Protein AF-A0A2G9NJ93-F1 (afdb_monomer_lite)

Foldseek 3Di:
DVVVVVVVVVVVVVVVVVVVVVVVVVVPPPPDDDDDDDDDDDDDVPPPVVPVVVVVPPDDDDPPQFWWWKQAFPVRDGTDIDRLVCNVVRHPVVVVIDTGRHHLCVDQQNQWFWWAPPQQLDTRGRDGNVVSVVVVTDTDNYGLCVDQQSQFFWAQDQQDTDRGGPSNSVVVCVVVVHDQDDPRGHTDSVHRDPVSSRVPSPPQFWFWFWAPDPDPPAIAIATDHPVVSVVVVTDGDGQFAQCAPVDRHPWPWQPAWDDFPPDQFIFGAIPNRYTAFGFFDDDPVRSCQRCVNRGHDDLVRADQCDDLVDSNPNFQGGGSFDLVSQKGKDFDDVPDNHHNVHHRITIDGQWAFDQALVRHTDTAGAFFKDKDKLFAAFWDDAALQIFGLAAFLIFMWMWHRHRHDIDIGTLDPQCQWFKFKDADPVVRGIDIDTAGFCFVVQQVQQDPPHDLVCLVVWQQKDKHWYDLFPDDQADPIDIGIFGRGAGADDQDADQPPVRDRPPDDDGPQFVQLQVLWDKDKWKWFDDDPGIDIYSPSLQALSVVSSSQSVSNRSHQKAFAAHLQLHTDGPQKDKPHPVNHHDPVSSVVRSNRSHYDPPDGRDDTDPVVVCVQQVHDPPDPPDDPVVVVVVVVVPPFDDRRDQRSFPPDDDDDDDDDDDDDPPDVVLPVVCVPPHDVVSCVVPPDPPDDDDPQQVLLQVLLVCQLVVLLVCCVLVVVVVPDDPVVSVVNSNVRSNRRSVVSNVVPDPDDDDDDDDDDDDDPVPVVVVVVVVVVVVCVVVRGGDMDMDMMIMRMGRHHAAAFQPQLQCQCVSVHHGDQSSSCNNHVQWGWFPPPDPATGIFGHDLDDPAFWQKWWDCPFWDPQWDWDPTDSQAIEIFGNDPVRFDEALDKTKTKMFIPGFWWKAKAQDAQDDPVPGDGTFQDGTGDRMRMDIDHHHQLVLAPDDPRDLQDKDKGWIFMKIAHPSGHIDRHTRIYIGIYHNDDDPDAWDKADKVVDFQEEAEAPDQKDKIKIATSAQKWKAKDQDDDDPVPGDGTWDWDRHRVQADSRHIIIIDIDGDDPVDQKRKMWMKIWHDPVCVVPVPPPDDIDIDPGTDIGIYGYWWAKEWPDWPVAAAAEAEAAPGFKGKGKTKIFMDTTHGQWFKWKWKDFPPPPDTHTAPDGRGRMGIHIDIHGFAWDWMWMWIATRNGRIYIDINTYGYHHDQAFWDFPDWDDDPQKIKTFTPWFWWKFKDQPDQPDDRVRGHTFDDGRGMTMDGHDQVTKIFMWIAHPNRHIHHTDIDHPVVD

Radius of gyration: 44.85 Å; chains: 1; bounding box: 104×111×132 Å

Secondary structure (DSSP, 8-state):
--THHHHHHHHHHHHHHHHHHHHHHHHHH--S----------SS-SSSTTTTTTTTSSS----PPPEEEEEEBTTS-EEEEEETTTHHHHB-GGGT--EESS-TTT-TTT-EEEEEEGGGTEEEEEEEHHHHHHTTPEEESS-GGGSGGG-EEEEEETTEEEEEEHHHHHHHHHHTT----BTTEEEETT---HHHHHHTS----EEEEEEE-SSTT-EEEEEEEHHHHHHHTPEEEETB-TT-TTS--S--SS-EEEE-TT--SEEEE-TT--EEEEPB-SSHHHHHHHHGGGB---TTTS----BTTBTTTTTTTB----GGGTEEEEE--TT----TT--SEEEEE-SEEEE-TTS-EEEE-TT-EEEEESS--SEESSGGG-EE---TT--EEEEEEETTEEEEEEEEGGGSEEEEEEE-TTT--EEEEEEE--HHHHHHTTSTT--GGGGGGSTTEEEEEEE---SSS---EEEEEEESSPPP--SS--B-TTS-B-TTPPPHHHHHHHTT-EEEEEEEEEETTEEE-S-GGGGSHHHHHHHHHHHHTTSSBSSEE-TT--EE-TTEEES-GGGPPPHHHHHHHHHHTS--TT--BPPPPHHHHHHHTT----STT--HHHHHHHHHHTSSSSSSSTTSSSSS------------TTGGGTHHHHTTT-HHHHHHHHS--SS---TTTHHHHHHHHHHHHHHHHHHHHHSGGGGS-HHHHHHHHHHHHHHHHHHHHTTT---------------SHHHHHHHHHHHHHHHHHTTTT-EEEEEEEEEE-B--PPSSSTTGGGTTTTSS---HHHHHHT-TTEEEESTTSTT-EEEE--TT--S----EEE-TTPPTTEEEEEEETTEEEEEESSTTSPBPTT-EEEEEEEEEEEEEEEEESSTT--GGG-SEESS-SS-EEEEEEEEE---GGGG--TT--TTS-EEEEEEEEEEESSS-B-SS-EEEEEEE--PPP-S---EEEEESPTT-B--TT-SEEEEEEEESS-EEEEEESS---TTT--EEEEE--SGGG-BTTBEEEEEEEEPPTT-SEEEEEEEEEE-GGGGT--SS-PPPPB-SS-EEEEEE--PPEEEEEEES-EEEEEEE-S-SEEEEEEEEEEEESSTT--EEEEE-SSSSS--EEPSB-SSSEEEEEEEEESSEEEEEEEEEETT--EEEEEEEEEEEE---PPPEEEEEEETTEEEEEESSSEEEEEESS-TT--GGGSEEPEE-SSEEEEE--TT--EEEEEEETT-PBPPPEEE-GGG-

pLDDT: mean 71.4, std 20.08, range [20.03, 95.88]

Structure (mmCIF, N/CA/C/O backbone):
data_AF-A0A2G9NJ93-F1
#
_entry.id   AF-A0A2G9NJ93-F1
#
loop_
_atom_site.group_PDB
_atom_site.id
_atom_site.type_symbol
_atom_site.label_atom_id
_atom_site.label_alt_id
_atom_site.label_comp_id
_atom_site.label_asym_id
_atom_site.label_entity_id
_atom_site.label_seq_id
_atom_site.pdbx_PDB_ins_code
_atom_site.Cartn_x
_atom_site.Cartn_y
_atom_site.Cartn_z
_atom_site.occupancy
_atom_site.B_iso_or_equiv
_atom_site.auth_seq_id
_atom_site.auth_comp_id
_atom_site.auth_asym_id
_atom_site.auth_atom_id
_atom_site.pdbx_PDB_model_num
ATOM 1 N N . MET A 1 1 ? 19.169 -71.853 66.164 1.00 55.88 1 MET A N 1
ATOM 2 C CA . MET A 1 1 ? 18.157 -70.958 65.551 1.00 55.88 1 MET A CA 1
ATOM 3 C C . MET A 1 1 ? 17.540 -69.943 66.520 1.00 55.88 1 MET A C 1
ATOM 5 O O . MET A 1 1 ? 16.876 -69.034 66.050 1.00 55.88 1 MET A O 1
ATOM 9 N N . GLU A 1 2 ? 17.802 -70.006 67.830 1.00 48.94 2 GLU A N 1
ATOM 10 C CA . GLU A 1 2 ? 17.168 -69.099 68.809 1.00 48.94 2 GLU A CA 1
ATOM 11 C C . GLU A 1 2 ? 17.902 -67.752 69.008 1.00 48.94 2 GLU A C 1
ATOM 13 O O . GLU A 1 2 ? 17.283 -66.741 69.321 1.00 48.94 2 GLU A O 1
ATOM 18 N N . SER A 1 3 ? 19.210 -67.689 68.719 1.00 52.34 3 SER A N 1
ATOM 19 C CA . SER A 1 3 ? 19.999 -66.440 68.758 1.00 52.34 3 SER A CA 1
ATOM 20 C C . SER A 1 3 ? 19.606 -65.431 67.655 1.00 52.34 3 SER A C 1
ATOM 22 O O . SER A 1 3 ? 19.513 -64.232 67.916 1.00 52.34 3 SER A O 1
ATOM 24 N N . ARG A 1 4 ? 19.246 -65.903 66.447 1.00 53.69 4 ARG A N 1
ATOM 25 C CA . ARG A 1 4 ? 18.840 -65.032 65.321 1.00 53.69 4 ARG A CA 1
ATOM 26 C C . ARG A 1 4 ? 17.539 -64.246 65.558 1.00 53.69 4 ARG A C 1
ATOM 28 O O . ARG A 1 4 ? 17.316 -63.281 64.841 1.00 53.69 4 ARG A O 1
ATOM 35 N N . LYS A 1 5 ? 16.713 -64.599 66.554 1.00 50.97 5 LYS A N 1
ATOM 36 C CA . LYS A 1 5 ? 15.498 -63.833 66.899 1.00 50.97 5 LYS A CA 1
ATOM 37 C C . LYS A 1 5 ? 15.732 -62.693 67.901 1.00 50.97 5 LYS A C 1
ATOM 39 O O . LYS A 1 5 ? 14.927 -61.775 67.933 1.00 50.97 5 LYS A O 1
ATOM 44 N N . LYS A 1 6 ? 16.826 -62.694 68.677 1.00 50.84 6 LYS A N 1
ATOM 45 C CA . LYS A 1 6 ? 17.121 -61.596 69.627 1.00 50.84 6 LYS A CA 1
ATOM 46 C C . LYS A 1 6 ? 17.815 -60.397 68.972 1.00 50.84 6 LYS A C 1
ATOM 48 O O . LYS A 1 6 ? 17.597 -59.272 69.397 1.00 50.84 6 LYS A O 1
ATOM 53 N N . VAL A 1 7 ? 18.606 -60.628 67.921 1.00 54.88 7 VAL A N 1
ATOM 54 C CA . VAL A 1 7 ? 19.296 -59.551 67.181 1.00 54.88 7 VAL A CA 1
ATOM 55 C C . VAL A 1 7 ? 18.325 -58.745 66.308 1.00 54.88 7 VAL A C 1
ATOM 57 O O . VAL A 1 7 ? 18.464 -57.532 66.225 1.00 54.88 7 VAL A O 1
ATOM 60 N N . ILE A 1 8 ? 17.310 -59.391 65.720 1.00 57.47 8 ILE A N 1
ATOM 61 C CA . ILE A 1 8 ? 16.281 -58.707 64.915 1.00 57.47 8 ILE A CA 1
ATOM 62 C C . ILE A 1 8 ? 15.386 -57.833 65.810 1.00 57.47 8 ILE A C 1
ATOM 64 O O . ILE A 1 8 ? 15.253 -56.646 65.544 1.00 57.47 8 ILE A O 1
ATOM 68 N N . VAL A 1 9 ? 14.906 -58.360 66.944 1.00 53.78 9 VAL A N 1
ATOM 69 C CA . VAL A 1 9 ? 14.119 -57.577 67.922 1.00 53.78 9 VAL A CA 1
ATOM 70 C C . VAL A 1 9 ? 14.921 -56.403 68.511 1.00 53.78 9 VAL A C 1
ATOM 72 O O . VAL A 1 9 ? 14.367 -55.337 68.755 1.00 53.78 9 VAL A O 1
ATOM 75 N N . GLY A 1 10 ? 16.238 -56.551 68.703 1.00 54.91 10 GLY A N 1
ATOM 76 C CA . GLY A 1 10 ? 17.102 -55.436 69.113 1.00 54.91 10 GLY A CA 1
ATOM 77 C C . GLY A 1 10 ? 17.225 -54.330 68.055 1.00 54.91 10 GLY A C 1
ATOM 78 O O . GLY A 1 10 ? 17.297 -53.155 68.405 1.00 54.91 10 GLY A O 1
ATOM 79 N N . PHE A 1 11 ? 17.205 -54.695 66.770 1.00 58.66 11 PHE A N 1
ATOM 80 C CA . PHE A 1 11 ? 17.222 -53.753 65.648 1.00 58.66 11 PHE A CA 1
ATOM 81 C C . PHE A 1 11 ? 15.865 -53.040 65.479 1.00 58.66 11 PHE A C 1
ATOM 83 O O . PHE A 1 11 ? 15.825 -51.835 65.247 1.00 58.66 11 PHE A O 1
ATOM 90 N N . GLU A 1 12 ? 14.754 -53.753 65.696 1.00 51.22 12 GLU A N 1
ATOM 91 C CA . GLU A 1 12 ? 13.391 -53.197 65.689 1.00 51.22 12 GLU A CA 1
ATOM 92 C C . GLU A 1 12 ? 13.150 -52.211 66.849 1.00 51.22 12 GLU A C 1
ATOM 94 O O . GLU A 1 12 ? 12.582 -51.142 66.634 1.00 51.22 12 GLU A O 1
ATOM 99 N N . VAL A 1 13 ? 13.636 -52.505 68.064 1.00 61.09 13 VAL A N 1
ATOM 100 C CA . VAL A 1 13 ? 13.536 -51.580 69.215 1.00 61.09 13 VAL A CA 1
ATOM 101 C C . VAL A 1 13 ? 14.394 -50.325 69.018 1.00 61.09 13 VAL A C 1
ATOM 103 O O . VAL A 1 13 ? 13.967 -49.235 69.396 1.00 61.09 13 VAL A O 1
ATOM 106 N N . PHE A 1 14 ? 15.574 -50.446 68.399 1.00 60.88 14 PHE A N 1
ATOM 107 C CA . PHE A 1 14 ? 16.409 -49.287 68.067 1.00 60.88 14 PHE A CA 1
ATOM 108 C C . PHE A 1 14 ? 15.705 -48.357 67.065 1.00 60.88 14 PHE A C 1
ATOM 110 O O . PHE A 1 14 ? 15.622 -47.155 67.312 1.00 60.88 14 PHE A O 1
ATOM 117 N N . LEU A 1 15 ? 15.101 -48.913 66.007 1.00 57.16 15 LEU A N 1
ATOM 118 C CA . LEU A 1 15 ? 14.274 -48.149 65.065 1.00 57.16 15 LEU A CA 1
ATOM 119 C C . LEU A 1 15 ? 13.089 -47.454 65.761 1.00 57.16 15 LEU A C 1
ATOM 121 O O . LEU A 1 15 ? 12.844 -46.277 65.505 1.00 57.16 15 LEU A O 1
ATOM 125 N N . LEU A 1 16 ? 12.397 -48.136 66.680 1.00 52.09 16 LEU A N 1
ATOM 126 C CA . LEU A 1 16 ? 11.259 -47.580 67.429 1.00 52.09 16 LEU A CA 1
ATOM 127 C C . LEU A 1 16 ? 11.639 -46.382 68.318 1.00 52.09 16 LEU A C 1
ATOM 129 O O . LEU A 1 16 ? 10.919 -45.383 68.339 1.00 52.09 16 LEU A O 1
ATOM 133 N N . VAL A 1 17 ? 12.777 -46.443 69.019 1.00 57.06 17 VAL A N 1
ATOM 134 C CA . VAL A 1 17 ? 13.260 -45.317 69.840 1.00 57.06 17 VAL A CA 1
ATOM 135 C C . VAL A 1 17 ? 13.706 -44.150 68.953 1.00 57.06 17 VAL A C 1
ATOM 137 O O . VAL A 1 17 ? 13.316 -43.012 69.216 1.00 57.06 17 VAL A O 1
ATOM 140 N N . SER A 1 18 ? 14.443 -44.413 67.869 1.00 51.16 18 SER A N 1
ATOM 141 C CA . SER A 1 18 ? 14.887 -43.367 66.938 1.00 51.16 18 SER A CA 1
ATOM 142 C C . SER A 1 18 ? 13.727 -42.641 66.242 1.00 51.16 18 SER A C 1
ATOM 144 O O . SER A 1 18 ? 13.768 -41.416 66.140 1.00 51.16 18 SER A O 1
ATOM 146 N N . PHE A 1 19 ? 12.659 -43.345 65.846 1.00 47.84 19 PHE A N 1
ATOM 147 C CA . PHE A 1 19 ? 11.455 -42.703 65.296 1.00 47.84 19 PHE A CA 1
ATOM 148 C C . PHE A 1 19 ? 10.726 -41.818 66.323 1.00 47.84 19 PHE A C 1
ATOM 150 O O . PHE A 1 19 ? 10.220 -40.755 65.965 1.00 47.84 19 PHE A O 1
ATOM 157 N N . SER A 1 20 ? 10.705 -42.211 67.602 1.00 46.22 20 SER A N 1
ATOM 158 C CA . SER A 1 20 ? 9.988 -41.473 68.656 1.00 46.22 20 SER A CA 1
ATOM 159 C C . SER A 1 20 ? 10.616 -40.126 69.043 1.00 46.22 20 SER A C 1
ATOM 161 O O . SER A 1 20 ? 9.894 -39.220 69.452 1.00 46.22 20 SER A O 1
ATOM 163 N N . VAL A 1 21 ? 11.933 -39.952 68.866 1.00 48.66 21 VAL A N 1
ATOM 164 C CA . VAL A 1 21 ? 12.601 -38.652 69.089 1.00 48.66 21 VAL A CA 1
ATOM 165 C C . VAL A 1 21 ? 12.447 -37.736 67.868 1.00 48.66 21 VAL A C 1
ATOM 167 O O . VAL A 1 21 ? 12.243 -36.536 68.033 1.00 48.66 21 VAL A O 1
ATOM 170 N N . ALA A 1 22 ? 12.460 -38.291 66.650 1.00 44.16 22 ALA A N 1
ATOM 171 C CA . ALA A 1 22 ? 12.228 -37.521 65.425 1.00 44.16 22 ALA A CA 1
ATOM 172 C C . ALA A 1 22 ? 10.811 -36.911 65.378 1.00 44.16 22 ALA A C 1
ATOM 174 O O . ALA A 1 22 ? 10.654 -35.730 65.069 1.00 44.16 22 ALA A O 1
ATOM 175 N N . PHE A 1 23 ? 9.787 -37.677 65.773 1.00 42.91 23 PHE A N 1
ATOM 176 C CA . PHE A 1 23 ? 8.396 -37.199 65.809 1.00 42.91 23 PHE A CA 1
ATOM 177 C C . PHE A 1 23 ? 8.140 -36.091 66.850 1.00 42.91 23 PHE A C 1
ATOM 179 O O . PHE A 1 23 ? 7.212 -35.303 66.687 1.00 42.91 23 PHE A O 1
ATOM 186 N N . ALA A 1 24 ? 8.960 -35.998 67.903 1.00 42.47 24 ALA A N 1
ATOM 187 C CA . ALA A 1 24 ? 8.824 -34.969 68.936 1.00 42.47 24 ALA A CA 1
ATOM 188 C C . ALA A 1 24 ? 9.435 -33.610 68.539 1.00 42.47 24 ALA A C 1
ATOM 190 O O . ALA A 1 24 ? 9.031 -32.587 69.087 1.00 42.47 24 ALA A O 1
ATOM 191 N N . TYR A 1 25 ? 10.385 -33.581 67.595 1.00 41.56 25 TYR A N 1
ATOM 192 C CA . TYR A 1 25 ? 10.956 -32.330 67.079 1.00 41.56 25 TYR A CA 1
ATOM 193 C C . TYR A 1 25 ? 10.095 -31.725 65.959 1.00 41.56 25 TYR A C 1
ATOM 195 O O . TYR A 1 25 ? 9.862 -30.519 65.956 1.00 41.56 25 TYR A O 1
ATOM 203 N N . LEU A 1 26 ? 9.545 -32.567 65.072 1.00 40.97 26 LEU A N 1
ATOM 204 C CA . LEU A 1 26 ? 8.648 -32.135 63.989 1.00 40.97 26 LEU A CA 1
ATOM 205 C C . LEU A 1 26 ? 7.396 -31.405 64.516 1.00 40.97 26 LEU A C 1
ATOM 207 O O . LEU A 1 26 ? 7.041 -30.349 64.006 1.00 40.97 26 LEU A O 1
ATOM 211 N N . ILE A 1 27 ? 6.796 -31.883 65.613 1.00 42.03 27 ILE A N 1
ATOM 212 C CA . ILE A 1 27 ? 5.604 -31.260 66.224 1.00 42.03 27 ILE A CA 1
ATOM 213 C C . ILE A 1 27 ? 5.913 -29.928 66.957 1.00 42.03 27 ILE A C 1
ATOM 215 O O . ILE A 1 27 ? 4.987 -29.206 67.322 1.00 42.03 27 ILE A O 1
ATOM 219 N N . TYR A 1 28 ? 7.185 -29.549 67.162 1.00 45.62 28 TYR A N 1
ATOM 220 C CA . TYR A 1 28 ? 7.538 -28.293 67.850 1.00 45.62 28 TYR A CA 1
ATOM 221 C C . TYR A 1 28 ? 7.788 -27.092 66.918 1.00 45.62 28 TYR A C 1
ATOM 223 O O . TYR A 1 28 ? 7.648 -25.959 67.375 1.00 45.62 28 TYR A O 1
ATOM 231 N N . GLN A 1 29 ? 8.141 -27.292 65.640 1.00 40.16 29 GLN A N 1
ATOM 232 C CA . GLN A 1 29 ? 8.376 -26.170 64.708 1.00 40.16 29 GLN A CA 1
ATOM 233 C C . GLN A 1 29 ? 7.251 -25.917 63.695 1.00 40.16 29 GLN A C 1
ATOM 235 O O . GLN A 1 29 ? 7.153 -24.806 63.184 1.00 40.16 29 GLN A O 1
ATOM 240 N N . GLU A 1 30 ? 6.351 -26.871 63.455 1.00 36.50 30 GLU A N 1
ATOM 241 C CA . GLU A 1 30 ? 5.291 -26.738 62.443 1.00 36.50 30 GLU A CA 1
ATOM 242 C C . GLU A 1 30 ? 4.031 -26.006 62.965 1.00 36.50 30 GLU A C 1
ATOM 244 O O . GLU A 1 30 ? 2.897 -26.433 62.764 1.00 36.50 30 GLU A O 1
ATOM 249 N N . ASN A 1 31 ? 4.217 -24.892 63.688 1.00 34.00 31 ASN A N 1
ATOM 250 C CA . ASN A 1 31 ? 3.104 -24.052 64.151 1.00 34.00 31 ASN A CA 1
ATOM 251 C C . ASN A 1 31 ? 3.417 -22.546 64.107 1.00 34.00 31 ASN A C 1
ATOM 253 O O . ASN A 1 31 ? 3.488 -21.877 65.142 1.00 34.00 31 ASN A O 1
ATOM 257 N N . LYS A 1 32 ? 3.579 -22.026 62.881 1.00 28.39 32 LYS A N 1
ATOM 258 C CA . LYS A 1 32 ? 3.118 -20.688 62.458 1.00 28.39 32 LYS A CA 1
ATOM 259 C C . LYS A 1 32 ? 3.211 -20.532 60.929 1.00 28.39 32 LYS A C 1
ATOM 261 O O . LYS A 1 32 ? 4.323 -20.497 60.417 1.00 28.39 32 LYS A O 1
ATOM 266 N N . SER A 1 33 ? 2.061 -20.292 60.272 1.00 28.39 33 SER A N 1
ATOM 267 C CA . SER A 1 33 ? 1.883 -19.806 58.871 1.00 28.39 33 SER A CA 1
ATOM 268 C C . SER A 1 33 ? 2.410 -20.721 57.730 1.00 28.39 33 SER A C 1
ATOM 270 O O . SER A 1 33 ? 3.465 -21.315 57.877 1.00 28.39 33 SER A O 1
ATOM 272 N N . VAL A 1 34 ? 1.765 -20.885 56.558 1.00 26.80 34 VAL A N 1
ATOM 273 C CA . VAL A 1 34 ? 0.568 -20.238 55.956 1.00 26.80 34 VAL A CA 1
ATOM 274 C C . VAL A 1 34 ? -0.123 -21.168 54.907 1.00 26.80 34 VAL A C 1
ATOM 276 O O . VAL A 1 34 ? 0.304 -22.301 54.721 1.00 26.80 34 VAL A O 1
ATOM 279 N N . LEU A 1 35 ? -1.228 -20.695 54.307 1.00 28.23 35 LEU A N 1
ATOM 280 C CA . LEU A 1 35 ? -2.216 -21.326 53.395 1.00 28.23 35 LEU A CA 1
ATOM 281 C C . LEU A 1 35 ? -1.737 -22.172 52.176 1.00 28.23 35 LEU A C 1
ATOM 283 O O . LEU A 1 35 ? -0.621 -22.031 51.692 1.00 28.23 35 LEU A O 1
ATOM 287 N N . LEU A 1 36 ? -2.683 -22.964 51.631 1.00 25.30 36 LEU A N 1
ATOM 288 C CA . LEU A 1 36 ? -2.694 -23.612 50.296 1.00 25.30 36 LEU A CA 1
ATOM 289 C C . LEU A 1 36 ? -3.725 -22.936 49.359 1.00 25.30 36 LEU A C 1
ATOM 291 O O . LEU A 1 36 ? -4.736 -22.438 49.859 1.00 25.30 36 LEU A O 1
ATOM 295 N N . PRO A 1 37 ? -3.519 -22.985 48.026 1.00 29.69 37 PRO A N 1
ATOM 296 C CA . PRO A 1 37 ? -4.408 -23.726 47.090 1.00 29.69 37 PRO A CA 1
ATOM 297 C C . PRO A 1 37 ? -3.614 -24.766 46.246 1.00 29.69 37 PRO A C 1
ATOM 299 O O . PRO A 1 37 ? -2.409 -24.616 46.087 1.00 29.69 37 PRO A O 1
ATOM 302 N N . TYR A 1 38 ? -4.130 -25.955 45.878 1.00 25.34 38 TYR A N 1
ATOM 303 C CA . TYR A 1 38 ? -5.106 -26.292 44.803 1.00 25.34 38 TYR A CA 1
ATOM 304 C C . TYR A 1 38 ? -4.512 -26.029 43.391 1.00 25.34 38 TYR A C 1
ATOM 306 O O . TYR A 1 38 ? -4.169 -24.890 43.117 1.00 25.34 38 TYR A O 1
ATOM 314 N N . VAL A 1 39 ? -4.202 -27.006 42.509 1.00 31.33 39 VAL A N 1
ATOM 315 C CA . VAL A 1 39 ? -5.053 -27.964 41.728 1.00 31.33 39 VAL A CA 1
ATOM 316 C C . VAL A 1 39 ? -4.160 -29.066 41.059 1.00 31.33 39 VAL A C 1
ATOM 318 O O . VAL A 1 39 ? -2.995 -28.780 40.806 1.00 31.33 39 VAL A O 1
ATOM 321 N N . ASP A 1 40 ? -4.565 -30.283 40.619 1.00 31.00 40 ASP A N 1
ATOM 322 C CA . ASP A 1 40 ? -5.454 -31.324 41.210 1.00 31.00 40 ASP A CA 1
ATOM 323 C C . ASP A 1 40 ? -5.193 -32.782 40.649 1.00 31.00 40 ASP A C 1
ATOM 325 O O . ASP A 1 40 ? -4.402 -33.528 41.227 1.00 31.00 40 ASP A O 1
ATOM 329 N N . GLU A 1 41 ? -5.809 -33.222 39.527 1.00 30.88 41 GLU A N 1
ATOM 330 C CA . GLU A 1 41 ? -6.025 -34.652 39.130 1.00 30.88 41 GLU A CA 1
ATOM 331 C C . GLU A 1 41 ? -5.282 -35.174 37.853 1.00 30.88 41 GLU A C 1
ATOM 333 O O . GLU A 1 41 ? -4.908 -34.405 36.977 1.00 30.88 41 GLU A O 1
ATOM 338 N N . GLY A 1 42 ? -5.080 -36.488 37.597 1.00 30.14 42 GLY A N 1
ATOM 339 C CA . GLY A 1 42 ? -5.499 -37.699 38.333 1.00 30.14 42 GLY A CA 1
ATOM 340 C C . GLY A 1 42 ? -5.362 -39.033 37.545 1.00 30.14 42 GLY A C 1
ATOM 341 O O . GLY A 1 42 ? -4.364 -39.275 36.874 1.00 30.14 42 GLY A O 1
ATOM 342 N N . LYS A 1 43 ? -6.392 -39.906 37.624 1.00 28.81 43 LYS A N 1
ATOM 343 C CA . LYS A 1 43 ? -6.540 -41.280 37.038 1.00 28.81 43 LYS A CA 1
ATOM 344 C C . LYS A 1 43 ? -5.885 -42.486 37.760 1.00 28.81 43 LYS A C 1
ATOM 346 O O . LYS A 1 43 ? -5.048 -43.188 37.200 1.00 28.81 43 LYS A O 1
ATOM 351 N N . PHE A 1 44 ? -6.465 -42.898 38.900 1.00 28.72 44 PHE A N 1
ATOM 352 C CA . PHE A 1 44 ? -6.666 -44.348 39.164 1.00 28.72 44 PHE A CA 1
ATOM 353 C C . PHE A 1 44 ? -7.909 -44.715 40.005 1.00 28.72 44 PHE A C 1
ATOM 355 O O . PHE A 1 44 ? -8.398 -45.841 39.907 1.00 28.72 44 PHE A O 1
ATOM 362 N N . ILE A 1 45 ? -8.511 -43.794 40.771 1.00 32.69 45 ILE A N 1
ATOM 363 C CA . ILE A 1 45 ? -9.688 -44.084 41.631 1.00 32.69 45 ILE A CA 1
ATOM 364 C C . ILE A 1 45 ? -11.015 -44.102 40.824 1.00 32.69 45 ILE A C 1
ATOM 366 O O . ILE A 1 45 ? -12.076 -43.679 41.273 1.00 32.69 45 ILE A O 1
ATOM 370 N N . GLY A 1 46 ? -10.973 -44.642 39.603 1.00 35.84 46 GLY A N 1
ATOM 371 C CA . GLY A 1 46 ? -12.105 -44.709 38.671 1.00 35.84 46 GLY A CA 1
ATOM 372 C C . GLY A 1 46 ? -13.046 -45.909 38.854 1.00 35.84 46 GLY A C 1
ATOM 373 O O . GLY A 1 46 ? -13.963 -46.071 38.055 1.00 35.84 46 GLY A O 1
ATOM 374 N N . LYS A 1 47 ? -12.826 -46.791 39.846 1.00 31.28 47 LYS A N 1
ATOM 375 C CA . LYS A 1 47 ? -13.612 -48.041 40.000 1.00 31.28 47 LYS A CA 1
ATOM 376 C C . LYS A 1 47 ? -14.215 -48.330 41.378 1.00 31.28 47 LYS A C 1
ATOM 378 O O . LYS A 1 47 ? -15.006 -49.260 41.484 1.00 31.28 47 LYS A O 1
ATOM 383 N N . THR A 1 48 ? -13.934 -47.530 42.405 1.00 30.81 48 THR A N 1
ATOM 384 C CA . THR A 1 48 ? -14.547 -47.681 43.745 1.00 30.81 48 THR A CA 1
ATOM 385 C C . THR A 1 48 ? -15.648 -46.658 44.044 1.00 30.81 48 THR A C 1
ATOM 387 O O . THR A 1 48 ? -16.474 -46.902 44.919 1.00 30.81 48 THR A O 1
ATOM 390 N N . ARG A 1 49 ? -15.729 -45.548 43.293 1.00 32.62 49 ARG A N 1
ATOM 391 C CA . ARG A 1 49 ? -16.748 -44.493 43.490 1.00 32.62 49 ARG A CA 1
ATOM 392 C C . ARG A 1 49 ? -18.151 -44.894 42.989 1.00 32.62 49 ARG A C 1
ATOM 394 O O . ARG A 1 49 ? -19.148 -44.400 43.503 1.00 32.62 49 ARG A O 1
ATOM 401 N N . ALA A 1 50 ? -18.236 -45.846 42.055 1.00 33.12 50 ALA A N 1
ATOM 402 C CA . ALA A 1 50 ? -19.478 -46.252 41.380 1.00 33.12 50 ALA A CA 1
ATOM 403 C C . ALA A 1 50 ? -20.453 -47.113 42.218 1.00 33.12 50 ALA A C 1
ATOM 405 O O . ALA A 1 50 ? -21.581 -47.326 41.789 1.00 33.12 50 ALA A O 1
ATOM 406 N N . VAL A 1 51 ? -20.047 -47.621 43.390 1.00 33.31 51 VAL A N 1
ATOM 407 C CA . VAL A 1 51 ? -20.894 -48.499 44.236 1.00 33.31 51 VAL A CA 1
ATOM 408 C C . VAL A 1 51 ? -21.475 -47.762 45.451 1.00 33.31 51 VAL A C 1
ATOM 410 O O . VAL A 1 51 ? -22.489 -48.178 46.001 1.00 33.31 51 VAL A O 1
ATOM 413 N N . ILE A 1 52 ? -20.871 -46.642 45.861 1.00 34.81 52 ILE A N 1
ATOM 414 C CA . ILE A 1 52 ? -21.325 -45.854 47.022 1.00 34.81 52 ILE A CA 1
ATOM 415 C C . ILE A 1 52 ? -22.357 -44.786 46.606 1.00 34.81 52 ILE A C 1
ATOM 417 O O . ILE A 1 52 ? -23.228 -44.432 47.399 1.00 34.81 52 ILE A O 1
ATOM 421 N N . LEU A 1 53 ? -22.325 -44.327 45.348 1.00 33.75 53 LEU A N 1
ATOM 422 C CA . LEU A 1 53 ? -23.231 -43.291 44.833 1.00 33.75 53 LEU A CA 1
ATOM 423 C C . LEU A 1 53 ? -24.685 -43.749 44.590 1.00 33.75 53 LEU A C 1
ATOM 425 O O . LEU A 1 53 ? -25.568 -42.899 44.550 1.00 33.75 53 LEU A O 1
ATOM 429 N N . ASP A 1 54 ? -24.975 -45.053 44.510 1.00 33.34 54 ASP A N 1
ATOM 430 C CA . ASP A 1 54 ? -26.361 -45.548 44.362 1.00 33.34 54 ASP A CA 1
ATOM 431 C C . ASP A 1 54 ? -27.152 -45.535 45.691 1.00 33.34 54 ASP A C 1
ATOM 433 O O . ASP A 1 54 ? -28.377 -45.427 45.697 1.00 33.34 54 ASP A O 1
ATOM 437 N N . HIS A 1 55 ? -26.468 -45.594 46.844 1.00 32.47 55 HIS A N 1
ATOM 438 C CA . HIS A 1 55 ? -27.135 -45.754 48.147 1.00 32.47 55 HIS A CA 1
ATOM 439 C C . HIS A 1 55 ? -27.369 -44.454 48.935 1.00 32.47 55 HIS A C 1
ATOM 441 O O . HIS A 1 55 ? -28.059 -44.476 49.951 1.00 32.47 55 HIS A O 1
ATOM 447 N N . LEU A 1 56 ? -26.833 -43.322 48.466 1.00 33.44 56 LEU A N 1
ATOM 448 C CA . LEU A 1 56 ? -27.113 -41.988 49.021 1.00 33.44 56 LEU A CA 1
ATOM 449 C C . LEU A 1 56 ? -27.980 -41.118 48.092 1.00 33.44 56 LEU A C 1
ATOM 451 O O . LEU A 1 56 ? -28.455 -40.066 48.506 1.00 33.44 56 LEU A O 1
ATOM 455 N N . GLY A 1 57 ? -28.283 -41.585 46.875 1.00 37.66 57 GLY A N 1
ATOM 456 C CA . GLY A 1 57 ? -29.124 -40.889 45.890 1.00 37.66 57 GLY A CA 1
ATOM 457 C C . GLY A 1 57 ? -30.630 -40.853 46.195 1.00 37.66 57 GLY A C 1
ATOM 458 O O . GLY A 1 57 ? -31.428 -40.679 45.276 1.00 37.66 57 GLY A O 1
ATOM 459 N N . LYS A 1 58 ? -31.056 -41.062 47.451 1.00 36.16 58 LYS A N 1
ATOM 460 C CA . LYS A 1 58 ? -32.468 -40.996 47.869 1.00 36.16 58 LYS A CA 1
ATOM 461 C C . LYS A 1 58 ? -32.602 -40.268 49.210 1.00 36.16 58 LYS A C 1
ATOM 463 O O . LYS A 1 58 ? -32.351 -40.854 50.258 1.00 36.16 58 LYS A O 1
ATOM 468 N N . ASN A 1 59 ? -33.096 -39.028 49.131 1.00 35.25 59 ASN A N 1
ATOM 469 C CA . ASN A 1 59 ? -33.460 -38.110 50.226 1.00 35.25 59 ASN A CA 1
ATOM 470 C C . ASN A 1 59 ? -32.360 -37.186 50.786 1.00 35.25 59 ASN A C 1
ATOM 472 O O . ASN A 1 59 ? -32.250 -37.048 52.000 1.00 35.25 59 ASN A O 1
ATOM 476 N N . LEU A 1 60 ? -31.643 -36.458 49.925 1.00 27.50 60 LEU A N 1
ATOM 477 C CA . LEU A 1 60 ? -31.122 -35.126 50.268 1.00 27.50 60 LEU A CA 1
ATOM 478 C C . LEU A 1 60 ? -31.240 -34.211 49.040 1.00 27.50 60 LEU A C 1
ATOM 480 O O . LEU A 1 60 ? -30.743 -34.532 47.964 1.00 27.50 60 LEU A O 1
ATOM 484 N N . VAL A 1 61 ? -31.985 -33.118 49.203 1.00 31.08 61 VAL A N 1
ATOM 485 C CA . VAL A 1 61 ? -32.208 -32.086 48.180 1.00 31.08 61 VAL A CA 1
ATOM 486 C C . VAL A 1 61 ? -30.982 -31.174 48.134 1.00 31.08 61 VAL A C 1
ATOM 488 O O . VAL A 1 61 ? -30.375 -30.926 49.175 1.00 31.08 61 VAL A O 1
ATOM 491 N N . SER A 1 62 ? -30.633 -30.668 46.948 1.00 29.61 62 SER A N 1
ATOM 492 C CA . SER A 1 62 ? -29.622 -29.616 46.809 1.00 29.61 62 SER A CA 1
ATOM 493 C C . SER A 1 62 ? -30.023 -28.394 47.638 1.00 29.61 62 SER A C 1
ATOM 495 O O . SER A 1 62 ? -31.019 -27.740 47.329 1.00 29.61 62 SER A O 1
ATOM 497 N N . ALA A 1 63 ? -29.250 -28.082 48.676 1.00 33.00 63 ALA A N 1
ATOM 498 C CA . ALA A 1 63 ? -29.248 -26.755 49.270 1.00 33.00 63 ALA A CA 1
ATOM 499 C C . ALA A 1 63 ? -28.298 -25.888 48.437 1.00 33.00 63 ALA A C 1
ATOM 501 O O . ALA A 1 63 ? -27.139 -25.694 48.792 1.00 33.00 63 ALA A O 1
ATOM 502 N N . GLN A 1 64 ? -28.794 -25.432 47.288 1.00 39.50 64 GLN A N 1
ATOM 503 C CA . GLN A 1 64 ? -28.196 -24.315 46.571 1.00 39.50 64 GLN A CA 1
ATOM 504 C C . GLN A 1 64 ? -28.217 -23.118 47.527 1.00 39.50 64 GLN A C 1
ATOM 506 O O . GLN A 1 64 ? -29.278 -22.813 48.078 1.00 39.50 64 GLN A O 1
ATOM 511 N N . GLU A 1 65 ? -27.062 -22.504 47.794 1.00 46.50 65 GLU A N 1
ATOM 512 C CA . GLU A 1 65 ? -27.015 -21.345 48.687 1.00 46.50 65 GLU A CA 1
ATOM 513 C C . GLU A 1 65 ? -27.924 -20.256 48.119 1.00 46.50 65 GLU A C 1
ATOM 515 O O . GLU A 1 65 ? -27.824 -19.879 46.947 1.00 46.50 65 GLU A O 1
ATOM 520 N N . ALA A 1 66 ? -28.884 -19.821 48.936 1.00 54.50 66 ALA A N 1
ATOM 521 C CA . ALA A 1 66 ? -29.838 -18.813 48.519 1.00 54.50 66 ALA A CA 1
ATOM 522 C C . ALA A 1 66 ? -29.087 -17.504 48.260 1.00 54.50 66 ALA A C 1
ATOM 524 O O . ALA A 1 66 ? -28.237 -17.095 49.056 1.00 54.50 66 ALA A O 1
ATOM 525 N N . MET A 1 67 ? -29.413 -16.854 47.147 1.00 64.50 67 MET A N 1
ATOM 526 C CA . MET A 1 67 ? -28.993 -15.483 46.901 1.00 64.50 67 MET A CA 1
ATOM 527 C C . MET A 1 67 ? -30.138 -14.561 47.276 1.00 64.50 67 MET A C 1
ATOM 529 O O . MET A 1 67 ? -31.288 -14.806 46.907 1.00 64.50 67 MET A O 1
ATOM 533 N N . ASN A 1 68 ? -29.798 -13.532 48.037 1.00 78.44 68 ASN A N 1
ATOM 534 C CA . ASN A 1 68 ? -30.724 -12.530 48.517 1.00 78.44 68 ASN A CA 1
ATOM 535 C C . ASN A 1 68 ? -30.407 -11.206 47.822 1.00 78.44 68 ASN A C 1
ATOM 537 O O . ASN A 1 68 ? -29.242 -10.842 47.658 1.00 78.44 68 ASN A O 1
ATOM 541 N N . THR A 1 69 ? -31.445 -10.466 47.453 1.00 80.81 69 THR A N 1
ATOM 542 C CA . THR A 1 69 ? -31.294 -9.180 46.774 1.00 80.81 69 THR A CA 1
ATOM 543 C C . THR A 1 69 ? -31.282 -8.055 47.784 1.00 80.81 69 THR A C 1
ATOM 545 O O . THR A 1 69 ? -32.240 -7.872 48.535 1.00 80.81 69 THR A O 1
ATOM 548 N N . CYS A 1 70 ? -30.227 -7.259 47.767 1.00 82.12 70 CYS A N 1
ATOM 549 C CA . CYS A 1 70 ? -30.183 -6.005 48.475 1.00 82.12 70 CYS A CA 1
ATOM 550 C C . CYS A 1 70 ? -30.803 -4.882 47.643 1.00 82.12 70 CYS A C 1
ATOM 552 O O . CYS A 1 70 ? -30.358 -4.620 46.528 1.00 82.12 70 CYS A O 1
ATOM 554 N N . THR A 1 71 ? -31.809 -4.185 48.173 1.00 77.75 71 THR A N 1
ATOM 555 C CA . THR A 1 71 ? -32.469 -3.109 47.419 1.00 77.75 71 THR A CA 1
ATOM 556 C C . THR A 1 71 ? -31.567 -1.897 47.168 1.00 77.75 71 THR A C 1
ATOM 558 O O . THR A 1 71 ? -31.657 -1.328 46.083 1.00 77.75 71 THR A O 1
ATOM 561 N N . VAL A 1 72 ? -30.698 -1.540 48.122 1.00 76.56 72 VAL A N 1
ATOM 562 C CA . VAL A 1 72 ? -29.643 -0.513 48.006 1.00 76.56 72 VAL A CA 1
ATOM 563 C C . VAL A 1 72 ? -28.443 -0.956 48.850 1.00 76.56 72 VAL A C 1
ATOM 565 O O . VAL A 1 72 ? -28.599 -1.177 50.054 1.00 76.56 72 VAL A O 1
ATOM 568 N N . ASP A 1 73 ? -27.272 -1.125 48.234 1.00 76.88 73 ASP A N 1
ATOM 569 C CA . ASP A 1 73 ? -26.033 -1.490 48.931 1.00 76.88 73 ASP A CA 1
ATOM 570 C C . ASP A 1 73 ? -25.338 -0.281 49.587 1.00 76.88 73 ASP A C 1
ATOM 572 O O . ASP A 1 73 ? -25.652 0.875 49.300 1.00 76.88 73 ASP A O 1
ATOM 576 N N . ILE A 1 74 ? -24.351 -0.546 50.447 1.00 69.50 74 ILE A N 1
ATOM 577 C CA . ILE A 1 74 ? -23.521 0.479 51.115 1.00 69.50 74 ILE A CA 1
ATOM 578 C C . ILE A 1 74 ? -22.703 1.380 50.165 1.00 69.50 74 ILE A C 1
ATOM 580 O O . ILE A 1 74 ? -22.080 2.336 50.622 1.00 69.50 74 ILE A O 1
ATOM 584 N N . ASN A 1 75 ? -22.698 1.096 48.860 1.00 62.59 75 ASN A N 1
ATOM 585 C CA . ASN A 1 75 ? -22.064 1.898 47.813 1.00 62.59 75 ASN A CA 1
ATOM 586 C C . ASN A 1 75 ? -23.102 2.688 46.981 1.00 62.59 75 ASN A C 1
ATOM 588 O O . ASN A 1 75 ? -22.751 3.251 45.943 1.00 62.59 75 ASN A O 1
ATOM 592 N N . GLY A 1 76 ? -24.376 2.710 47.396 1.00 61.44 76 GLY A N 1
ATOM 593 C CA . GLY A 1 76 ? -25.475 3.386 46.698 1.00 61.44 76 GLY A CA 1
ATOM 594 C C . GLY A 1 76 ? -25.990 2.653 45.452 1.00 61.44 76 GLY A C 1
ATOM 595 O O . GLY A 1 76 ? -26.682 3.252 44.627 1.00 61.44 76 GLY A O 1
ATOM 596 N N . ARG A 1 77 ? -25.652 1.371 45.271 1.00 66.88 77 ARG A N 1
ATOM 597 C CA . ARG A 1 77 ? -26.045 0.564 44.107 1.00 66.88 77 ARG A CA 1
ATOM 598 C C . ARG A 1 77 ? -27.363 -0.148 44.376 1.00 66.88 77 ARG A C 1
ATOM 600 O O . ARG A 1 77 ? -27.523 -0.846 45.374 1.00 66.88 77 ARG A O 1
ATOM 607 N N . PHE A 1 78 ? -28.307 -0.009 43.454 1.00 71.75 78 PHE A N 1
ATOM 608 C CA . PHE A 1 78 ? -29.631 -0.610 43.580 1.00 71.75 78 PHE A CA 1
ATOM 609 C C . PHE A 1 78 ? -29.620 -2.100 43.210 1.00 71.75 78 PHE A C 1
ATOM 611 O O . PHE A 1 78 ? -28.951 -2.500 42.258 1.00 71.75 78 PHE A O 1
ATOM 618 N N . CYS A 1 79 ? -30.434 -2.897 43.904 1.00 75.31 79 CYS A N 1
ATOM 619 C CA . CYS A 1 79 ? -30.809 -4.261 43.510 1.00 75.31 79 CYS A CA 1
ATOM 620 C C . CYS A 1 79 ? -29.638 -5.236 43.273 1.00 75.31 79 CYS A C 1
ATOM 622 O O . CYS A 1 79 ? -29.641 -5.996 42.308 1.00 75.31 79 CYS A O 1
ATOM 624 N N . GLN A 1 80 ? -28.641 -5.215 44.159 1.00 76.75 80 GLN A N 1
ATOM 625 C CA . GLN A 1 80 ? -27.454 -6.073 44.085 1.00 76.75 80 GLN A CA 1
ATOM 626 C C . GLN A 1 80 ? -27.704 -7.427 44.766 1.00 76.75 80 GLN A C 1
ATOM 628 O O . GLN A 1 80 ? -28.200 -7.468 45.891 1.00 76.75 80 GLN A O 1
ATOM 633 N N . GLU A 1 81 ? -27.363 -8.541 44.115 1.00 70.19 81 GLU A N 1
ATOM 634 C CA . GLU A 1 81 ? -27.459 -9.872 44.731 1.00 70.19 81 GLU A CA 1
ATOM 635 C C . GLU A 1 81 ? -26.222 -10.193 45.579 1.00 70.19 81 GLU A C 1
ATOM 637 O O . GLU A 1 81 ? -25.088 -10.071 45.122 1.00 70.19 81 GLU A O 1
ATOM 642 N N . TYR A 1 82 ? -26.448 -10.688 46.796 1.00 71.38 82 TYR A N 1
ATOM 643 C CA . TYR A 1 82 ? -25.405 -11.218 47.675 1.00 71.38 82 TYR A CA 1
ATOM 644 C C . TYR A 1 82 ? -25.792 -12.610 48.179 1.00 71.38 82 TYR A C 1
ATOM 646 O O . TYR A 1 82 ? -26.965 -12.998 48.179 1.00 71.38 82 TYR A O 1
ATOM 654 N N . ILE A 1 83 ? -24.807 -13.375 48.651 1.00 66.69 83 ILE A N 1
ATOM 655 C CA . ILE A 1 83 ? -25.063 -14.642 49.346 1.00 66.69 83 ILE A CA 1
ATOM 656 C C . ILE A 1 83 ? -25.924 -14.340 50.584 1.00 66.69 83 ILE A C 1
ATOM 658 O O . ILE A 1 83 ? -25.691 -13.349 51.283 1.00 66.69 83 ILE A O 1
ATOM 662 N N . ALA A 1 84 ? -26.939 -15.167 50.862 1.00 67.75 84 ALA A N 1
ATOM 663 C CA . ALA A 1 84 ? -27.958 -14.877 51.877 1.00 67.75 84 ALA A CA 1
ATOM 664 C C . ALA A 1 84 ? -27.413 -14.556 53.282 1.00 67.75 84 ALA A C 1
ATOM 666 O O . ALA A 1 84 ? -28.078 -13.854 54.041 1.00 67.75 84 ALA A O 1
ATOM 667 N N . SER A 1 85 ? -26.221 -15.050 53.627 1.00 67.06 85 SER A N 1
ATOM 668 C CA . SER A 1 85 ? -25.526 -14.780 54.891 1.00 67.06 85 SER A CA 1
ATOM 669 C C . SER A 1 85 ? -24.880 -13.395 54.994 1.00 67.06 85 SER A C 1
ATOM 671 O O . SER A 1 85 ? -24.641 -12.939 56.106 1.00 67.06 85 SER A O 1
ATOM 673 N N . GLU A 1 86 ? -24.583 -12.737 53.871 1.00 73.50 86 GLU A N 1
ATOM 674 C CA . GLU A 1 86 ? -23.831 -11.468 53.818 1.00 73.50 86 GLU A CA 1
ATOM 675 C C . GLU A 1 86 ? -24.716 -10.269 53.443 1.00 73.50 86 GLU A C 1
ATOM 677 O O . GLU A 1 86 ? -24.395 -9.119 53.738 1.00 73.50 86 GLU A O 1
ATOM 682 N N . CYS A 1 87 ? -25.865 -10.538 52.826 1.00 74.25 87 CYS A N 1
ATOM 683 C CA . CYS A 1 87 ? -26.785 -9.538 52.292 1.00 74.25 87 CYS A CA 1
ATOM 684 C C . CYS A 1 87 ? -27.292 -8.504 53.325 1.00 74.25 87 CYS A C 1
ATOM 686 O O . CYS A 1 87 ? -27.451 -7.339 52.971 1.00 74.25 87 CYS A O 1
ATOM 688 N N . GLU A 1 88 ? -27.501 -8.866 54.600 1.00 76.62 88 GLU A N 1
ATOM 689 C CA . GLU A 1 88 ? -27.870 -7.877 55.636 1.00 76.62 88 GLU A CA 1
ATOM 690 C C . GLU A 1 88 ? -26.717 -6.928 56.017 1.00 76.62 88 GLU A C 1
ATOM 692 O O . GLU A 1 88 ? -26.983 -5.804 56.430 1.00 76.62 88 GLU A O 1
ATOM 697 N N . GLU A 1 89 ? -25.452 -7.340 55.862 1.00 75.94 89 GLU A N 1
ATOM 698 C CA . GLU A 1 89 ? -24.277 -6.499 56.149 1.00 75.94 89 GLU A CA 1
ATOM 699 C C . GLU A 1 89 ? -23.925 -5.583 54.966 1.00 75.94 89 GLU A C 1
ATOM 701 O O . GLU A 1 89 ? -23.459 -4.462 55.160 1.00 75.94 89 GLU A O 1
ATOM 706 N N . LYS A 1 90 ? -24.150 -6.052 53.730 1.00 74.31 90 LYS A N 1
ATOM 707 C CA . LYS A 1 90 ? -23.882 -5.274 52.508 1.00 74.31 90 LYS A CA 1
ATOM 708 C C . LYS A 1 90 ? -25.004 -4.301 52.140 1.00 74.31 90 LYS A C 1
ATOM 710 O O . LYS A 1 90 ? -24.772 -3.413 51.321 1.00 74.31 90 LYS A O 1
ATOM 715 N N . CYS A 1 91 ? -26.184 -4.420 52.751 1.00 77.00 91 CYS A N 1
ATOM 716 C CA . CYS A 1 91 ? -27.267 -3.457 52.573 1.00 77.00 91 CYS A CA 1
ATOM 717 C C . CYS A 1 91 ? -27.100 -2.179 53.384 1.00 77.00 91 CYS A C 1
ATOM 719 O O . CYS A 1 91 ? -26.851 -2.213 54.588 1.00 77.00 91 CYS A O 1
ATOM 721 N N . ASP A 1 92 ? -27.384 -1.047 52.741 1.00 74.31 92 ASP A N 1
ATOM 722 C CA . ASP A 1 92 ? -27.470 0.239 53.419 1.00 74.31 92 ASP A CA 1
ATOM 723 C C . ASP A 1 92 ? -28.813 0.394 54.144 1.00 74.31 92 ASP A C 1
ATOM 725 O O . ASP A 1 92 ? -29.744 1.063 53.690 1.00 74.31 92 ASP A O 1
ATOM 729 N N . VAL A 1 93 ? -28.908 -0.220 55.323 1.00 66.25 93 VAL A N 1
ATOM 730 C CA . VAL A 1 93 ? -30.087 -0.115 56.196 1.00 66.25 93 VAL A CA 1
ATOM 731 C C . VAL A 1 93 ? -30.317 1.326 56.697 1.00 66.25 93 VAL A C 1
ATOM 733 O O . VAL A 1 93 ? -31.396 1.626 57.212 1.00 66.25 93 VAL A O 1
ATOM 736 N N . ALA A 1 94 ? -29.340 2.234 56.559 1.00 60.03 94 ALA A N 1
ATOM 737 C CA . ALA A 1 94 ? -29.493 3.641 56.928 1.00 60.03 94 ALA A CA 1
ATOM 738 C C . ALA A 1 94 ? -30.222 4.457 55.844 1.00 60.03 94 ALA A C 1
ATOM 740 O O . ALA A 1 94 ? -30.966 5.373 56.196 1.00 60.03 94 ALA A O 1
ATOM 741 N N . ASN A 1 95 ? -30.087 4.083 54.566 1.00 57.44 95 ASN A N 1
ATOM 742 C CA . ASN A 1 95 ? -30.770 4.698 53.417 1.00 57.44 95 ASN A CA 1
ATOM 743 C C . ASN A 1 95 ? -31.878 3.793 52.829 1.00 57.44 95 ASN A C 1
ATOM 745 O O . ASN A 1 95 ? -31.988 3.600 51.622 1.00 57.44 95 ASN A O 1
ATOM 749 N N . GLU A 1 96 ? -32.711 3.218 53.704 1.00 63.28 96 GLU A N 1
ATOM 750 C CA . GLU A 1 96 ? -33.853 2.341 53.372 1.00 63.28 96 GLU A CA 1
ATOM 751 C C . GLU A 1 96 ? -33.536 1.045 52.589 1.00 63.28 96 GLU A C 1
ATOM 753 O O . GLU A 1 96 ? -34.462 0.328 52.190 1.00 63.28 96 GLU A O 1
ATOM 758 N N . GLY A 1 97 ? -32.259 0.679 52.445 1.00 69.88 97 GLY A N 1
ATOM 759 C CA . GLY A 1 97 ? -31.805 -0.598 51.899 1.00 69.88 97 GLY A CA 1
ATOM 760 C C . GLY A 1 97 ? -32.301 -1.792 52.722 1.00 69.88 97 GLY A C 1
ATOM 761 O O . GLY A 1 97 ? -32.227 -1.815 53.952 1.00 69.88 97 GLY A O 1
ATOM 762 N N . ARG A 1 98 ? -32.838 -2.809 52.043 1.00 81.94 98 ARG A N 1
ATOM 763 C CA . ARG A 1 98 ? -33.392 -4.027 52.645 1.00 81.94 98 ARG A CA 1
ATOM 764 C C . ARG A 1 98 ? -32.849 -5.241 51.919 1.00 81.94 98 ARG A C 1
ATOM 766 O O . ARG A 1 98 ? -32.910 -5.311 50.694 1.00 81.94 98 ARG A O 1
ATOM 773 N N . CYS A 1 99 ? -32.390 -6.214 52.693 1.00 81.81 99 CYS A N 1
ATOM 774 C CA . CYS A 1 99 ? -32.088 -7.535 52.178 1.00 81.81 99 CYS A CA 1
ATOM 775 C C . CYS A 1 99 ? -33.395 -8.321 51.993 1.00 81.81 99 CYS A C 1
ATOM 777 O O . CYS A 1 99 ? -34.180 -8.465 52.934 1.00 81.81 99 CYS A O 1
ATOM 779 N N . LEU A 1 100 ? -33.647 -8.816 50.782 1.00 81.88 100 LEU A N 1
ATOM 780 C CA . LEU A 1 100 ? -34.845 -9.572 50.423 1.00 81.88 100 LEU A CA 1
ATOM 781 C C . LEU A 1 100 ? -34.461 -11.032 50.126 1.00 81.88 100 LEU A C 1
ATOM 783 O O . LEU A 1 100 ? -33.533 -11.253 49.349 1.00 81.88 100 LEU A O 1
ATOM 787 N N . PRO A 1 101 ? -35.129 -12.036 50.734 1.00 75.81 101 PRO A N 1
ATOM 788 C CA . PRO A 1 101 ? -34.720 -13.444 50.685 1.00 75.81 101 PRO A CA 1
ATOM 789 C C . PRO A 1 101 ? -35.141 -14.148 49.381 1.00 75.81 101 PRO A C 1
ATOM 791 O O . PRO A 1 101 ? -35.825 -15.172 49.400 1.00 75.81 101 PRO A O 1
ATOM 794 N N . SER A 1 102 ? -34.783 -13.540 48.255 1.00 73.12 102 SER A N 1
ATOM 795 C CA . SER A 1 102 ? -35.117 -13.931 46.886 1.00 73.12 102 SER A CA 1
ATOM 796 C C . SER A 1 102 ? -34.141 -13.280 45.906 1.00 73.12 102 SER A C 1
ATOM 798 O O . SER A 1 102 ? -33.540 -12.244 46.218 1.00 73.12 102 SER A O 1
ATOM 800 N N . ARG A 1 103 ? -34.028 -13.847 44.700 1.00 72.62 103 ARG A N 1
ATOM 801 C CA . ARG A 1 103 ? -33.238 -13.260 43.606 1.00 72.62 103 ARG A CA 1
ATOM 802 C C . ARG A 1 103 ? -33.865 -11.978 43.053 1.00 72.62 103 ARG A C 1
ATOM 804 O O . ARG A 1 103 ? -35.052 -11.713 43.273 1.00 72.62 103 ARG A O 1
ATOM 811 N N . ALA A 1 104 ? -33.084 -11.170 42.342 1.00 67.00 104 ALA A N 1
ATOM 812 C CA . ALA A 1 104 ? -33.482 -9.837 41.894 1.00 67.00 104 ALA A CA 1
ATOM 813 C C . ALA A 1 104 ? -34.646 -9.923 40.897 1.00 67.00 104 ALA A C 1
ATOM 815 O O . ALA A 1 104 ? -35.608 -9.161 40.987 1.00 67.00 104 ALA A O 1
ATOM 816 N N . GLU A 1 105 ? -34.605 -10.939 40.032 1.00 58.97 105 GLU A N 1
ATOM 817 C CA . GLU A 1 105 ? -35.649 -11.295 39.065 1.00 58.97 105 GLU A CA 1
ATOM 818 C C . GLU A 1 105 ? -36.976 -11.716 39.728 1.00 58.97 105 GLU A C 1
ATOM 820 O O . GLU A 1 105 ? -38.057 -11.426 39.215 1.00 58.97 105 GLU A O 1
ATOM 825 N N . GLU A 1 106 ? -36.907 -12.368 40.893 1.00 67.75 106 GLU A N 1
ATOM 826 C CA . GLU A 1 106 ? -38.071 -12.807 41.680 1.00 67.75 106 GLU A CA 1
ATOM 827 C C . GLU A 1 106 ? -38.658 -11.672 42.542 1.00 67.75 106 GLU A C 1
ATOM 829 O O . GLU A 1 106 ? -39.756 -11.784 43.096 1.00 67.75 106 GLU A O 1
ATOM 834 N N . THR A 1 107 ? -37.929 -10.562 42.661 1.00 74.00 107 THR A N 1
ATOM 835 C CA . THR A 1 107 ? -38.200 -9.476 43.600 1.00 74.00 107 THR A CA 1
ATOM 836 C C . THR A 1 107 ? -38.931 -8.328 42.904 1.00 74.00 107 THR A C 1
ATOM 838 O O . THR A 1 107 ? -38.370 -7.627 42.070 1.00 74.00 107 THR A O 1
ATOM 841 N N . SER A 1 108 ? -40.181 -8.047 43.285 1.00 73.69 108 SER A N 1
ATOM 842 C CA . SER A 1 108 ? -41.041 -7.069 42.584 1.00 73.69 108 SER A CA 1
ATOM 843 C C . SER A 1 108 ? -40.550 -5.609 42.575 1.00 73.69 108 SER A C 1
ATOM 845 O O . SER A 1 108 ? -41.055 -4.814 41.785 1.00 73.69 108 SER A O 1
ATOM 847 N N . LEU A 1 109 ? -39.587 -5.256 43.434 1.00 73.62 109 LEU A N 1
ATOM 848 C CA . LEU A 1 109 ? -38.904 -3.953 43.460 1.00 73.62 109 LEU A CA 1
ATOM 849 C C . LEU A 1 109 ? -37.628 -3.920 42.599 1.00 73.62 109 LEU A C 1
ATOM 851 O O . LEU A 1 109 ? -37.170 -2.842 42.233 1.00 73.62 109 LEU A O 1
ATOM 855 N N . CYS A 1 110 ? -37.064 -5.084 42.280 1.00 74.94 110 CYS A N 1
ATOM 856 C CA . CYS A 1 110 ? -35.801 -5.234 41.555 1.00 74.94 110 CYS A CA 1
ATOM 857 C C . CYS A 1 110 ? -35.947 -5.889 40.181 1.00 74.94 110 CYS A C 1
ATOM 859 O O . CYS A 1 110 ? -34.999 -5.878 39.400 1.00 74.94 110 CYS A O 1
ATOM 861 N N . LYS A 1 111 ? -37.155 -6.358 39.848 1.00 77.44 111 LYS A N 1
ATOM 862 C CA . LYS A 1 111 ? -37.552 -6.718 38.492 1.00 77.44 111 LYS A CA 1
ATOM 863 C C . LYS A 1 111 ? -37.154 -5.594 37.528 1.00 77.44 111 LYS A C 1
ATOM 865 O O . LYS A 1 111 ? -37.432 -4.417 37.782 1.00 77.44 111 LYS A O 1
ATOM 870 N N . LEU A 1 112 ? -36.489 -5.976 36.442 1.00 76.38 112 LEU A N 1
ATOM 871 C CA . LEU A 1 112 ? -36.076 -5.072 35.374 1.00 76.38 112 LEU A CA 1
ATOM 872 C C . LEU A 1 112 ? -37.252 -4.799 34.433 1.00 76.38 112 LEU A C 1
ATOM 874 O O . LEU A 1 112 ? -38.092 -5.666 34.196 1.00 76.38 112 LEU A O 1
ATOM 878 N N . GLY A 1 113 ? -37.317 -3.570 33.937 1.00 78.38 113 GLY A N 1
ATOM 879 C CA . GLY A 1 113 ? -38.375 -3.079 33.061 1.00 78.38 113 GLY A CA 1
ATOM 880 C C . GLY A 1 113 ? -37.992 -1.718 32.493 1.00 78.38 113 GLY A C 1
ATOM 881 O O . GLY A 1 113 ? -36.839 -1.295 32.603 1.00 78.38 113 GLY A O 1
ATOM 882 N N . THR A 1 114 ? -38.942 -1.016 31.890 1.00 84.25 114 THR A N 1
ATOM 883 C CA . THR A 1 114 ? -38.693 0.316 31.331 1.00 84.25 114 THR A CA 1
ATOM 884 C C . THR A 1 114 ? -39.132 1.389 32.316 1.00 84.25 114 THR A C 1
ATOM 886 O O . THR A 1 114 ? -40.290 1.426 32.733 1.00 84.25 114 THR A O 1
ATOM 889 N N . CYS A 1 115 ? -38.215 2.288 32.668 1.00 83.25 115 CYS A N 1
ATOM 890 C CA . CYS A 1 115 ? -38.537 3.475 33.443 1.00 83.25 115 CYS A CA 1
ATOM 891 C C . CYS A 1 115 ? -38.911 4.646 32.539 1.00 83.25 115 CYS A C 1
ATOM 893 O O . CYS A 1 115 ? -38.170 4.970 31.615 1.00 83.25 115 CYS A O 1
ATOM 895 N N . ILE A 1 116 ? -40.037 5.293 32.827 1.00 83.69 116 ILE A N 1
ATOM 896 C CA . ILE A 1 116 ? -40.638 6.323 31.980 1.00 83.69 116 ILE A CA 1
ATOM 897 C C . ILE A 1 116 ? -40.711 7.625 32.770 1.00 83.69 116 ILE A C 1
ATOM 899 O O . ILE A 1 116 ? -41.442 7.716 33.755 1.00 83.69 116 ILE A O 1
ATOM 903 N N . THR A 1 117 ? -39.987 8.651 32.336 1.00 78.38 117 THR A N 1
ATOM 904 C CA . THR A 1 117 ? -40.022 9.983 32.956 1.00 78.38 117 THR A CA 1
ATOM 905 C C . THR A 1 117 ? -40.673 10.999 32.017 1.00 78.38 117 THR A C 1
ATOM 907 O O . THR A 1 117 ? -40.580 10.884 30.792 1.00 78.38 117 THR A O 1
ATOM 910 N N . GLY A 1 118 ? -41.393 11.971 32.591 1.00 72.38 118 GLY A N 1
ATOM 911 C CA . GLY A 1 118 ? -42.051 13.055 31.848 1.00 72.38 118 GLY A CA 1
ATOM 912 C C . GLY A 1 118 ? -42.964 12.578 30.710 1.00 72.38 118 GLY A C 1
ATOM 913 O O . GLY A 1 118 ? -42.788 13.015 29.578 1.00 72.38 118 GLY A O 1
ATOM 914 N N . ASP A 1 119 ? -43.870 11.633 30.989 1.00 71.81 119 ASP A N 1
ATOM 915 C CA . ASP A 1 119 ? -44.823 11.045 30.026 1.00 71.81 119 ASP A CA 1
ATOM 916 C C . ASP A 1 119 ? -44.196 10.502 28.718 1.00 71.81 119 ASP A C 1
ATOM 918 O O . ASP A 1 119 ? -44.850 10.434 27.677 1.00 71.81 119 ASP A O 1
ATOM 922 N N . GLY A 1 120 ? -42.930 10.065 28.773 1.00 67.56 120 GLY A N 1
ATOM 923 C CA . GLY A 1 120 ? -42.186 9.507 27.633 1.00 67.56 120 GLY A CA 1
ATOM 924 C C . GLY A 1 120 ? -41.046 10.395 27.122 1.00 67.56 120 GLY A C 1
ATOM 925 O O . GLY A 1 120 ? -40.445 10.077 26.096 1.00 67.56 120 GLY A O 1
ATOM 926 N N . LEU A 1 121 ? -40.732 11.499 27.812 1.00 72.12 121 LEU A N 1
ATOM 927 C CA . LEU A 1 121 ? -39.566 12.350 27.533 1.00 72.12 121 LEU A CA 1
ATOM 928 C C . LEU A 1 121 ? -38.232 11.602 27.673 1.00 72.12 121 LEU A C 1
ATOM 930 O O . LEU A 1 121 ? -37.302 11.864 26.911 1.00 72.12 121 LEU A O 1
ATOM 934 N N . SER A 1 122 ? -38.147 10.651 28.603 1.00 72.50 122 SER A N 1
ATOM 935 C CA . SER A 1 122 ? -37.084 9.644 28.660 1.00 72.50 122 SER A CA 1
ATOM 936 C C . SER A 1 122 ? -37.692 8.285 29.006 1.00 72.50 122 SER A C 1
ATOM 938 O O . SER A 1 122 ? -38.554 8.177 29.882 1.00 72.50 122 SER A O 1
ATOM 940 N N . CYS A 1 123 ? -37.242 7.257 28.288 1.00 79.00 123 CYS A N 1
ATOM 941 C CA . CYS A 1 123 ? -37.641 5.867 28.467 1.00 79.00 123 CYS A CA 1
ATOM 942 C C . CYS A 1 123 ? -36.385 5.007 28.574 1.00 79.00 123 CYS A C 1
ATOM 944 O O . CYS A 1 123 ? -35.763 4.687 27.563 1.00 79.00 123 CYS A O 1
ATOM 946 N N . ASN A 1 124 ? -36.014 4.649 29.799 1.00 75.75 124 ASN A N 1
ATOM 947 C CA . ASN A 1 124 ? -34.782 3.929 30.090 1.00 75.75 124 ASN A CA 1
ATOM 948 C C . ASN A 1 124 ? -35.118 2.435 30.266 1.00 75.75 124 ASN A C 1
ATOM 950 O O . ASN A 1 124 ? -35.734 2.080 31.278 1.00 75.75 124 ASN A O 1
ATOM 954 N N . PRO A 1 125 ? -34.786 1.551 29.303 1.00 73.56 125 PRO A N 1
ATOM 955 C CA . PRO A 1 125 ? -34.990 0.110 29.455 1.00 73.56 125 PRO A CA 1
ATOM 956 C C . PRO A 1 125 ? -34.092 -0.460 30.564 1.00 73.56 125 PRO A C 1
ATOM 958 O O . PRO A 1 125 ? -33.211 0.227 31.081 1.00 73.56 125 PRO A O 1
ATOM 961 N N . ASN A 1 126 ? -34.326 -1.721 30.937 1.00 69.12 126 ASN A N 1
ATOM 962 C CA . ASN A 1 126 ? -33.533 -2.482 31.914 1.00 69.12 126 ASN A CA 1
ATOM 963 C C . ASN A 1 126 ? -33.307 -1.764 33.262 1.00 69.12 126 ASN A C 1
ATOM 965 O O . ASN A 1 126 ? -32.335 -2.019 33.967 1.00 69.12 126 ASN A O 1
ATOM 969 N N . THR A 1 127 ? -34.218 -0.870 33.650 1.00 77.31 127 THR A N 1
ATOM 970 C CA . THR A 1 127 ? -34.144 -0.140 34.916 1.00 77.31 127 THR A CA 1
ATOM 971 C C . THR A 1 127 ? -34.876 -0.938 36.003 1.00 77.31 127 THR A C 1
ATOM 973 O O . THR A 1 127 ? -36.038 -1.306 35.792 1.00 77.31 127 THR A O 1
ATOM 976 N N . PRO A 1 128 ? -34.258 -1.205 37.173 1.00 78.56 128 PRO A N 1
ATOM 977 C CA . PRO A 1 128 ? -34.956 -1.797 38.312 1.00 78.56 128 PRO A CA 1
ATOM 978 C C . PRO A 1 128 ? -36.092 -0.891 38.783 1.00 78.56 128 PRO A C 1
ATOM 980 O O . PRO A 1 128 ? -35.909 0.328 38.877 1.00 78.56 128 PRO A O 1
ATOM 983 N N . LYS A 1 129 ? -37.245 -1.473 39.128 1.00 79.75 129 LYS A N 1
ATOM 984 C CA . LYS A 1 129 ? -38.425 -0.701 39.546 1.00 79.75 129 LYS A CA 1
ATOM 985 C C . LYS A 1 129 ? -38.127 0.342 40.625 1.00 79.75 129 LYS A C 1
ATOM 987 O O . LYS A 1 129 ? -38.499 1.499 40.465 1.00 79.75 129 LYS A O 1
ATOM 992 N N . LEU A 1 130 ? -37.402 -0.046 41.670 1.00 78.56 130 LEU A N 1
ATOM 993 C CA . LEU A 1 130 ? -37.048 0.831 42.782 1.00 78.56 130 LEU A CA 1
ATOM 994 C C . LEU A 1 130 ? -36.291 2.091 42.339 1.00 78.56 130 LEU A C 1
ATOM 996 O O . LEU A 1 130 ? -36.610 3.180 42.800 1.00 78.56 130 LEU A O 1
ATOM 1000 N N . ARG A 1 131 ? -35.333 1.956 41.411 1.00 79.62 131 ARG A N 1
ATOM 1001 C CA . ARG A 1 131 ? -34.579 3.096 40.866 1.00 79.62 131 ARG A CA 1
ATOM 1002 C C . ARG A 1 131 ? -35.474 4.014 40.033 1.00 79.62 131 ARG A C 1
ATOM 1004 O O . ARG A 1 131 ? -35.240 5.215 39.988 1.00 79.62 131 ARG A O 1
ATOM 1011 N N . CYS A 1 132 ? -36.485 3.458 39.368 1.00 79.62 132 CYS A N 1
ATOM 1012 C CA . CYS A 1 132 ? -37.448 4.258 38.622 1.00 79.62 132 CYS A CA 1
ATOM 1013 C C . CYS A 1 132 ? -38.379 5.056 39.541 1.00 79.62 132 CYS A C 1
ATOM 1015 O O . CYS A 1 132 ? -38.573 6.251 39.321 1.00 79.62 132 CYS A O 1
ATOM 1017 N N . ASP A 1 133 ? -38.907 4.400 40.577 1.00 81.69 133 ASP A N 1
ATOM 1018 C CA . ASP A 1 133 ? -39.763 5.029 41.581 1.00 81.69 133 ASP A CA 1
ATOM 1019 C C . ASP A 1 133 ? -38.989 6.150 42.329 1.00 81.69 133 ASP A C 1
ATOM 1021 O O . ASP A 1 133 ? -39.552 7.215 42.585 1.00 81.69 133 ASP A O 1
ATOM 1025 N N . ASP A 1 134 ? -37.688 5.957 42.601 1.00 75.12 134 ASP A N 1
ATOM 1026 C CA . ASP A 1 134 ? -36.785 6.933 43.246 1.00 75.12 134 ASP A CA 1
ATOM 1027 C C . ASP A 1 134 ? -36.560 8.212 42.413 1.00 75.12 134 ASP A C 1
ATOM 1029 O O . ASP A 1 134 ? -36.694 9.324 42.925 1.00 75.12 134 ASP A O 1
ATOM 1033 N N . ILE A 1 135 ? -36.331 8.086 41.097 1.00 70.94 135 ILE A N 1
ATOM 1034 C CA . ILE A 1 135 ? -36.206 9.251 40.194 1.00 70.94 135 ILE A CA 1
ATOM 1035 C C . ILE A 1 135 ? -37.559 9.881 39.807 1.00 70.94 135 ILE A C 1
ATOM 1037 O O . ILE A 1 135 ? -37.613 10.739 38.923 1.00 70.94 135 ILE A O 1
ATOM 1041 N N . GLY A 1 136 ? -38.663 9.462 40.437 1.00 75.75 136 GLY A N 1
ATOM 1042 C CA . GLY A 1 136 ? -40.014 9.957 40.153 1.00 75.75 136 GLY A CA 1
ATOM 1043 C C . GLY A 1 136 ? -40.572 9.523 38.792 1.00 75.75 136 GLY A C 1
ATOM 1044 O O . GLY A 1 136 ? -41.472 10.176 38.259 1.00 75.75 136 GLY A O 1
ATOM 1045 N N . GLY A 1 137 ? -40.032 8.451 38.209 1.00 80.69 137 GLY A N 1
ATOM 1046 C CA . GLY A 1 137 ? -40.518 7.849 36.973 1.00 80.69 137 GLY A CA 1
ATOM 1047 C C . GLY A 1 137 ? -41.684 6.884 37.197 1.00 80.69 137 GLY A C 1
ATOM 1048 O O . GLY A 1 137 ? -41.953 6.419 38.300 1.00 80.69 137 GLY A O 1
ATOM 1049 N N . THR A 1 138 ? -42.388 6.556 36.115 1.00 87.94 138 THR A N 1
ATOM 1050 C CA . THR A 1 138 ? -43.376 5.472 36.078 1.00 87.94 138 THR A CA 1
ATOM 1051 C C . THR A 1 138 ? -42.725 4.228 35.491 1.00 87.94 138 THR A C 1
ATOM 1053 O O . THR A 1 138 ? -42.255 4.252 34.356 1.00 87.94 138 THR A O 1
ATOM 1056 N N . TRP A 1 139 ? -42.697 3.136 36.250 1.00 87.62 139 TRP A N 1
ATOM 1057 C CA . TRP A 1 139 ? -42.092 1.879 35.813 1.00 87.62 139 TRP A CA 1
ATOM 1058 C C . TRP A 1 139 ? -43.107 0.921 35.176 1.00 87.62 139 TRP A C 1
ATOM 1060 O O . TRP A 1 139 ? -44.183 0.687 35.735 1.00 87.62 139 TRP A O 1
ATOM 1070 N N . ASP A 1 140 ? -42.738 0.319 34.045 1.00 86.19 140 ASP A N 1
ATOM 1071 C CA . ASP A 1 140 ? -43.515 -0.694 33.321 1.00 86.19 140 ASP A CA 1
ATOM 1072 C C . ASP A 1 140 ? -42.667 -1.964 33.124 1.00 86.19 140 ASP A C 1
ATOM 1074 O O . ASP A 1 140 ? -41.474 -1.885 32.837 1.00 86.19 140 ASP A O 1
ATOM 1078 N N . GLU A 1 141 ? -43.269 -3.145 33.284 1.00 83.19 141 GLU A N 1
ATOM 1079 C CA . GLU A 1 141 ? -42.546 -4.426 33.227 1.00 83.19 141 GLU A CA 1
ATOM 1080 C C . GLU A 1 141 ? -42.178 -4.883 31.809 1.00 83.19 141 GLU A C 1
ATOM 1082 O O . GLU A 1 141 ? -41.472 -5.877 31.649 1.00 83.19 141 GLU A O 1
ATOM 1087 N N . ARG A 1 142 ? -42.675 -4.188 30.782 1.00 82.81 142 ARG A N 1
ATOM 1088 C CA . ARG A 1 142 ? -42.410 -4.497 29.377 1.00 82.81 142 ARG A CA 1
ATOM 1089 C C . ARG A 1 142 ? -41.139 -3.811 28.872 1.00 82.81 142 ARG A C 1
ATOM 1091 O O . ARG A 1 142 ? -40.676 -2.808 29.424 1.00 82.81 142 ARG A O 1
ATOM 1098 N N . GLY A 1 143 ? -40.586 -4.329 27.776 1.00 74.56 143 GLY A N 1
ATOM 1099 C CA . GLY A 1 143 ? -39.490 -3.669 27.061 1.00 74.56 143 GLY A CA 1
ATOM 1100 C C . GLY A 1 143 ? -39.942 -2.353 26.416 1.00 74.56 143 GLY A C 1
ATOM 1101 O O . GLY A 1 143 ? -41.109 -2.201 26.053 1.00 74.56 143 GLY A O 1
ATOM 1102 N N . ALA A 1 144 ? -39.020 -1.404 26.225 1.00 73.31 144 ALA A N 1
ATOM 1103 C CA . ALA A 1 144 ? -39.349 -0.053 25.752 1.00 73.31 144 ALA A CA 1
ATOM 1104 C C . ALA A 1 144 ? -40.122 -0.039 24.415 1.00 73.31 144 ALA A C 1
ATOM 1106 O O . ALA A 1 144 ? -41.018 0.782 24.228 1.00 73.31 144 ALA A O 1
ATOM 1107 N N . GLY A 1 145 ? -39.845 -0.996 23.520 1.00 68.25 145 GLY A N 1
ATOM 1108 C CA . GLY A 1 145 ? -40.549 -1.158 22.242 1.00 68.25 145 GLY A CA 1
ATOM 1109 C C . GLY A 1 145 ? -42.011 -1.626 22.343 1.00 68.25 145 GLY A C 1
ATOM 1110 O O . GLY A 1 145 ? -42.753 -1.504 21.370 1.00 68.25 145 GLY A O 1
ATOM 1111 N N . GLU A 1 146 ? -42.463 -2.127 23.495 1.00 75.06 146 GLU A N 1
ATOM 1112 C CA . GLU A 1 146 ? -43.843 -2.594 23.728 1.00 75.06 146 GLU A CA 1
ATOM 1113 C C . GLU A 1 146 ? -44.738 -1.547 24.417 1.00 75.06 146 GLU A C 1
ATOM 1115 O O . GLU A 1 146 ? -45.949 -1.749 24.574 1.00 75.06 146 GLU A O 1
ATOM 1120 N N . ILE A 1 147 ? -44.153 -0.431 24.854 1.00 80.81 147 ILE A N 1
ATOM 1121 C CA . ILE A 1 147 ? -44.818 0.589 25.664 1.00 80.81 147 ILE A CA 1
ATOM 1122 C C . ILE A 1 147 ? -45.181 1.781 24.766 1.00 80.81 147 ILE A C 1
ATOM 1124 O O . ILE A 1 147 ? -44.277 2.444 24.261 1.00 80.81 147 ILE A O 1
ATOM 1128 N N . PRO A 1 148 ? -46.475 2.118 24.584 1.00 78.94 148 PRO A N 1
ATOM 1129 C CA . PRO A 1 148 ? -46.898 3.115 23.597 1.00 78.94 148 PRO A CA 1
ATOM 1130 C C . PRO A 1 148 ? -46.235 4.494 23.727 1.00 78.94 148 PRO A C 1
ATOM 1132 O O . PRO A 1 148 ? -45.891 5.087 22.712 1.00 78.94 148 PRO A O 1
ATOM 1135 N N . GLN A 1 149 ? -46.008 4.995 24.949 1.00 78.31 149 GLN A N 1
ATOM 1136 C CA . GLN A 1 149 ? -45.338 6.290 25.157 1.00 78.31 149 GLN A CA 1
ATOM 1137 C C . GLN A 1 149 ? -43.805 6.262 24.977 1.00 78.31 149 GLN A C 1
ATOM 1139 O O . GLN A 1 149 ? -43.184 7.319 24.915 1.00 78.31 149 GLN A O 1
ATOM 1144 N N . CYS A 1 150 ? -43.203 5.074 24.858 1.00 79.38 150 CYS A N 1
ATOM 1145 C CA . CYS A 1 150 ? -41.769 4.877 24.615 1.00 79.38 150 CYS A CA 1
ATOM 1146 C C . CYS A 1 150 ? -41.444 4.435 23.184 1.00 79.38 150 CYS A C 1
ATOM 1148 O O . CYS A 1 150 ? -40.272 4.364 22.815 1.00 79.38 150 CYS A O 1
ATOM 1150 N N . GLN A 1 151 ? -42.459 4.159 22.362 1.00 82.75 151 GLN A N 1
ATOM 1151 C CA . GLN A 1 151 ? -42.258 3.887 20.945 1.00 82.75 151 GLN A CA 1
ATOM 1152 C C . GLN A 1 151 ? -41.774 5.161 20.246 1.00 82.75 151 GLN A C 1
ATOM 1154 O O . GLN A 1 151 ? -42.470 6.181 20.213 1.00 82.75 151 GLN A O 1
ATOM 1159 N N . LYS A 1 152 ? -40.562 5.088 19.688 1.00 83.50 152 LYS A N 1
ATOM 1160 C CA . LYS A 1 152 ? -40.055 6.103 18.767 1.00 83.50 152 LYS A CA 1
ATOM 1161 C C . LYS A 1 152 ? -40.851 6.061 17.463 1.00 83.50 152 LYS A C 1
ATOM 1163 O O . LYS A 1 152 ? -41.231 4.990 16.990 1.00 83.50 152 LYS A O 1
ATOM 1168 N N . GLY A 1 153 ? -41.083 7.239 16.908 1.00 83.44 153 GLY A N 1
ATOM 1169 C CA . GLY A 1 153 ? -41.713 7.466 15.615 1.00 83.44 153 GLY A CA 1
ATOM 1170 C C . GLY A 1 153 ? -41.046 8.653 14.934 1.00 83.44 153 GLY A C 1
ATOM 1171 O O . GLY A 1 153 ? -40.141 9.275 15.495 1.00 83.44 153 GLY A O 1
ATOM 1172 N N . CYS A 1 154 ? -41.482 8.985 13.725 1.00 87.62 154 CYS A N 1
ATOM 1173 C CA . CYS A 1 154 ? -40.905 10.121 13.021 1.00 87.62 154 CYS A CA 1
ATOM 1174 C C . CYS A 1 154 ? -41.595 11.424 13.437 1.00 87.62 154 CYS A C 1
ATOM 1176 O O . CYS A 1 154 ? -42.806 11.582 13.270 1.00 87.62 154 CYS A O 1
ATOM 1178 N N . CYS A 1 155 ? -40.826 12.344 14.009 1.00 87.12 155 CYS A N 1
ATOM 1179 C CA . CYS A 1 155 ? -41.262 13.686 14.357 1.00 87.12 155 CYS A CA 1
ATOM 1180 C C . CYS A 1 155 ? -40.909 14.645 13.219 1.00 87.12 155 CYS A C 1
ATOM 1182 O O . CYS A 1 155 ? -39.734 14.939 13.008 1.00 87.12 155 CYS A O 1
ATOM 1184 N N . PHE A 1 156 ? -41.925 15.120 12.506 1.00 80.44 156 PHE A N 1
ATOM 1185 C CA . PHE A 1 156 ? -41.812 16.131 11.460 1.00 80.44 156 PHE A CA 1
ATOM 1186 C C . PHE A 1 156 ? -41.950 17.510 12.112 1.00 80.44 156 PHE A C 1
ATOM 1188 O O . PHE A 1 156 ? -42.994 17.794 12.711 1.00 80.44 156 PHE A O 1
ATOM 1195 N N . ILE A 1 157 ? -40.918 18.353 12.015 1.00 71.94 157 ILE A N 1
ATOM 1196 C CA . ILE A 1 157 ? -40.947 19.752 12.464 1.00 71.94 157 ILE A CA 1
ATOM 1197 C C . ILE A 1 157 ? -40.349 20.621 11.351 1.00 71.94 157 ILE A C 1
ATOM 1199 O O . ILE A 1 157 ? -39.135 20.682 11.162 1.00 71.94 157 ILE A O 1
ATOM 1203 N N . GLY A 1 158 ? -41.206 21.315 10.601 1.00 69.88 158 GLY A N 1
ATOM 1204 C CA . GLY A 1 158 ? -40.781 22.151 9.478 1.00 69.88 158 GLY A CA 1
ATOM 1205 C C . GLY A 1 158 ? -40.209 21.327 8.320 1.00 69.88 158 GLY A C 1
ATOM 1206 O O . GLY A 1 158 ? -40.962 20.685 7.590 1.00 69.88 158 GLY A O 1
ATOM 1207 N N . SER A 1 159 ? -38.889 21.393 8.128 1.00 60.88 159 SER A N 1
ATOM 1208 C CA . SER A 1 159 ? -38.132 20.618 7.128 1.00 60.88 159 SER A CA 1
ATOM 1209 C C . SER A 1 159 ? -37.217 19.554 7.744 1.00 60.88 159 SER A C 1
ATOM 1211 O O . SER A 1 159 ? -36.522 18.860 7.008 1.00 60.88 159 SER A O 1
ATOM 1213 N N . GLU A 1 160 ? -37.193 19.430 9.072 1.00 61.22 160 GLU A N 1
ATOM 1214 C CA . GLU A 1 160 ? -36.340 18.485 9.791 1.00 61.22 160 GLU A CA 1
ATOM 1215 C C . GLU A 1 160 ? -37.170 17.332 10.364 1.00 61.22 160 GLU A C 1
ATOM 1217 O O . GLU A 1 160 ? -38.207 17.534 11.006 1.00 61.22 160 GLU A O 1
ATOM 1222 N N . ASN A 1 161 ? -36.672 16.112 10.167 1.00 78.94 161 ASN A N 1
ATOM 1223 C CA . ASN A 1 161 ? -37.260 14.896 10.709 1.00 78.94 161 ASN A CA 1
ATOM 1224 C C . ASN A 1 161 ? -36.370 14.319 11.805 1.00 78.94 161 ASN A C 1
ATOM 1226 O O . ASN A 1 161 ? -35.191 14.063 11.585 1.00 78.94 161 ASN A O 1
ATOM 1230 N N . ASN A 1 162 ? -36.957 14.057 12.970 1.00 76.00 162 ASN A N 1
ATOM 1231 C CA . ASN A 1 162 ? -36.253 13.537 14.139 1.00 76.00 162 ASN A CA 1
ATOM 1232 C C . ASN A 1 162 ? -36.891 12.216 14.600 1.00 76.00 162 ASN A C 1
ATOM 1234 O O . ASN A 1 162 ? -38.105 12.153 14.806 1.00 76.00 162 ASN A O 1
ATOM 1238 N N . PHE A 1 163 ? -36.099 11.154 14.793 1.00 84.06 163 PHE A N 1
ATOM 1239 C CA . PHE A 1 163 ? -36.611 9.843 15.218 1.00 84.06 163 PHE A CA 1
ATOM 1240 C C . PHE A 1 163 ? -36.641 9.708 16.753 1.00 84.06 163 PHE A C 1
ATOM 1242 O O . PHE A 1 163 ? -35.725 9.192 17.402 1.00 84.06 163 PHE A O 1
ATOM 1249 N N . VAL A 1 164 ? -37.720 10.219 17.350 1.00 84.12 164 VAL A N 1
ATOM 1250 C CA . VAL A 1 164 ? -37.868 10.468 18.798 1.00 84.12 164 VAL A CA 1
ATOM 1251 C C . VAL A 1 164 ? -39.201 9.924 19.333 1.00 84.12 164 VAL A C 1
ATOM 1253 O O . VAL A 1 164 ? -40.002 9.384 18.574 1.00 84.12 164 VAL A O 1
ATOM 1256 N N . THR A 1 165 ? -39.470 10.015 20.639 1.00 85.06 165 THR A N 1
ATOM 1257 C CA . THR A 1 165 ? -40.801 9.675 21.188 1.00 85.06 165 THR A CA 1
ATOM 1258 C C . THR A 1 165 ? -41.823 10.792 20.935 1.00 85.06 165 THR A C 1
ATOM 1260 O O . THR A 1 165 ? -41.468 11.944 20.681 1.00 85.06 165 THR A O 1
ATOM 1263 N N . SER A 1 166 ? -43.119 10.486 21.072 1.00 82.38 166 SER A N 1
ATOM 1264 C CA . SER A 1 166 ? -44.192 11.490 20.951 1.00 82.38 166 SER A CA 1
ATOM 1265 C C . SER A 1 166 ? -44.029 12.655 21.942 1.00 82.38 166 SER A C 1
ATOM 1267 O O . SER A 1 166 ? -44.212 13.818 21.587 1.00 82.38 166 SER A O 1
ATOM 1269 N N . ALA A 1 167 ? -43.628 12.376 23.187 1.00 79.62 167 ALA A N 1
ATOM 1270 C CA . ALA A 1 167 ? -43.413 13.407 24.204 1.00 79.62 167 ALA A CA 1
ATOM 1271 C C . ALA A 1 167 ? -42.190 14.290 23.894 1.00 79.62 167 ALA A C 1
ATOM 1273 O O . ALA A 1 167 ? -42.262 15.512 24.031 1.00 79.62 167 ALA A O 1
ATOM 1274 N N . GLN A 1 168 ? -41.100 13.696 23.393 1.00 78.56 168 GLN A N 1
ATOM 1275 C CA . GLN A 1 168 ? -39.941 14.438 22.888 1.00 78.56 168 GLN A CA 1
ATOM 1276 C C . GLN A 1 168 ? -40.323 15.321 21.690 1.00 78.56 168 GLN A C 1
ATOM 1278 O O . GLN A 1 168 ? -39.965 16.495 21.666 1.00 78.56 168 GLN A O 1
ATOM 1283 N N . CYS A 1 169 ? -41.130 14.808 20.756 1.00 82.19 169 CYS A N 1
ATOM 1284 C CA . CYS A 1 169 ? -41.637 15.567 19.611 1.00 82.19 169 CYS A CA 1
ATOM 1285 C C . CYS A 1 169 ? -42.481 16.787 20.031 1.00 82.19 169 CYS A C 1
ATOM 1287 O O . CYS A 1 169 ? -42.258 17.900 19.556 1.00 82.19 169 CYS A O 1
ATOM 1289 N N . ASN A 1 170 ? -43.400 16.607 20.988 1.00 81.25 170 ASN A N 1
ATOM 1290 C CA . ASN A 1 170 ? -44.184 17.704 21.566 1.00 81.25 170 ASN A CA 1
ATOM 1291 C C . ASN A 1 170 ? -43.295 18.761 22.250 1.00 81.25 170 ASN A C 1
ATOM 1293 O O . ASN A 1 170 ? -43.566 19.958 22.142 1.00 81.25 170 ASN A O 1
ATOM 1297 N N . SER A 1 171 ? -42.227 18.331 22.932 1.00 78.62 171 SER A N 1
ATOM 1298 C CA . SER A 1 171 ? -41.258 19.226 23.575 1.00 78.62 171 SER A CA 1
ATOM 1299 C C . SER A 1 171 ? -40.466 20.043 22.551 1.00 78.62 171 SER A C 1
ATOM 1301 O O . SER A 1 171 ? -40.440 21.267 22.654 1.00 78.62 171 SER A O 1
ATOM 1303 N N . LEU A 1 172 ? -39.916 19.389 21.519 1.00 74.81 172 LEU A N 1
ATOM 1304 C CA . LEU A 1 172 ? -39.185 20.033 20.419 1.00 74.81 172 LEU A CA 1
ATOM 1305 C C . LEU A 1 172 ? -40.059 21.059 19.680 1.00 74.81 172 LEU A C 1
ATOM 1307 O O . LEU A 1 172 ? -39.639 22.193 19.449 1.00 74.81 172 LEU A O 1
ATOM 1311 N N . SER A 1 173 ? -41.309 20.694 19.381 1.00 72.31 173 SER A N 1
ATOM 1312 C CA . SER A 1 173 ? -42.285 21.600 18.767 1.00 72.31 173 SER A CA 1
ATOM 1313 C C . SER A 1 173 ? -42.548 22.828 19.652 1.00 72.31 173 SER A C 1
ATOM 1315 O O . SER A 1 173 ? -42.483 23.966 19.182 1.00 72.31 173 SER A O 1
ATOM 1317 N N . SER A 1 174 ? -42.720 22.608 20.963 1.00 72.81 174 SER A N 1
ATOM 1318 C CA . SER A 1 174 ? -42.955 23.671 21.949 1.00 72.81 174 SER A CA 1
ATOM 1319 C C . SER A 1 174 ? -41.752 24.603 22.134 1.00 72.81 174 SER A C 1
ATOM 1321 O O . SER A 1 174 ? -41.944 25.813 22.252 1.00 72.81 174 SER A O 1
ATOM 1323 N N . SER A 1 175 ? -40.517 24.083 22.134 1.00 68.81 175 SER A N 1
ATOM 1324 C CA . SER A 1 175 ? -39.299 24.905 22.215 1.00 68.81 175 SER A CA 1
ATOM 1325 C C . SER A 1 175 ? -39.067 25.746 20.960 1.00 68.81 175 SER A C 1
ATOM 1327 O O . SER A 1 175 ? -38.566 26.863 21.065 1.00 68.81 175 SER A O 1
ATOM 1329 N N . SER A 1 176 ? -39.483 25.246 19.794 1.00 65.31 176 SER A N 1
ATOM 1330 C CA . SER A 1 176 ? -39.382 25.955 18.512 1.00 65.31 176 SER A CA 1
ATOM 1331 C C . SER A 1 176 ? -40.579 26.874 18.222 1.00 65.31 176 SER A C 1
ATOM 1333 O O . SER A 1 176 ? -40.610 27.534 17.186 1.00 65.31 176 SER A O 1
ATOM 1335 N N . GLY A 1 177 ? -41.573 26.941 19.119 1.00 69.19 177 GLY A N 1
ATOM 1336 C CA . GLY A 1 177 ? -42.775 27.769 18.953 1.00 69.19 177 GLY A CA 1
ATOM 1337 C C . GLY A 1 177 ? -43.727 27.299 17.844 1.00 69.19 177 GLY A C 1
ATOM 1338 O O . GLY A 1 177 ? -44.561 28.079 17.383 1.00 69.19 177 GLY A O 1
ATOM 1339 N N . ILE A 1 178 ? -43.597 26.044 17.412 1.00 71.19 178 ILE A N 1
ATOM 1340 C CA . ILE A 1 178 ? -44.390 25.413 16.354 1.00 71.19 178 ILE A CA 1
ATOM 1341 C C . ILE A 1 178 ? -45.554 24.642 16.998 1.00 71.19 178 ILE A C 1
ATOM 1343 O O . ILE A 1 178 ? -45.476 24.208 18.145 1.00 71.19 178 ILE A O 1
ATOM 1347 N N . ILE A 1 179 ? -46.663 24.500 16.271 1.00 74.00 179 ILE A N 1
ATOM 1348 C CA . ILE A 1 179 ? -47.808 23.674 16.672 1.00 74.00 179 ILE A CA 1
ATOM 1349 C C . ILE A 1 179 ? -47.806 22.418 15.790 1.00 74.00 179 ILE A C 1
ATOM 1351 O O . ILE A 1 179 ? -47.585 22.507 14.583 1.00 74.00 179 ILE A O 1
ATOM 1355 N N . LEU A 1 180 ? -48.039 21.243 16.386 1.00 74.38 180 LEU A N 1
ATOM 1356 C CA . LEU A 1 180 ? -48.177 19.980 15.651 1.00 74.38 180 LEU A CA 1
ATOM 1357 C C . LEU A 1 180 ? -49.586 19.844 15.039 1.00 74.38 180 LEU A C 1
ATOM 1359 O O . LEU A 1 180 ? -50.395 19.035 15.497 1.00 74.38 180 LEU A O 1
ATOM 1363 N N . ASP A 1 181 ? -49.903 20.676 14.042 1.00 64.50 181 ASP A N 1
ATOM 1364 C CA . ASP A 1 181 ? -51.217 20.741 13.386 1.00 64.50 181 ASP A CA 1
ATOM 1365 C C . ASP A 1 181 ? -51.183 20.720 11.840 1.00 64.50 181 ASP A C 1
ATOM 1367 O O . ASP A 1 181 ? -51.962 21.401 11.173 1.00 64.50 181 ASP A O 1
ATOM 1371 N N . GLY A 1 182 ? -50.345 19.869 11.232 1.00 66.44 182 GLY A N 1
ATOM 1372 C CA . GLY A 1 182 ? -50.398 19.632 9.780 1.00 66.44 182 GLY A CA 1
ATOM 1373 C C . GLY A 1 182 ? -49.535 18.467 9.295 1.00 66.44 182 GLY A C 1
ATOM 1374 O O . GLY A 1 182 ? -48.838 17.839 10.082 1.00 66.44 182 GLY A O 1
ATOM 1375 N N . GLU A 1 183 ? -49.536 18.180 7.988 1.00 60.28 183 GLU A N 1
ATOM 1376 C CA . GLU A 1 183 ? -48.707 17.092 7.432 1.00 60.28 183 GLU A CA 1
ATOM 1377 C C . GLU A 1 183 ? -47.207 17.300 7.705 1.00 60.28 183 GLU A C 1
ATOM 1379 O O . GLU A 1 183 ? -46.528 16.351 8.089 1.00 60.28 183 GLU A O 1
ATOM 1384 N N . ASN A 1 184 ? -46.707 18.536 7.611 1.00 64.75 184 ASN A N 1
ATOM 1385 C CA . ASN A 1 184 ? -45.291 18.861 7.848 1.00 64.75 184 ASN A CA 1
ATOM 1386 C C . ASN A 1 184 ? -44.938 19.132 9.326 1.00 64.75 184 ASN A C 1
ATOM 1388 O O . ASN A 1 184 ? -43.772 19.331 9.641 1.00 64.75 184 ASN A O 1
ATOM 1392 N N . ASN A 1 185 ? -45.926 19.144 10.229 1.00 76.19 185 ASN A N 1
ATOM 1393 C CA . ASN A 1 185 ? -45.736 19.355 11.668 1.00 76.19 185 ASN A CA 1
ATOM 1394 C C . ASN A 1 185 ? -46.553 18.300 12.428 1.00 76.19 185 ASN A C 1
ATOM 1396 O O . ASN A 1 185 ? -47.688 18.557 12.838 1.00 76.19 185 ASN A O 1
ATOM 1400 N N . ARG A 1 186 ? -46.011 17.084 12.561 1.00 85.12 186 ARG A N 1
ATOM 1401 C CA . ARG A 1 186 ? -46.714 15.937 13.164 1.00 85.12 186 ARG A CA 1
ATOM 1402 C C . ARG A 1 186 ? -45.760 14.926 13.788 1.00 85.12 186 ARG A C 1
ATOM 1404 O O . ARG A 1 186 ? -44.607 14.817 13.388 1.00 85.12 186 ARG A O 1
ATOM 1411 N N . PHE A 1 187 ? -46.289 14.107 14.691 1.00 86.75 187 PHE A N 1
ATOM 1412 C CA . PHE A 1 187 ? -45.647 12.864 15.111 1.00 86.75 187 PHE A CA 1
ATOM 1413 C C . PHE A 1 187 ? -46.306 11.669 14.413 1.00 86.75 187 PHE A C 1
ATOM 1415 O O . PHE A 1 187 ? -47.523 11.498 14.509 1.00 86.75 187 PHE A O 1
ATOM 1422 N N . ASP A 1 188 ? -45.515 10.838 13.736 1.00 82.88 188 ASP A N 1
ATOM 1423 C CA . ASP A 1 188 ? -45.984 9.656 13.013 1.00 82.88 188 ASP A CA 1
ATOM 1424 C C . ASP A 1 188 ? -45.406 8.359 13.622 1.00 82.88 188 ASP A C 1
ATOM 1426 O O . ASP A 1 188 ? -44.239 8.024 13.389 1.00 82.88 188 ASP A O 1
ATOM 1430 N N . PRO A 1 189 ? -46.202 7.602 14.404 1.00 80.50 189 PRO A N 1
ATOM 1431 C CA . PRO A 1 189 ? -45.776 6.343 15.019 1.00 80.50 189 PRO A CA 1
ATOM 1432 C C . PRO A 1 189 ? -45.780 5.146 14.048 1.00 80.50 189 PRO A C 1
ATOM 1434 O O . PRO A 1 189 ? -45.473 4.023 14.458 1.00 80.50 189 PRO A O 1
ATOM 1437 N N . GLY A 1 190 ? -46.176 5.336 12.782 1.00 77.94 190 GLY A N 1
ATOM 1438 C CA . GLY A 1 190 ? -46.144 4.282 11.764 1.00 77.94 190 GLY A CA 1
ATOM 1439 C C . GLY A 1 190 ? -44.733 3.991 11.245 1.00 77.94 190 GLY A C 1
ATOM 1440 O O . GLY A 1 190 ? -44.442 2.862 10.850 1.00 77.94 190 GLY A O 1
ATOM 1441 N N . ILE A 1 191 ? -43.852 4.993 11.285 1.00 79.12 191 ILE A N 1
ATOM 1442 C CA . ILE A 1 191 ? -42.453 4.912 10.853 1.00 79.12 191 ILE A CA 1
ATOM 1443 C C . ILE A 1 191 ? -41.616 4.401 12.027 1.00 79.12 191 ILE A C 1
ATOM 1445 O O . ILE A 1 191 ? -41.637 4.995 13.101 1.00 79.12 191 ILE A O 1
ATOM 1449 N N . ARG A 1 192 ? -40.893 3.291 11.835 1.00 78.12 192 ARG A N 1
ATOM 1450 C CA . ARG A 1 192 ? -40.194 2.561 12.919 1.00 78.12 192 ARG A CA 1
ATOM 1451 C C . ARG A 1 192 ? -38.678 2.456 12.756 1.00 78.12 192 ARG A C 1
ATOM 1453 O O . ARG A 1 192 ? -38.030 1.812 13.573 1.00 78.12 192 ARG A O 1
ATOM 1460 N N . SER A 1 193 ? -38.130 3.055 11.706 1.00 74.94 193 SER A N 1
ATOM 1461 C CA . SER A 1 193 ? -36.696 3.088 11.427 1.00 74.94 193 SER A CA 1
ATOM 1462 C C . SER A 1 193 ? -36.227 4.535 11.361 1.00 74.94 193 SER A C 1
ATOM 1464 O O . SER A 1 193 ? -36.899 5.382 10.772 1.00 74.94 193 SER A O 1
ATOM 1466 N N . GLU A 1 194 ? -35.066 4.803 11.952 1.00 69.56 194 GLU A N 1
ATOM 1467 C CA . GLU A 1 194 ? -34.402 6.103 11.903 1.00 69.56 194 GLU A CA 1
ATOM 1468 C C . GLU A 1 194 ? -33.995 6.455 10.472 1.00 69.56 194 GLU A C 1
ATOM 1470 O O . GLU A 1 194 ? -34.375 7.512 9.980 1.00 69.56 194 GLU A O 1
ATOM 1475 N N . LEU A 1 195 ? -33.379 5.513 9.748 1.00 60.62 195 LEU A N 1
ATOM 1476 C CA . LEU A 1 195 ? -33.083 5.663 8.323 1.00 60.62 195 LEU A CA 1
ATOM 1477 C C . LEU A 1 195 ? -34.359 5.936 7.511 1.00 60.62 195 LEU A C 1
ATOM 1479 O O . LEU A 1 195 ? -34.362 6.813 6.657 1.00 60.62 195 LEU A O 1
ATOM 1483 N N . GLN A 1 196 ? -35.474 5.257 7.806 1.00 65.94 196 GLN A N 1
ATOM 1484 C CA . GLN A 1 196 ? -36.751 5.543 7.140 1.00 65.94 196 GLN A CA 1
ATOM 1485 C C . GLN A 1 196 ? -37.295 6.938 7.497 1.00 65.94 196 GLN A C 1
ATOM 1487 O O . GLN A 1 196 ? -37.867 7.599 6.639 1.00 65.94 196 GLN A O 1
ATOM 1492 N N . CYS A 1 197 ? -37.122 7.401 8.736 1.00 71.19 197 CYS A N 1
ATOM 1493 C CA . CYS A 1 197 ? -37.536 8.739 9.161 1.00 71.19 197 CYS A CA 1
ATOM 1494 C C . CYS A 1 197 ? -36.700 9.845 8.496 1.00 71.19 197 CYS A C 1
ATOM 1496 O O . CYS A 1 197 ? -37.266 10.842 8.048 1.00 71.19 197 CYS A O 1
ATOM 1498 N N . LEU A 1 198 ? -35.388 9.633 8.363 1.00 63.97 198 LEU A N 1
ATOM 1499 C CA . LEU A 1 198 ? -34.455 10.526 7.671 1.00 63.97 198 LEU A CA 1
ATOM 1500 C C . LEU A 1 198 ? -34.689 10.535 6.151 1.00 63.97 198 LEU A C 1
ATOM 1502 O O . LEU A 1 198 ? -34.736 11.600 5.553 1.00 63.97 198 LEU A O 1
ATOM 1506 N N . LEU A 1 199 ? -34.951 9.379 5.529 1.00 55.00 199 LEU A N 1
ATOM 1507 C CA . LEU A 1 199 ? -35.357 9.284 4.115 1.00 55.00 199 LEU A CA 1
ATOM 1508 C C . LEU A 1 199 ? -36.739 9.902 3.834 1.00 55.00 199 LEU A C 1
ATOM 1510 O O . LEU A 1 199 ? -37.067 10.190 2.686 1.00 55.00 199 LEU A O 1
ATOM 1514 N N . LEU A 1 200 ? -37.555 10.091 4.874 1.00 59.09 200 LEU A N 1
ATOM 1515 C CA . LEU A 1 200 ? -38.825 10.814 4.824 1.00 59.09 200 LEU A CA 1
ATOM 1516 C C . LEU A 1 200 ? -38.687 12.284 5.242 1.00 59.09 200 LEU A C 1
ATOM 1518 O O . LEU A 1 200 ? -39.713 12.966 5.332 1.00 59.09 200 LEU A O 1
ATOM 1522 N N . ALA A 1 201 ? -37.470 12.781 5.514 1.00 50.16 201 ALA A N 1
ATOM 1523 C CA . ALA A 1 201 ? -37.223 14.217 5.609 1.00 50.16 201 ALA A CA 1
ATOM 1524 C C . ALA A 1 201 ? -37.626 14.800 4.262 1.00 50.16 201 ALA A C 1
ATOM 1526 O O . ALA A 1 201 ? -37.017 14.474 3.244 1.00 50.16 201 ALA A O 1
ATOM 1527 N N . ASN A 1 202 ? -38.736 15.544 4.254 1.00 46.50 202 ASN A N 1
ATOM 1528 C CA . ASN A 1 202 ? -39.423 15.880 3.015 1.00 46.50 202 ASN A CA 1
ATOM 1529 C C . ASN A 1 202 ? -38.417 16.590 2.097 1.00 46.50 202 ASN A C 1
ATOM 1531 O O . ASN A 1 202 ? -37.982 17.689 2.465 1.00 46.50 202 ASN A O 1
ATOM 1535 N N . PRO A 1 203 ? -38.032 16.007 0.938 1.00 47.88 203 PRO A N 1
ATOM 1536 C CA . PRO A 1 203 ? -37.221 16.731 -0.023 1.00 47.88 203 PRO A CA 1
ATOM 1537 C C . PRO A 1 203 ? -38.010 17.993 -0.330 1.00 47.88 203 PRO A C 1
ATOM 1539 O O . PRO A 1 203 ? -39.188 17.921 -0.695 1.00 47.88 203 PRO A O 1
ATOM 1542 N N . SER A 1 204 ? -37.405 19.144 -0.041 1.00 55.59 204 SER A N 1
ATOM 1543 C CA . SER A 1 204 ? -38.090 20.429 -0.116 1.00 55.59 204 SER A CA 1
ATOM 1544 C C . SER A 1 204 ? -38.639 20.554 -1.529 1.00 55.59 204 SER A C 1
ATOM 1546 O O . SER A 1 204 ? -37.872 20.569 -2.480 1.00 55.59 204 SER A O 1
ATOM 1548 N N . SER A 1 205 ? -39.970 20.511 -1.648 1.00 67.00 205 SER A N 1
ATOM 1549 C CA . SER A 1 205 ? -40.654 19.997 -2.842 1.00 67.00 205 SER A CA 1
ATOM 1550 C C . SER A 1 205 ? -39.987 20.465 -4.141 1.00 67.00 205 SER A C 1
ATOM 1552 O O . SER A 1 205 ? -39.917 21.678 -4.360 1.00 67.00 205 SER A O 1
ATOM 1554 N N . GLU A 1 206 ? -39.468 19.525 -4.942 1.00 83.06 206 GLU A N 1
ATOM 1555 C CA . GLU A 1 206 ? -38.763 19.795 -6.206 1.00 83.06 206 GLU A CA 1
ATOM 1556 C C . GLU A 1 206 ? -39.754 20.108 -7.338 1.00 83.06 206 GLU A C 1
ATOM 1558 O O . GLU A 1 206 ? -40.880 19.593 -7.379 1.00 83.06 206 GLU A O 1
ATOM 1563 N N . GLY A 1 207 ? -39.350 20.974 -8.267 1.00 88.81 207 GLY A N 1
ATOM 1564 C CA . GLY A 1 207 ? -40.186 21.361 -9.396 1.00 88.81 207 GLY A CA 1
ATOM 1565 C C . GLY A 1 207 ? -39.652 22.541 -10.202 1.00 88.81 207 GLY A C 1
ATOM 1566 O O . GLY A 1 207 ? -38.571 23.074 -9.954 1.00 88.81 207 GLY A O 1
ATOM 1567 N N . ALA A 1 208 ? -40.446 22.956 -11.181 1.00 92.81 208 ALA A N 1
ATOM 1568 C CA . ALA A 1 208 ? -40.131 24.044 -12.090 1.00 92.81 208 ALA A CA 1
ATOM 1569 C C . ALA A 1 208 ? -40.380 25.403 -11.421 1.00 92.81 208 ALA A C 1
ATOM 1571 O O . ALA A 1 208 ? -41.507 25.711 -11.032 1.00 92.81 208 ALA A O 1
ATOM 1572 N N . CYS A 1 209 ? -39.343 26.230 -11.310 1.00 92.62 209 CYS A N 1
ATOM 1573 C CA . CYS A 1 209 ? -39.456 27.629 -10.921 1.00 92.62 209 CYS A CA 1
ATOM 1574 C C . CYS A 1 209 ? -39.502 28.503 -12.171 1.00 92.62 209 CYS A C 1
ATOM 1576 O O . CYS A 1 209 ? -38.484 28.666 -12.840 1.00 92.62 209 CYS A O 1
ATOM 1578 N N . VAL A 1 210 ? -40.671 29.051 -12.500 1.00 91.69 210 VAL A N 1
ATOM 1579 C CA . VAL A 1 210 ? -40.848 29.894 -13.689 1.00 91.69 210 VAL A CA 1
ATOM 1580 C C . VAL A 1 210 ? -40.482 31.337 -13.352 1.00 91.69 210 VAL A C 1
ATOM 1582 O O . VAL A 1 210 ? -41.028 31.925 -12.416 1.00 91.69 210 VAL A O 1
ATOM 1585 N N . LEU A 1 211 ? -39.560 31.906 -14.127 1.00 86.19 211 LEU A N 1
ATOM 1586 C CA . LEU A 1 211 ? -38.995 33.241 -13.941 1.00 86.19 211 LEU A CA 1
ATOM 1587 C C . LEU A 1 211 ? -39.402 34.150 -15.110 1.00 86.19 211 LEU A C 1
ATOM 1589 O O . LEU A 1 211 ? -39.345 33.764 -16.279 1.00 86.19 211 LEU A O 1
ATOM 1593 N N . SER A 1 212 ? -39.813 35.384 -14.813 1.00 72.25 212 SER A N 1
ATOM 1594 C CA . SER A 1 212 ? -40.201 36.352 -15.845 1.00 72.25 212 SER A CA 1
ATOM 1595 C C . SER A 1 212 ? -38.976 36.846 -16.623 1.00 72.25 212 SER A C 1
ATOM 1597 O O . SER A 1 212 ? -38.112 37.504 -16.038 1.00 72.25 212 SER A O 1
ATOM 1599 N N . SER A 1 213 ? -38.915 36.576 -17.930 1.00 59.25 213 SER A N 1
ATOM 1600 C CA . SER A 1 213 ? -37.797 37.008 -18.778 1.00 59.25 213 SER A CA 1
ATOM 1601 C C . SER A 1 213 ? -37.827 38.513 -19.080 1.00 59.25 213 SER A C 1
ATOM 1603 O O . SER A 1 213 ? -38.854 39.187 -18.982 1.00 59.25 213 SER A O 1
ATOM 1605 N N . ASN A 1 214 ? -36.684 39.037 -19.528 1.00 55.03 214 ASN A N 1
ATOM 1606 C CA . ASN A 1 214 ? -36.560 40.389 -20.081 1.00 55.03 214 ASN A CA 1
ATOM 1607 C C . ASN A 1 214 ? -37.098 40.500 -21.526 1.00 55.03 214 ASN A C 1
ATOM 1609 O O . ASN A 1 214 ? -37.149 41.602 -22.080 1.00 55.03 214 ASN A O 1
ATOM 1613 N N . ILE A 1 215 ? -37.487 39.378 -22.144 1.00 51.97 215 ILE A N 1
ATOM 1614 C CA . ILE A 1 215 ? -38.082 39.303 -23.486 1.00 51.97 215 ILE A CA 1
ATOM 1615 C C . ILE A 1 215 ? -39.618 39.239 -23.357 1.00 51.97 215 ILE A C 1
ATOM 1617 O O . ILE A 1 215 ? -40.124 38.440 -22.571 1.00 51.97 215 ILE A O 1
ATOM 1621 N N . PRO A 1 216 ? -40.397 40.049 -24.103 1.00 46.81 216 PRO A N 1
ATOM 1622 C CA . PRO A 1 216 ? -41.856 39.953 -24.071 1.00 46.81 216 PRO A CA 1
ATOM 1623 C C . PRO A 1 216 ? -42.364 38.594 -24.581 1.00 46.81 216 PRO A C 1
ATOM 1625 O O . PRO A 1 216 ? -41.992 38.180 -25.672 1.00 46.81 216 PRO A O 1
ATOM 1628 N N . GLU A 1 217 ? -43.291 37.987 -23.832 1.00 55.75 217 GLU A N 1
ATOM 1629 C CA . GLU A 1 217 ? -44.019 36.732 -24.140 1.00 55.75 217 GLU A CA 1
ATOM 1630 C C . GLU A 1 217 ? -43.261 35.399 -23.921 1.00 55.75 217 GLU A C 1
ATOM 1632 O O . GLU A 1 217 ? -43.860 34.334 -24.077 1.00 55.75 217 GLU A O 1
ATOM 1637 N N . GLU A 1 218 ? -42.019 35.430 -23.429 1.00 62.91 218 GLU A N 1
ATOM 1638 C CA . GLU A 1 218 ? -41.221 34.239 -23.079 1.00 62.91 218 GLU A CA 1
ATOM 1639 C C . GLU A 1 218 ? -40.906 34.207 -21.567 1.00 62.91 218 GLU A C 1
ATOM 1641 O O . GLU A 1 218 ? -40.580 35.241 -20.985 1.00 62.91 218 GLU A O 1
ATOM 1646 N N . ASN A 1 219 ? -40.993 33.041 -20.909 1.00 75.88 219 ASN A N 1
ATOM 1647 C CA . ASN A 1 219 ? -40.538 32.872 -19.517 1.00 75.88 219 ASN A CA 1
ATOM 1648 C C . ASN A 1 219 ? -39.369 31.890 -19.449 1.00 75.88 219 ASN A C 1
ATOM 1650 O O . ASN A 1 219 ? -39.359 30.871 -20.144 1.00 75.88 219 ASN A O 1
ATOM 1654 N N . ASP A 1 220 ? -38.428 32.187 -18.564 1.00 83.88 220 ASP A N 1
ATOM 1655 C CA . ASP A 1 220 ? -37.304 31.318 -18.237 1.00 83.88 220 ASP A CA 1
ATOM 1656 C C . ASP A 1 220 ? -37.704 30.329 -17.124 1.00 83.88 220 ASP A C 1
ATOM 1658 O O . ASP A 1 220 ? -38.754 30.489 -16.487 1.00 83.88 220 ASP A O 1
ATOM 1662 N N . CYS A 1 221 ? -36.912 29.284 -16.890 1.00 90.12 221 CYS A N 1
ATOM 1663 C CA . CYS A 1 221 ? -37.210 28.299 -15.858 1.00 90.12 221 CYS A CA 1
ATOM 1664 C C . CYS A 1 221 ? -35.970 27.648 -15.252 1.00 90.12 221 CYS A C 1
ATOM 1666 O O . CYS A 1 221 ? -35.106 27.151 -15.970 1.00 90.12 221 CYS A O 1
ATOM 1668 N N . GLN A 1 222 ? -35.959 27.557 -13.920 1.00 90.88 222 GLN A N 1
ATOM 1669 C CA . GLN A 1 222 ? -34.963 26.801 -13.167 1.00 90.88 222 GLN A CA 1
ATOM 1670 C C . GLN A 1 222 ? -35.618 25.644 -12.403 1.00 90.88 222 GLN A C 1
ATOM 1672 O O . GLN A 1 222 ? -36.553 25.849 -11.626 1.00 90.88 222 GLN A O 1
ATOM 1677 N N . PHE A 1 223 ? -35.126 24.420 -12.582 1.00 88.44 223 PHE A N 1
ATOM 1678 C CA . PHE A 1 223 ? -35.567 23.273 -11.792 1.00 88.44 223 PHE A CA 1
ATOM 1679 C C . PHE A 1 223 ? -34.898 23.323 -10.416 1.00 88.44 223 PHE A C 1
ATOM 1681 O O . PHE A 1 223 ? -33.673 23.290 -10.303 1.00 88.44 223 PHE A O 1
ATOM 1688 N N . THR A 1 224 ? -35.691 23.457 -9.354 1.00 85.88 224 THR A N 1
ATOM 1689 C CA . THR A 1 224 ? -35.168 23.690 -8.003 1.00 85.88 224 THR A CA 1
ATOM 1690 C C . THR A 1 224 ? -36.192 23.316 -6.926 1.00 85.88 224 THR A C 1
ATOM 1692 O O . THR A 1 224 ? -37.271 22.795 -7.210 1.00 85.88 224 THR A O 1
ATOM 1695 N N . ILE A 1 225 ? -35.850 23.578 -5.668 1.00 82.69 225 ILE A N 1
ATOM 1696 C CA . ILE A 1 225 ? -36.721 23.405 -4.506 1.00 82.69 225 ILE A CA 1
ATOM 1697 C C . ILE A 1 225 ? -37.557 24.669 -4.255 1.00 82.69 225 ILE A C 1
ATOM 1699 O O . ILE A 1 225 ? -37.123 25.797 -4.504 1.00 82.69 225 ILE A O 1
ATOM 1703 N N . LYS A 1 226 ? -38.759 24.503 -3.701 1.00 80.00 226 LYS A N 1
ATOM 1704 C CA . LYS A 1 226 ? -39.721 25.597 -3.447 1.00 80.00 226 LYS A CA 1
ATOM 1705 C C . LYS A 1 226 ? -39.158 26.787 -2.659 1.00 80.00 226 LYS A C 1
ATOM 1707 O O . LYS A 1 226 ? -39.486 27.931 -2.963 1.00 80.00 226 LYS A O 1
ATOM 1712 N N . SER A 1 227 ? -38.299 26.549 -1.666 1.00 72.94 227 SER A N 1
ATOM 1713 C CA . SER A 1 227 ? -37.632 27.603 -0.880 1.00 72.94 227 SER A CA 1
ATOM 1714 C C . SER A 1 227 ? -36.659 28.439 -1.721 1.00 72.94 227 SER A C 1
ATOM 1716 O O . SER A 1 227 ? -36.674 29.669 -1.631 1.00 72.94 227 SER A O 1
ATOM 1718 N N . SER A 1 228 ? -35.873 27.794 -2.583 1.00 79.06 228 SER A N 1
ATOM 1719 C CA . SER A 1 228 ? -34.986 28.464 -3.539 1.00 79.06 228 SER A CA 1
ATOM 1720 C C . SER A 1 228 ? -35.790 29.253 -4.570 1.00 79.06 228 SER A C 1
ATOM 1722 O O . SER A 1 228 ? -35.501 30.426 -4.788 1.00 79.06 228 SER A O 1
ATOM 1724 N N . CYS A 1 229 ? -36.871 28.684 -5.113 1.00 83.31 229 CYS A N 1
ATOM 1725 C CA . CYS A 1 229 ? -37.737 29.400 -6.054 1.00 83.31 229 CYS A CA 1
ATOM 1726 C C . CYS A 1 229 ? -38.362 30.673 -5.456 1.00 83.31 229 CYS A C 1
ATOM 1728 O O . CYS A 1 229 ? -38.321 31.739 -6.071 1.00 83.31 229 CYS A O 1
ATOM 1730 N N . ASN A 1 230 ? -38.856 30.595 -4.215 1.00 78.62 230 ASN A N 1
ATOM 1731 C CA . ASN A 1 230 ? -39.360 31.763 -3.486 1.00 78.62 230 ASN A CA 1
ATOM 1732 C C . ASN A 1 230 ? -38.280 32.847 -3.298 1.00 78.62 230 ASN A C 1
ATOM 1734 O O . ASN A 1 230 ? -38.597 34.034 -3.285 1.00 78.62 230 ASN A O 1
ATOM 1738 N N . THR A 1 231 ? -37.012 32.446 -3.155 1.00 78.75 231 THR A N 1
ATOM 1739 C CA . THR A 1 231 ? -35.865 33.363 -3.019 1.00 78.75 231 THR A CA 1
ATOM 1740 C C . THR A 1 231 ? -35.505 34.025 -4.353 1.00 78.75 231 THR A C 1
ATOM 1742 O O . THR A 1 231 ? -35.142 35.199 -4.376 1.00 78.75 231 THR A O 1
ATOM 1745 N N . LEU A 1 232 ? -35.671 33.302 -5.465 1.00 78.38 232 LEU A N 1
ATOM 1746 C CA . LEU A 1 232 ? -35.511 33.808 -6.833 1.00 78.38 232 LEU A CA 1
ATOM 1747 C C . LEU A 1 232 ? -36.691 34.688 -7.290 1.00 78.38 232 LEU A C 1
ATOM 1749 O O . LEU A 1 232 ? -36.580 35.397 -8.287 1.00 78.38 232 LEU A O 1
ATOM 1753 N N . GLY A 1 233 ? -37.813 34.666 -6.562 1.00 81.44 233 GLY A N 1
ATOM 1754 C CA . GLY A 1 233 ? -39.019 35.434 -6.882 1.00 81.44 233 GLY A CA 1
ATOM 1755 C C . GLY A 1 233 ? -39.856 34.850 -8.027 1.00 81.44 233 GLY A C 1
ATOM 1756 O O . GLY A 1 233 ? -40.621 35.593 -8.639 1.00 81.44 233 GLY A O 1
ATOM 1757 N N . GLY A 1 234 ? -39.700 33.556 -8.325 1.00 84.75 234 GLY A N 1
ATOM 1758 C CA . GLY A 1 234 ? -40.436 32.856 -9.381 1.00 84.75 234 GLY A CA 1
ATOM 1759 C C . GLY A 1 234 ? -41.727 32.178 -8.920 1.00 84.75 234 GLY A C 1
ATOM 1760 O O . GLY A 1 234 ? -41.958 31.971 -7.727 1.00 84.75 234 GLY A O 1
ATOM 1761 N N . ASP A 1 235 ? -42.551 31.781 -9.890 1.00 89.75 235 ASP A N 1
ATOM 1762 C CA . ASP A 1 235 ? -43.739 30.957 -9.657 1.00 89.75 235 ASP A CA 1
ATOM 1763 C C . ASP A 1 235 ? -43.342 29.472 -9.617 1.00 89.75 235 ASP A C 1
ATOM 1765 O O . ASP A 1 235 ? -42.844 28.920 -10.601 1.00 89.75 235 ASP A O 1
ATOM 1769 N N . PHE A 1 236 ? -43.563 28.813 -8.476 1.00 91.50 236 PHE A N 1
ATOM 1770 C CA . PHE A 1 236 ? -43.140 27.429 -8.253 1.00 91.50 236 PHE A CA 1
ATOM 1771 C C . PHE A 1 236 ? -44.209 26.384 -8.625 1.00 91.50 236 PHE A C 1
ATOM 1773 O O . PHE A 1 236 ? -45.304 26.370 -8.054 1.00 91.50 236 PHE A O 1
ATOM 1780 N N . TYR A 1 237 ? -43.851 25.443 -9.502 1.00 91.31 237 TYR A N 1
ATOM 1781 C CA . TYR A 1 237 ? -44.695 24.343 -9.975 1.00 91.31 237 TYR A CA 1
ATOM 1782 C C . TYR A 1 237 ? -44.164 22.987 -9.485 1.00 91.31 237 TYR A C 1
ATOM 1784 O O . TYR A 1 237 ? -43.315 22.341 -10.101 1.00 91.31 237 TYR A O 1
ATOM 1792 N N . GLU A 1 238 ? -44.714 22.554 -8.356 1.00 89.31 238 GLU A N 1
ATOM 1793 C CA . GLU A 1 238 ? -44.385 21.311 -7.654 1.00 89.31 238 GLU A CA 1
ATOM 1794 C C . GLU A 1 238 ? -44.559 20.057 -8.533 1.00 89.31 238 GLU A C 1
ATOM 1796 O O . GLU A 1 238 ? -45.592 19.878 -9.182 1.00 89.31 238 GLU A O 1
ATOM 1801 N N . GLY A 1 239 ? -43.548 19.179 -8.570 1.00 88.00 239 GLY A N 1
ATOM 1802 C CA . GLY A 1 239 ? -43.603 17.921 -9.330 1.00 88.00 239 GLY A CA 1
ATOM 1803 C C . GLY A 1 239 ? -43.524 18.067 -10.858 1.00 88.00 239 GLY A C 1
ATOM 1804 O O . GLY A 1 239 ? -43.768 17.092 -11.580 1.00 88.00 239 GLY A O 1
ATOM 1805 N N . LYS A 1 240 ? -43.212 19.264 -11.373 1.00 93.75 240 LYS A N 1
ATOM 1806 C CA . LYS A 1 240 ? -43.108 19.572 -12.810 1.00 93.75 240 LYS A CA 1
ATOM 1807 C C . LYS A 1 240 ? -41.653 19.796 -13.225 1.00 93.75 240 LYS A C 1
ATOM 1809 O O . LYS A 1 240 ? -40.884 20.400 -12.489 1.00 93.75 240 LYS A O 1
ATOM 1814 N N . LEU A 1 241 ? -41.292 19.324 -14.414 1.00 95.00 241 LEU A N 1
ATOM 1815 C CA . LEU A 1 241 ? -40.039 19.653 -15.095 1.00 95.00 241 LEU A CA 1
ATOM 1816 C C . LEU A 1 241 ? -40.177 21.005 -15.806 1.00 95.00 241 LEU A C 1
ATOM 1818 O O . LEU A 1 241 ? -41.274 21.352 -16.246 1.00 95.00 241 LEU A O 1
ATOM 1822 N N . CYS A 1 242 ? -39.072 21.735 -15.977 1.00 94.25 242 CYS A N 1
ATOM 1823 C CA . CYS A 1 242 ? -39.075 23.029 -16.671 1.00 94.25 242 CYS A CA 1
ATOM 1824 C C . CYS A 1 242 ? -39.537 22.949 -18.132 1.00 94.25 242 CYS A C 1
ATOM 1826 O O . CYS A 1 242 ? -40.075 23.920 -18.653 1.00 94.25 242 CYS A O 1
ATOM 1828 N N . SER A 1 243 ? -39.415 21.778 -18.755 1.00 93.25 243 SER A N 1
ATOM 1829 C CA . SER A 1 243 ? -39.868 21.483 -20.114 1.00 93.25 243 SER A CA 1
ATOM 1830 C C . SER A 1 243 ? -41.347 21.073 -20.239 1.00 93.25 243 SER A C 1
ATOM 1832 O O . SER A 1 243 ? -41.777 20.598 -21.296 1.00 93.25 243 SER A O 1
ATOM 1834 N N . ASN A 1 244 ? -42.147 21.162 -19.166 1.00 93.69 244 ASN A N 1
ATOM 1835 C CA . ASN A 1 244 ? -43.542 20.720 -19.197 1.00 93.69 244 ASN A CA 1
ATOM 1836 C C . ASN A 1 244 ? -44.415 21.636 -20.075 1.00 93.69 244 ASN A C 1
ATOM 1838 O O . ASN A 1 244 ? -44.533 22.826 -19.824 1.00 93.69 244 ASN A O 1
ATOM 1842 N N . SER A 1 245 ? -45.134 21.061 -21.042 1.00 86.75 245 SER A N 1
ATOM 1843 C CA . SER A 1 245 ? -46.017 21.796 -21.964 1.00 86.75 245 SER A CA 1
ATOM 1844 C C . SER A 1 245 ? -47.212 22.526 -21.321 1.00 86.75 245 SER A C 1
ATOM 1846 O O . SER A 1 245 ? -47.926 23.247 -22.015 1.00 86.75 245 SER A O 1
ATOM 1848 N N . GLU A 1 246 ? -47.492 22.300 -20.035 1.00 85.62 246 GLU A N 1
ATOM 1849 C CA . GLU A 1 246 ? -48.531 22.999 -19.265 1.00 85.62 246 GLU A CA 1
ATOM 1850 C C . GLU A 1 246 ? -48.029 24.305 -18.620 1.00 85.62 246 GLU A C 1
ATOM 1852 O O . GLU A 1 246 ? -48.850 25.114 -18.187 1.00 85.62 246 GLU A O 1
ATOM 1857 N N . ILE A 1 247 ? -46.709 24.527 -18.571 1.00 85.12 247 ILE A N 1
ATOM 1858 C CA . ILE A 1 247 ? -46.083 25.776 -18.117 1.00 85.12 247 ILE A CA 1
ATOM 1859 C C . ILE A 1 247 ? -45.426 26.477 -19.313 1.00 85.12 247 ILE A C 1
ATOM 1861 O O . ILE A 1 247 ? -44.789 25.850 -20.151 1.00 85.12 247 ILE A O 1
ATOM 1865 N N . ASN A 1 248 ? -45.630 27.789 -19.442 1.00 82.31 248 ASN A N 1
ATOM 1866 C CA . ASN A 1 248 ? -45.204 28.545 -20.626 1.00 82.31 248 ASN A CA 1
ATOM 1867 C C . ASN A 1 248 ? -43.733 28.971 -20.507 1.00 82.31 248 ASN A C 1
ATOM 1869 O O . ASN A 1 248 ? -43.462 30.135 -20.210 1.00 82.31 248 ASN A O 1
ATOM 1873 N N . THR A 1 249 ? -42.814 28.026 -20.689 1.00 86.31 249 THR A N 1
ATOM 1874 C CA . THR A 1 249 ? -41.355 28.207 -20.604 1.00 86.31 249 THR A CA 1
ATOM 1875 C C . THR A 1 249 ? -40.693 28.067 -21.981 1.00 86.31 249 THR A C 1
ATOM 1877 O O . THR A 1 249 ? -41.291 27.536 -22.919 1.00 86.31 249 THR A O 1
ATOM 1880 N N . ILE A 1 250 ? -39.447 28.530 -22.108 1.00 86.94 250 ILE A N 1
ATOM 1881 C CA . ILE A 1 250 ? -38.625 28.368 -23.325 1.00 86.94 250 ILE A CA 1
ATOM 1882 C C . ILE A 1 250 ? -37.878 27.022 -23.413 1.00 86.94 250 ILE A C 1
ATOM 1884 O O . ILE A 1 250 ? -37.198 26.766 -24.403 1.00 86.94 250 ILE A O 1
ATOM 1888 N N . CYS A 1 251 ? -37.965 26.171 -22.388 1.00 87.62 251 CYS A N 1
ATOM 1889 C CA . CYS A 1 251 ? -37.087 25.010 -22.242 1.00 87.62 251 CYS A CA 1
ATOM 1890 C C . CYS A 1 251 ? -37.606 23.777 -23.003 1.00 87.62 251 CYS A C 1
ATOM 1892 O O . CYS A 1 251 ? -38.635 23.195 -22.660 1.00 87.62 251 CYS A O 1
ATOM 1894 N N . GLU A 1 252 ? -36.876 23.334 -24.028 1.00 91.25 252 GLU A N 1
ATOM 1895 C CA . GLU A 1 252 ? -37.179 22.116 -24.781 1.00 91.25 252 GLU A CA 1
ATOM 1896 C C . GLU A 1 252 ? -36.650 20.869 -24.058 1.00 91.25 252 GLU A C 1
ATOM 1898 O O . GLU A 1 252 ? -35.497 20.807 -23.640 1.00 91.25 252 GLU A O 1
ATOM 1903 N N . LYS A 1 253 ? -37.492 19.841 -23.930 1.00 92.19 253 LYS A N 1
ATOM 1904 C CA . LYS A 1 253 ? -37.167 18.596 -23.218 1.00 92.19 253 LYS A CA 1
ATOM 1905 C C . LYS A 1 253 ? -36.020 17.790 -23.841 1.00 92.19 253 LYS A C 1
ATOM 1907 O O . LYS A 1 253 ? -35.922 17.689 -25.064 1.00 92.19 253 LYS A O 1
ATOM 1912 N N . GLN A 1 254 ? -35.282 17.068 -22.998 1.00 88.69 254 GLN A N 1
ATOM 1913 C CA . GLN A 1 254 ? -34.381 15.967 -23.364 1.00 88.69 254 GLN A CA 1
ATOM 1914 C C . GLN A 1 254 ? -33.368 16.326 -24.459 1.00 88.69 254 GLN A C 1
ATOM 1916 O O . GLN A 1 254 ? -33.202 15.578 -25.430 1.00 88.69 254 GLN A O 1
ATOM 1921 N N . SER A 1 255 ? -32.715 17.475 -24.295 1.00 87.56 255 SER A N 1
ATOM 1922 C CA . SER A 1 255 ? -31.694 18.016 -25.192 1.00 87.56 255 SER A CA 1
ATOM 1923 C C . SER A 1 255 ? -30.391 17.214 -25.102 1.00 87.56 255 SER A C 1
ATOM 1925 O O . SER A 1 255 ? -29.913 16.679 -26.106 1.00 87.56 255 SER A O 1
ATOM 1927 N N . THR A 1 256 ? -29.849 17.055 -23.891 1.00 86.19 256 THR A N 1
ATOM 1928 C CA . THR A 1 256 ? -28.560 16.390 -23.630 1.00 86.19 256 THR A CA 1
ATOM 1929 C C . THR A 1 256 ? -28.660 15.394 -22.469 1.00 86.19 256 THR A C 1
ATOM 1931 O O . THR A 1 256 ? -29.691 15.285 -21.806 1.00 86.19 256 THR A O 1
ATOM 1934 N N . THR A 1 257 ? -27.597 14.618 -22.240 1.00 85.75 257 THR A N 1
ATOM 1935 C CA . THR A 1 257 ? -27.474 13.700 -21.093 1.00 85.75 257 THR A CA 1
ATOM 1936 C C . THR A 1 257 ? -26.255 14.064 -20.260 1.00 85.75 257 THR A C 1
ATOM 1938 O O . THR A 1 257 ? -25.189 14.276 -20.844 1.00 85.75 257 THR A O 1
ATOM 1941 N N . GLY A 1 258 ? -26.379 14.036 -18.936 1.00 80.25 258 GLY A N 1
ATOM 1942 C CA . GLY A 1 258 ? -25.299 14.349 -17.997 1.00 80.25 258 GLY A CA 1
ATOM 1943 C C . GLY A 1 258 ? -25.387 13.541 -16.703 1.00 80.25 258 GLY A C 1
ATOM 1944 O O . GLY A 1 258 ? -26.309 12.745 -16.520 1.00 80.25 258 GLY A O 1
ATOM 1945 N N . ILE A 1 259 ? -24.426 13.765 -15.814 1.00 78.50 259 ILE A N 1
ATOM 1946 C CA . ILE A 1 259 ? -24.434 13.305 -14.419 1.00 78.50 259 ILE A CA 1
ATOM 1947 C C . ILE A 1 259 ? -24.699 14.542 -13.556 1.00 78.50 259 ILE A C 1
ATOM 1949 O O . ILE A 1 259 ? -24.362 15.645 -13.973 1.00 78.50 259 ILE A O 1
ATOM 1953 N N . VAL A 1 260 ? -25.326 14.364 -12.396 1.00 76.12 260 VAL A N 1
ATOM 1954 C CA . VAL A 1 260 ? -25.536 15.427 -11.402 1.00 76.12 260 VAL A CA 1
ATOM 1955 C C . VAL A 1 260 ? -24.632 15.137 -10.210 1.00 76.12 260 VAL A C 1
ATOM 1957 O O . VAL A 1 260 ? -24.592 13.992 -9.755 1.00 76.12 260 VAL A O 1
ATOM 1960 N N . ASP A 1 261 ? -23.934 16.146 -9.689 1.00 55.19 261 ASP A N 1
ATOM 1961 C CA . ASP A 1 261 ? -23.077 15.978 -8.509 1.00 55.19 261 ASP A CA 1
ATOM 1962 C C . ASP A 1 261 ? -23.851 15.346 -7.328 1.00 55.19 261 ASP A C 1
ATOM 1964 O O . ASP A 1 261 ? -25.011 15.669 -7.048 1.00 55.19 261 ASP A O 1
ATOM 1968 N N . GLY A 1 262 ? -23.219 14.382 -6.649 1.00 56.31 262 GLY A N 1
ATOM 1969 C CA . GLY A 1 262 ? -23.843 13.606 -5.569 1.00 56.31 262 GLY A CA 1
ATOM 1970 C C . GLY A 1 262 ? -24.930 12.608 -6.011 1.00 56.31 262 GLY A C 1
ATOM 1971 O O . GLY A 1 262 ? -25.686 12.126 -5.162 1.00 56.31 262 GLY A O 1
ATOM 1972 N N . LYS A 1 263 ? -25.044 12.298 -7.311 1.00 72.75 263 LYS A N 1
ATOM 1973 C CA . LYS A 1 263 ? -25.922 11.250 -7.863 1.00 72.75 263 LYS A CA 1
ATOM 1974 C C . LYS A 1 263 ? -25.130 10.183 -8.617 1.00 72.75 263 LYS A C 1
ATOM 1976 O O . LYS A 1 263 ? -24.067 10.450 -9.171 1.00 72.75 263 LYS A O 1
ATOM 1981 N N . ASP A 1 264 ? -25.674 8.969 -8.652 1.00 79.44 264 ASP A N 1
ATOM 1982 C CA . ASP A 1 264 ? -25.066 7.834 -9.357 1.00 79.44 264 ASP A CA 1
ATOM 1983 C C . ASP A 1 264 ? -25.612 7.675 -10.777 1.00 79.44 264 ASP A C 1
ATOM 1985 O O . ASP A 1 264 ? -25.041 6.936 -11.575 1.00 79.44 264 ASP A O 1
ATOM 1989 N N . GLU A 1 265 ? -26.743 8.313 -11.072 1.00 90.06 265 GLU A N 1
ATOM 1990 C CA . GLU A 1 265 ? -27.532 8.152 -12.284 1.00 90.06 265 GLU A CA 1
ATOM 1991 C C . GLU A 1 265 ? -27.128 9.112 -13.410 1.00 90.06 265 GLU A C 1
ATOM 1993 O O . GLU A 1 265 ? -26.618 10.213 -13.195 1.00 90.06 265 GLU A O 1
ATOM 1998 N N . ILE A 1 266 ? -27.453 8.715 -14.640 1.00 90.56 266 ILE A N 1
ATOM 1999 C CA . ILE A 1 266 ? -27.422 9.596 -15.810 1.00 90.56 266 ILE A CA 1
ATOM 2000 C C . ILE A 1 266 ? -28.809 10.209 -15.972 1.00 90.56 266 ILE A C 1
ATOM 2002 O O . ILE A 1 266 ? -29.802 9.482 -16.061 1.00 90.56 266 ILE A O 1
ATOM 2006 N N . TYR A 1 267 ? -28.878 11.530 -16.081 1.00 91.12 267 TYR A N 1
ATOM 2007 C CA . TYR A 1 267 ? -30.115 12.283 -16.274 1.00 91.12 267 TYR A CA 1
ATOM 2008 C C . TYR A 1 267 ? -30.223 12.827 -17.699 1.00 91.12 267 TYR A C 1
ATOM 2010 O O . TYR A 1 267 ? -29.219 13.106 -18.360 1.00 91.12 267 TYR A O 1
ATOM 2018 N N . TRP A 1 268 ? -31.460 12.993 -18.168 1.00 91.19 268 TRP A N 1
ATOM 2019 C CA . TRP A 1 268 ? -31.757 13.927 -19.251 1.00 91.19 268 TRP A CA 1
ATOM 2020 C C . TRP A 1 268 ? -31.624 15.368 -18.745 1.00 91.19 268 TRP A C 1
ATOM 2022 O O . TRP A 1 268 ? -31.886 15.641 -17.575 1.00 91.19 268 TRP A O 1
ATOM 2032 N N . PHE A 1 269 ? -31.256 16.281 -19.637 1.00 90.69 269 PHE A N 1
ATOM 2033 C CA . PHE A 1 269 ? -31.239 17.720 -19.397 1.00 90.69 269 PHE A CA 1
ATOM 2034 C C . PHE A 1 269 ? -32.046 18.434 -20.486 1.00 90.69 269 PHE A C 1
ATOM 2036 O O . PHE A 1 269 ? -31.987 18.050 -21.660 1.00 90.69 269 PHE A O 1
ATOM 2043 N N . ASP A 1 270 ? -32.809 19.459 -20.107 1.00 91.25 270 ASP A N 1
ATOM 2044 C CA . ASP A 1 270 ? -33.548 20.299 -21.055 1.00 91.25 270 ASP A CA 1
ATOM 2045 C C . ASP A 1 270 ? -32.627 21.312 -21.775 1.00 91.25 270 ASP A C 1
ATOM 2047 O O . ASP A 1 270 ? -31.431 21.410 -21.496 1.00 91.25 270 ASP A O 1
ATOM 2051 N N . SER A 1 271 ? -33.156 22.060 -22.747 1.00 90.25 271 SER A N 1
ATOM 2052 C CA . SER A 1 271 ? -32.378 23.049 -23.512 1.00 90.25 271 SER A CA 1
ATOM 2053 C C . SER A 1 271 ? -31.923 24.266 -22.698 1.00 90.25 271 SER A C 1
ATOM 2055 O O . SER A 1 271 ? -31.132 25.055 -23.207 1.00 90.25 271 SER A O 1
ATOM 2057 N N . CYS A 1 272 ? -32.421 24.427 -21.470 1.00 84.31 272 CYS A N 1
ATOM 2058 C CA . CYS A 1 272 ? -32.000 25.448 -20.512 1.00 84.31 272 CYS A CA 1
ATOM 2059 C C . CYS A 1 272 ? -30.920 24.921 -19.546 1.00 84.31 272 CYS A C 1
ATOM 2061 O O . CYS A 1 272 ? -30.435 25.673 -18.707 1.00 84.31 272 CYS A O 1
ATOM 2063 N N . GLY A 1 273 ? -30.535 23.642 -19.650 1.00 82.62 273 GLY A N 1
ATOM 2064 C CA . GLY A 1 273 ? -29.567 23.009 -18.754 1.00 82.62 273 GLY A CA 1
ATOM 2065 C C . GLY A 1 273 ? -30.163 22.524 -17.429 1.00 82.62 273 GLY A C 1
ATOM 2066 O O . GLY A 1 273 ? -29.411 22.193 -16.516 1.00 82.62 273 GLY A O 1
ATOM 2067 N N . ASN A 1 274 ? -31.490 22.437 -17.294 1.00 89.00 274 ASN A N 1
ATOM 2068 C CA . ASN A 1 274 ? -32.099 21.870 -16.092 1.00 89.00 274 ASN A CA 1
ATOM 2069 C C . ASN A 1 274 ? -32.073 20.340 -16.117 1.00 89.00 274 ASN A C 1
ATOM 2071 O O . ASN A 1 274 ? -32.450 19.724 -17.117 1.00 89.00 274 ASN A O 1
ATOM 2075 N N . LYS A 1 275 ? -31.746 19.733 -14.970 1.00 90.12 275 LYS A N 1
ATOM 2076 C CA . LYS A 1 275 ? -31.928 18.300 -14.703 1.00 90.12 275 LYS A CA 1
ATOM 2077 C C . LYS A 1 275 ? -33.395 17.896 -14.910 1.00 90.12 275 LYS A C 1
ATOM 2079 O O . LYS A 1 275 ? -34.286 18.402 -14.228 1.00 90.12 275 LYS A O 1
ATOM 2084 N N . GLU A 1 276 ? -33.633 16.930 -15.789 1.00 93.12 276 GLU A N 1
ATOM 2085 C CA . GLU A 1 276 ? -34.913 16.235 -15.935 1.00 93.12 276 GLU A CA 1
ATOM 2086 C C . GLU A 1 276 ? -34.892 14.881 -15.189 1.00 93.12 276 GLU A C 1
ATOM 2088 O O . GLU A 1 276 ? -34.248 14.721 -14.153 1.00 93.12 276 GLU A O 1
ATOM 2093 N N . ASN A 1 277 ? -35.630 13.885 -15.677 1.00 95.06 277 ASN A N 1
ATOM 2094 C CA . ASN A 1 277 ? -35.628 12.537 -15.114 1.00 95.06 277 ASN A CA 1
ATOM 2095 C C . ASN A 1 277 ? -34.456 11.696 -15.650 1.00 95.06 277 ASN A C 1
ATOM 2097 O O . ASN A 1 277 ? -33.797 12.047 -16.633 1.00 95.06 277 ASN A O 1
ATOM 2101 N N . ILE A 1 278 ? -34.234 10.546 -15.014 1.00 94.06 278 ILE A N 1
ATOM 2102 C CA . ILE A 1 278 ? -33.202 9.566 -15.377 1.00 94.06 278 ILE A CA 1
ATOM 2103 C C . ILE A 1 278 ? -33.305 9.177 -16.865 1.00 94.06 278 ILE A C 1
ATOM 2105 O O . ILE A 1 278 ? -34.400 8.998 -17.409 1.00 94.06 278 ILE A O 1
ATOM 2109 N N . TYR A 1 279 ? -32.151 9.034 -17.522 1.00 92.25 279 TYR A N 1
ATOM 2110 C CA . TYR A 1 279 ? -32.032 8.664 -18.930 1.00 92.25 279 TYR A CA 1
ATOM 2111 C C . TYR A 1 279 ? -32.728 7.323 -19.211 1.00 92.25 279 TYR A C 1
ATOM 2113 O O . TYR A 1 279 ? -32.306 6.271 -18.735 1.00 92.25 279 TYR A O 1
ATOM 2121 N N . GLU A 1 280 ? -33.773 7.354 -20.037 1.00 91.88 280 GLU A N 1
ATOM 2122 C CA . GLU A 1 280 ? -34.312 6.175 -20.719 1.00 91.88 280 GLU A CA 1
ATOM 2123 C C . GLU A 1 280 ? -34.382 6.470 -22.223 1.00 91.88 280 GLU A C 1
ATOM 2125 O O . GLU A 1 280 ? -35.022 7.442 -22.640 1.00 91.88 280 GLU A O 1
ATOM 2130 N N . GLY A 1 281 ? -33.709 5.648 -23.032 1.00 79.00 281 GLY A N 1
ATOM 2131 C CA . GLY A 1 281 ? -33.382 5.957 -24.425 1.00 79.00 281 GLY A CA 1
ATOM 2132 C C . GLY A 1 281 ? -33.563 4.808 -25.420 1.00 79.00 281 GLY A C 1
ATOM 2133 O O . GLY A 1 281 ? -34.208 3.796 -25.143 1.00 79.00 281 GLY A O 1
ATOM 2134 N N . GLY A 1 282 ? -33.040 4.992 -26.633 1.00 66.75 282 GLY A N 1
ATOM 2135 C CA . GLY A 1 282 ? -33.051 3.984 -27.706 1.00 66.75 282 GLY A CA 1
ATOM 2136 C C . GLY A 1 282 ? -34.364 3.845 -28.484 1.00 66.75 282 GLY A C 1
ATOM 2137 O O . GLY A 1 282 ? -34.446 3.087 -29.451 1.00 66.75 282 GLY A O 1
ATOM 2138 N N . SER A 1 283 ? -35.405 4.593 -28.110 1.00 75.38 283 SER A N 1
ATOM 2139 C CA . SER A 1 283 ? -36.592 4.814 -28.945 1.00 75.38 283 SER A CA 1
ATOM 2140 C C . SER A 1 283 ? -37.353 6.069 -28.510 1.00 75.38 283 SER A C 1
ATOM 2142 O O . SER A 1 283 ? -37.319 6.456 -27.342 1.00 75.38 283 SER A O 1
ATOM 2144 N N . GLY A 1 284 ? -38.138 6.662 -29.416 1.00 78.31 284 GLY A N 1
ATOM 2145 C CA . GLY A 1 284 ? -39.012 7.793 -29.070 1.00 78.31 284 GLY A CA 1
ATOM 2146 C C . GLY A 1 284 ? -40.072 7.468 -28.002 1.00 78.31 284 GLY A C 1
ATOM 2147 O O . GLY A 1 284 ? -40.549 8.369 -27.320 1.00 78.31 284 GLY A O 1
ATOM 2148 N N . VAL A 1 285 ? -40.416 6.186 -27.813 1.00 84.69 285 VAL A N 1
ATOM 2149 C CA . VAL A 1 285 ? -41.329 5.739 -26.744 1.00 84.69 285 VAL A CA 1
ATOM 2150 C C . VAL A 1 285 ? -40.628 5.745 -25.383 1.00 84.69 285 VAL A C 1
ATOM 2152 O O . VAL A 1 285 ? -41.220 6.192 -24.407 1.00 84.69 285 VAL A O 1
ATOM 2155 N N . ALA A 1 286 ? -39.373 5.292 -25.324 1.00 85.12 286 ALA A N 1
ATOM 2156 C CA . ALA A 1 286 ? -38.547 5.311 -24.115 1.00 85.12 286 ALA A CA 1
ATOM 2157 C C . ALA A 1 286 ? -38.267 6.748 -23.637 1.00 85.12 286 ALA A C 1
ATOM 2159 O O . ALA A 1 286 ? -38.518 7.081 -22.480 1.00 85.12 286 ALA A O 1
ATOM 2160 N N . ARG A 1 287 ? -37.891 7.643 -24.561 1.00 88.00 287 ARG A N 1
ATOM 2161 C CA . ARG A 1 287 ? -37.732 9.080 -24.273 1.00 88.00 287 ARG A CA 1
ATOM 2162 C C . ARG A 1 287 ? -39.017 9.700 -23.713 1.00 88.00 287 ARG A C 1
ATOM 2164 O O . ARG A 1 287 ? -38.991 10.363 -22.682 1.00 88.00 287 ARG A O 1
ATOM 2171 N N . GLN A 1 288 ? -40.173 9.398 -24.309 1.00 89.88 288 GLN A N 1
ATOM 2172 C CA . GLN A 1 288 ? -41.459 9.898 -23.809 1.00 89.88 288 GLN A CA 1
ATOM 2173 C C . GLN A 1 288 ? -41.842 9.343 -22.421 1.00 89.88 288 GLN A C 1
ATOM 2175 O O . GLN A 1 288 ? -42.544 10.039 -21.686 1.00 89.88 288 GLN A O 1
ATOM 2180 N N . ARG A 1 289 ? -41.394 8.132 -22.047 1.00 90.00 289 ARG A N 1
ATOM 2181 C CA . ARG A 1 289 ? -41.581 7.583 -20.691 1.00 90.00 289 ARG A CA 1
ATOM 2182 C C . ARG A 1 289 ? -40.728 8.310 -19.663 1.00 90.00 289 ARG A C 1
ATOM 2184 O O . ARG A 1 289 ? -41.294 8.794 -18.691 1.00 90.00 289 ARG A O 1
ATOM 2191 N N . SER A 1 290 ? -39.419 8.438 -19.896 1.00 91.25 290 SER A N 1
ATOM 2192 C CA . SER A 1 290 ? -38.538 9.178 -18.981 1.00 91.25 290 SER A CA 1
ATOM 2193 C C . SER A 1 290 ? -38.975 10.636 -18.834 1.00 91.25 290 SER A C 1
ATOM 2195 O O . SER A 1 290 ? -39.022 11.128 -17.717 1.00 91.25 290 SER A O 1
ATOM 2197 N N . TRP A 1 291 ? -39.425 11.312 -19.897 1.00 93.44 291 TRP A N 1
ATOM 2198 C CA . TRP A 1 291 ? -39.988 12.666 -19.768 1.00 93.44 291 TRP A CA 1
ATOM 2199 C C . TRP A 1 291 ? -41.284 12.729 -18.937 1.00 93.44 291 TRP A C 1
ATOM 2201 O O . TRP A 1 291 ? -41.625 13.790 -18.423 1.00 93.44 291 TRP A O 1
ATOM 2211 N N . ASN A 1 292 ? -42.027 11.622 -18.816 1.00 94.25 292 ASN A N 1
ATOM 2212 C CA . ASN A 1 292 ? -43.213 11.476 -17.961 1.00 94.25 292 ASN A CA 1
ATOM 2213 C C . ASN A 1 292 ? -44.220 12.648 -18.065 1.00 94.25 292 ASN A C 1
ATOM 2215 O O . ASN A 1 292 ? -44.673 13.209 -17.070 1.00 94.25 292 ASN A O 1
ATOM 2219 N N . ASN A 1 293 ? -44.543 13.067 -19.296 1.00 91.31 293 ASN A N 1
ATOM 2220 C CA . ASN A 1 293 ? -45.400 14.231 -19.584 1.00 91.31 293 ASN A CA 1
ATOM 2221 C C . ASN A 1 293 ? -44.953 15.545 -18.899 1.00 91.31 293 ASN A C 1
ATOM 2223 O O . ASN A 1 293 ? -45.786 16.383 -18.548 1.00 91.31 293 ASN A O 1
ATOM 2227 N N . GLY A 1 294 ? -43.643 15.717 -18.704 1.00 90.69 294 GLY A N 1
ATOM 2228 C CA . GLY A 1 294 ? -43.032 16.859 -18.032 1.00 90.69 294 GLY A CA 1
ATOM 2229 C C . GLY A 1 294 ? -43.195 16.832 -16.512 1.00 90.69 294 GLY A C 1
ATOM 2230 O O . GLY A 1 294 ? -43.213 17.891 -15.889 1.00 90.69 294 GLY A O 1
ATOM 2231 N N . SER A 1 295 ? -43.393 15.669 -15.898 1.00 93.12 295 SER A N 1
ATOM 2232 C CA . SER A 1 295 ? -43.460 15.521 -14.441 1.00 93.12 295 SER A CA 1
ATOM 2233 C C . SER A 1 295 ? -42.291 14.701 -13.914 1.00 93.12 295 SER A C 1
ATOM 2235 O O . SER A 1 295 ? -41.736 13.866 -14.625 1.00 93.12 295 SER A O 1
ATOM 2237 N N . ILE A 1 296 ? -41.911 14.942 -12.659 1.00 90.19 296 ILE A N 1
ATOM 2238 C CA . ILE A 1 296 ? -40.835 14.190 -12.003 1.00 90.19 296 ILE A CA 1
ATOM 2239 C C . ILE A 1 296 ? -41.206 12.696 -11.971 1.00 90.19 296 ILE A C 1
ATOM 2241 O O . ILE A 1 296 ? -42.370 12.341 -11.773 1.00 90.19 296 ILE A O 1
ATOM 2245 N N . LEU A 1 297 ? -40.225 11.826 -12.203 1.00 90.00 297 LEU A N 1
ATOM 2246 C CA . LEU A 1 297 ? -40.337 10.370 -12.124 1.00 90.00 297 LEU A CA 1
ATOM 2247 C C . LEU A 1 297 ? -39.363 9.867 -11.053 1.00 90.00 297 LEU A C 1
ATOM 2249 O O . LEU A 1 297 ? -38.197 10.260 -11.052 1.00 90.00 297 LEU A O 1
ATOM 2253 N N . SER A 1 298 ? -39.814 9.012 -10.131 1.00 84.19 298 SER A N 1
ATOM 2254 C CA . SER A 1 298 ? -38.925 8.501 -9.081 1.00 84.19 298 SER A CA 1
ATOM 2255 C C . SER A 1 298 ? -37.909 7.483 -9.624 1.00 84.19 298 SER A C 1
ATOM 2257 O O . SER A 1 298 ? -38.110 6.872 -10.679 1.00 84.19 298 SER A O 1
ATOM 2259 N N . LYS A 1 299 ? -36.822 7.236 -8.874 1.00 81.44 299 LYS A N 1
ATOM 2260 C CA . LYS A 1 299 ? -35.814 6.212 -9.218 1.00 81.44 299 LYS A CA 1
ATOM 2261 C C . LYS A 1 299 ? -36.434 4.817 -9.389 1.00 81.44 299 LYS A C 1
ATOM 2263 O O . LYS A 1 299 ? -36.052 4.080 -10.293 1.00 81.44 299 LYS A O 1
ATOM 2268 N N . ALA A 1 300 ? -37.424 4.479 -8.560 1.00 80.88 300 ALA A N 1
ATOM 2269 C CA . ALA A 1 300 ? -38.119 3.190 -8.587 1.00 80.88 300 ALA A CA 1
ATOM 2270 C C . ALA A 1 300 ? -39.108 3.037 -9.762 1.00 80.88 300 ALA A C 1
ATOM 2272 O O . ALA A 1 300 ? -39.430 1.917 -10.150 1.00 80.88 300 ALA A O 1
ATOM 2273 N N . GLU A 1 301 ? -39.595 4.146 -10.325 1.00 86.19 301 GLU A N 1
ATOM 2274 C CA . GLU A 1 301 ? -40.491 4.165 -11.494 1.00 86.19 301 GLU A CA 1
ATOM 2275 C C . GLU A 1 301 ? -39.740 4.378 -12.821 1.00 86.19 301 GLU A C 1
ATOM 2277 O O . GLU A 1 301 ? -40.333 4.292 -13.898 1.00 86.19 301 GLU A O 1
ATOM 2282 N N . SER A 1 302 ? -38.437 4.658 -12.742 1.00 90.94 302 SER A N 1
ATOM 2283 C CA . SER A 1 302 ? -37.539 4.817 -13.885 1.00 90.94 302 SER A CA 1
ATOM 2284 C C . SER A 1 302 ? -37.138 3.464 -14.495 1.00 90.94 302 SER A C 1
ATOM 2286 O O . SER A 1 302 ? -37.543 2.393 -14.042 1.00 90.94 302 SER A O 1
ATOM 2288 N N . CYS A 1 303 ? -36.354 3.498 -15.573 1.00 90.88 303 CYS A N 1
ATOM 2289 C CA . CYS A 1 303 ? -35.895 2.293 -16.263 1.00 90.88 303 CYS A CA 1
ATOM 2290 C C . CYS A 1 303 ? -35.082 1.358 -15.349 1.00 90.88 303 CYS A C 1
ATOM 2292 O O . CYS A 1 303 ? -34.444 1.802 -14.402 1.00 90.88 303 CYS A O 1
ATOM 2294 N N . ILE A 1 304 ? -35.063 0.059 -15.654 1.00 89.75 304 ILE A N 1
ATOM 2295 C CA . ILE A 1 304 ? -34.256 -0.928 -14.921 1.00 89.75 304 ILE A CA 1
ATOM 2296 C C . ILE A 1 304 ? -32.974 -1.191 -15.716 1.00 89.75 304 ILE A C 1
ATOM 2298 O O . ILE A 1 304 ? -33.045 -1.648 -16.860 1.00 89.75 304 ILE A O 1
ATOM 2302 N N . LEU A 1 305 ? -31.810 -0.914 -15.122 1.00 89.75 305 LEU A N 1
ATOM 2303 C CA . LEU A 1 305 ? -30.510 -1.061 -15.784 1.00 89.75 305 LEU A CA 1
ATOM 2304 C C . LEU A 1 305 ? -30.141 -2.532 -16.041 1.00 89.75 305 LEU A C 1
ATOM 2306 O O . LEU A 1 305 ? -29.679 -2.870 -17.133 1.00 89.75 305 LEU A O 1
ATOM 2310 N N . GLY A 1 306 ? -30.393 -3.412 -15.071 1.00 85.88 306 GLY A N 1
ATOM 2311 C CA . GLY A 1 306 ? -29.934 -4.797 -15.113 1.00 85.88 306 GLY A CA 1
ATOM 2312 C C . GLY A 1 306 ? -30.728 -5.766 -14.247 1.00 85.88 306 GLY A C 1
ATOM 2313 O O . GLY A 1 306 ? -31.833 -5.479 -13.795 1.00 85.88 306 GLY A O 1
ATOM 2314 N N . ASP A 1 307 ? -30.156 -6.951 -14.065 1.00 80.81 307 ASP A N 1
ATOM 2315 C CA . ASP A 1 307 ? -30.574 -7.944 -13.075 1.00 80.81 307 ASP A CA 1
ATOM 2316 C C . ASP A 1 307 ? -29.332 -8.542 -12.391 1.00 80.81 307 ASP A C 1
ATOM 2318 O O . ASP A 1 307 ? -28.216 -8.320 -12.857 1.00 80.81 307 ASP A O 1
ATOM 2322 N N . GLU A 1 308 ? -29.509 -9.316 -11.315 1.00 65.31 308 GLU A N 1
ATOM 2323 C CA . GLU A 1 308 ? -28.420 -9.913 -10.510 1.00 65.31 308 GLU A CA 1
ATOM 2324 C C . GLU A 1 308 ? -27.334 -10.637 -11.334 1.00 65.31 308 GLU A C 1
ATOM 2326 O O . GLU A 1 308 ? -26.196 -10.776 -10.891 1.00 65.31 308 GLU A O 1
ATOM 2331 N N . ARG A 1 309 ? -27.664 -11.131 -12.538 1.00 71.94 309 ARG A N 1
ATOM 2332 C CA . ARG A 1 309 ? -26.723 -11.862 -13.406 1.00 71.94 309 ARG A CA 1
ATOM 2333 C C . ARG A 1 309 ? -25.998 -10.964 -14.398 1.00 71.94 309 ARG A C 1
ATOM 2335 O O . ARG A 1 309 ? -24.971 -11.370 -14.936 1.00 71.94 309 ARG A O 1
ATOM 2342 N N . ASN A 1 310 ? -26.560 -9.800 -14.699 1.00 80.25 310 ASN A N 1
ATOM 2343 C CA . ASN A 1 310 ? -25.959 -8.787 -15.552 1.00 80.25 310 ASN A CA 1
ATOM 2344 C C . ASN A 1 310 ? -26.484 -7.398 -15.138 1.00 80.25 310 ASN A C 1
ATOM 2346 O O . ASN A 1 310 ? -27.505 -6.949 -15.679 1.00 80.25 310 ASN A O 1
ATOM 2350 N N . PRO A 1 311 ? -25.791 -6.701 -14.219 1.00 80.75 311 PRO A N 1
ATOM 2351 C CA . PRO A 1 311 ? -26.173 -5.357 -13.792 1.00 80.75 311 PRO A CA 1
ATOM 2352 C C . PRO A 1 311 ? -26.184 -4.324 -14.924 1.00 80.75 311 PRO A C 1
ATOM 2354 O O . PRO A 1 311 ? -26.882 -3.327 -14.814 1.00 80.75 311 PRO A O 1
ATOM 2357 N N . LEU A 1 312 ? -25.487 -4.578 -16.040 1.00 88.00 312 LEU A N 1
ATOM 2358 C CA . LEU A 1 312 ? -25.370 -3.674 -17.195 1.00 88.00 312 LEU A CA 1
ATOM 2359 C C . LEU A 1 312 ? -26.208 -4.105 -18.416 1.00 88.00 312 LEU A C 1
ATOM 2361 O O . LEU A 1 312 ? -25.999 -3.626 -19.530 1.00 88.00 312 LEU A O 1
ATOM 2365 N N . LYS A 1 313 ? -27.177 -5.009 -18.239 1.00 88.12 313 LYS A N 1
ATOM 2366 C CA . LYS A 1 313 ? -27.983 -5.609 -19.323 1.00 88.12 313 LYS A CA 1
ATOM 2367 C C . LYS A 1 313 ? -28.592 -4.604 -20.310 1.00 88.12 313 LYS A C 1
ATOM 2369 O O . LYS A 1 313 ? -28.671 -4.906 -21.499 1.00 88.12 313 LYS A O 1
ATOM 2374 N N . ASN A 1 314 ? -29.023 -3.442 -19.819 1.00 88.56 314 ASN A N 1
ATOM 2375 C CA . ASN A 1 314 ? -29.665 -2.377 -20.590 1.00 88.56 314 ASN A CA 1
ATOM 2376 C C . ASN A 1 314 ? -28.813 -1.086 -20.650 1.00 88.56 314 ASN A C 1
ATOM 2378 O O . ASN A 1 314 ? -29.379 -0.021 -20.912 1.00 88.56 314 ASN A O 1
ATOM 2382 N N . GLN A 1 315 ? -27.485 -1.172 -20.440 1.00 88.44 315 GLN A N 1
ATOM 2383 C CA . GLN A 1 315 ? -26.527 -0.042 -20.394 1.00 88.44 315 GLN A CA 1
ATOM 2384 C C . GLN A 1 315 ? -26.745 0.987 -21.519 1.00 88.44 315 GLN A C 1
ATOM 2386 O O . GLN A 1 315 ? -26.789 2.183 -21.266 1.00 88.44 315 GLN A O 1
ATOM 2391 N N . ALA A 1 316 ? -26.990 0.526 -22.750 1.00 84.88 316 ALA A N 1
ATOM 2392 C CA . ALA A 1 316 ? -27.181 1.382 -23.925 1.00 84.88 316 ALA A CA 1
ATOM 2393 C C . ALA A 1 316 ? -28.457 2.253 -23.915 1.00 84.88 316 ALA A C 1
ATOM 2395 O O . ALA A 1 316 ? -28.636 3.089 -24.804 1.00 84.88 316 ALA A O 1
ATOM 2396 N N . SER A 1 317 ? -29.397 2.010 -22.998 1.00 89.06 317 SER A N 1
ATOM 2397 C CA . SER A 1 317 ? -30.754 2.586 -23.028 1.00 89.06 317 SER A CA 1
ATOM 2398 C C . SER A 1 317 ? -31.306 2.994 -21.662 1.00 89.06 317 SER A C 1
ATOM 2400 O O . SER A 1 317 ? -32.443 3.459 -21.597 1.00 89.06 317 SER A O 1
ATOM 2402 N N . CYS A 1 318 ? -30.548 2.806 -20.581 1.00 91.50 318 CYS A N 1
ATOM 2403 C CA . CYS A 1 318 ? -30.979 3.127 -19.228 1.00 91.50 318 CYS A CA 1
ATOM 2404 C C . CYS A 1 318 ? -29.832 3.735 -18.416 1.00 91.50 318 CYS A C 1
ATOM 2406 O O . CYS A 1 318 ? -28.742 3.177 -18.371 1.00 91.50 318 CYS A O 1
ATOM 2408 N N . GLY A 1 319 ? -30.101 4.869 -17.772 1.00 91.12 319 GLY A N 1
ATOM 2409 C CA . GLY A 1 319 ? -29.174 5.609 -16.916 1.00 91.12 319 GLY A CA 1
ATOM 2410 C C . GLY A 1 319 ? -29.401 5.413 -15.420 1.00 91.12 319 GLY A C 1
ATOM 2411 O O . GLY A 1 319 ? -28.817 6.144 -14.626 1.00 91.12 319 GLY A O 1
ATOM 2412 N N . ASN A 1 320 ? -30.273 4.481 -15.025 1.00 92.50 320 ASN A N 1
ATOM 2413 C CA . ASN A 1 320 ? -30.630 4.232 -13.628 1.00 92.50 320 ASN A CA 1
ATOM 2414 C C . ASN A 1 320 ? -29.558 3.387 -12.923 1.00 92.50 320 ASN A C 1
ATOM 2416 O O . ASN A 1 320 ? -29.790 2.224 -12.592 1.00 92.50 320 ASN A O 1
ATOM 2420 N N . CYS A 1 321 ? -28.359 3.948 -12.770 1.00 88.12 321 CYS A N 1
ATOM 2421 C CA . CYS A 1 321 ? -27.280 3.306 -12.031 1.00 88.12 321 CYS A CA 1
ATOM 2422 C C . CYS A 1 321 ? -27.575 3.346 -10.520 1.00 88.12 321 CYS A C 1
ATOM 2424 O O . CYS A 1 321 ? -28.275 4.230 -10.016 1.00 88.12 321 CYS A O 1
ATOM 2426 N N . ASN A 1 322 ? -27.055 2.379 -9.776 1.00 76.19 322 ASN A N 1
ATOM 2427 C CA . ASN A 1 322 ? -27.239 2.295 -8.335 1.00 76.19 322 ASN A CA 1
ATOM 2428 C C . ASN A 1 322 ? -25.966 1.767 -7.677 1.00 76.19 322 ASN A C 1
ATOM 2430 O O . ASN A 1 322 ? -25.598 0.608 -7.887 1.00 76.19 322 ASN A O 1
ATOM 2434 N N . TYR A 1 323 ? -25.322 2.611 -6.867 1.00 68.12 323 TYR A N 1
ATOM 2435 C CA . TYR A 1 323 ? -24.078 2.283 -6.176 1.00 68.12 323 TYR A CA 1
ATOM 2436 C C . TYR A 1 323 ? -24.230 1.056 -5.268 1.00 68.12 323 TYR A C 1
ATOM 2438 O O . TYR A 1 323 ? -23.341 0.209 -5.222 1.00 68.12 323 TYR A O 1
ATOM 2446 N N . LEU A 1 324 ? -25.398 0.905 -4.628 1.00 63.66 324 LEU A N 1
ATOM 2447 C CA . LEU A 1 324 ? -25.723 -0.252 -3.785 1.00 63.66 324 LEU A CA 1
ATOM 2448 C C . LEU A 1 324 ? -25.910 -1.556 -4.580 1.00 63.66 324 LEU A C 1
ATOM 2450 O O . LEU A 1 324 ? -25.695 -2.627 -4.026 1.00 63.66 324 LEU A O 1
ATOM 2454 N N . ASP A 1 325 ? -26.255 -1.471 -5.871 1.00 68.38 325 ASP A N 1
ATOM 2455 C CA . ASP A 1 325 ? -26.330 -2.626 -6.782 1.00 68.38 325 ASP A CA 1
ATOM 2456 C C . ASP A 1 325 ? -25.013 -2.810 -7.572 1.00 68.38 325 ASP A C 1
ATOM 2458 O O . ASP A 1 325 ? -24.986 -3.464 -8.618 1.00 68.38 325 ASP A O 1
ATOM 2462 N N . GLY A 1 326 ? -23.922 -2.175 -7.127 1.00 71.81 326 GLY A N 1
ATOM 2463 C CA . GLY A 1 326 ? -22.612 -2.268 -7.766 1.00 71.81 326 GLY A CA 1
ATOM 2464 C C . GLY A 1 326 ? -22.507 -1.541 -9.110 1.00 71.81 326 GLY A C 1
ATOM 2465 O O . GLY A 1 326 ? -21.710 -1.953 -9.952 1.00 71.81 326 GLY A O 1
ATOM 2466 N N . THR A 1 327 ? -23.267 -0.458 -9.347 1.00 84.12 327 THR A N 1
ATOM 2467 C CA . THR A 1 327 ? -23.158 0.332 -10.594 1.00 84.12 327 THR A CA 1
ATOM 2468 C C . THR A 1 327 ? -23.131 1.851 -10.389 1.00 84.12 327 THR A C 1
ATOM 2470 O O . THR A 1 327 ? -23.888 2.391 -9.592 1.00 84.12 327 THR A O 1
ATOM 2473 N N . LYS A 1 328 ? -22.312 2.577 -11.162 1.00 84.06 328 LYS A N 1
ATOM 2474 C CA . LYS A 1 328 ? -22.218 4.052 -11.096 1.00 84.06 328 LYS A CA 1
ATOM 2475 C C . LYS A 1 328 ? -22.048 4.680 -12.479 1.00 84.06 328 LYS A C 1
ATOM 2477 O O . LYS A 1 328 ? -21.386 4.100 -13.341 1.00 84.06 328 LYS A O 1
ATOM 2482 N N . ALA A 1 329 ? -22.628 5.857 -12.711 1.00 84.06 329 ALA A N 1
ATOM 2483 C CA . ALA A 1 329 ? -22.403 6.613 -13.938 1.00 84.06 329 ALA A CA 1
ATOM 2484 C C . ALA A 1 329 ? -20.936 7.061 -14.083 1.00 84.06 329 ALA A C 1
ATOM 2486 O O . ALA A 1 329 ? -20.235 7.344 -13.112 1.00 84.06 329 ALA A O 1
ATOM 2487 N N . GLY A 1 330 ? -20.464 7.141 -15.323 1.00 77.75 330 GLY A N 1
ATOM 2488 C CA . GLY A 1 330 ? -19.173 7.729 -15.669 1.00 77.75 330 GLY A CA 1
ATOM 2489 C C . GLY A 1 330 ? -19.047 7.959 -17.171 1.00 77.75 330 GLY A C 1
ATOM 2490 O O . GLY A 1 330 ? -19.942 7.603 -17.937 1.00 77.75 330 GLY A O 1
ATOM 2491 N N . LEU A 1 331 ? -17.938 8.560 -17.602 1.00 74.06 331 LEU A N 1
ATOM 2492 C CA . LEU A 1 331 ? -17.628 8.714 -19.026 1.00 74.06 331 LEU A CA 1
ATOM 2493 C C . LEU A 1 331 ? -17.400 7.347 -19.690 1.00 74.06 331 LEU A C 1
ATOM 2495 O O . LEU A 1 331 ? -16.739 6.478 -19.122 1.00 74.06 331 LEU A O 1
ATOM 2499 N N . ALA A 1 332 ? -17.922 7.182 -20.906 1.00 70.56 332 ALA A N 1
ATOM 2500 C CA . ALA A 1 332 ? -17.793 5.960 -21.692 1.00 70.56 332 ALA A CA 1
ATOM 2501 C C . ALA A 1 332 ? -16.348 5.730 -22.161 1.00 70.56 332 ALA A C 1
ATOM 2503 O O . ALA A 1 332 ? -15.765 6.562 -22.864 1.00 70.56 332 ALA A O 1
ATOM 2504 N N . GLN A 1 333 ? -15.801 4.568 -21.817 1.00 70.44 333 GLN A N 1
ATOM 2505 C CA . GLN A 1 333 ? -14.449 4.132 -22.150 1.00 70.44 333 GLN A CA 1
ATOM 2506 C C . GLN A 1 333 ? -14.440 3.168 -23.352 1.00 70.44 333 GLN A C 1
ATOM 2508 O O . GLN A 1 333 ? -15.471 2.840 -23.949 1.00 70.44 333 GLN A O 1
ATOM 2513 N N . SER A 1 334 ? -13.247 2.730 -23.764 1.00 58.47 334 SER A N 1
ATOM 2514 C CA . SER A 1 334 ? -13.094 1.769 -24.861 1.00 58.47 334 SER A CA 1
ATOM 2515 C C . SER A 1 334 ? -13.600 0.387 -24.436 1.00 58.47 334 SER A C 1
ATOM 2517 O O . SER A 1 334 ? -12.987 -0.265 -23.597 1.00 58.47 334 SER A O 1
ATOM 2519 N N . GLY A 1 335 ? -14.717 -0.053 -25.021 1.00 64.31 335 GLY A N 1
ATOM 2520 C CA . GLY A 1 335 ? -15.390 -1.315 -24.685 1.00 64.31 335 GLY A CA 1
ATOM 2521 C C . GLY A 1 335 ? -16.798 -1.144 -24.106 1.00 64.31 335 GLY A C 1
ATOM 2522 O O . GLY A 1 335 ? -17.568 -2.101 -24.134 1.00 64.31 335 GLY A O 1
ATOM 2523 N N . ASP A 1 336 ? -17.165 0.061 -23.658 1.00 74.25 336 ASP A N 1
ATOM 2524 C CA . ASP A 1 336 ? -18.509 0.349 -23.145 1.00 74.25 336 ASP A CA 1
ATOM 2525 C C . ASP A 1 336 ? -19.583 0.361 -24.241 1.00 74.25 336 ASP A C 1
ATOM 2527 O O . ASP A 1 336 ? -19.370 0.832 -25.367 1.00 74.25 336 ASP A O 1
ATOM 2531 N N . THR A 1 337 ? -20.798 -0.070 -23.885 1.00 73.56 337 THR A N 1
ATOM 2532 C CA . THR A 1 337 ? -21.960 0.042 -24.773 1.00 73.56 337 THR A CA 1
ATOM 2533 C C . THR A 1 337 ? -22.543 1.449 -24.675 1.00 73.56 337 THR A C 1
ATOM 2535 O O . THR A 1 337 ? -23.418 1.716 -23.853 1.00 73.56 337 THR A O 1
ATOM 2538 N N . LYS A 1 338 ? -22.043 2.360 -25.520 1.00 72.00 338 LYS A N 1
ATOM 2539 C CA . LYS A 1 338 ? -22.484 3.765 -25.565 1.00 72.00 338 LYS A CA 1
ATOM 2540 C C . LYS A 1 338 ? -24.005 3.918 -25.665 1.00 72.00 338 LYS A C 1
ATOM 2542 O O . LYS A 1 338 ? -24.684 3.132 -26.331 1.00 72.00 338 LYS A O 1
ATOM 2547 N N . ASN A 1 339 ? -24.509 5.003 -25.077 1.00 70.31 339 ASN A N 1
ATOM 2548 C CA . ASN A 1 339 ? -25.923 5.358 -25.103 1.00 70.31 339 ASN A CA 1
ATOM 2549 C C . ASN A 1 339 ? -26.443 5.481 -26.536 1.00 70.31 339 ASN A C 1
ATOM 2551 O O . ASN A 1 339 ? -25.861 6.154 -27.389 1.00 70.31 339 ASN A O 1
ATOM 2555 N N . SER A 1 340 ? -27.597 4.870 -26.777 1.00 72.19 340 SER A N 1
ATOM 2556 C CA . SER A 1 340 ? -28.237 4.772 -28.092 1.00 72.19 340 SER A CA 1
ATOM 2557 C C . SER A 1 340 ? -28.742 6.109 -28.657 1.00 72.19 340 SER A C 1
ATOM 2559 O O . SER A 1 340 ? -29.052 6.185 -29.845 1.00 72.19 340 SER A O 1
ATOM 2561 N N . ASP A 1 341 ? -28.753 7.168 -27.842 1.00 71.81 341 ASP A N 1
ATOM 2562 C CA . ASP A 1 341 ? -29.048 8.552 -28.239 1.00 71.81 341 ASP A CA 1
ATOM 2563 C C . ASP A 1 341 ? -27.789 9.435 -28.409 1.00 71.81 341 ASP A C 1
ATOM 2565 O O . ASP A 1 341 ? -27.915 10.635 -28.630 1.00 71.81 341 ASP A O 1
ATOM 2569 N N . GLY A 1 342 ? -26.577 8.865 -28.332 1.00 58.56 342 GLY A N 1
ATOM 2570 C CA . GLY A 1 342 ? -25.317 9.570 -28.627 1.00 58.56 342 GLY A CA 1
ATOM 2571 C C . GLY A 1 342 ? -24.636 10.276 -27.446 1.00 58.56 342 GLY A C 1
ATOM 2572 O O . GLY A 1 342 ? -23.697 11.037 -27.664 1.00 58.56 342 GLY A O 1
ATOM 2573 N N . GLY A 1 343 ? -25.080 10.031 -26.210 1.00 65.44 343 GLY A N 1
ATOM 2574 C CA . GLY A 1 343 ? -24.467 10.582 -24.994 1.00 65.44 343 GLY A CA 1
ATOM 2575 C C . GLY A 1 343 ? -23.099 9.972 -24.643 1.00 65.44 343 GLY A C 1
ATOM 2576 O O . GLY A 1 343 ? -22.813 8.819 -24.971 1.00 65.44 343 GLY A O 1
ATOM 2577 N N . ASN A 1 344 ? -22.267 10.745 -23.933 1.00 74.38 344 ASN A N 1
ATOM 2578 C CA . ASN A 1 344 ? -20.906 10.358 -23.525 1.00 74.38 344 ASN A CA 1
ATOM 2579 C C . ASN A 1 344 ? -20.821 9.613 -22.179 1.00 74.38 344 ASN A C 1
ATOM 2581 O O . ASN A 1 344 ? -19.733 9.177 -21.810 1.00 74.38 344 ASN A O 1
ATOM 2585 N N . TYR A 1 345 ? -21.929 9.469 -21.450 1.00 81.56 345 TYR A N 1
ATOM 2586 C CA . TYR A 1 345 ? -21.971 8.854 -20.119 1.00 81.56 345 TYR A CA 1
ATOM 2587 C C . TYR A 1 345 ? -22.635 7.478 -20.168 1.00 81.56 345 TYR A C 1
ATOM 2589 O O . TYR A 1 345 ? -23.610 7.312 -20.891 1.00 81.56 345 TYR A O 1
ATOM 2597 N N . VAL A 1 346 ? -22.153 6.516 -19.384 1.00 87.50 346 VAL A N 1
ATOM 2598 C CA . VAL A 1 346 ? -22.721 5.160 -19.242 1.00 87.50 346 VAL A CA 1
ATOM 2599 C C . VAL A 1 346 ? -22.710 4.732 -17.774 1.00 87.50 346 VAL A C 1
ATOM 2601 O O . VAL A 1 346 ? -21.837 5.145 -17.011 1.00 87.50 346 VAL A O 1
ATOM 2604 N N . CYS A 1 347 ? -23.662 3.891 -17.364 1.00 87.75 347 CYS A N 1
ATOM 2605 C CA . CYS A 1 347 ? -23.530 3.164 -16.101 1.00 87.75 347 CYS A CA 1
ATOM 2606 C C . CYS A 1 347 ? -22.424 2.114 -16.253 1.00 87.75 347 CYS A C 1
ATOM 2608 O O . CYS A 1 347 ? -22.427 1.360 -17.229 1.00 87.75 347 CYS A O 1
ATOM 2610 N N . ARG A 1 348 ? -21.498 2.050 -15.298 1.00 85.06 348 ARG A N 1
ATOM 2611 C CA . ARG A 1 348 ? -20.401 1.076 -15.246 1.00 85.06 348 ARG A CA 1
ATOM 2612 C C . ARG A 1 348 ? -20.562 0.179 -14.025 1.00 85.06 348 ARG A C 1
ATOM 2614 O O . ARG A 1 348 ? -21.139 0.605 -13.027 1.00 85.06 348 ARG A O 1
ATOM 2621 N N . ASP A 1 349 ? -20.068 -1.049 -14.126 1.00 85.12 349 ASP A N 1
ATOM 2622 C CA . ASP A 1 349 ? -19.958 -1.983 -13.003 1.00 85.12 349 ASP A CA 1
ATOM 2623 C C . ASP A 1 349 ? -18.783 -1.518 -12.131 1.00 85.12 349 ASP A C 1
ATOM 2625 O O . ASP A 1 349 ? -17.686 -1.308 -12.650 1.00 85.12 349 ASP A O 1
ATOM 2629 N N . ILE A 1 350 ? -19.028 -1.288 -10.840 1.00 82.06 350 ILE A N 1
ATOM 2630 C CA . ILE A 1 350 ? -18.007 -0.858 -9.867 1.00 82.06 350 ILE A CA 1
ATOM 2631 C C . ILE A 1 350 ? -17.500 -2.019 -9.001 1.00 82.06 350 ILE A C 1
ATOM 2633 O O . ILE A 1 350 ? -16.745 -1.807 -8.055 1.00 82.06 350 ILE A O 1
ATOM 2637 N N . ARG A 1 351 ? -17.884 -3.255 -9.327 1.00 84.25 351 ARG A N 1
ATOM 2638 C CA . ARG A 1 351 ? -17.360 -4.465 -8.693 1.00 84.25 351 ARG A CA 1
ATOM 2639 C C . ARG A 1 351 ? -16.048 -4.867 -9.347 1.00 84.25 351 ARG A C 1
ATOM 2641 O O . ARG A 1 351 ? -15.895 -4.826 -10.569 1.00 84.25 351 ARG A O 1
ATOM 2648 N N . CYS A 1 352 ? -15.097 -5.305 -8.541 1.00 85.69 352 CYS A N 1
ATOM 2649 C CA . CYS A 1 352 ? -13.741 -5.545 -9.003 1.00 85.69 352 CYS A CA 1
ATOM 2650 C C . CYS A 1 352 ? -13.587 -6.990 -9.475 1.00 85.69 352 CYS A C 1
ATOM 2652 O O . CYS A 1 352 ? -13.608 -7.924 -8.675 1.00 85.69 352 CYS A O 1
ATOM 2654 N N . SER A 1 353 ? -13.432 -7.179 -10.787 1.00 86.12 353 SER A N 1
ATOM 2655 C CA . SER A 1 353 ? -13.181 -8.484 -11.413 1.00 86.12 353 SER A CA 1
ATOM 2656 C C . SER A 1 353 ? -11.703 -8.625 -11.787 1.00 86.12 353 SER A C 1
ATOM 2658 O O . SER A 1 353 ? -11.296 -8.231 -12.884 1.00 86.12 353 SER A O 1
ATOM 2660 N N . TYR A 1 354 ? -10.920 -9.270 -10.929 1.00 85.50 354 TYR A N 1
ATOM 2661 C CA . TYR A 1 354 ? -9.478 -9.467 -11.097 1.00 85.50 354 TYR A CA 1
ATOM 2662 C C . TYR A 1 354 ? -9.120 -10.963 -11.150 1.00 85.50 354 TYR A C 1
ATOM 2664 O O . TYR A 1 354 ? -9.985 -11.838 -11.058 1.00 85.50 354 TYR A O 1
ATOM 2672 N N . THR A 1 355 ? -7.840 -11.265 -11.371 1.00 84.38 355 THR A N 1
ATOM 2673 C CA . THR A 1 355 ? -7.296 -12.620 -11.194 1.00 84.38 355 THR A CA 1
ATOM 2674 C C . THR A 1 355 ? -6.493 -12.615 -9.905 1.00 84.38 355 THR A C 1
ATOM 2676 O O . THR A 1 355 ? -5.628 -11.760 -9.748 1.00 84.38 355 THR A O 1
ATOM 2679 N N . ASP A 1 356 ? -6.806 -13.515 -8.978 1.00 81.88 356 ASP A N 1
ATOM 2680 C CA . ASP A 1 356 ? -6.102 -13.609 -7.702 1.00 81.88 356 ASP A CA 1
ATOM 2681 C C . ASP A 1 356 ? -4.695 -14.221 -7.847 1.00 81.88 356 ASP A C 1
ATOM 2683 O O . ASP A 1 356 ? -4.319 -14.756 -8.894 1.00 81.88 356 ASP A O 1
ATOM 2687 N N . GLN A 1 357 ? -3.932 -14.188 -6.752 1.00 77.56 357 GLN A N 1
ATOM 2688 C CA . GLN A 1 357 ? -2.601 -14.797 -6.624 1.00 77.56 357 GLN A CA 1
ATOM 2689 C C . GLN A 1 357 ? -2.558 -16.320 -6.893 1.00 77.56 357 GLN A C 1
ATOM 2691 O O . GLN A 1 357 ? -1.478 -16.903 -6.975 1.00 77.56 357 GLN A O 1
ATOM 2696 N N . PHE A 1 358 ? -3.711 -16.986 -7.031 1.00 82.38 358 PHE A N 1
ATOM 2697 C CA . PHE A 1 358 ? -3.835 -18.408 -7.366 1.00 82.38 358 PHE A CA 1
ATOM 2698 C C . PHE A 1 358 ? -4.226 -18.639 -8.839 1.00 82.38 358 PHE A C 1
ATOM 2700 O O . PHE A 1 358 ? -4.428 -19.783 -9.257 1.00 82.38 358 PHE A O 1
ATOM 2707 N N . GLY A 1 359 ? -4.321 -17.577 -9.650 1.00 82.19 359 GLY A N 1
ATOM 2708 C CA . GLY A 1 359 ? -4.682 -17.644 -11.069 1.00 82.19 359 GLY A CA 1
ATOM 2709 C C . GLY A 1 359 ? -6.186 -17.804 -11.327 1.00 82.19 359 GLY A C 1
ATOM 2710 O O . GLY A 1 359 ? -6.594 -18.147 -12.441 1.00 82.19 359 GLY A O 1
ATOM 2711 N N . LYS A 1 360 ? -7.028 -17.583 -10.315 1.00 84.38 360 LYS A N 1
ATOM 2712 C CA . LYS A 1 360 ? -8.484 -17.747 -10.367 1.00 84.38 360 LYS A CA 1
ATOM 2713 C C . LYS A 1 360 ? -9.142 -16.379 -10.544 1.00 84.38 360 LYS A C 1
ATOM 2715 O O . LYS A 1 360 ? -8.767 -15.402 -9.904 1.00 84.38 360 LYS A O 1
ATOM 2720 N N . ARG A 1 361 ? -10.137 -16.284 -11.434 1.00 85.06 361 ARG A N 1
ATOM 2721 C CA . ARG A 1 361 ? -10.917 -15.043 -11.580 1.00 85.06 361 ARG A CA 1
ATOM 2722 C C . ARG A 1 361 ? -11.868 -14.905 -10.398 1.00 85.06 361 ARG A C 1
ATOM 2724 O O . ARG A 1 361 ? -12.666 -15.811 -10.152 1.00 85.06 361 ARG A O 1
ATOM 2731 N N . VAL A 1 362 ? -11.788 -13.774 -9.709 1.00 85.19 362 VAL A N 1
ATOM 2732 C CA . VAL A 1 362 ? -12.609 -13.436 -8.545 1.00 85.19 362 VAL A CA 1
ATOM 2733 C C . VAL A 1 362 ? -13.310 -12.110 -8.825 1.00 85.19 362 VAL A C 1
ATOM 2735 O O . VAL A 1 362 ? -12.713 -11.193 -9.387 1.00 85.19 362 VAL A O 1
ATOM 2738 N N . THR A 1 363 ? -14.582 -12.025 -8.444 1.00 86.12 363 THR A N 1
ATOM 2739 C CA . THR A 1 363 ? -15.344 -10.773 -8.417 1.00 86.12 363 THR A CA 1
ATOM 2740 C C . THR A 1 363 ? -15.566 -10.393 -6.961 1.00 86.12 363 THR A C 1
ATOM 2742 O O . THR A 1 363 ? -15.931 -11.257 -6.161 1.00 86.12 363 THR A O 1
ATOM 2745 N N . ARG A 1 364 ? -15.321 -9.124 -6.637 1.00 84.31 364 ARG A N 1
ATOM 2746 C CA . ARG A 1 364 ? -15.510 -8.533 -5.311 1.00 84.31 364 ARG A CA 1
ATOM 2747 C C . ARG A 1 364 ? -16.483 -7.372 -5.387 1.00 84.31 364 ARG A C 1
ATOM 2749 O O . ARG A 1 364 ? -16.431 -6.602 -6.346 1.00 84.31 364 ARG A O 1
ATOM 2756 N N . GLU A 1 365 ? -17.363 -7.271 -4.404 1.00 79.06 365 GLU A N 1
ATOM 2757 C CA . GLU A 1 365 ? -18.314 -6.168 -4.307 1.00 79.06 365 GLU A CA 1
ATOM 2758 C C . GLU A 1 365 ? -17.585 -4.867 -3.937 1.00 79.06 365 GLU A C 1
ATOM 2760 O O . GLU A 1 365 ? -16.528 -4.875 -3.301 1.00 79.06 365 GLU A O 1
ATOM 2765 N N . ASN A 1 366 ? -18.124 -3.729 -4.373 1.00 73.88 366 ASN A N 1
ATOM 2766 C CA . ASN A 1 366 ? -17.506 -2.432 -4.114 1.00 73.88 366 ASN A CA 1
ATOM 2767 C C . ASN A 1 366 ? -17.477 -2.131 -2.604 1.00 73.88 366 ASN A C 1
ATOM 2769 O O . ASN A 1 366 ? -18.510 -2.185 -1.939 1.00 73.88 366 ASN A O 1
ATOM 2773 N N . GLY A 1 367 ? -16.299 -1.793 -2.081 1.00 65.31 367 GLY A N 1
ATOM 2774 C CA . GLY A 1 367 ? -16.037 -1.623 -0.653 1.00 65.31 367 GLY A CA 1
ATOM 2775 C C . GLY A 1 367 ? -15.582 -2.894 0.076 1.00 65.31 367 GLY A C 1
ATOM 2776 O O . GLY A 1 367 ? -15.181 -2.785 1.233 1.00 65.31 367 GLY A O 1
ATOM 2777 N N . GLU A 1 368 ? -15.597 -4.081 -0.551 1.00 73.62 368 GLU A N 1
ATOM 2778 C CA . GLU A 1 368 ? -14.981 -5.267 0.063 1.00 73.62 368 GLU A CA 1
ATOM 2779 C C . GLU A 1 368 ? -13.469 -5.080 0.214 1.00 73.62 368 GLU A C 1
ATOM 2781 O O . GLU A 1 368 ? -12.789 -4.578 -0.687 1.00 73.62 368 GLU A O 1
ATOM 2786 N N . ALA A 1 369 ? -12.935 -5.599 1.318 1.00 80.19 369 ALA A N 1
ATOM 2787 C CA . ALA A 1 369 ? -11.506 -5.755 1.536 1.00 80.19 369 ALA A CA 1
ATOM 2788 C C . ALA A 1 369 ? -11.167 -7.207 1.909 1.00 80.19 369 ALA A C 1
ATOM 2790 O O . ALA A 1 369 ? -11.979 -7.918 2.506 1.00 80.19 369 ALA A O 1
ATOM 2791 N N . TRP A 1 370 ? -9.989 -7.682 1.509 1.00 88.19 370 TRP A N 1
ATOM 2792 C CA . TRP A 1 370 ? -9.531 -9.057 1.758 1.00 88.19 370 TRP A CA 1
ATOM 2793 C C . TRP A 1 370 ? -8.006 -9.127 1.846 1.00 88.19 370 TRP A C 1
ATOM 2795 O O . TRP A 1 370 ? -7.294 -8.277 1.300 1.00 88.19 370 TRP A O 1
ATOM 2805 N N . CYS A 1 371 ? -7.498 -10.165 2.502 1.00 89.56 371 CYS A N 1
ATOM 2806 C CA . CYS A 1 371 ? -6.063 -10.333 2.689 1.00 89.56 371 CYS A CA 1
ATOM 2807 C C . CYS A 1 371 ? -5.403 -11.143 1.570 1.00 89.56 371 CYS A C 1
ATOM 2809 O O . CYS A 1 371 ? -6.000 -12.046 0.981 1.00 89.56 371 CYS A O 1
ATOM 2811 N N . SER A 1 372 ? -4.131 -10.836 1.330 1.00 91.44 372 SER A N 1
ATOM 2812 C CA . SER A 1 372 ? -3.223 -11.586 0.470 1.00 91.44 372 SER A CA 1
ATOM 2813 C C . SER A 1 372 ? -1.889 -11.803 1.178 1.00 91.44 372 SER A C 1
ATOM 2815 O O . SER A 1 372 ? -1.382 -10.921 1.872 1.00 91.44 372 SER A O 1
ATOM 2817 N N . TYR A 1 373 ? -1.324 -12.992 0.990 1.00 91.56 373 TYR A N 1
ATOM 2818 C CA . TYR A 1 373 ? -0.101 -13.448 1.653 1.00 91.56 373 TYR A CA 1
ATOM 2819 C C . TYR A 1 373 ? 0.823 -14.061 0.608 1.00 91.56 373 TYR A C 1
ATOM 2821 O O . TYR A 1 373 ? 0.351 -14.745 -0.300 1.00 91.56 373 TYR A O 1
ATOM 2829 N N . GLU A 1 374 ? 2.129 -13.842 0.719 1.00 90.38 374 GLU A N 1
ATOM 2830 C CA . GLU A 1 374 ? 3.084 -14.350 -0.280 1.00 90.38 374 GLU A CA 1
ATOM 2831 C C . GLU A 1 374 ? 3.501 -15.798 -0.012 1.00 90.38 374 GLU A C 1
ATOM 2833 O O . GLU A 1 374 ? 3.673 -16.588 -0.939 1.00 90.38 374 GLU A O 1
ATOM 2838 N N . SER A 1 375 ? 3.582 -16.160 1.265 1.00 92.25 375 SER A N 1
ATOM 2839 C CA . SER A 1 375 ? 3.924 -17.489 1.763 1.00 92.25 375 SER A CA 1
ATOM 2840 C C . SER A 1 375 ? 2.767 -18.096 2.551 1.00 92.25 375 SER A C 1
ATOM 2842 O O . SER A 1 375 ? 1.704 -17.491 2.700 1.00 92.25 375 SER A O 1
ATOM 2844 N N . GLN A 1 376 ? 2.967 -19.301 3.080 1.00 94.50 376 GLN A N 1
ATOM 2845 C CA . GLN A 1 376 ? 2.128 -19.781 4.173 1.00 94.50 376 GLN A CA 1
ATOM 2846 C C . GLN A 1 376 ? 2.395 -18.951 5.426 1.00 94.50 376 GLN A C 1
ATOM 2848 O O . GLN A 1 376 ? 3.515 -18.478 5.628 1.00 94.50 376 GLN A O 1
ATOM 2853 N N . ILE A 1 377 ? 1.359 -18.798 6.244 1.00 94.38 377 ILE A N 1
ATOM 2854 C CA . ILE A 1 377 ? 1.395 -18.026 7.490 1.00 94.38 377 ILE A CA 1
ATOM 2855 C C . ILE A 1 377 ? 1.043 -18.909 8.690 1.00 94.38 377 ILE A C 1
ATOM 2857 O O . ILE A 1 377 ? 0.316 -19.899 8.541 1.00 94.38 377 ILE A O 1
ATOM 2861 N N . GLY A 1 378 ? 1.509 -18.540 9.880 1.00 93.00 378 GLY A N 1
ATOM 2862 C CA . GLY A 1 378 ? 1.157 -19.225 11.125 1.00 93.00 378 GLY A CA 1
ATOM 2863 C C . GLY A 1 378 ? 2.084 -20.403 11.443 1.00 93.00 378 GLY A C 1
ATOM 2864 O O . GLY A 1 378 ? 3.280 -20.371 11.152 1.00 93.00 378 GLY A O 1
ATOM 2865 N N . THR A 1 379 ? 1.540 -21.477 12.028 1.00 92.38 379 THR A N 1
ATOM 2866 C CA . THR A 1 379 ? 2.332 -22.654 12.440 1.00 92.38 379 THR A CA 1
ATOM 2867 C C . THR A 1 379 ? 1.801 -23.984 11.909 1.00 92.38 379 THR A C 1
ATOM 2869 O O . THR A 1 379 ? 0.594 -24.173 11.788 1.00 92.38 379 THR A O 1
ATOM 2872 N N . GLU A 1 380 ? 2.699 -24.947 11.688 1.00 90.94 380 GLU A N 1
ATOM 2873 C CA . GLU A 1 380 ? 2.379 -26.334 11.306 1.00 90.94 380 GLU A CA 1
ATOM 2874 C C . GLU A 1 380 ? 3.088 -27.331 12.229 1.00 90.94 380 GLU A C 1
ATOM 2876 O O . GLU A 1 380 ? 4.258 -27.137 12.556 1.00 90.94 380 GLU A O 1
ATOM 2881 N N . GLY A 1 381 ? 2.411 -28.432 12.574 1.00 89.69 381 GLY A N 1
ATOM 2882 C CA . GLY A 1 381 ? 2.964 -29.551 13.347 1.00 89.69 381 GLY A CA 1
ATOM 2883 C C . GLY A 1 381 ? 2.699 -29.464 14.854 1.00 89.69 381 GLY A C 1
ATOM 2884 O O . GLY A 1 381 ? 2.217 -28.457 15.361 1.00 89.69 381 GLY A O 1
ATOM 2885 N N . GLU A 1 382 ? 3.030 -30.534 15.581 1.00 87.38 382 GLU A N 1
ATOM 2886 C CA . GLU A 1 382 ? 2.883 -30.622 17.041 1.00 87.38 382 GLU A CA 1
ATOM 2887 C C . GLU A 1 382 ? 4.209 -31.030 17.707 1.00 87.38 382 GLU A C 1
ATOM 2889 O O . GLU A 1 382 ? 5.007 -31.790 17.147 1.00 87.38 382 GLU A O 1
ATOM 2894 N N . GLY A 1 383 ? 4.449 -30.539 18.928 1.00 88.50 383 GLY A N 1
ATOM 2895 C CA . GLY A 1 383 ? 5.653 -30.845 19.707 1.00 88.50 383 GLY A CA 1
ATOM 2896 C C . GLY A 1 383 ? 6.941 -30.500 18.951 1.00 88.50 383 GLY A C 1
ATOM 2897 O O . GLY A 1 383 ? 7.114 -29.385 18.468 1.00 88.50 383 GLY A O 1
ATOM 2898 N N . ASN A 1 384 ? 7.839 -31.476 18.802 1.00 90.50 384 ASN A N 1
ATOM 2899 C CA . ASN A 1 384 ? 9.116 -31.293 18.102 1.00 90.50 384 ASN A CA 1
ATOM 2900 C C . ASN A 1 384 ? 8.965 -30.937 16.605 1.00 90.50 384 ASN A C 1
ATOM 2902 O O . ASN A 1 384 ? 9.854 -30.303 16.031 1.00 90.50 384 ASN A O 1
ATOM 2906 N N . GLU A 1 385 ? 7.860 -31.341 15.967 1.00 91.12 385 GLU A N 1
ATOM 2907 C CA . GLU A 1 385 ? 7.593 -31.061 14.548 1.00 91.12 385 GLU A CA 1
ATOM 2908 C C . GLU A 1 385 ? 6.956 -29.682 14.317 1.00 91.12 385 GLU A C 1
ATOM 2910 O O . GLU A 1 385 ? 6.976 -29.206 13.181 1.00 91.12 385 GLU A O 1
ATOM 2915 N N . GLN A 1 386 ? 6.443 -29.031 15.374 1.00 93.06 386 GLN A N 1
ATOM 2916 C CA . GLN A 1 386 ? 5.851 -27.692 15.306 1.00 93.06 386 GLN A CA 1
ATOM 2917 C C . GLN A 1 386 ? 6.876 -26.684 14.763 1.00 93.06 386 GLN A C 1
ATOM 2919 O O . GLN A 1 386 ? 8.023 -26.677 15.210 1.00 93.06 386 GLN A O 1
ATOM 2924 N N . ARG A 1 387 ? 6.495 -25.814 13.825 1.00 91.31 387 ARG A N 1
ATOM 2925 C CA . ARG A 1 387 ? 7.329 -24.731 13.257 1.00 91.31 387 ARG A CA 1
ATOM 2926 C C . ARG A 1 387 ? 6.487 -23.517 12.879 1.00 91.31 387 ARG A C 1
ATOM 2928 O O . ARG A 1 387 ? 5.302 -23.678 12.599 1.00 91.31 387 ARG A O 1
ATOM 2935 N N . GLY A 1 388 ? 7.117 -22.343 12.835 1.00 92.81 388 GLY A N 1
ATOM 2936 C CA . GLY A 1 388 ? 6.589 -21.192 12.098 1.00 92.81 388 GLY A CA 1
ATOM 2937 C C . GLY A 1 388 ? 6.626 -21.443 10.588 1.00 92.81 388 GLY A C 1
ATOM 2938 O O . GLY A 1 388 ? 7.427 -22.258 10.115 1.00 92.81 388 GLY A O 1
ATOM 2939 N N . LEU A 1 389 ? 5.729 -20.784 9.857 1.00 93.44 389 LEU A N 1
ATOM 2940 C CA . LEU A 1 389 ? 5.580 -20.922 8.409 1.00 93.44 389 LEU A CA 1
ATOM 2941 C C . LEU A 1 389 ? 5.983 -19.667 7.635 1.00 93.44 389 LEU A C 1
ATOM 2943 O O . LEU A 1 389 ? 6.501 -19.799 6.532 1.00 93.44 389 LEU A O 1
ATOM 2947 N N . ASP A 1 390 ? 5.780 -18.474 8.185 1.00 94.25 390 ASP A N 1
ATOM 2948 C CA . ASP A 1 390 ? 6.164 -17.237 7.509 1.00 94.25 390 ASP A CA 1
ATOM 2949 C C . ASP A 1 390 ? 7.663 -17.244 7.137 1.00 94.25 390 ASP A C 1
ATOM 2951 O O . ASP A 1 390 ? 8.510 -17.646 7.939 1.00 94.25 390 ASP A O 1
ATOM 2955 N N . VAL A 1 391 ? 7.985 -16.861 5.895 1.00 94.44 391 VAL A N 1
ATOM 2956 C CA . VAL A 1 391 ? 9.319 -17.052 5.295 1.00 94.44 391 VAL A CA 1
ATOM 2957 C C . VAL A 1 391 ? 10.055 -15.729 5.045 1.00 94.44 391 VAL A C 1
ATOM 2959 O O . VAL A 1 391 ? 9.402 -14.722 4.762 1.00 94.44 391 VAL A O 1
ATOM 2962 N N . PRO A 1 392 ? 11.401 -15.726 5.023 1.00 94.12 392 PRO A N 1
ATOM 2963 C CA . PRO A 1 392 ? 12.183 -14.550 4.655 1.00 94.12 392 PRO A CA 1
ATOM 2964 C C . PRO A 1 392 ? 11.752 -13.936 3.319 1.00 94.12 392 PRO A C 1
ATOM 2966 O O . PRO A 1 392 ? 11.612 -14.631 2.305 1.00 94.12 392 PRO A O 1
ATOM 2969 N N . GLY A 1 393 ? 11.525 -12.623 3.343 1.00 90.94 393 GLY A N 1
ATOM 2970 C CA . GLY A 1 393 ? 11.019 -11.829 2.224 1.00 90.94 393 GLY A CA 1
ATOM 2971 C C . GLY A 1 393 ? 9.498 -11.696 2.126 1.00 90.94 393 GLY A C 1
ATOM 2972 O O . GLY A 1 393 ? 9.038 -10.852 1.361 1.00 90.94 393 GLY A O 1
ATOM 2973 N N . SER A 1 394 ? 8.691 -12.482 2.858 1.00 92.69 394 SER A N 1
ATOM 2974 C CA . SER A 1 394 ? 7.229 -12.407 2.704 1.00 92.69 394 SER A CA 1
ATOM 2975 C C . SER A 1 394 ? 6.623 -11.228 3.448 1.00 92.69 394 SER A C 1
ATOM 2977 O O . SER A 1 394 ? 6.974 -10.963 4.596 1.00 92.69 394 SER A O 1
ATOM 2979 N N . SER A 1 395 ? 5.680 -10.544 2.801 1.00 90.62 395 SER A N 1
ATOM 2980 C CA . SER A 1 395 ? 4.843 -9.504 3.406 1.00 90.62 395 SER A CA 1
ATOM 2981 C C . SER A 1 395 ? 3.356 -9.870 3.342 1.00 90.62 395 SER A C 1
ATOM 2983 O O . SER A 1 395 ? 2.944 -10.801 2.643 1.00 90.62 395 SER A O 1
ATOM 2985 N N . HIS A 1 396 ? 2.538 -9.165 4.125 1.00 91.44 396 HIS A N 1
ATOM 2986 C CA . HIS A 1 396 ? 1.081 -9.317 4.142 1.00 91.44 396 HIS A CA 1
ATOM 2987 C C . HIS A 1 396 ? 0.444 -8.071 3.516 1.00 91.44 396 HIS A C 1
ATOM 2989 O O . HIS A 1 396 ? 0.891 -6.950 3.772 1.00 91.44 396 HIS A O 1
ATOM 2995 N N . TYR A 1 397 ? -0.597 -8.267 2.708 1.00 90.00 397 TYR A N 1
ATOM 2996 C CA . TYR A 1 397 ? -1.234 -7.209 1.924 1.00 90.00 397 TYR A CA 1
ATOM 2997 C C . TYR A 1 397 ? -2.740 -7.181 2.175 1.00 90.00 397 TYR A C 1
ATOM 2999 O O . TYR A 1 397 ? -3.403 -8.223 2.189 1.00 90.00 397 TYR A O 1
ATOM 3007 N N . LYS A 1 398 ? -3.281 -5.975 2.322 1.00 87.44 398 LYS A N 1
ATOM 3008 C CA . LYS A 1 398 ? -4.708 -5.668 2.315 1.00 87.44 398 LYS A CA 1
ATOM 3009 C C . LYS A 1 398 ? -5.076 -5.222 0.906 1.00 87.44 398 LYS A C 1
ATOM 3011 O O . LYS A 1 398 ? -4.481 -4.308 0.350 1.00 87.44 398 LYS A O 1
ATOM 3016 N N . ASN A 1 399 ? -6.073 -5.863 0.322 1.00 87.81 399 ASN A N 1
ATOM 3017 C CA . ASN A 1 399 ? -6.646 -5.448 -0.950 1.00 87.81 399 ASN A CA 1
ATOM 3018 C C . ASN A 1 399 ? -8.002 -4.800 -0.674 1.00 87.81 399 ASN A C 1
ATOM 3020 O O . ASN A 1 399 ? -8.722 -5.275 0.207 1.00 87.81 399 ASN A O 1
ATOM 3024 N N . VAL A 1 400 ? -8.377 -3.782 -1.445 1.00 82.38 400 VAL A N 1
ATOM 3025 C CA . VAL A 1 400 ? -9.695 -3.133 -1.371 1.00 82.38 400 VAL A CA 1
ATOM 3026 C C . VAL A 1 400 ? -10.268 -2.979 -2.775 1.00 82.38 400 VAL A C 1
ATOM 3028 O O . VAL A 1 400 ? -9.558 -2.585 -3.701 1.00 82.38 400 VAL A O 1
ATOM 3031 N N . CYS A 1 401 ? -11.556 -3.274 -2.944 1.00 79.81 401 CYS A N 1
ATOM 3032 C CA . CYS A 1 401 ? -12.286 -2.966 -4.167 1.00 79.81 401 CYS A CA 1
ATOM 3033 C C . CYS A 1 401 ? -12.893 -1.559 -4.097 1.00 79.81 401 CYS A C 1
ATOM 3035 O O . CYS A 1 401 ? -13.788 -1.324 -3.286 1.00 79.81 401 CYS A O 1
ATOM 3037 N N . LEU A 1 402 ? -12.452 -0.639 -4.959 1.00 73.56 402 LEU A N 1
ATOM 3038 C CA . LEU A 1 402 ? -12.964 0.733 -5.030 1.00 73.56 402 LEU A CA 1
ATOM 3039 C C . LEU A 1 402 ? -13.295 1.117 -6.477 1.00 73.56 402 LEU A C 1
ATOM 3041 O O . LEU A 1 402 ? -12.422 1.198 -7.334 1.00 73.56 402 LEU A O 1
ATOM 3045 N N . ASN A 1 403 ? -14.568 1.401 -6.753 1.00 69.31 403 ASN A N 1
ATOM 3046 C CA . ASN A 1 403 ? -15.074 1.886 -8.043 1.00 69.31 403 ASN A CA 1
ATOM 3047 C C . ASN A 1 403 ? -14.677 1.021 -9.268 1.00 69.31 403 ASN A C 1
ATOM 3049 O O . ASN A 1 403 ? -14.509 1.542 -10.371 1.00 69.31 403 ASN A O 1
ATOM 3053 N N . GLY A 1 404 ? -14.552 -0.297 -9.082 1.00 78.25 404 GLY A N 1
ATOM 3054 C CA . GLY A 1 404 ? -14.150 -1.273 -10.107 1.00 78.25 404 GLY A CA 1
ATOM 3055 C C . GLY A 1 404 ? -12.642 -1.555 -10.173 1.00 78.25 404 GLY A C 1
ATOM 3056 O O . GLY A 1 404 ? -12.225 -2.463 -10.894 1.00 78.25 404 GLY A O 1
ATOM 3057 N N . GLU A 1 405 ? -11.831 -0.827 -9.404 1.00 77.88 405 GLU A N 1
ATOM 3058 C CA . GLU A 1 405 ? -10.378 -0.977 -9.295 1.00 77.88 405 GLU A CA 1
ATOM 3059 C C . GLU A 1 405 ? -10.000 -1.734 -8.010 1.00 77.88 405 GLU A C 1
ATOM 3061 O O . GLU A 1 405 ? -10.502 -1.432 -6.927 1.00 77.88 405 GLU A O 1
ATOM 3066 N N . VAL A 1 406 ? -9.101 -2.720 -8.114 1.00 84.94 406 VAL A N 1
ATOM 3067 C CA . VAL A 1 406 ? -8.469 -3.328 -6.930 1.00 84.94 406 VAL A CA 1
ATOM 3068 C C . VAL A 1 406 ? -7.258 -2.490 -6.558 1.00 84.94 406 VAL A C 1
ATOM 3070 O O . VAL A 1 406 ? -6.311 -2.412 -7.339 1.00 84.94 406 VAL A O 1
ATOM 3073 N N . ARG A 1 407 ? -7.265 -1.915 -5.356 1.00 79.19 407 ARG A N 1
ATOM 3074 C CA . ARG A 1 407 ? -6.087 -1.279 -4.760 1.00 79.19 407 ARG A CA 1
ATOM 3075 C C . ARG A 1 407 ? -5.436 -2.238 -3.776 1.00 79.19 407 ARG A C 1
ATOM 3077 O O . ARG A 1 407 ? -6.137 -2.912 -3.022 1.00 79.19 407 ARG A O 1
ATOM 3084 N N . ILE A 1 408 ? -4.109 -2.312 -3.812 1.00 84.50 408 ILE A N 1
ATOM 3085 C CA . ILE A 1 408 ? -3.305 -3.197 -2.966 1.00 84.50 408 ILE A CA 1
ATOM 3086 C C . ILE A 1 408 ? -2.456 -2.320 -2.048 1.00 84.50 408 ILE A C 1
ATOM 3088 O O . ILE A 1 408 ? -1.710 -1.467 -2.514 1.00 84.50 408 ILE A O 1
ATOM 3092 N N . GLU A 1 409 ? -2.586 -2.544 -0.748 1.00 81.06 409 GLU A N 1
ATOM 3093 C CA . GLU A 1 409 ? -1.884 -1.862 0.332 1.00 81.06 409 GLU A CA 1
ATOM 3094 C C . GLU A 1 409 ? -1.027 -2.902 1.063 1.00 81.06 409 GLU A C 1
ATOM 3096 O O . GLU A 1 409 ? -1.530 -3.939 1.504 1.00 81.06 409 GLU A O 1
ATOM 3101 N N . GLN A 1 410 ? 0.279 -2.669 1.179 1.00 84.25 410 GLN A N 1
ATOM 3102 C CA . GLN A 1 410 ? 1.131 -3.500 2.027 1.00 84.25 410 GLN A CA 1
ATOM 3103 C C . GLN A 1 410 ? 0.932 -3.092 3.489 1.00 84.25 410 GLN A C 1
ATOM 3105 O O . GLN A 1 410 ? 0.990 -1.909 3.802 1.00 84.25 410 GLN A O 1
ATOM 3110 N N . CYS A 1 411 ? 0.741 -4.057 4.393 1.00 79.44 411 CYS A N 1
ATOM 3111 C CA . CYS A 1 411 ? 0.534 -3.748 5.809 1.00 79.44 411 CYS A CA 1
ATOM 3112 C C . CYS A 1 411 ? 1.801 -3.188 6.475 1.00 79.44 411 CYS A C 1
ATOM 3114 O O . CYS A 1 411 ? 1.792 -2.111 7.059 1.00 79.44 411 CYS A O 1
ATOM 3116 N N . ALA A 1 412 ? 2.903 -3.931 6.380 1.00 78.06 412 ALA A N 1
ATOM 3117 C CA . ALA A 1 412 ? 4.241 -3.466 6.726 1.00 78.06 412 ALA A CA 1
ATOM 3118 C C . ALA A 1 412 ? 5.287 -4.351 6.037 1.00 78.06 412 ALA A C 1
ATOM 3120 O O . ALA A 1 412 ? 4.996 -5.485 5.636 1.00 78.06 412 ALA A O 1
ATOM 3121 N N . SER A 1 413 ? 6.516 -3.848 5.928 1.00 77.25 413 SER A N 1
ATOM 3122 C CA . SER A 1 413 ? 7.681 -4.683 5.621 1.00 77.25 413 SER A CA 1
ATOM 3123 C C . SER A 1 413 ? 7.955 -5.671 6.763 1.00 77.25 413 SER A C 1
ATOM 3125 O O . SER A 1 413 ? 7.484 -5.477 7.889 1.00 77.25 413 SER A O 1
ATOM 3127 N N . GLY A 1 414 ? 8.661 -6.767 6.472 1.00 78.81 414 GLY A N 1
ATOM 3128 C CA . GLY A 1 414 ? 9.105 -7.732 7.484 1.00 78.81 414 GLY A CA 1
ATOM 3129 C C . GLY A 1 414 ? 8.003 -8.257 8.415 1.00 78.81 414 GLY A C 1
ATOM 3130 O O . GLY A 1 414 ? 8.275 -8.525 9.580 1.00 78.81 414 GLY A O 1
ATOM 3131 N N . ARG A 1 415 ? 6.742 -8.354 7.964 1.00 88.38 415 ARG A N 1
ATOM 3132 C CA . ARG A 1 415 ? 5.599 -8.877 8.757 1.00 88.38 415 ARG A CA 1
ATOM 3133 C C . ARG A 1 415 ? 5.426 -8.217 10.133 1.00 88.38 415 ARG A C 1
ATOM 3135 O O . ARG A 1 415 ? 4.873 -8.827 11.050 1.00 88.38 415 ARG A O 1
ATOM 3142 N N . GLN A 1 416 ? 5.856 -6.961 10.277 1.00 78.31 416 GLN A N 1
ATOM 3143 C CA . GLN A 1 416 ? 5.632 -6.167 11.493 1.00 78.31 416 GLN A CA 1
ATOM 3144 C C . GLN A 1 416 ? 4.138 -5.856 11.699 1.00 78.31 416 GLN A C 1
ATOM 3146 O O . GLN A 1 416 ? 3.679 -5.609 12.816 1.00 78.31 416 GLN A O 1
ATOM 3151 N N . GLN A 1 417 ? 3.355 -5.961 10.623 1.00 81.88 417 GLN A N 1
ATOM 3152 C CA . GLN A 1 417 ? 1.903 -6.030 10.649 1.00 81.88 417 GLN A CA 1
ATOM 3153 C C . GLN A 1 417 ? 1.403 -7.269 9.900 1.00 81.88 417 GLN A C 1
ATOM 3155 O O . GLN A 1 417 ? 1.977 -7.684 8.892 1.00 81.88 417 GLN A O 1
ATOM 3160 N N . ILE A 1 418 ? 0.298 -7.820 10.394 1.00 83.56 418 ILE A N 1
ATOM 3161 C CA . ILE A 1 418 ? -0.435 -8.956 9.839 1.00 83.56 418 ILE A CA 1
ATOM 3162 C C . ILE A 1 418 ? -1.723 -8.430 9.210 1.00 83.56 418 ILE A C 1
ATOM 3164 O O . ILE A 1 418 ? -2.443 -7.643 9.830 1.00 83.56 418 ILE A O 1
ATOM 3168 N N . CYS A 1 419 ? -2.053 -8.890 8.004 1.00 85.44 419 CYS A N 1
ATOM 3169 C CA . CYS A 1 419 ? -3.398 -8.684 7.473 1.00 85.44 419 CYS A CA 1
ATOM 3170 C C . CYS A 1 419 ? -4.360 -9.667 8.154 1.00 85.44 419 CYS A C 1
ATOM 3172 O O . CYS A 1 419 ? -4.112 -10.871 8.179 1.00 85.44 419 CYS A O 1
ATOM 3174 N N . SER A 1 420 ? -5.466 -9.163 8.697 1.00 84.69 420 SER A N 1
ATOM 3175 C CA . SER A 1 420 ? -6.565 -9.973 9.235 1.00 84.69 420 SER A CA 1
ATOM 3176 C C . SER A 1 420 ? -7.838 -9.724 8.427 1.00 84.69 420 SER A C 1
ATOM 3178 O O . SER A 1 420 ? -8.165 -8.579 8.119 1.00 84.69 420 SER A O 1
ATOM 3180 N N . GLU A 1 421 ? -8.542 -10.797 8.054 1.00 78.69 421 GLU A N 1
ATOM 3181 C CA . GLU A 1 421 ? -9.767 -10.750 7.243 1.00 78.69 421 GLU A CA 1
ATOM 3182 C C . GLU A 1 421 ? -10.937 -11.340 8.028 1.00 78.69 421 GLU A C 1
ATOM 3184 O O . GLU A 1 421 ? -10.912 -12.514 8.410 1.00 78.69 421 GLU A O 1
ATOM 3189 N N . SER A 1 422 ? -11.992 -10.546 8.193 1.00 70.88 422 SER A N 1
ATOM 3190 C CA . SER A 1 422 ? -13.310 -11.036 8.578 1.00 70.88 422 SER A CA 1
ATOM 3191 C C . SER A 1 422 ? -14.171 -11.193 7.329 1.00 70.88 422 SER A C 1
ATOM 3193 O O . SER A 1 422 ? -14.106 -10.396 6.394 1.00 70.88 422 SER A O 1
ATOM 3195 N N . ARG A 1 423 ? -15.003 -12.231 7.296 1.00 67.19 423 ARG A N 1
ATOM 3196 C CA . ARG A 1 423 ? -16.004 -12.397 6.244 1.00 67.19 423 ARG A CA 1
ATOM 3197 C C . ARG A 1 423 ? -17.311 -12.825 6.867 1.00 67.19 423 ARG A C 1
ATOM 3199 O O . ARG A 1 423 ? -17.353 -13.844 7.550 1.00 67.19 423 ARG A O 1
ATOM 3206 N N . ASP A 1 424 ? -18.356 -12.067 6.582 1.00 60.25 424 ASP A N 1
ATOM 3207 C CA . ASP A 1 424 ? -19.711 -12.449 6.934 1.00 60.25 424 ASP A CA 1
ATOM 3208 C C . ASP A 1 424 ? -20.185 -13.544 5.961 1.00 60.25 424 ASP A C 1
ATOM 3210 O O . ASP A 1 424 ? -20.143 -13.373 4.739 1.00 60.25 424 ASP A O 1
ATOM 3214 N N . GLU A 1 425 ? -20.572 -14.707 6.489 1.00 65.75 425 GLU A N 1
ATOM 3215 C CA . GLU A 1 425 ? -21.016 -15.848 5.678 1.00 65.75 425 GLU A CA 1
ATOM 3216 C C . GLU A 1 425 ? -22.475 -15.728 5.197 1.00 65.75 425 GLU A C 1
ATOM 3218 O O . GLU A 1 425 ? -22.859 -16.439 4.267 1.00 65.75 425 GLU A O 1
ATOM 3223 N N . GLU A 1 426 ? -23.286 -14.845 5.793 1.00 45.81 426 GLU A N 1
ATOM 3224 C CA . GLU A 1 426 ? -24.699 -14.650 5.451 1.00 45.81 426 GLU A CA 1
ATOM 3225 C C . GLU A 1 426 ? -24.871 -13.622 4.321 1.00 45.81 426 GLU A C 1
ATOM 3227 O O . GLU A 1 426 ? -25.608 -13.889 3.368 1.00 45.81 426 GLU A O 1
ATOM 3232 N N . ILE A 1 427 ? -24.145 -12.496 4.366 1.00 48.97 427 ILE A N 1
ATOM 3233 C CA . ILE A 1 427 ? -24.118 -11.506 3.265 1.00 48.97 427 ILE A CA 1
ATOM 3234 C C . ILE A 1 427 ? -22.976 -11.732 2.262 1.00 48.97 427 ILE A C 1
ATOM 3236 O O . ILE A 1 427 ? -22.988 -11.163 1.173 1.00 48.97 427 ILE A O 1
ATOM 3240 N N . GLY A 1 428 ? -21.983 -12.559 2.600 1.00 56.69 428 GLY A N 1
ATOM 3241 C CA . GLY A 1 428 ? -20.852 -12.898 1.731 1.00 56.69 428 GLY A CA 1
ATOM 3242 C C . GLY A 1 428 ? -19.763 -11.824 1.615 1.00 56.69 428 GLY A C 1
ATOM 3243 O O . GLY A 1 428 ? -18.758 -12.082 0.950 1.00 56.69 428 GLY A O 1
ATOM 3244 N N . PHE A 1 429 ? -19.934 -10.670 2.259 1.00 66.69 429 PHE A N 1
ATOM 3245 C CA . PHE A 1 429 ? -19.036 -9.512 2.219 1.00 66.69 429 PHE A CA 1
ATOM 3246 C C . PHE A 1 429 ? -17.794 -9.727 3.101 1.00 66.69 429 PHE A C 1
ATOM 3248 O O . PHE A 1 429 ? -17.918 -10.154 4.254 1.00 66.69 429 PHE A O 1
ATOM 3255 N N . SER A 1 430 ? -16.594 -9.440 2.585 1.00 70.19 430 SER A N 1
ATOM 3256 C CA . SER A 1 430 ? -15.347 -9.450 3.366 1.00 70.19 430 SER A CA 1
ATOM 3257 C C . SER A 1 430 ? -14.832 -8.052 3.714 1.00 70.19 430 SER A C 1
ATOM 3259 O O . SER A 1 430 ? -14.872 -7.129 2.900 1.00 70.19 430 SER A O 1
ATOM 3261 N N . SER A 1 431 ? -14.290 -7.926 4.923 1.00 67.88 431 SER A N 1
ATOM 3262 C CA . SER A 1 431 ? -13.531 -6.774 5.405 1.00 67.88 431 SER A CA 1
ATOM 3263 C C . SER A 1 431 ? -12.142 -7.227 5.856 1.00 67.88 431 SER A C 1
ATOM 3265 O O . SER A 1 431 ? -11.972 -8.317 6.403 1.00 67.88 431 SER A O 1
ATOM 3267 N N . ALA A 1 432 ? -11.127 -6.393 5.638 1.00 73.62 432 ALA A N 1
ATOM 3268 C CA . ALA A 1 432 ? -9.758 -6.695 6.028 1.00 73.62 432 ALA A CA 1
ATOM 3269 C C . ALA A 1 432 ? -9.033 -5.459 6.554 1.00 73.62 432 ALA A C 1
ATOM 3271 O O . ALA A 1 432 ? -9.222 -4.349 6.052 1.00 73.62 432 ALA A O 1
ATOM 3272 N N . ALA A 1 433 ? -8.185 -5.680 7.554 1.00 70.12 433 ALA A N 1
ATOM 3273 C CA . ALA A 1 433 ? -7.389 -4.654 8.206 1.00 70.12 433 ALA A CA 1
ATOM 3274 C C . ALA A 1 433 ? -5.969 -5.161 8.467 1.00 70.12 433 ALA A C 1
ATOM 3276 O O . ALA A 1 433 ? -5.760 -6.319 8.843 1.00 70.12 433 ALA A O 1
ATOM 3277 N N . CYS A 1 434 ? -5.004 -4.264 8.304 1.00 75.06 434 CYS A N 1
ATOM 3278 C CA . CYS A 1 434 ? -3.640 -4.456 8.764 1.00 75.06 434 CYS A CA 1
ATOM 3279 C C . CYS A 1 434 ? -3.575 -4.156 10.266 1.00 75.06 434 CYS A C 1
ATOM 3281 O O . CYS A 1 434 ? -4.090 -3.133 10.718 1.00 75.06 434 CYS A O 1
ATOM 3283 N N . ARG A 1 435 ? -2.984 -5.062 11.049 1.00 76.00 435 ARG A N 1
ATOM 3284 C CA . ARG A 1 435 ? -2.838 -4.929 12.506 1.00 76.00 435 ARG A CA 1
ATOM 3285 C C . ARG A 1 435 ? -1.406 -5.241 12.949 1.00 76.00 435 ARG A C 1
ATOM 3287 O O . ARG A 1 435 ? -0.755 -6.042 12.282 1.00 76.00 435 ARG A O 1
ATOM 3294 N N . PRO A 1 436 ? -0.913 -4.695 14.074 1.00 69.12 436 PRO A N 1
ATOM 3295 C CA . PRO A 1 436 ? 0.400 -5.055 14.608 1.00 69.12 436 PRO A CA 1
ATOM 3296 C C . PRO A 1 436 ? 0.562 -6.566 14.824 1.00 69.12 436 PRO A C 1
ATOM 3298 O O . PRO A 1 436 ? -0.381 -7.244 15.248 1.00 69.12 436 PRO A O 1
ATOM 3301 N N . ASN A 1 437 ? 1.766 -7.073 14.556 1.00 78.31 437 ASN A N 1
ATOM 3302 C CA . ASN A 1 437 ? 2.196 -8.419 14.923 1.00 78.31 437 ASN A CA 1
ATOM 3303 C C . ASN A 1 437 ? 2.731 -8.406 16.363 1.00 78.31 437 ASN A C 1
ATOM 3305 O O . ASN A 1 437 ? 3.688 -7.698 16.670 1.00 78.31 437 ASN A O 1
ATOM 3309 N N . GLN A 1 438 ? 2.137 -9.189 17.265 1.00 77.50 438 GLN A N 1
ATOM 3310 C CA . GLN A 1 438 ? 2.483 -9.170 18.692 1.00 77.50 438 GLN A CA 1
ATOM 3311 C C . GLN A 1 438 ? 3.741 -9.984 19.055 1.00 77.50 438 GLN A C 1
ATOM 3313 O O . GLN A 1 438 ? 3.951 -10.277 20.235 1.00 77.50 438 GLN A O 1
ATOM 3318 N N . TRP A 1 439 ? 4.592 -10.344 18.087 1.00 76.56 439 TRP A N 1
ATOM 3319 C CA . TRP A 1 439 ? 5.766 -11.209 18.274 1.00 76.56 439 TRP A CA 1
ATOM 3320 C C . TRP A 1 439 ? 6.636 -10.857 19.498 1.00 76.56 439 TRP A C 1
ATOM 3322 O O . TRP A 1 439 ? 7.050 -11.743 20.252 1.00 76.56 439 TRP A O 1
ATOM 3332 N N . ALA A 1 440 ? 6.850 -9.563 19.755 1.00 73.88 440 ALA A N 1
ATOM 3333 C CA . ALA A 1 440 ? 7.641 -9.076 20.884 1.00 73.88 440 ALA A CA 1
ATOM 3334 C C . ALA A 1 440 ? 7.009 -9.413 22.253 1.00 73.88 440 ALA A C 1
ATOM 3336 O O . ALA A 1 440 ? 7.727 -9.702 23.215 1.00 73.88 440 ALA A O 1
ATOM 3337 N N . ARG A 1 441 ? 5.669 -9.458 22.347 1.00 73.31 441 ARG A N 1
ATOM 3338 C CA . ARG A 1 441 ? 4.953 -9.886 23.567 1.00 73.31 441 ARG A CA 1
ATOM 3339 C C . ARG A 1 441 ? 5.205 -11.366 23.861 1.00 73.31 441 ARG A C 1
ATOM 3341 O O . ARG A 1 441 ? 5.371 -11.726 25.026 1.00 73.31 441 ARG A O 1
ATOM 3348 N N . CYS A 1 442 ? 5.309 -12.205 22.827 1.00 78.00 442 CYS A N 1
ATOM 3349 C CA . CYS A 1 442 ? 5.642 -13.623 22.984 1.00 78.00 442 CYS A CA 1
ATOM 3350 C C . CYS A 1 442 ? 7.039 -13.795 23.599 1.00 78.00 442 CYS A C 1
ATOM 3352 O O . CYS A 1 442 ? 7.227 -14.600 24.510 1.00 78.00 442 CYS A O 1
ATOM 3354 N N . PHE A 1 443 ? 8.018 -12.993 23.161 1.00 75.31 443 PHE A N 1
ATOM 3355 C CA . PHE A 1 443 ? 9.376 -13.034 23.712 1.00 75.31 443 PHE A CA 1
ATOM 3356 C C . PHE A 1 443 ? 9.455 -12.543 25.161 1.00 75.31 443 PHE A C 1
ATOM 3358 O O . PHE A 1 443 ? 10.186 -13.135 25.958 1.00 75.31 443 PHE A O 1
ATOM 3365 N N . ALA A 1 444 ? 8.675 -11.525 25.536 1.00 67.75 444 ALA A N 1
ATOM 3366 C CA . ALA A 1 444 ? 8.625 -11.015 26.909 1.00 67.75 444 ALA A CA 1
ATOM 3367 C C . ALA A 1 444 ? 8.187 -12.081 27.939 1.00 67.75 444 ALA A C 1
ATOM 3369 O O . ALA A 1 444 ? 8.680 -12.098 29.070 1.00 67.75 444 ALA A O 1
ATOM 3370 N N . LEU A 1 445 ? 7.327 -13.029 27.547 1.00 72.44 445 LEU A N 1
ATOM 3371 C CA . LEU A 1 445 ? 6.888 -14.132 28.414 1.00 72.44 445 LEU A CA 1
ATOM 3372 C C . LEU A 1 445 ? 7.974 -15.185 28.701 1.00 72.44 445 LEU A C 1
ATOM 3374 O O . LEU A 1 445 ? 7.782 -16.018 29.583 1.00 72.44 445 LEU A O 1
ATOM 3378 N N . ASN A 1 446 ? 9.125 -15.137 28.022 1.00 74.25 446 ASN A N 1
ATOM 3379 C CA . ASN A 1 446 ? 10.243 -16.062 28.249 1.00 74.25 446 ASN A CA 1
ATOM 3380 C C . ASN A 1 446 ? 11.246 -15.586 29.317 1.00 74.25 446 ASN A C 1
ATOM 3382 O O . ASN A 1 446 ? 12.254 -16.255 29.549 1.00 74.25 446 ASN A O 1
ATOM 3386 N N . GLN A 1 447 ? 11.008 -14.432 29.947 1.00 67.50 447 GLN A N 1
ATOM 3387 C CA . GLN A 1 447 ? 11.883 -13.893 30.990 1.00 67.50 447 GLN A CA 1
ATOM 3388 C C . GLN A 1 447 ? 11.744 -14.656 32.320 1.00 67.50 447 GLN A C 1
ATOM 3390 O O . GLN A 1 447 ? 10.708 -15.249 32.627 1.00 67.50 447 GLN A O 1
ATOM 3395 N N . GLU A 1 448 ? 12.810 -14.660 33.125 1.00 46.25 448 GLU A N 1
ATOM 3396 C CA . GLU A 1 448 ? 12.859 -15.408 34.385 1.00 46.25 448 GLU A CA 1
ATOM 3397 C C . GLU A 1 448 ? 11.840 -14.853 35.397 1.00 46.25 448 GLU A C 1
ATOM 3399 O O . GLU A 1 448 ? 11.920 -13.700 35.810 1.00 46.25 448 GLU A O 1
ATOM 3404 N N . GLY A 1 449 ? 10.873 -15.688 35.791 1.00 46.56 449 GLY A N 1
ATOM 3405 C CA . GLY A 1 449 ? 9.761 -15.315 36.675 1.00 46.56 449 GLY A CA 1
ATOM 3406 C C . GLY A 1 449 ? 8.407 -15.146 35.973 1.00 46.56 449 GLY A C 1
ATOM 3407 O O . GLY A 1 449 ? 7.388 -15.118 36.662 1.00 46.56 449 GLY A O 1
ATOM 3408 N N . SER A 1 450 ? 8.369 -15.100 34.636 1.00 55.03 450 SER A N 1
ATOM 3409 C CA . SER A 1 450 ? 7.121 -15.024 33.862 1.00 55.03 450 SER A CA 1
ATOM 3410 C C . SER A 1 450 ? 6.349 -16.353 33.845 1.00 55.03 450 SER A C 1
ATOM 3412 O O . SER A 1 450 ? 6.930 -17.442 33.824 1.00 55.03 450 SER A O 1
ATOM 3414 N N . ASP A 1 451 ? 5.016 -16.268 33.821 1.00 72.56 451 ASP A N 1
ATOM 3415 C CA . ASP A 1 451 ? 4.130 -17.433 33.729 1.00 72.56 451 ASP A CA 1
ATOM 3416 C C . ASP A 1 451 ? 3.860 -17.813 32.264 1.00 72.56 451 ASP A C 1
ATOM 3418 O O . ASP A 1 451 ? 2.986 -17.252 31.601 1.00 72.56 451 ASP A O 1
ATOM 3422 N N . LEU A 1 452 ? 4.604 -18.807 31.770 1.00 77.88 452 LEU A N 1
ATOM 3423 C CA . LEU A 1 452 ? 4.461 -19.353 30.415 1.00 77.88 452 LEU A CA 1
ATOM 3424 C C . LEU A 1 452 ? 3.076 -19.954 30.117 1.00 77.88 452 LEU A C 1
ATOM 3426 O O . LEU A 1 452 ? 2.766 -20.162 28.943 1.00 77.88 452 LEU A O 1
ATOM 3430 N N . SER A 1 453 ? 2.231 -20.230 31.121 1.00 79.50 453 SER A N 1
ATOM 3431 C CA . SER A 1 453 ? 0.859 -20.697 30.864 1.00 79.50 453 SER A CA 1
ATOM 3432 C C . SER A 1 453 ? 0.001 -19.648 30.150 1.00 79.50 453 SER A C 1
ATOM 3434 O O . SER A 1 453 ? -0.912 -20.015 29.417 1.00 79.50 453 SER A O 1
ATOM 3436 N N . ARG A 1 454 ? 0.371 -18.366 30.273 1.00 80.06 454 ARG A N 1
ATOM 3437 C CA . ARG A 1 454 ? -0.274 -17.216 29.625 1.00 80.06 454 ARG A CA 1
ATOM 3438 C C . ARG A 1 454 ? 0.140 -16.988 28.171 1.00 80.06 454 ARG A C 1
ATOM 3440 O O . ARG A 1 454 ? -0.277 -16.011 27.561 1.00 80.06 454 ARG A O 1
ATOM 3447 N N . CYS A 1 455 ? 0.987 -17.848 27.603 1.00 82.88 455 CYS A N 1
ATOM 3448 C CA . CYS A 1 455 ? 1.436 -17.687 26.220 1.00 82.88 455 CYS A CA 1
ATOM 3449 C C . CYS A 1 455 ? 0.275 -17.746 25.215 1.00 82.88 455 CYS A C 1
ATOM 3451 O O . CYS A 1 455 ? 0.244 -16.964 24.276 1.00 82.88 455 CYS A O 1
ATOM 3453 N N . GLU A 1 456 ? -0.699 -18.629 25.444 1.00 87.94 456 GLU A N 1
ATOM 3454 C CA . GLU A 1 456 ? -1.887 -18.776 24.590 1.00 87.94 456 GLU A CA 1
ATOM 3455 C C . GLU A 1 456 ? -2.995 -17.742 24.926 1.00 87.94 456 GLU A C 1
ATOM 3457 O O . GLU A 1 456 ? -4.044 -17.757 24.288 1.00 87.94 456 GLU A O 1
ATOM 3462 N N . ASP A 1 457 ? -2.777 -16.829 25.893 1.00 83.06 457 ASP A N 1
ATOM 3463 C CA . ASP A 1 457 ? -3.670 -15.677 26.155 1.00 83.06 457 ASP A CA 1
ATOM 3464 C C . ASP A 1 457 ? -3.504 -14.566 25.089 1.00 83.06 457 ASP A C 1
ATOM 3466 O O . ASP A 1 457 ? -4.260 -13.594 25.077 1.00 83.06 457 ASP A O 1
ATOM 3470 N N . ILE A 1 458 ? -2.466 -14.652 24.246 1.00 78.69 458 ILE A N 1
ATOM 3471 C CA . ILE A 1 458 ? -2.088 -13.638 23.255 1.00 78.69 458 ILE A CA 1
ATOM 3472 C C . ILE A 1 458 ? -2.292 -14.227 21.856 1.00 78.69 458 ILE A C 1
ATOM 3474 O O . ILE A 1 458 ? -1.695 -15.254 21.531 1.00 78.69 458 ILE A O 1
ATOM 3478 N N . THR A 1 459 ? -3.103 -13.571 21.020 1.00 86.25 459 THR A N 1
ATOM 3479 C CA . THR A 1 459 ? -3.550 -14.094 19.719 1.00 86.25 459 THR A CA 1
ATOM 3480 C C . THR A 1 459 ? -2.382 -14.492 18.820 1.00 86.25 459 THR A C 1
ATOM 3482 O O . THR A 1 459 ? -2.438 -15.566 18.230 1.00 86.25 459 THR A O 1
ATOM 3485 N N . ASP A 1 460 ? -1.300 -13.712 18.739 1.00 89.38 460 ASP A N 1
ATOM 3486 C CA . ASP A 1 460 ? -0.160 -14.058 17.871 1.00 89.38 460 ASP A CA 1
ATOM 3487 C C . ASP A 1 460 ? 0.893 -14.964 18.520 1.00 89.38 460 ASP A C 1
ATOM 3489 O O . ASP A 1 460 ? 1.945 -15.168 17.920 1.00 89.38 460 ASP A O 1
ATOM 3493 N N . CYS A 1 461 ? 0.671 -15.508 19.715 1.00 89.88 461 CYS A N 1
ATOM 3494 C CA . CYS A 1 461 ? 1.654 -16.346 20.403 1.00 89.88 461 CYS A CA 1
ATOM 3495 C C . CYS A 1 461 ? 1.223 -17.818 20.462 1.00 89.88 461 CYS A C 1
ATOM 3497 O O . CYS A 1 461 ? 0.041 -18.144 20.407 1.00 89.88 461 CYS A O 1
ATOM 3499 N N . THR A 1 462 ? 2.191 -18.729 20.571 1.00 92.81 462 THR A N 1
ATOM 3500 C CA . THR A 1 462 ? 1.942 -20.145 20.868 1.00 92.81 462 THR A CA 1
ATOM 3501 C C . THR A 1 462 ? 3.042 -20.747 21.743 1.00 92.81 462 THR A C 1
ATOM 3503 O O . THR A 1 462 ? 4.227 -20.408 21.637 1.00 92.81 462 THR A O 1
ATOM 3506 N N . LEU A 1 463 ? 2.650 -21.650 22.644 1.00 91.75 463 LEU A N 1
ATOM 3507 C CA . LEU A 1 463 ? 3.537 -22.328 23.575 1.00 91.75 463 LEU A CA 1
ATOM 3508 C C . LEU A 1 463 ? 4.200 -23.531 22.904 1.00 91.75 463 LEU A C 1
ATOM 3510 O O . LEU A 1 463 ? 3.663 -24.641 22.828 1.00 91.75 463 LEU A O 1
ATOM 3514 N N . ARG A 1 464 ? 5.443 -23.328 22.489 1.00 90.12 464 ARG A N 1
ATOM 3515 C CA . ARG A 1 464 ? 6.253 -24.338 21.827 1.00 90.12 464 ARG A CA 1
ATOM 3516 C C . ARG A 1 464 ? 6.909 -25.272 22.837 1.00 90.12 464 ARG A C 1
ATOM 3518 O O . ARG A 1 464 ? 7.686 -24.844 23.687 1.00 90.12 464 ARG A O 1
ATOM 3525 N N . ASN A 1 465 ? 6.638 -26.569 22.714 1.00 90.44 465 ASN A N 1
ATOM 3526 C CA . ASN A 1 465 ? 7.118 -27.598 23.638 1.00 90.44 465 ASN A CA 1
ATOM 3527 C C . ASN A 1 465 ? 8.194 -28.478 22.986 1.00 90.44 465 ASN A C 1
ATOM 3529 O O . ASN A 1 465 ? 7.909 -29.224 22.051 1.00 90.44 465 ASN A O 1
ATOM 3533 N N . ILE A 1 466 ? 9.419 -28.420 23.511 1.00 89.94 466 ILE A N 1
ATOM 3534 C CA . ILE A 1 466 ? 10.557 -29.229 23.063 1.00 89.94 466 ILE A CA 1
ATOM 3535 C C . ILE A 1 466 ? 10.724 -30.424 24.008 1.00 89.94 466 ILE A C 1
ATOM 3537 O O . ILE A 1 466 ? 10.982 -30.239 25.198 1.00 89.94 466 ILE A O 1
ATOM 3541 N N . ASP A 1 467 ? 10.631 -31.652 23.490 1.00 90.25 467 ASP A N 1
ATOM 3542 C CA . ASP A 1 467 ? 10.904 -32.884 24.245 1.00 90.25 467 ASP A CA 1
ATOM 3543 C C . ASP A 1 467 ? 11.817 -33.817 23.441 1.00 90.25 467 ASP A C 1
ATOM 3545 O O . ASP A 1 467 ? 11.380 -34.612 22.607 1.00 90.25 467 ASP A O 1
ATOM 3549 N N . LEU A 1 468 ? 13.121 -33.728 23.704 1.00 86.81 468 LEU A N 1
ATOM 3550 C CA . LEU A 1 468 ? 14.143 -34.567 23.077 1.00 86.81 468 LEU A CA 1
ATOM 3551 C C . LEU A 1 468 ? 14.577 -35.690 24.032 1.00 86.81 468 LEU A C 1
ATOM 3553 O O . LEU A 1 468 ? 15.767 -35.978 24.191 1.00 86.81 468 LEU A O 1
ATOM 3557 N N . THR A 1 469 ? 13.605 -36.350 24.669 1.00 82.38 469 THR A N 1
ATOM 3558 C CA . THR A 1 469 ? 13.837 -37.503 25.550 1.00 82.38 469 THR A CA 1
ATOM 3559 C C . THR A 1 469 ? 13.426 -38.837 24.906 1.00 82.38 469 THR A C 1
ATOM 3561 O O . THR A 1 469 ? 12.433 -38.937 24.190 1.00 82.38 469 THR A O 1
ATOM 3564 N N . LYS A 1 470 ? 14.178 -39.916 25.177 1.00 73.62 470 LYS A N 1
ATOM 3565 C CA . LYS A 1 470 ? 13.799 -41.312 24.840 1.00 73.62 470 LYS A CA 1
ATOM 3566 C C . LYS A 1 470 ? 13.266 -42.078 26.069 1.00 73.62 470 LYS A C 1
ATOM 3568 O O . LYS A 1 470 ? 13.126 -43.303 26.044 1.00 73.62 470 LYS A O 1
ATOM 3573 N N . GLY A 1 471 ? 12.924 -41.345 27.134 1.00 62.31 471 GLY A N 1
ATOM 3574 C CA . GLY A 1 471 ? 12.447 -41.855 28.422 1.00 62.31 471 GLY A CA 1
ATOM 3575 C C . GLY A 1 471 ? 13.563 -42.293 29.384 1.00 62.31 471 GLY A C 1
ATOM 3576 O O . GLY A 1 471 ? 14.713 -42.505 29.011 1.00 62.31 471 GLY A O 1
ATOM 3577 N N . GLY A 1 472 ? 13.224 -42.453 30.668 1.00 62.12 472 GLY A N 1
ATOM 3578 C CA . GLY A 1 472 ? 14.175 -42.861 31.709 1.00 62.12 472 GLY A CA 1
ATOM 3579 C C . GLY A 1 472 ? 14.756 -41.678 32.486 1.00 62.12 472 GLY A C 1
ATOM 3580 O O . GLY A 1 472 ? 14.034 -41.059 33.261 1.00 62.12 472 GLY A O 1
ATOM 3581 N N . ASN A 1 473 ? 16.057 -41.414 32.328 1.00 58.47 473 ASN A N 1
ATOM 3582 C CA . ASN A 1 473 ? 16.778 -40.346 33.045 1.00 58.47 473 ASN A CA 1
ATOM 3583 C C . ASN A 1 473 ? 17.020 -39.084 32.188 1.00 58.47 473 ASN A C 1
ATOM 3585 O O . ASN A 1 473 ? 17.664 -38.152 32.669 1.00 58.47 473 ASN A O 1
ATOM 3589 N N . ASP A 1 474 ? 16.559 -39.080 30.936 1.00 68.19 474 ASP A N 1
ATOM 3590 C CA . ASP A 1 474 ? 16.699 -37.966 29.993 1.00 68.19 474 ASP A CA 1
ATOM 3591 C C . ASP A 1 474 ? 15.994 -36.702 30.499 1.00 68.19 474 ASP A C 1
ATOM 3593 O O . ASP A 1 474 ? 14.931 -36.771 31.121 1.00 68.19 474 ASP A O 1
ATOM 3597 N N . ASN A 1 475 ? 16.603 -35.544 30.238 1.00 73.12 475 ASN A N 1
ATOM 3598 C CA . ASN A 1 475 ? 16.156 -34.267 30.792 1.00 73.12 475 ASN A CA 1
ATOM 3599 C C . ASN A 1 475 ? 16.223 -33.083 29.815 1.00 73.12 475 ASN A C 1
ATOM 3601 O O . ASN A 1 475 ? 15.970 -31.959 30.242 1.00 73.12 475 ASN A O 1
ATOM 3605 N N . PHE A 1 476 ? 16.547 -33.305 28.536 1.00 81.94 476 PHE A N 1
ATOM 3606 C CA . PHE A 1 476 ? 16.516 -32.254 27.516 1.00 81.94 476 PHE A CA 1
ATOM 3607 C C . PHE A 1 476 ? 15.077 -31.997 27.041 1.00 81.94 476 PHE A C 1
ATOM 3609 O O . PHE A 1 476 ? 14.637 -32.502 26.007 1.00 81.94 476 PHE A O 1
ATOM 3616 N N . LYS A 1 477 ? 14.330 -31.244 27.850 1.00 86.75 477 LYS A N 1
ATOM 3617 C CA . LYS A 1 477 ? 12.980 -30.776 27.534 1.00 86.75 477 LYS A CA 1
ATOM 3618 C C . LYS A 1 477 ? 12.688 -29.433 28.199 1.00 86.75 477 LYS A C 1
ATOM 3620 O O . LYS A 1 477 ? 13.112 -29.214 29.334 1.00 86.75 477 LYS A O 1
ATOM 3625 N N . PHE A 1 478 ? 11.981 -28.560 27.496 1.00 87.75 478 PHE A N 1
ATOM 3626 C CA . PHE A 1 478 ? 11.613 -27.213 27.937 1.00 87.75 478 PHE A CA 1
ATOM 3627 C C . PHE A 1 478 ? 10.476 -26.671 27.060 1.00 87.75 478 PHE A C 1
ATOM 3629 O O . PHE A 1 478 ? 10.162 -27.251 26.018 1.00 87.75 478 PHE A O 1
ATOM 3636 N N . SER A 1 479 ? 9.887 -25.553 27.471 1.00 89.00 479 SER A N 1
ATOM 3637 C CA . SER A 1 479 ? 8.864 -24.841 26.703 1.00 89.00 479 SER A CA 1
ATOM 3638 C C . SER A 1 479 ? 9.304 -23.393 26.494 1.00 89.00 479 SER A C 1
ATOM 3640 O O . SER A 1 479 ? 10.006 -22.845 27.345 1.00 89.00 479 SER A O 1
ATOM 3642 N N . LEU A 1 480 ? 8.911 -22.793 25.374 1.00 88.12 480 LEU A N 1
ATOM 3643 C CA . LEU A 1 480 ? 9.177 -21.394 25.037 1.00 88.12 480 LEU A CA 1
ATOM 3644 C C . LEU A 1 480 ? 7.917 -20.794 24.404 1.00 88.12 480 LEU A C 1
ATOM 3646 O O . LEU A 1 480 ? 7.280 -21.447 23.579 1.00 88.12 480 LEU A O 1
ATOM 3650 N N . CYS A 1 481 ? 7.558 -19.571 24.771 1.00 88.38 481 CYS A N 1
ATOM 3651 C CA . CYS A 1 481 ? 6.520 -18.818 24.083 1.00 88.38 481 CYS A CA 1
ATOM 3652 C C . CYS A 1 481 ? 7.101 -18.204 22.804 1.00 88.38 481 CYS A C 1
ATOM 3654 O O . CYS A 1 481 ? 8.108 -17.496 22.862 1.00 88.38 481 CYS A O 1
ATOM 3656 N N . VAL A 1 482 ? 6.509 -18.496 21.647 1.00 92.25 482 VAL A N 1
ATOM 3657 C CA . VAL A 1 482 ? 7.003 -18.024 20.343 1.00 92.25 482 VAL A CA 1
ATOM 3658 C C . VAL A 1 482 ? 5.869 -17.422 19.508 1.00 92.25 482 VAL A C 1
ATOM 3660 O O . VAL A 1 482 ? 4.715 -17.801 19.704 1.00 92.25 482 VAL A O 1
ATOM 3663 N N . PRO A 1 483 ? 6.172 -16.509 18.573 1.00 92.44 483 PRO A N 1
ATOM 3664 C CA . PRO A 1 483 ? 5.208 -16.028 17.592 1.00 92.44 483 PRO A CA 1
ATOM 3665 C C . PRO A 1 483 ? 4.596 -17.168 16.764 1.00 92.44 483 PRO A C 1
ATOM 3667 O O . PRO A 1 483 ? 5.302 -18.058 16.283 1.00 92.44 483 PRO A O 1
ATOM 3670 N N . LYS A 1 484 ? 3.280 -17.098 16.540 1.00 93.44 484 LYS A N 1
ATOM 3671 C CA . LYS A 1 484 ? 2.578 -17.823 15.475 1.00 93.44 484 LYS A CA 1
ATOM 3672 C C . LYS A 1 484 ? 3.019 -17.319 14.104 1.00 93.44 484 LYS A C 1
ATOM 3674 O O . LYS A 1 484 ? 3.182 -18.135 13.209 1.00 93.44 484 LYS A O 1
ATOM 3679 N N . TYR A 1 485 ? 3.227 -16.006 13.971 1.00 93.31 485 TYR A N 1
ATOM 3680 C CA . TYR A 1 485 ? 3.644 -15.323 12.744 1.00 93.31 485 TYR A CA 1
ATOM 3681 C C . TYR A 1 485 ? 5.052 -14.729 12.948 1.00 93.31 485 TYR A C 1
ATOM 3683 O O . TYR A 1 485 ? 5.177 -13.620 13.477 1.00 93.31 485 TYR A O 1
ATOM 3691 N N . PRO A 1 486 ? 6.130 -15.469 12.622 1.00 93.56 486 PRO A N 1
ATOM 3692 C CA . PRO A 1 486 ? 7.503 -15.012 12.824 1.00 93.56 486 PRO A CA 1
ATOM 3693 C C . PRO A 1 486 ? 7.786 -13.647 12.163 1.00 93.56 486 PRO A C 1
ATOM 3695 O O . PRO A 1 486 ? 7.483 -13.481 10.976 1.00 93.56 486 PRO A O 1
ATOM 3698 N N . PRO A 1 487 ? 8.378 -12.673 12.882 1.00 88.81 487 PRO A N 1
ATOM 3699 C CA . PRO A 1 487 ? 8.741 -11.380 12.306 1.00 88.81 487 PRO A CA 1
ATOM 3700 C C . PRO A 1 487 ? 9.832 -11.527 11.242 1.00 88.81 487 PRO A C 1
ATOM 3702 O O . PRO A 1 487 ? 10.591 -12.496 11.229 1.00 88.81 487 PRO A O 1
ATOM 3705 N N . GLY A 1 488 ? 9.901 -10.563 10.338 1.00 86.94 488 GLY A N 1
ATOM 3706 C CA . GLY A 1 488 ? 11.038 -10.365 9.452 1.00 86.94 488 GLY A CA 1
ATOM 3707 C C . GLY A 1 488 ? 12.054 -9.415 10.073 1.00 86.94 488 GLY A C 1
ATOM 3708 O O . GLY A 1 488 ? 11.690 -8.560 10.885 1.00 86.94 488 GLY A O 1
ATOM 3709 N N . PHE A 1 489 ? 13.314 -9.571 9.681 1.00 82.81 489 PHE A N 1
ATOM 3710 C CA . PHE A 1 489 ? 14.415 -8.707 10.106 1.00 82.81 489 PHE A CA 1
ATOM 3711 C C . PHE A 1 489 ? 15.190 -8.193 8.894 1.00 82.81 489 PHE A C 1
ATOM 3713 O O . PHE A 1 489 ? 15.171 -8.824 7.836 1.00 82.81 489 PHE A O 1
ATOM 3720 N N . ASP A 1 490 ? 15.904 -7.084 9.061 1.00 80.69 490 ASP A N 1
ATOM 3721 C CA . ASP A 1 490 ? 16.694 -6.487 7.985 1.00 80.69 490 ASP A CA 1
ATOM 3722 C C . ASP A 1 490 ? 17.798 -7.447 7.518 1.00 80.69 490 ASP A C 1
ATOM 3724 O O . ASP A 1 490 ? 18.550 -8.021 8.315 1.00 80.69 490 ASP A O 1
ATOM 3728 N N . LEU A 1 491 ? 17.848 -7.675 6.203 1.00 80.25 491 LEU A N 1
ATOM 3729 C CA . LEU A 1 491 ? 18.665 -8.725 5.586 1.00 80.25 491 LEU A CA 1
ATOM 3730 C C . LEU A 1 491 ? 20.073 -8.237 5.217 1.00 80.25 491 LEU A C 1
ATOM 3732 O O . LEU A 1 491 ? 20.987 -9.052 5.047 1.00 80.25 491 LEU A O 1
ATOM 3736 N N . LYS A 1 492 ? 20.264 -6.917 5.131 1.00 69.44 492 LYS A N 1
ATOM 3737 C CA . LYS A 1 492 ? 21.565 -6.252 5.022 1.00 69.44 492 LYS A CA 1
ATOM 3738 C C . LYS A 1 492 ? 21.891 -5.526 6.337 1.00 69.44 492 LYS A C 1
ATOM 3740 O O . LYS A 1 492 ? 20.994 -4.980 6.969 1.00 69.44 492 LYS A O 1
ATOM 3745 N N . PRO A 1 493 ? 23.161 -5.519 6.781 1.00 53.69 493 PRO A N 1
ATOM 3746 C CA . PRO A 1 493 ? 23.559 -4.789 7.979 1.00 53.69 493 PRO A CA 1
ATOM 3747 C C . PRO A 1 493 ? 23.575 -3.277 7.724 1.00 53.69 493 PRO A C 1
ATOM 3749 O O . PRO A 1 493 ? 24.077 -2.846 6.684 1.00 53.69 493 PRO A O 1
ATOM 3752 N N . ASP A 1 494 ? 23.144 -2.489 8.712 1.00 46.34 494 ASP A N 1
ATOM 3753 C CA . ASP A 1 494 ? 23.245 -1.026 8.687 1.00 46.34 494 ASP A CA 1
ATOM 3754 C C . ASP A 1 494 ? 24.681 -0.562 8.404 1.00 46.34 494 ASP A C 1
ATOM 3756 O O . ASP A 1 494 ? 25.597 -0.681 9.233 1.00 46.34 494 ASP A O 1
ATOM 3760 N N . LEU A 1 495 ? 24.863 0.001 7.211 1.00 45.22 495 LEU A N 1
ATOM 3761 C CA . LEU A 1 495 ? 26.066 0.718 6.822 1.00 45.22 495 LEU A CA 1
ATOM 3762 C C . LEU A 1 495 ? 25.944 2.161 7.304 1.00 45.22 495 LEU A C 1
ATOM 3764 O O . LEU A 1 495 ? 24.978 2.855 6.991 1.00 45.22 495 LEU A O 1
ATOM 3768 N N . ASP A 1 496 ? 26.943 2.636 8.045 1.00 42.66 496 ASP A N 1
ATOM 3769 C CA . ASP A 1 496 ? 26.982 4.039 8.441 1.00 42.66 496 ASP A CA 1
ATOM 3770 C C . ASP A 1 496 ? 27.174 4.975 7.227 1.00 42.66 496 ASP A C 1
ATOM 3772 O O . ASP A 1 496 ? 27.466 4.556 6.104 1.00 42.66 496 ASP A O 1
ATOM 3776 N N . VAL A 1 497 ? 27.076 6.288 7.461 1.00 36.78 497 VAL A N 1
ATOM 3777 C CA . VAL A 1 497 ? 27.254 7.344 6.438 1.00 36.78 497 VAL A CA 1
ATOM 3778 C C . VAL A 1 497 ? 28.647 7.307 5.760 1.00 36.78 497 VAL A C 1
ATOM 3780 O O . VAL A 1 497 ? 28.892 8.021 4.787 1.00 36.78 497 VAL A O 1
ATOM 3783 N N . PHE A 1 498 ? 29.574 6.469 6.237 1.00 39.94 498 PHE A N 1
ATOM 3784 C CA . PHE A 1 498 ? 30.909 6.249 5.678 1.00 39.94 498 PHE A CA 1
ATOM 3785 C C . PHE A 1 498 ? 31.100 4.850 5.063 1.00 39.94 498 PHE A C 1
ATOM 3787 O O . PHE A 1 498 ? 32.226 4.510 4.683 1.00 39.94 498 PHE A O 1
ATOM 3794 N N . GLY A 1 499 ? 30.033 4.054 4.933 1.00 35.28 499 GLY A N 1
ATOM 3795 C CA . GLY A 1 499 ? 30.073 2.701 4.379 1.00 35.28 499 GLY A CA 1
ATOM 3796 C C . GLY A 1 499 ? 30.783 1.690 5.283 1.00 35.28 499 GLY A C 1
ATOM 3797 O O . GLY A 1 499 ? 31.335 0.707 4.785 1.00 35.28 499 GLY A O 1
ATOM 3798 N N . GLN A 1 500 ? 30.833 1.935 6.596 1.00 36.97 500 GLN A N 1
ATOM 3799 C CA . GLN A 1 500 ? 31.356 0.985 7.575 1.00 36.97 500 GLN A CA 1
ATOM 3800 C C . GLN A 1 500 ? 30.215 0.282 8.307 1.00 36.97 500 GLN A C 1
ATOM 3802 O O . GLN A 1 500 ? 29.228 0.896 8.702 1.00 36.97 500 GLN A O 1
ATOM 3807 N N . ILE A 1 501 ? 30.393 -1.022 8.525 1.00 45.06 501 ILE A N 1
ATOM 3808 C CA . ILE A 1 501 ? 29.540 -1.816 9.411 1.00 45.06 501 ILE A CA 1
ATOM 3809 C C . ILE A 1 501 ? 29.664 -1.227 10.821 1.00 45.06 501 ILE A C 1
ATOM 3811 O O . ILE A 1 501 ? 30.775 -1.148 11.360 1.00 45.06 501 ILE A O 1
ATOM 3815 N N . SER A 1 502 ? 28.540 -0.832 11.415 1.00 40.62 502 SER A N 1
ATOM 3816 C CA . SER A 1 502 ? 28.480 -0.261 12.763 1.00 40.62 502 SER A CA 1
ATOM 3817 C C . SER A 1 502 ? 28.835 -1.316 13.829 1.00 40.62 502 SER A C 1
ATOM 3819 O O . SER A 1 502 ? 28.026 -2.109 14.298 1.00 40.62 502 SER A O 1
ATOM 3821 N N . GLY A 1 503 ? 30.117 -1.373 14.197 1.00 38.22 503 GLY A N 1
ATOM 3822 C CA . GLY A 1 503 ? 30.628 -2.368 15.141 1.00 38.22 503 GLY A CA 1
ATOM 3823 C C . GLY A 1 503 ? 30.146 -2.178 16.589 1.00 38.22 503 GLY A C 1
ATOM 3824 O O . GLY A 1 503 ? 30.081 -1.060 17.087 1.00 38.22 503 GLY A O 1
ATOM 3825 N N . GLU A 1 504 ? 29.944 -3.310 17.276 1.00 34.97 504 GLU A N 1
ATOM 3826 C CA . GLU A 1 504 ? 29.601 -3.498 18.706 1.00 34.97 504 GLU A CA 1
ATOM 3827 C C . GLU A 1 504 ? 28.115 -3.467 19.122 1.00 34.97 504 GLU A C 1
ATOM 3829 O O . GLU A 1 504 ? 27.824 -3.900 20.240 1.00 34.97 504 GLU A O 1
ATOM 3834 N N . VAL A 1 505 ? 27.165 -3.114 18.249 1.00 39.91 505 VAL A N 1
ATOM 3835 C CA . VAL A 1 505 ? 25.729 -3.375 18.494 1.00 39.91 505 VAL A CA 1
ATOM 3836 C C . VAL A 1 505 ? 25.327 -4.672 17.787 1.00 39.91 505 VAL A C 1
ATOM 3838 O O . VAL A 1 505 ? 25.625 -4.857 16.611 1.00 39.91 505 VAL A O 1
ATOM 3841 N N . ARG A 1 506 ? 24.681 -5.598 18.507 1.00 47.75 506 ARG A N 1
ATOM 3842 C CA . ARG A 1 506 ? 24.032 -6.765 17.886 1.00 47.75 506 ARG A CA 1
ATOM 3843 C C . ARG A 1 506 ? 22.708 -6.315 17.288 1.00 47.75 506 ARG A C 1
ATOM 3845 O O . ARG A 1 506 ? 21.955 -5.661 18.004 1.00 47.75 506 ARG A O 1
ATOM 3852 N N . SER A 1 507 ? 22.411 -6.691 16.048 1.00 60.50 507 SER A N 1
ATOM 3853 C CA . SER A 1 507 ? 21.090 -6.425 15.471 1.00 60.50 507 SER A CA 1
ATOM 3854 C C . SER A 1 507 ? 19.999 -7.210 16.207 1.00 60.50 507 SER A C 1
ATOM 3856 O O . SER A 1 507 ? 20.267 -8.255 16.813 1.00 60.50 507 SER A O 1
ATOM 3858 N N . ASP A 1 508 ? 18.755 -6.739 16.123 1.00 64.38 508 ASP A N 1
ATOM 3859 C CA . ASP A 1 508 ? 17.610 -7.405 16.756 1.00 64.38 508 ASP A CA 1
ATOM 3860 C C . ASP A 1 508 ? 17.455 -8.857 16.285 1.00 64.38 508 ASP A C 1
ATOM 3862 O O . ASP A 1 508 ? 17.141 -9.739 17.087 1.00 64.38 508 ASP A O 1
ATOM 3866 N N . ALA A 1 509 ? 17.808 -9.135 15.026 1.00 73.69 509 ALA A N 1
ATOM 3867 C CA . ALA A 1 509 ? 17.903 -10.484 14.478 1.00 73.69 509 ALA A CA 1
ATOM 3868 C C . ALA A 1 509 ? 18.895 -11.369 15.259 1.00 73.69 509 ALA A C 1
ATOM 3870 O O . ALA A 1 509 ? 18.565 -12.490 15.645 1.00 73.69 509 ALA A O 1
ATOM 3871 N N . GLU A 1 510 ? 20.113 -10.889 15.542 1.00 73.62 510 GLU A N 1
ATOM 3872 C CA . GLU A 1 510 ? 21.103 -11.658 16.312 1.00 73.62 510 GLU A CA 1
ATOM 3873 C C . GLU A 1 510 ? 20.639 -11.935 17.749 1.00 73.62 510 GLU A C 1
ATOM 3875 O O . GLU A 1 510 ? 20.948 -12.993 18.311 1.00 73.62 510 GLU A O 1
ATOM 3880 N N . ILE A 1 511 ? 19.905 -10.995 18.354 1.00 65.62 511 ILE A N 1
ATOM 3881 C CA . ILE A 1 511 ? 19.352 -11.137 19.704 1.00 65.62 511 ILE A CA 1
ATOM 3882 C C . ILE A 1 511 ? 18.202 -12.153 19.698 1.00 65.62 511 ILE A C 1
ATOM 3884 O O . ILE A 1 511 ? 18.238 -13.106 20.481 1.00 65.62 511 ILE A O 1
ATOM 3888 N N . ALA A 1 512 ? 17.228 -11.990 18.798 1.00 77.25 512 ALA A N 1
ATOM 3889 C CA . ALA A 1 512 ? 16.058 -12.853 18.673 1.00 77.25 512 ALA A CA 1
ATOM 3890 C C . ALA A 1 512 ? 16.451 -14.287 18.296 1.00 77.25 512 ALA A C 1
ATOM 3892 O O . ALA A 1 512 ? 16.196 -15.214 19.067 1.00 77.25 512 ALA A O 1
ATOM 3893 N N . CYS A 1 513 ? 17.162 -14.482 17.179 1.00 82.94 513 CYS A N 1
ATOM 3894 C CA . CYS A 1 513 ? 17.637 -15.801 16.756 1.00 82.94 513 CYS A CA 1
ATOM 3895 C C . CYS A 1 513 ? 18.543 -16.441 17.828 1.00 82.94 513 CYS A C 1
ATOM 3897 O O . CYS A 1 513 ? 18.481 -17.647 18.081 1.00 82.94 513 CYS A O 1
ATOM 3899 N N . GLY A 1 514 ? 19.340 -15.634 18.539 1.00 80.38 514 GLY A N 1
ATOM 3900 C CA . GLY A 1 514 ? 20.206 -16.084 19.627 1.00 80.38 514 GLY A CA 1
ATOM 3901 C C . GLY A 1 514 ? 19.498 -16.913 20.710 1.00 80.38 514 GLY A C 1
ATOM 3902 O O . GLY A 1 514 ? 20.121 -17.824 21.262 1.00 80.38 514 GLY A O 1
ATOM 3903 N N . LEU A 1 515 ? 18.202 -16.681 20.964 1.00 78.44 515 LEU A N 1
ATOM 3904 C CA . LEU A 1 515 ? 17.407 -17.405 21.969 1.00 78.44 515 LEU A CA 1
ATOM 3905 C C . LEU A 1 515 ? 17.281 -18.917 21.688 1.00 78.44 515 LEU A C 1
ATOM 3907 O O . LEU A 1 515 ? 17.148 -19.704 22.626 1.00 78.44 515 LEU A O 1
ATOM 3911 N N . ALA A 1 516 ? 17.369 -19.351 20.424 1.00 85.19 516 ALA A N 1
ATOM 3912 C CA . ALA A 1 516 ? 17.336 -20.770 20.046 1.00 85.19 516 ALA A CA 1
ATOM 3913 C C . ALA A 1 516 ? 18.722 -21.451 20.022 1.00 85.19 516 ALA A C 1
ATOM 3915 O O . ALA A 1 516 ? 18.821 -22.641 19.708 1.00 85.19 516 ALA A O 1
ATOM 3916 N N . SER A 1 517 ? 19.804 -20.738 20.359 1.00 86.88 517 SER A N 1
ATOM 3917 C CA . SER A 1 517 ? 21.152 -21.320 20.430 1.00 86.88 517 SER A CA 1
ATOM 3918 C C . SER A 1 517 ? 21.335 -22.156 21.700 1.00 86.88 517 SER A C 1
ATOM 3920 O O . SER A 1 517 ? 21.476 -21.627 22.803 1.00 86.88 517 SER A O 1
ATOM 3922 N N . LEU A 1 518 ? 21.348 -23.484 21.557 1.00 86.75 518 LEU A N 1
ATOM 3923 C CA . LEU A 1 518 ? 21.235 -24.427 22.671 1.00 86.75 518 LEU A CA 1
ATOM 3924 C C . LEU A 1 518 ? 22.303 -25.527 22.649 1.00 86.75 518 LEU A C 1
ATOM 3926 O O . LEU A 1 518 ? 22.719 -26.040 21.609 1.00 86.75 518 LEU A O 1
ATOM 3930 N N . LYS A 1 519 ? 22.716 -25.932 23.854 1.00 87.19 519 LYS A N 1
ATOM 3931 C CA . LYS A 1 519 ? 23.749 -26.945 24.099 1.00 87.19 519 LYS A CA 1
ATOM 3932 C C . LYS A 1 519 ? 23.165 -28.189 24.770 1.00 87.19 519 LYS A C 1
ATOM 3934 O O . LYS A 1 519 ? 22.647 -28.119 25.881 1.00 87.19 519 LYS A O 1
ATOM 3939 N N . CYS A 1 520 ? 23.330 -29.338 24.125 1.00 84.25 520 CYS A N 1
ATOM 3940 C CA . CYS A 1 520 ? 22.882 -30.655 24.568 1.00 84.25 520 CYS A CA 1
ATOM 3941 C C . CYS A 1 520 ? 24.092 -31.533 24.921 1.00 84.25 520 CYS A C 1
ATOM 3943 O O . CYS A 1 520 ? 25.007 -31.694 24.113 1.00 84.25 520 CYS A O 1
ATOM 3945 N N . THR A 1 521 ? 24.114 -32.117 26.123 1.00 84.56 521 THR A N 1
ATOM 3946 C CA . THR A 1 521 ? 25.225 -32.973 26.578 1.00 84.56 521 THR A CA 1
ATOM 3947 C C . THR A 1 521 ? 24.771 -34.429 26.737 1.00 84.56 521 THR A C 1
ATOM 3949 O O . THR A 1 521 ? 23.986 -34.735 27.639 1.00 84.56 521 THR A O 1
ATOM 3952 N N . GLU A 1 522 ? 25.304 -35.336 25.905 1.00 82.69 522 GLU A N 1
ATOM 3953 C CA . GLU A 1 522 ? 25.166 -36.795 26.070 1.00 82.69 522 GLU A CA 1
ATOM 3954 C C . GLU A 1 522 ? 26.049 -37.239 27.246 1.00 82.69 522 GLU A C 1
ATOM 3956 O O . GLU A 1 522 ? 27.268 -37.041 27.220 1.00 82.69 522 GLU A O 1
ATOM 3961 N N . VAL A 1 523 ? 25.465 -37.885 28.262 1.00 79.44 523 VAL A N 1
ATOM 3962 C CA . VAL A 1 523 ? 26.216 -38.407 29.418 1.00 79.44 523 VAL A CA 1
ATOM 3963 C C . VAL A 1 523 ? 26.196 -39.934 29.431 1.00 79.44 523 VAL A C 1
ATOM 3965 O O . VAL A 1 523 ? 25.210 -40.571 29.797 1.00 79.44 523 VAL A O 1
ATOM 3968 N N . SER A 1 524 ? 27.332 -40.538 29.089 1.00 75.56 524 SER A N 1
ATOM 3969 C CA . SER A 1 524 ? 27.556 -41.987 29.078 1.00 75.56 524 SER A CA 1
ATOM 3970 C C . SER A 1 524 ? 28.253 -42.453 30.370 1.00 75.56 524 SER A C 1
ATOM 3972 O O . SER A 1 524 ? 29.378 -42.039 30.657 1.00 75.56 524 SER A O 1
ATOM 3974 N N . VAL A 1 525 ? 27.640 -43.367 31.136 1.00 75.31 525 VAL A N 1
ATOM 3975 C CA . VAL A 1 525 ? 28.174 -43.930 32.397 1.00 75.31 525 VAL A CA 1
ATOM 3976 C C . VAL A 1 525 ? 28.255 -45.462 32.337 1.00 75.31 525 VAL A C 1
ATOM 3978 O O . VAL A 1 525 ? 27.245 -46.153 32.193 1.00 75.31 525 VAL A O 1
ATOM 3981 N N . GLY A 1 526 ? 29.461 -46.021 32.481 1.00 61.09 526 GLY A N 1
ATOM 3982 C CA . GLY A 1 526 ? 29.684 -47.476 32.482 1.00 61.09 526 GLY A CA 1
ATOM 3983 C C . GLY A 1 526 ? 29.420 -48.151 33.837 1.00 61.09 526 GLY A C 1
ATOM 3984 O O . GLY A 1 526 ? 29.952 -47.709 34.859 1.00 61.09 526 GLY A O 1
ATOM 3985 N N . GLY A 1 527 ? 28.664 -49.259 33.851 1.00 61.34 527 GLY A N 1
ATOM 3986 C CA . GLY A 1 527 ? 28.363 -50.026 35.069 1.00 61.34 527 GLY A CA 1
ATOM 3987 C C . GLY A 1 527 ? 28.116 -51.531 34.865 1.00 61.34 527 GLY A C 1
ATOM 3988 O O . GLY A 1 527 ? 28.182 -52.063 33.755 1.00 61.34 527 GLY A O 1
ATOM 3989 N N . LEU A 1 528 ? 27.827 -52.230 35.970 1.00 44.97 528 LEU A N 1
ATOM 3990 C CA . LEU A 1 528 ? 27.472 -53.659 36.020 1.00 44.97 528 LEU A CA 1
ATOM 3991 C C . LEU A 1 528 ? 26.119 -53.919 35.331 1.00 44.97 528 LEU A C 1
ATOM 3993 O O . LEU A 1 528 ? 25.072 -53.929 35.973 1.00 44.97 528 LEU A O 1
ATOM 3997 N N . GLY A 1 529 ? 26.153 -54.110 34.012 1.00 57.06 529 GLY A N 1
ATOM 3998 C CA . GLY A 1 529 ? 24.971 -54.339 33.171 1.00 57.06 529 GLY A CA 1
ATOM 3999 C C . GLY A 1 529 ? 25.023 -53.648 31.805 1.00 57.06 529 GLY A C 1
ATOM 4000 O O . GLY A 1 529 ? 24.191 -53.944 30.957 1.00 57.06 529 GLY A O 1
ATOM 4001 N N . GLY A 1 530 ? 25.998 -52.761 31.577 1.00 62.44 530 GLY A N 1
ATOM 4002 C CA . GLY A 1 530 ? 26.174 -52.028 30.321 1.00 62.44 530 GLY A CA 1
ATOM 4003 C C . GLY A 1 530 ? 26.537 -50.560 30.548 1.00 62.44 530 GLY A C 1
ATOM 4004 O O . GLY A 1 530 ? 26.727 -50.115 31.683 1.00 62.44 530 GLY A O 1
ATOM 4005 N N . THR A 1 531 ? 26.625 -49.799 29.459 1.00 67.81 531 THR A N 1
ATOM 4006 C CA . THR A 1 531 ? 26.689 -48.333 29.513 1.00 67.81 531 THR A CA 1
ATOM 4007 C C . THR A 1 531 ? 25.268 -47.795 29.590 1.00 67.81 531 THR A C 1
ATOM 4009 O O . THR A 1 531 ? 24.478 -48.050 28.685 1.00 67.81 531 THR A O 1
ATOM 4012 N N . LYS A 1 532 ? 24.945 -47.046 30.647 1.00 69.25 532 LYS A N 1
ATOM 4013 C CA . LYS A 1 532 ? 23.752 -46.193 30.656 1.00 69.25 532 LYS A CA 1
ATOM 4014 C C . LYS A 1 532 ? 24.101 -44.875 29.985 1.00 69.25 532 LYS A C 1
ATOM 4016 O O . LYS A 1 532 ? 25.184 -44.346 30.231 1.00 69.25 532 LYS A O 1
ATOM 4021 N N . ARG A 1 533 ? 23.196 -44.371 29.161 1.00 70.88 533 ARG A N 1
ATOM 4022 C CA . ARG A 1 533 ? 23.313 -43.077 28.496 1.00 70.88 533 ARG A CA 1
ATOM 4023 C C . ARG A 1 533 ? 22.166 -42.176 28.930 1.00 70.88 533 ARG A C 1
ATOM 4025 O O . ARG A 1 533 ? 21.224 -42.643 29.579 1.00 70.88 533 ARG A O 1
ATOM 4032 N N . THR A 1 534 ? 22.292 -40.892 28.650 1.00 76.25 534 THR A N 1
ATOM 4033 C CA . THR A 1 534 ? 21.289 -39.873 28.954 1.00 76.25 534 THR A CA 1
ATOM 4034 C C . THR A 1 534 ? 21.417 -38.771 27.912 1.00 76.25 534 THR A C 1
ATOM 4036 O O . THR A 1 534 ? 22.542 -38.390 27.584 1.00 76.25 534 THR A O 1
ATOM 4039 N N . ASN A 1 535 ? 20.277 -38.303 27.405 1.00 78.69 535 ASN A N 1
ATOM 4040 C CA . ASN A 1 535 ? 20.131 -37.411 26.253 1.00 78.69 535 ASN A CA 1
ATOM 4041 C C . ASN A 1 535 ? 20.696 -38.031 24.955 1.00 78.69 535 ASN A C 1
ATOM 4043 O O . ASN A 1 535 ? 21.426 -37.398 24.195 1.00 78.69 535 ASN A O 1
ATOM 4047 N N . ASP A 1 536 ? 20.335 -39.293 24.683 1.00 77.81 536 ASP A N 1
ATOM 4048 C CA . ASP A 1 536 ? 20.745 -40.031 23.470 1.00 77.81 536 ASP A CA 1
ATOM 4049 C C . ASP A 1 536 ? 20.275 -39.376 22.153 1.00 77.81 536 ASP A C 1
ATOM 4051 O O . ASP A 1 536 ? 20.768 -39.727 21.081 1.00 77.81 536 ASP A O 1
ATOM 4055 N N . LEU A 1 537 ? 19.320 -38.442 22.216 1.00 83.88 537 LEU A N 1
ATOM 4056 C CA . LEU A 1 537 ? 18.840 -37.667 21.071 1.00 83.88 537 LEU A CA 1
ATOM 4057 C C . LEU A 1 537 ? 19.749 -36.494 20.674 1.00 83.88 537 LEU A C 1
ATOM 4059 O O . LEU A 1 537 ? 19.620 -36.058 19.540 1.00 83.88 537 LEU A O 1
ATOM 4063 N N . CYS A 1 538 ? 20.706 -36.037 21.503 1.00 82.75 538 CYS A N 1
ATOM 4064 C CA . CYS A 1 538 ? 21.622 -34.942 21.115 1.00 82.75 538 CYS A CA 1
ATOM 4065 C C . CYS A 1 538 ? 22.388 -35.233 19.805 1.00 82.75 538 CYS A C 1
ATOM 4067 O O . CYS A 1 538 ? 22.817 -34.313 19.123 1.00 82.75 538 CYS A O 1
ATOM 4069 N N . HIS A 1 539 ? 22.596 -36.515 19.481 1.00 82.19 539 HIS A N 1
ATOM 4070 C CA . HIS A 1 539 ? 23.319 -36.994 18.297 1.00 82.19 539 HIS A CA 1
ATOM 4071 C C . HIS A 1 539 ? 22.392 -37.631 17.243 1.00 82.19 539 HIS A C 1
ATOM 4073 O O . HIS A 1 539 ? 22.822 -38.497 16.481 1.00 82.19 539 HIS A O 1
ATOM 4079 N N . ASP A 1 540 ? 21.117 -37.251 17.226 1.00 86.69 540 ASP A N 1
ATOM 4080 C CA . ASP A 1 540 ? 20.113 -37.706 16.262 1.00 86.69 540 ASP A CA 1
ATOM 4081 C C . ASP A 1 540 ? 19.681 -36.517 15.388 1.00 86.69 540 ASP A C 1
ATOM 4083 O O . ASP A 1 540 ? 19.672 -35.385 15.866 1.00 86.69 540 ASP A O 1
ATOM 4087 N N . LYS A 1 541 ? 19.295 -36.736 14.126 1.00 89.25 541 LYS A N 1
ATOM 4088 C CA . LYS A 1 541 ? 18.929 -35.626 13.211 1.00 89.25 541 LYS A CA 1
ATOM 4089 C C . LYS A 1 541 ? 17.699 -34.849 13.688 1.00 89.25 541 LYS A C 1
ATOM 4091 O O . LYS A 1 541 ? 17.597 -33.648 13.460 1.00 89.25 541 LYS A O 1
ATOM 4096 N N . VAL A 1 542 ? 16.843 -35.525 14.457 1.00 89.94 542 VAL A N 1
ATOM 4097 C CA . VAL A 1 542 ? 15.704 -34.937 15.171 1.00 89.94 542 VAL A CA 1
ATOM 4098 C C . VAL A 1 542 ? 16.134 -33.762 16.059 1.00 89.94 542 VAL A C 1
ATOM 4100 O O . VAL A 1 542 ? 15.369 -32.815 16.181 1.00 89.94 542 VAL A O 1
ATOM 4103 N N . PHE A 1 543 ? 17.340 -33.765 16.644 1.00 91.06 543 PHE A N 1
ATOM 4104 C CA . PHE A 1 543 ? 17.854 -32.629 17.424 1.00 91.06 543 PHE A CA 1
ATOM 4105 C C . PHE A 1 543 ? 17.958 -31.362 16.568 1.00 91.06 543 PHE A C 1
ATOM 4107 O O . PHE A 1 543 ? 17.359 -30.342 16.901 1.00 91.06 543 PHE A O 1
ATOM 4114 N N . THR A 1 544 ? 18.663 -31.453 15.440 1.00 93.25 544 THR A N 1
ATOM 4115 C CA . THR A 1 544 ? 18.872 -30.336 14.511 1.00 93.25 544 THR A CA 1
ATOM 4116 C C . THR A 1 544 ? 17.558 -29.872 13.889 1.00 93.25 544 THR A C 1
ATOM 4118 O O . THR A 1 544 ? 17.305 -28.677 13.847 1.00 93.25 544 THR A O 1
ATOM 4121 N N . GLU A 1 545 ? 16.684 -30.794 13.476 1.00 94.88 545 GLU A N 1
ATOM 4122 C CA . GLU A 1 545 ? 15.371 -30.464 12.895 1.00 94.88 545 GLU A CA 1
ATOM 4123 C C . GLU A 1 545 ? 14.450 -29.771 13.915 1.00 94.88 545 GLU A C 1
ATOM 4125 O O . GLU A 1 545 ? 13.834 -28.753 13.605 1.00 94.88 545 GLU A O 1
ATOM 4130 N N . THR A 1 546 ? 14.414 -30.258 15.161 1.00 94.81 546 THR A N 1
ATOM 4131 C CA . THR A 1 546 ? 13.609 -29.673 16.251 1.00 94.81 546 THR A CA 1
ATOM 4132 C C . THR A 1 546 ? 14.085 -28.271 16.632 1.00 94.81 546 THR A C 1
ATOM 4134 O O . THR A 1 546 ? 13.265 -27.397 16.925 1.00 94.81 546 THR A O 1
ATOM 4137 N N . LEU A 1 547 ? 15.403 -28.044 16.638 1.00 94.25 547 LEU A N 1
ATOM 4138 C CA . LEU A 1 547 ? 15.982 -26.743 16.971 1.00 94.25 547 LEU A CA 1
ATOM 4139 C C . LEU A 1 547 ? 16.000 -25.771 15.788 1.00 94.25 547 LEU A C 1
ATOM 4141 O O . LEU A 1 547 ? 15.848 -24.576 16.014 1.00 94.25 547 LEU A O 1
ATOM 4145 N N . ASN A 1 548 ? 16.069 -26.248 14.544 1.00 95.88 548 ASN A N 1
ATOM 4146 C CA . ASN A 1 548 ? 15.851 -25.400 13.373 1.00 95.88 548 ASN A CA 1
ATOM 4147 C C . ASN A 1 548 ? 14.392 -24.944 13.277 1.00 95.88 548 ASN A C 1
ATOM 4149 O O . ASN A 1 548 ? 14.137 -23.764 13.071 1.00 95.88 548 ASN A O 1
ATOM 4153 N N . ASN A 1 549 ? 13.437 -25.842 13.545 1.00 95.81 549 ASN A N 1
ATOM 4154 C CA . ASN A 1 549 ? 12.034 -25.461 13.702 1.00 95.81 549 ASN A CA 1
ATOM 4155 C C . ASN A 1 549 ? 11.854 -24.377 14.787 1.00 95.81 549 ASN A C 1
ATOM 4157 O O . ASN A 1 549 ? 11.056 -23.463 14.598 1.00 95.81 549 ASN A O 1
ATOM 4161 N N . LEU A 1 550 ? 12.572 -24.477 15.919 1.00 94.56 550 LEU A N 1
ATOM 4162 C CA . LEU A 1 550 ? 12.549 -23.472 16.994 1.00 94.56 550 LEU A CA 1
ATOM 4163 C C . LEU A 1 550 ? 13.144 -22.146 16.536 1.00 94.56 550 LEU A C 1
ATOM 4165 O O . LEU A 1 550 ? 12.531 -21.115 16.769 1.00 94.56 550 LEU A O 1
ATOM 4169 N N . CYS A 1 551 ? 14.294 -22.198 15.871 1.00 94.25 551 CYS A N 1
ATOM 4170 C CA . CYS A 1 551 ? 14.982 -21.056 15.288 1.00 94.25 551 CYS A CA 1
ATOM 4171 C C . CYS A 1 551 ? 14.038 -20.279 14.351 1.00 94.25 551 CYS A C 1
ATOM 4173 O O . CYS A 1 551 ? 13.739 -19.124 14.632 1.00 94.25 551 CYS A O 1
ATOM 4175 N N . MET A 1 552 ? 13.435 -20.944 13.357 1.00 94.75 552 MET A N 1
ATOM 4176 C CA . MET A 1 552 ? 12.457 -20.345 12.431 1.00 94.75 552 MET A CA 1
ATOM 4177 C C . MET A 1 552 ? 11.196 -19.772 13.106 1.00 94.75 552 MET A C 1
ATOM 4179 O O . MET A 1 552 ? 10.554 -18.884 12.559 1.00 94.75 552 MET A O 1
ATOM 4183 N N . SER A 1 553 ? 10.802 -20.259 14.288 1.00 94.62 553 SER A N 1
ATOM 4184 C CA . SER A 1 553 ? 9.678 -19.669 15.035 1.00 94.62 553 SER A CA 1
ATOM 4185 C C . SER A 1 553 ? 10.007 -18.303 15.659 1.00 94.62 553 SER A C 1
ATOM 4187 O O . SER A 1 553 ? 9.098 -17.660 16.169 1.00 94.62 553 SER A O 1
ATOM 4189 N N . LEU A 1 554 ? 11.269 -17.862 15.660 1.00 90.00 554 LEU A N 1
ATOM 4190 C CA . LEU A 1 554 ? 11.702 -16.590 16.257 1.00 90.00 554 LEU A CA 1
ATOM 4191 C C . LEU A 1 554 ? 11.828 -15.441 15.240 1.00 90.00 554 LEU A C 1
ATOM 4193 O O . LEU A 1 554 ? 12.093 -14.311 15.637 1.00 90.00 554 LEU A O 1
ATOM 4197 N N . GLY A 1 555 ? 11.633 -15.713 13.951 1.00 91.50 555 GLY A N 1
ATOM 4198 C CA . GLY A 1 555 ? 11.708 -14.731 12.869 1.00 91.50 555 GLY A CA 1
ATOM 4199 C C . GLY A 1 555 ? 12.492 -15.268 11.676 1.00 91.50 555 GLY A C 1
ATOM 4200 O O . GLY A 1 555 ? 12.563 -16.485 11.484 1.00 91.50 555 GLY A O 1
ATOM 4201 N N . ASP A 1 556 ? 13.127 -14.374 10.917 1.00 93.62 556 ASP A N 1
ATOM 4202 C CA . ASP A 1 556 ? 14.067 -14.718 9.839 1.00 93.62 556 ASP A CA 1
ATOM 4203 C C . ASP A 1 556 ? 15.362 -15.330 10.404 1.00 93.62 556 ASP A C 1
ATOM 4205 O O . ASP A 1 556 ? 16.424 -14.710 10.447 1.00 93.62 556 ASP A O 1
ATOM 4209 N N . CYS A 1 557 ? 15.264 -16.573 10.868 1.00 92.38 557 CYS A N 1
ATOM 4210 C CA . CYS A 1 557 ? 16.307 -17.283 11.591 1.00 92.38 557 CYS A CA 1
ATOM 4211 C C . CYS A 1 557 ? 16.453 -18.726 11.084 1.00 92.38 557 CYS A C 1
ATOM 4213 O O . CYS A 1 557 ? 15.463 -19.414 10.825 1.00 92.38 557 CYS A O 1
ATOM 4215 N N . GLY A 1 558 ? 17.683 -19.245 11.065 1.00 93.19 558 GLY A N 1
ATOM 4216 C CA . GLY A 1 558 ? 17.932 -20.668 10.812 1.00 93.19 558 GLY A CA 1
ATOM 4217 C C . GLY A 1 558 ? 18.075 -21.044 9.342 1.00 93.19 558 GLY A C 1
ATOM 4218 O O . GLY A 1 558 ? 18.222 -20.198 8.466 1.00 93.19 558 GLY A O 1
ATOM 4219 N N . GLY A 1 559 ? 18.068 -22.349 9.076 1.00 94.06 559 GLY A N 1
ATOM 4220 C CA . GLY A 1 559 ? 18.030 -22.898 7.725 1.00 94.06 559 GLY A CA 1
ATOM 4221 C C . GLY A 1 559 ? 16.610 -22.809 7.186 1.00 94.06 559 GLY A C 1
ATOM 4222 O O . GLY A 1 559 ? 15.710 -23.468 7.713 1.00 94.06 559 GLY A O 1
ATOM 4223 N N . GLY A 1 560 ? 16.410 -22.002 6.150 1.00 93.25 560 GLY A N 1
ATOM 4224 C CA . GLY A 1 560 ? 15.093 -21.585 5.671 1.00 93.25 560 GLY A CA 1
ATOM 4225 C C . GLY A 1 560 ? 15.073 -21.373 4.163 1.00 93.25 560 GLY A C 1
ATOM 4226 O O . GLY A 1 560 ? 16.123 -21.297 3.523 1.00 93.25 560 GLY A O 1
ATOM 4227 N N . ALA A 1 561 ? 13.872 -21.307 3.589 1.00 94.69 561 ALA A N 1
ATOM 4228 C CA . ALA A 1 561 ? 13.672 -20.968 2.184 1.00 94.69 561 ALA A CA 1
ATOM 4229 C C . ALA A 1 561 ? 12.986 -19.604 2.058 1.00 94.69 561 ALA A C 1
ATOM 4231 O O . ALA A 1 561 ? 12.084 -19.339 2.842 1.00 94.69 561 ALA A O 1
ATOM 4232 N N . ASN A 1 562 ? 13.390 -18.778 1.092 1.00 94.00 562 ASN A N 1
ATOM 4233 C CA . ASN A 1 562 ? 12.787 -17.463 0.821 1.00 94.00 562 ASN A CA 1
ATOM 4234 C C . ASN A 1 562 ? 11.426 -17.566 0.098 1.00 94.00 562 ASN A C 1
ATOM 4236 O O . ASN A 1 562 ? 10.955 -18.666 -0.205 1.00 94.00 562 ASN A O 1
ATOM 4240 N N . ILE A 1 563 ? 10.820 -16.428 -0.262 1.00 92.00 563 ILE A N 1
ATOM 4241 C CA . ILE A 1 563 ? 9.528 -16.367 -0.978 1.00 92.00 563 ILE A CA 1
ATOM 4242 C C . ILE A 1 563 ? 9.466 -17.042 -2.360 1.00 92.00 563 ILE A C 1
ATOM 4244 O O . ILE A 1 563 ? 8.369 -17.340 -2.826 1.00 92.00 563 ILE A O 1
ATOM 4248 N N . VAL A 1 564 ? 10.592 -17.364 -3.008 1.00 92.50 564 VAL A N 1
ATOM 4249 C CA . VAL A 1 564 ? 10.607 -18.178 -4.249 1.00 92.50 564 VAL A CA 1
ATOM 4250 C C . VAL A 1 564 ? 10.913 -19.658 -3.990 1.00 92.50 564 VAL A C 1
ATOM 4252 O O . VAL A 1 564 ? 10.859 -20.480 -4.908 1.00 92.50 564 VAL A O 1
ATOM 4255 N N . GLY A 1 565 ? 11.153 -20.032 -2.731 1.00 93.19 565 GLY A N 1
ATOM 4256 C CA . GLY A 1 565 ? 11.434 -21.399 -2.303 1.00 93.19 565 GLY A CA 1
ATOM 4257 C C . GLY A 1 565 ? 12.899 -21.816 -2.449 1.00 93.19 565 GLY A C 1
ATOM 4258 O O . GLY A 1 565 ? 13.182 -23.017 -2.386 1.00 93.19 565 GLY A O 1
ATOM 4259 N N . GLU A 1 566 ? 13.825 -20.869 -2.621 1.00 94.31 566 GLU A N 1
ATOM 4260 C CA . GLU A 1 566 ? 15.263 -21.144 -2.596 1.00 94.31 566 GLU A CA 1
ATOM 4261 C C . GLU A 1 566 ? 15.774 -21.196 -1.156 1.00 94.31 566 GLU A C 1
ATOM 4263 O O . GLU A 1 566 ? 15.465 -20.332 -0.341 1.00 94.31 566 GLU A O 1
ATOM 4268 N N . TYR A 1 567 ? 16.517 -22.259 -0.836 1.00 95.00 567 TYR A N 1
ATOM 4269 C CA . TYR A 1 567 ? 16.908 -22.626 0.530 1.00 95.00 567 TYR A CA 1
ATOM 4270 C C . TYR A 1 567 ? 18.385 -22.343 0.802 1.00 95.00 567 TYR A C 1
ATOM 4272 O O . TYR A 1 567 ? 19.230 -22.738 -0.005 1.00 95.00 567 TYR A O 1
ATOM 4280 N N . THR A 1 568 ? 18.678 -21.795 1.982 1.00 92.50 568 THR A N 1
ATOM 4281 C CA . THR A 1 568 ? 20.033 -21.584 2.517 1.00 92.50 568 THR A CA 1
ATOM 4282 C C . THR A 1 568 ? 20.184 -22.207 3.910 1.00 92.50 568 THR A C 1
ATOM 4284 O O . THR A 1 568 ? 19.210 -22.380 4.647 1.00 92.50 568 THR A O 1
ATOM 4287 N N . ASP A 1 569 ? 21.414 -22.587 4.266 1.00 90.75 569 ASP A N 1
ATOM 4288 C CA . ASP A 1 569 ? 21.792 -23.226 5.536 1.00 90.75 569 ASP A CA 1
ATOM 4289 C C . ASP A 1 569 ? 22.691 -22.355 6.440 1.00 90.75 569 ASP A C 1
ATOM 4291 O O . ASP A 1 569 ? 22.850 -22.662 7.623 1.00 90.75 569 ASP A O 1
ATOM 4295 N N . ASP A 1 570 ? 23.203 -21.221 5.949 1.00 88.94 570 ASP A N 1
ATOM 4296 C CA . ASP A 1 570 ? 24.090 -20.311 6.698 1.00 88.94 570 ASP A CA 1
ATOM 4297 C C . ASP A 1 570 ? 23.490 -19.770 8.017 1.00 88.94 570 ASP A C 1
ATOM 4299 O O . ASP A 1 570 ? 24.225 -19.504 8.984 1.00 88.94 570 ASP A O 1
ATOM 4303 N N . GLY A 1 571 ? 22.155 -19.673 8.089 1.00 89.69 571 GLY A N 1
ATOM 4304 C CA . GLY A 1 571 ? 21.404 -19.201 9.258 1.00 89.69 571 GLY A CA 1
ATOM 4305 C C . GLY A 1 571 ? 21.427 -20.133 10.477 1.00 89.69 571 GLY A C 1
ATOM 4306 O O . GLY A 1 571 ? 20.922 -19.777 11.540 1.00 89.69 571 GLY A O 1
ATOM 4307 N N . TYR A 1 572 ? 22.048 -21.311 10.393 1.00 93.75 572 TYR A N 1
ATOM 4308 C CA . TYR A 1 572 ? 22.361 -22.120 11.574 1.00 93.75 572 TYR A CA 1
ATOM 4309 C C . TYR A 1 572 ? 23.785 -22.684 11.517 1.00 93.75 572 TYR A C 1
ATOM 4311 O O . TYR A 1 572 ? 24.559 -22.455 10.590 1.00 93.75 572 TYR A O 1
ATOM 4319 N N . SER A 1 573 ? 24.196 -23.374 12.576 1.00 92.38 573 SER A N 1
ATOM 4320 C CA . SER A 1 573 ? 25.348 -24.277 12.529 1.00 92.38 573 SER A CA 1
ATOM 4321 C C . SER A 1 573 ? 25.288 -25.277 13.673 1.00 92.38 573 SER A C 1
ATOM 4323 O O . SER A 1 573 ? 24.949 -24.904 14.797 1.00 92.38 573 SER A O 1
ATOM 4325 N N . VAL A 1 574 ? 25.689 -26.521 13.414 1.00 90.38 574 VAL A N 1
ATOM 4326 C CA . VAL A 1 574 ? 25.832 -27.559 14.443 1.00 90.38 574 VAL A CA 1
ATOM 4327 C C . VAL A 1 574 ? 27.282 -28.012 14.511 1.00 90.38 574 VAL A C 1
ATOM 4329 O O . VAL A 1 574 ? 27.899 -28.301 13.490 1.00 90.38 574 VAL A O 1
ATOM 4332 N N . ASN A 1 575 ? 27.840 -28.129 15.715 1.00 86.00 575 ASN A N 1
ATOM 4333 C CA . ASN A 1 575 ? 29.238 -28.539 15.924 1.00 86.00 575 ASN A CA 1
ATOM 4334 C C . ASN A 1 575 ? 29.511 -30.048 15.670 1.00 86.00 575 ASN A C 1
ATOM 4336 O O . ASN A 1 575 ? 30.463 -30.606 16.225 1.00 86.00 575 ASN A O 1
ATOM 4340 N N . PHE A 1 576 ? 28.665 -30.724 14.886 1.00 78.62 576 PHE A N 1
ATOM 4341 C CA . PHE A 1 576 ? 28.677 -32.170 14.671 1.00 78.62 576 PHE A CA 1
ATOM 4342 C C . PHE A 1 576 ? 28.112 -32.509 13.274 1.00 78.62 576 PHE A C 1
ATOM 4344 O O . PHE A 1 576 ? 26.904 -32.486 13.068 1.00 78.62 576 PHE A O 1
ATOM 4351 N N . GLU A 1 577 ? 28.981 -32.827 12.310 1.00 66.94 577 GLU A N 1
ATOM 4352 C CA . GLU A 1 577 ? 28.628 -32.916 10.875 1.00 66.94 577 GLU A CA 1
ATOM 4353 C C . GLU A 1 577 ? 27.595 -34.017 10.533 1.00 66.94 577 GLU A C 1
ATOM 4355 O O . GLU A 1 577 ? 26.763 -33.842 9.647 1.00 66.94 577 GLU A O 1
ATOM 4360 N N . ASP A 1 578 ? 27.590 -35.151 11.247 1.00 75.88 578 ASP A N 1
ATOM 4361 C CA . ASP A 1 578 ? 26.738 -36.311 10.909 1.00 75.88 578 ASP A CA 1
ATOM 4362 C C . ASP A 1 578 ? 25.220 -36.096 11.147 1.00 75.88 578 ASP A C 1
ATOM 4364 O O . ASP A 1 578 ? 24.402 -36.922 10.722 1.00 75.88 578 ASP A O 1
ATOM 4368 N N . ILE A 1 579 ? 24.817 -35.019 11.837 1.00 82.56 579 ILE A N 1
ATOM 4369 C CA . ILE A 1 579 ? 23.430 -34.799 12.307 1.00 82.56 579 ILE A CA 1
ATOM 4370 C C . ILE A 1 579 ? 22.714 -33.627 11.628 1.00 82.56 579 ILE A C 1
ATOM 4372 O O . ILE A 1 579 ? 21.710 -33.136 12.137 1.00 82.56 579 ILE A O 1
ATOM 4376 N N . ASP A 1 580 ? 23.206 -33.204 10.469 1.00 86.69 580 ASP A N 1
ATOM 4377 C CA . ASP A 1 580 ? 22.641 -32.089 9.710 1.00 86.69 580 ASP A CA 1
ATOM 4378 C C . ASP A 1 580 ? 21.222 -32.365 9.149 1.00 86.69 580 ASP A C 1
ATOM 4380 O O . ASP A 1 580 ? 20.794 -33.529 9.072 1.00 86.69 580 ASP A O 1
ATOM 4384 N N . LEU A 1 581 ? 20.503 -31.308 8.751 1.00 91.00 581 LEU A N 1
ATOM 4385 C CA . LEU A 1 581 ? 19.108 -31.341 8.289 1.00 91.00 581 LEU A CA 1
ATOM 4386 C C . LEU A 1 581 ? 18.885 -32.313 7.117 1.00 91.00 581 LEU A C 1
ATOM 4388 O O . LEU A 1 581 ? 19.706 -32.462 6.208 1.00 91.00 581 LEU A O 1
ATOM 4392 N N . GLN A 1 582 ? 17.752 -33.022 7.124 1.00 91.81 582 GLN A N 1
ATOM 4393 C CA . GLN A 1 582 ? 17.453 -34.005 6.081 1.00 91.81 582 GLN A CA 1
ATOM 4394 C C . GLN A 1 582 ? 16.895 -33.372 4.800 1.00 91.81 582 GLN A C 1
ATOM 4396 O O . GLN A 1 582 ? 16.145 -32.401 4.817 1.00 91.81 582 GLN A O 1
ATOM 4401 N N . GLN A 1 583 ? 17.154 -34.011 3.658 1.00 91.69 583 GLN A N 1
ATOM 4402 C CA . GLN A 1 583 ? 16.656 -33.556 2.354 1.00 91.69 583 GLN A CA 1
ATOM 4403 C C . GLN A 1 583 ? 15.118 -33.554 2.254 1.00 91.69 583 GLN A C 1
ATOM 4405 O O . GLN A 1 583 ? 14.548 -32.698 1.583 1.00 91.69 583 GLN A O 1
ATOM 4410 N N . ASN A 1 584 ? 14.424 -34.465 2.948 1.00 92.06 584 ASN A N 1
ATOM 4411 C CA . ASN A 1 584 ? 12.961 -34.445 3.093 1.00 92.06 584 ASN A CA 1
ATOM 4412 C C . ASN A 1 584 ? 12.461 -33.261 3.931 1.00 92.06 584 ASN A C 1
ATOM 4414 O O . ASN A 1 584 ? 11.408 -32.720 3.606 1.00 92.06 584 ASN A O 1
ATOM 4418 N N . TYR A 1 585 ? 13.211 -32.853 4.958 1.00 92.94 585 TYR A N 1
ATOM 4419 C CA . TYR A 1 585 ? 12.908 -31.677 5.773 1.00 92.94 585 TYR A CA 1
ATOM 4420 C C . TYR A 1 585 ? 13.091 -30.391 4.951 1.00 92.94 585 TYR A C 1
ATOM 4422 O O . TYR A 1 585 ? 12.144 -29.627 4.792 1.00 92.94 585 TYR A O 1
ATOM 4430 N N . ILE A 1 586 ? 14.238 -30.230 4.280 1.00 93.75 586 ILE A N 1
ATOM 4431 C CA . ILE A 1 586 ? 14.503 -29.113 3.351 1.00 93.75 586 ILE A CA 1
ATOM 4432 C C . ILE A 1 586 ? 13.430 -29.045 2.246 1.00 93.75 586 ILE A C 1
ATOM 4434 O O . ILE A 1 586 ? 12.896 -27.980 1.941 1.00 93.75 586 ILE A O 1
ATOM 4438 N N . SER A 1 587 ? 13.033 -30.194 1.686 1.00 93.50 587 SER A N 1
ATOM 4439 C CA . SER A 1 587 ? 11.957 -30.283 0.683 1.00 93.50 587 SER A CA 1
ATOM 4440 C C . SER A 1 587 ? 10.559 -29.947 1.222 1.00 93.50 587 SER A C 1
ATOM 4442 O O . SER A 1 587 ? 9.639 -29.758 0.421 1.00 93.50 587 SER A O 1
ATOM 4444 N N . ALA A 1 588 ? 10.360 -29.925 2.543 1.00 91.00 588 ALA A N 1
ATOM 4445 C CA . ALA A 1 588 ? 9.150 -29.400 3.164 1.00 91.00 588 ALA A CA 1
ATOM 4446 C C . ALA A 1 588 ? 9.229 -27.871 3.268 1.00 91.00 588 ALA A C 1
ATOM 4448 O O . ALA A 1 588 ? 8.318 -27.211 2.778 1.00 91.00 588 ALA A O 1
ATOM 4449 N N . LEU A 1 589 ? 10.344 -27.321 3.772 1.00 93.38 589 LEU A N 1
ATOM 4450 C CA . LEU A 1 589 ? 10.552 -25.870 3.911 1.00 93.38 589 LEU A CA 1
ATOM 4451 C C . LEU A 1 589 ? 10.327 -25.109 2.594 1.00 93.38 589 LEU A C 1
ATOM 4453 O O . LEU A 1 589 ? 9.582 -24.135 2.558 1.00 93.38 589 LEU A O 1
ATOM 4457 N N . ARG A 1 590 ? 10.849 -25.617 1.469 1.00 94.81 590 ARG A N 1
ATOM 4458 C CA . ARG A 1 590 ? 10.652 -24.999 0.138 1.00 94.81 590 ARG A CA 1
ATOM 4459 C C . ARG A 1 590 ? 9.192 -24.917 -0.334 1.00 94.81 590 ARG A C 1
ATOM 4461 O O . ARG A 1 590 ? 8.899 -24.202 -1.287 1.00 94.81 590 ARG A O 1
ATOM 4468 N N . LYS A 1 591 ? 8.267 -25.674 0.267 1.00 92.00 591 LYS A N 1
ATOM 4469 C CA . LYS A 1 591 ? 6.828 -25.609 -0.064 1.00 92.00 591 LYS A CA 1
ATOM 4470 C C . LYS A 1 591 ? 6.102 -24.514 0.706 1.00 92.00 591 LYS A C 1
ATOM 4472 O O . LYS A 1 591 ? 5.034 -24.099 0.269 1.00 92.00 591 LYS A O 1
ATOM 4477 N N . VAL A 1 592 ? 6.673 -24.076 1.825 1.00 91.38 592 VAL A N 1
ATOM 4478 C CA . VAL A 1 592 ? 6.091 -23.070 2.715 1.00 91.38 592 VAL A CA 1
ATOM 4479 C C . VAL A 1 592 ? 6.112 -21.680 2.066 1.00 91.38 592 VAL A C 1
ATOM 4481 O O . VAL A 1 592 ? 5.187 -20.897 2.245 1.00 91.38 592 VAL A O 1
ATOM 4484 N N . ALA A 1 593 ? 7.065 -21.441 1.162 1.00 91.25 593 ALA A N 1
ATOM 4485 C CA . ALA A 1 593 ? 7.119 -20.284 0.265 1.00 91.25 593 ALA A CA 1
ATOM 4486 C C . ALA A 1 593 ? 5.895 -20.109 -0.665 1.00 91.25 593 ALA A C 1
ATOM 4488 O O . ALA A 1 593 ? 5.826 -19.140 -1.408 1.00 91.25 593 ALA A O 1
ATOM 4489 N N . ARG A 1 594 ? 4.932 -21.043 -0.677 1.00 88.94 594 ARG A N 1
ATOM 4490 C CA . ARG A 1 594 ? 3.704 -20.945 -1.479 1.00 88.94 594 ARG A CA 1
ATOM 4491 C C . ARG A 1 594 ? 2.500 -20.764 -0.575 1.00 88.94 594 ARG A C 1
ATOM 4493 O O . ARG A 1 594 ? 2.109 -21.719 0.097 1.00 88.94 594 ARG A O 1
ATOM 4500 N N . ALA A 1 595 ? 1.899 -19.578 -0.622 1.00 89.06 595 ALA A N 1
ATOM 4501 C CA . ALA A 1 595 ? 0.633 -19.280 0.036 1.00 89.06 595 ALA A CA 1
ATOM 4502 C C . ALA A 1 595 ? -0.461 -20.328 -0.232 1.00 89.06 595 ALA A C 1
ATOM 4504 O O . ALA A 1 595 ? -0.489 -20.986 -1.278 1.00 89.06 595 ALA A O 1
ATOM 4505 N N . VAL A 1 596 ? -1.380 -20.465 0.724 1.00 89.44 596 VAL A N 1
ATOM 4506 C CA . VAL A 1 596 ? -2.474 -21.444 0.699 1.00 89.44 596 VAL A CA 1
ATOM 4507 C C . VAL A 1 596 ? -3.819 -20.720 0.766 1.00 89.44 596 VAL A C 1
ATOM 4509 O O . VAL A 1 596 ? -4.053 -19.900 1.652 1.00 89.44 596 VAL A O 1
ATOM 4512 N N . GLU A 1 597 ? -4.716 -21.038 -0.173 1.00 84.44 597 GLU A N 1
ATOM 4513 C CA . GLU A 1 597 ? -6.068 -20.469 -0.233 1.00 84.44 597 GLU A CA 1
ATOM 4514 C C . GLU A 1 597 ? -6.823 -20.729 1.085 1.00 84.44 597 GLU A C 1
ATOM 4516 O O . GLU A 1 597 ? -6.932 -21.869 1.540 1.00 84.44 597 GLU A O 1
ATOM 4521 N N . GLY A 1 598 ? -7.353 -19.664 1.693 1.00 79.38 598 GLY A N 1
ATOM 4522 C CA . GLY A 1 598 ? -8.142 -19.733 2.926 1.00 79.38 598 GLY A CA 1
ATOM 4523 C C . GLY A 1 598 ? -7.358 -19.606 4.237 1.00 79.38 598 GLY A C 1
ATOM 4524 O O . GLY A 1 598 ? -7.994 -19.564 5.288 1.00 79.38 598 GLY A O 1
ATOM 4525 N N . GLN A 1 599 ? -6.022 -19.494 4.216 1.00 86.19 599 GLN A N 1
ATOM 4526 C CA . GLN A 1 599 ? -5.294 -19.008 5.396 1.00 86.19 599 GLN A CA 1
ATOM 4527 C C . GLN A 1 599 ? -5.652 -17.542 5.676 1.00 86.19 599 GLN A C 1
ATOM 4529 O O . GLN A 1 599 ? -5.854 -16.760 4.746 1.00 86.19 599 GLN A O 1
ATOM 4534 N N . ARG A 1 600 ? -5.748 -17.174 6.958 1.00 82.50 600 ARG A N 1
ATOM 4535 C CA . ARG A 1 600 ? -6.060 -15.816 7.422 1.00 82.50 600 ARG A CA 1
ATOM 4536 C C . ARG A 1 600 ? -5.329 -15.525 8.729 1.00 82.50 600 ARG A C 1
ATOM 4538 O O . ARG A 1 600 ? -5.289 -16.402 9.588 1.00 82.50 600 ARG A O 1
ATOM 4545 N N . GLY A 1 601 ? -4.814 -14.306 8.890 1.00 81.00 601 GLY A N 1
ATOM 4546 C CA . GLY A 1 601 ? -4.401 -13.802 10.194 1.00 81.00 601 GLY A CA 1
ATOM 4547 C C . GLY A 1 601 ? -5.611 -13.695 11.122 1.00 81.00 601 GLY A C 1
ATOM 4548 O O . GLY A 1 601 ? -6.645 -13.142 10.740 1.00 81.00 601 GLY A O 1
ATOM 4549 N N . GLU A 1 602 ? -5.496 -14.248 12.329 1.00 79.00 602 GLU A N 1
ATOM 4550 C CA . GLU A 1 602 ? -6.575 -14.224 13.324 1.00 79.00 602 GLU A CA 1
ATOM 4551 C C . GLU A 1 602 ? -6.907 -12.767 13.719 1.00 79.00 602 GLU A C 1
ATOM 4553 O O . GLU A 1 602 ? -5.986 -11.957 13.884 1.00 79.00 602 GLU A O 1
ATOM 4558 N N . PRO A 1 603 ? -8.190 -12.380 13.853 1.00 67.75 603 PRO A N 1
ATOM 4559 C CA . PRO A 1 603 ? -8.541 -11.101 14.459 1.00 67.75 603 PRO A CA 1
ATOM 4560 C C . PRO A 1 603 ? -8.160 -11.127 15.943 1.00 67.75 603 PRO A C 1
ATOM 4562 O O . PRO A 1 603 ? -8.274 -12.159 16.601 1.00 67.75 603 PRO A O 1
ATOM 4565 N N . LEU A 1 604 ? -7.731 -9.983 16.473 1.00 59.22 604 LEU A N 1
ATOM 4566 C CA . LEU A 1 604 ? -7.424 -9.842 17.897 1.00 59.22 604 LEU A CA 1
ATOM 4567 C C . LEU A 1 604 ? -8.681 -10.088 18.738 1.00 59.22 604 LEU A C 1
ATOM 4569 O O . LEU A 1 604 ? -9.783 -9.692 18.348 1.00 59.22 604 LEU A O 1
ATOM 4573 N N . SER A 1 605 ? -8.522 -10.722 19.899 1.00 57.53 605 SER A N 1
ATOM 4574 C CA . SER A 1 605 ? -9.650 -10.963 20.800 1.00 57.53 605 SER A CA 1
ATOM 4575 C C . SER A 1 605 ? -10.228 -9.659 21.362 1.00 57.53 605 SER A C 1
ATOM 4577 O O . SER A 1 605 ? -9.558 -8.628 21.411 1.00 57.53 605 SER A O 1
ATOM 4579 N N . ALA A 1 606 ? -11.471 -9.720 21.843 1.00 45.66 606 ALA A N 1
ATOM 4580 C CA . ALA A 1 606 ? -12.127 -8.639 22.578 1.00 45.66 606 ALA A CA 1
ATOM 4581 C C . ALA A 1 606 ? -11.246 -8.050 23.694 1.00 45.66 606 ALA A C 1
ATOM 4583 O O . ALA A 1 606 ? -11.107 -6.832 23.786 1.00 45.66 606 ALA A O 1
ATOM 4584 N N . ASP A 1 607 ? -10.627 -8.918 24.499 1.00 45.12 607 ASP A N 1
ATOM 4585 C CA . ASP A 1 607 ? -9.746 -8.544 25.607 1.00 45.12 607 ASP A CA 1
ATOM 4586 C C . ASP A 1 607 ? -8.405 -7.980 25.127 1.00 45.12 607 ASP A C 1
ATOM 4588 O O . ASP A 1 607 ? -7.820 -7.137 25.798 1.00 45.12 607 ASP A O 1
ATOM 4592 N N . GLU A 1 608 ? -7.909 -8.392 23.960 1.00 48.88 608 GLU A N 1
ATOM 4593 C CA . GLU A 1 608 ? -6.664 -7.856 23.409 1.00 48.88 608 GLU A CA 1
ATOM 4594 C C . GLU A 1 608 ? -6.855 -6.527 22.705 1.00 48.88 608 GLU A C 1
ATOM 4596 O O . GLU A 1 608 ? -6.061 -5.624 22.942 1.00 48.88 608 GLU A O 1
ATOM 4601 N N . ILE A 1 609 ? -7.918 -6.390 21.910 1.00 44.31 609 ILE A N 1
ATOM 4602 C CA . ILE A 1 609 ? -8.443 -5.112 21.419 1.00 44.31 609 ILE A CA 1
ATOM 4603 C C . ILE A 1 609 ? -8.589 -4.177 22.621 1.00 44.31 609 ILE A C 1
ATOM 4605 O O . ILE A 1 609 ? -7.962 -3.124 22.668 1.00 44.31 609 ILE A O 1
ATOM 4609 N N . ALA A 1 610 ? -9.304 -4.608 23.661 1.00 36.88 610 ALA A N 1
ATOM 4610 C CA . ALA A 1 610 ? -9.420 -3.856 24.899 1.00 36.88 610 ALA A CA 1
ATOM 4611 C C . ALA A 1 610 ? -8.067 -3.609 25.590 1.00 36.88 610 ALA A C 1
ATOM 4613 O O . ALA A 1 610 ? -7.907 -2.544 26.162 1.00 36.88 610 ALA A O 1
ATOM 4614 N N . SER A 1 611 ? -7.067 -4.492 25.501 1.00 36.19 611 SER A N 1
ATOM 4615 C CA . SER A 1 611 ? -5.718 -4.240 26.040 1.00 36.19 611 SER A CA 1
ATOM 4616 C C . SER A 1 611 ? -4.904 -3.235 25.212 1.00 36.19 611 SER A C 1
ATOM 4618 O O . SER A 1 611 ? -4.123 -2.480 25.781 1.00 36.19 611 SER A O 1
ATOM 4620 N N . PHE A 1 612 ? -5.124 -3.173 23.893 1.00 35.16 612 PHE A N 1
ATOM 4621 C CA . PHE A 1 612 ? -4.571 -2.147 23.003 1.00 35.16 612 PHE A CA 1
ATOM 4622 C C . PHE A 1 612 ? -5.260 -0.785 23.196 1.00 35.16 612 PHE A C 1
ATOM 4624 O O . PHE A 1 612 ? -4.633 0.240 22.965 1.00 35.16 612 PHE A O 1
ATOM 4631 N N . TYR A 1 613 ? -6.518 -0.765 23.655 1.00 32.00 613 TYR A N 1
ATOM 4632 C CA . TYR A 1 613 ? -7.295 0.449 23.958 1.00 32.00 613 TYR A CA 1
ATOM 4633 C C . TYR A 1 613 ? -7.472 0.716 25.475 1.00 32.00 613 TYR A C 1
ATOM 4635 O O . TYR A 1 613 ? -8.250 1.580 25.871 1.00 32.00 613 TYR A O 1
ATOM 4643 N N . ASN A 1 614 ? -6.778 -0.047 26.327 1.00 31.20 614 ASN A N 1
ATOM 4644 C CA . ASN A 1 614 ? -6.852 -0.082 27.800 1.00 31.20 614 ASN A CA 1
ATOM 4645 C C . ASN A 1 614 ? -8.278 -0.073 28.432 1.00 31.20 614 ASN A C 1
ATOM 4647 O O . ASN A 1 614 ? -8.512 0.519 29.489 1.00 31.20 614 ASN A O 1
ATOM 4651 N N . VAL A 1 615 ? -9.249 -0.742 27.798 1.00 29.45 615 VAL A N 1
ATOM 4652 C CA . VAL A 1 615 ? -10.650 -0.876 28.245 1.00 29.45 615 VAL A CA 1
ATOM 4653 C C . VAL A 1 615 ? -10.813 -2.051 29.222 1.00 29.45 615 VAL A C 1
ATOM 4655 O O . VAL A 1 615 ? -10.272 -3.134 29.022 1.00 29.45 615 VAL A O 1
ATOM 4658 N N . ASN A 1 616 ? -11.604 -1.871 30.284 1.00 29.77 616 ASN A N 1
ATOM 4659 C CA . ASN A 1 616 ? -11.798 -2.890 31.321 1.00 29.77 616 ASN A CA 1
ATOM 4660 C C . ASN A 1 616 ? -12.983 -3.829 31.007 1.00 29.77 616 ASN A C 1
ATOM 4662 O O . ASN A 1 616 ? -14.146 -3.483 31.235 1.00 29.77 616 ASN A O 1
ATOM 4666 N N . THR A 1 617 ? -12.689 -5.033 30.513 1.00 30.47 617 THR A N 1
ATOM 4667 C CA . THR A 1 617 ? -13.683 -6.045 30.100 1.00 30.47 617 THR A CA 1
ATOM 4668 C C . THR A 1 617 ? -14.311 -6.831 31.255 1.00 30.47 617 THR A C 1
ATOM 4670 O O . THR A 1 617 ? -15.278 -7.559 31.048 1.00 30.47 617 THR A O 1
ATOM 4673 N N . GLY A 1 618 ? -13.864 -6.629 32.501 1.00 30.27 618 GLY A N 1
ATOM 4674 C CA . GLY A 1 618 ? -14.422 -7.273 33.700 1.00 30.27 618 GLY A CA 1
ATOM 4675 C C . GLY A 1 618 ? -15.825 -6.802 34.122 1.00 30.27 618 GLY A C 1
ATOM 4676 O O . GLY A 1 618 ? -16.221 -7.021 35.268 1.00 30.27 618 GLY A O 1
ATOM 4677 N N . SER A 1 619 ? -16.572 -6.127 33.242 1.00 29.31 619 SER A N 1
ATOM 4678 C CA . SER A 1 619 ? -17.931 -5.640 33.501 1.00 29.31 619 SER A CA 1
ATOM 4679 C C . SER A 1 619 ? -18.984 -6.556 32.867 1.00 29.31 619 SER A C 1
ATOM 4681 O O . SER A 1 619 ? -18.836 -7.026 31.743 1.00 29.31 619 SER A O 1
ATOM 4683 N N . ALA A 1 620 ? -20.081 -6.805 33.588 1.00 29.80 620 ALA A N 1
ATOM 4684 C CA . ALA A 1 620 ? -21.124 -7.755 33.178 1.00 29.80 620 ALA A CA 1
ATOM 4685 C C . ALA A 1 620 ? -21.987 -7.302 31.975 1.00 29.80 620 ALA A C 1
ATOM 4687 O O . ALA A 1 620 ? -22.893 -8.031 31.579 1.00 29.80 620 ALA A O 1
ATOM 4688 N N . ASP A 1 621 ? -21.707 -6.123 31.409 1.00 30.89 621 ASP A N 1
ATOM 4689 C CA . ASP A 1 621 ? -22.406 -5.531 30.261 1.00 30.89 621 ASP A CA 1
ATOM 4690 C C . ASP A 1 621 ? -21.603 -5.625 28.942 1.00 30.89 621 ASP A C 1
ATOM 4692 O O . ASP A 1 621 ? -22.059 -5.124 27.914 1.00 30.89 621 ASP A O 1
ATOM 4696 N N . TYR A 1 622 ? -20.426 -6.270 28.922 1.00 31.45 622 TYR A N 1
ATOM 4697 C CA . TYR A 1 622 ? -19.661 -6.436 27.680 1.00 31.45 622 TYR A CA 1
ATOM 4698 C C . TYR A 1 622 ? -20.314 -7.451 26.725 1.00 31.45 622 TYR A C 1
ATOM 4700 O O . TYR A 1 622 ? -20.460 -8.633 27.052 1.00 31.45 622 TYR A O 1
ATOM 4708 N N . LYS A 1 623 ? -20.654 -7.005 25.509 1.00 30.27 623 LYS A N 1
ATOM 4709 C CA . LYS A 1 623 ? -21.115 -7.860 24.407 1.00 30.27 623 LYS A CA 1
ATOM 4710 C C . LYS A 1 623 ? -20.099 -7.870 23.258 1.00 30.27 623 LYS A C 1
ATOM 4712 O O . LYS A 1 623 ? -19.757 -6.798 22.763 1.00 30.27 623 LYS A O 1
ATOM 4717 N N . PRO A 1 624 ? -19.673 -9.049 22.759 1.00 29.89 624 PRO A N 1
ATOM 4718 C CA . PRO A 1 624 ? -18.720 -9.139 21.643 1.00 29.89 624 PRO A CA 1
ATOM 4719 C C . PRO A 1 624 ? -19.219 -8.517 20.327 1.00 29.89 624 PRO A C 1
ATOM 4721 O O . PRO A 1 624 ? -18.424 -8.141 19.471 1.00 29.89 624 PRO A O 1
ATOM 4724 N N . GLU A 1 625 ? -20.541 -8.429 20.172 1.00 29.38 625 GLU A N 1
ATOM 4725 C CA . GLU A 1 625 ? -21.250 -7.976 18.969 1.00 29.38 625 GLU A CA 1
ATOM 4726 C C . GLU A 1 625 ? -20.982 -6.484 18.679 1.00 29.38 625 GLU A C 1
ATOM 4728 O O . GLU A 1 625 ? -20.739 -6.092 17.538 1.00 29.38 625 GLU A O 1
ATOM 4733 N N . ASP A 1 626 ? -20.934 -5.659 19.729 1.00 30.08 626 ASP A N 1
ATOM 4734 C CA . ASP A 1 626 ? -20.757 -4.207 19.620 1.00 30.08 626 ASP A CA 1
ATOM 4735 C C . ASP A 1 626 ? -19.303 -3.820 19.270 1.00 30.08 626 ASP A C 1
ATOM 4737 O O . ASP A 1 626 ? -19.055 -2.781 18.654 1.00 30.08 626 ASP A O 1
ATOM 4741 N N . ALA A 1 627 ? -18.329 -4.685 19.584 1.00 30.30 627 ALA A N 1
ATOM 4742 C CA . ALA A 1 627 ? -16.919 -4.474 19.252 1.00 30.30 627 ALA A CA 1
ATOM 4743 C C . ALA A 1 627 ? -16.607 -4.698 17.761 1.00 30.30 627 ALA A C 1
ATOM 4745 O O . ALA A 1 627 ? -15.717 -4.045 17.221 1.00 30.30 627 ALA A O 1
ATOM 4746 N N . GLN A 1 628 ? -17.355 -5.565 17.068 1.00 28.17 628 GLN A N 1
ATOM 4747 C CA . GLN A 1 628 ? -17.223 -5.728 15.614 1.00 28.17 628 GLN A CA 1
ATOM 4748 C C . GLN A 1 628 ? -17.789 -4.526 14.847 1.00 28.17 628 GLN A C 1
ATOM 4750 O O . GLN A 1 628 ? -17.239 -4.139 13.818 1.00 28.17 628 GLN A O 1
ATOM 4755 N N . LEU A 1 629 ? -18.844 -3.889 15.367 1.00 27.69 629 LEU A N 1
ATOM 4756 C CA . LEU A 1 629 ? -19.388 -2.663 14.782 1.00 27.69 629 LEU A CA 1
ATOM 4757 C C . LEU A 1 629 ? -18.495 -1.448 15.078 1.00 27.69 629 LEU A C 1
ATOM 4759 O O . LEU A 1 629 ? -18.301 -0.605 14.203 1.00 27.69 629 LEU A O 1
ATOM 4763 N N . ALA A 1 630 ? -17.875 -1.402 16.264 1.00 28.22 630 ALA A N 1
ATOM 4764 C CA . ALA A 1 630 ? -16.793 -0.463 16.548 1.00 28.22 630 ALA A CA 1
ATOM 4765 C C . ALA A 1 630 ? -15.625 -0.653 15.566 1.00 28.22 630 ALA A C 1
ATOM 4767 O O . ALA A 1 630 ? -15.173 0.334 15.001 1.00 28.22 630 ALA A O 1
ATOM 4768 N N . LEU A 1 631 ? -15.223 -1.898 15.265 1.00 27.39 631 LEU A N 1
ATOM 4769 C CA . LEU A 1 631 ? -14.158 -2.197 14.298 1.00 27.39 631 LEU A CA 1
ATOM 4770 C C . LEU A 1 631 ? -14.438 -1.619 12.897 1.00 27.39 631 LEU A C 1
ATOM 4772 O O . LEU A 1 631 ? -13.505 -1.190 12.229 1.00 27.39 631 LEU A O 1
ATOM 4776 N N . ILE A 1 632 ? -15.708 -1.571 12.475 1.00 27.72 632 ILE A N 1
ATOM 4777 C CA . ILE A 1 632 ? -16.157 -0.963 11.207 1.00 27.72 632 ILE A CA 1
ATOM 4778 C C . ILE A 1 632 ? -16.149 0.578 11.283 1.00 27.72 632 ILE A C 1
ATOM 4780 O O . ILE A 1 632 ? -15.875 1.240 10.285 1.00 27.72 632 ILE A O 1
ATOM 4784 N N . GLY A 1 633 ? -16.403 1.157 12.460 1.00 27.03 633 GLY A N 1
ATOM 4785 C CA . GLY A 1 633 ? -16.300 2.600 12.709 1.00 27.03 633 GLY A CA 1
ATOM 4786 C C . GLY A 1 633 ? -14.870 3.113 12.933 1.00 27.03 633 GLY A C 1
ATOM 4787 O O . GLY A 1 633 ? -14.609 4.286 12.695 1.00 27.03 633 GLY A O 1
ATOM 4788 N N . THR A 1 634 ? -13.936 2.252 13.353 1.00 28.23 634 THR A N 1
ATOM 4789 C CA . THR A 1 634 ? -12.526 2.597 13.622 1.00 28.23 634 THR A CA 1
ATOM 4790 C C . THR A 1 634 ? -11.596 2.420 12.416 1.00 28.23 634 THR A C 1
ATOM 4792 O O . THR A 1 634 ? -10.386 2.549 12.564 1.00 28.23 634 THR A O 1
ATOM 4795 N N . VAL A 1 635 ? -12.120 2.151 11.211 1.00 27.09 635 VAL A N 1
ATOM 4796 C CA . VAL A 1 635 ? -11.328 2.079 9.955 1.00 27.09 635 VAL A CA 1
ATOM 4797 C C . VAL A 1 635 ? -11.026 3.480 9.380 1.00 27.09 635 VAL A C 1
ATOM 4799 O O . VAL A 1 635 ? -10.815 3.648 8.183 1.00 27.09 635 VAL A O 1
ATOM 4802 N N . GLY A 1 636 ? -11.038 4.509 10.227 1.00 25.14 636 GLY A N 1
ATOM 4803 C CA . GLY A 1 636 ? -10.662 5.873 9.877 1.00 25.14 636 GLY A CA 1
ATOM 4804 C C . GLY A 1 636 ? -10.108 6.608 11.094 1.00 25.14 636 GLY A C 1
ATOM 4805 O O . GLY A 1 636 ? -10.880 7.029 11.950 1.00 25.14 636 GLY A O 1
ATOM 4806 N N . GLY A 1 637 ? -8.786 6.764 11.149 1.00 24.41 637 GLY A N 1
ATOM 4807 C CA . GLY A 1 637 ? -8.096 7.676 12.060 1.00 24.41 637 GLY A CA 1
ATOM 4808 C C . GLY A 1 637 ? -7.825 7.235 13.511 1.00 24.41 637 GLY A C 1
ATOM 4809 O O . GLY A 1 637 ? -8.709 6.909 14.298 1.00 24.41 637 GLY A O 1
ATOM 4810 N N . LEU A 1 638 ? -6.556 7.415 13.896 1.00 22.80 638 LEU A N 1
ATOM 4811 C CA . LEU A 1 638 ? -6.100 7.988 15.178 1.00 22.80 638 LEU A CA 1
ATOM 4812 C C . LEU A 1 638 ? -6.261 7.235 16.516 1.00 22.80 638 LEU A C 1
ATOM 4814 O O . LEU A 1 638 ? -5.702 7.711 17.501 1.00 22.80 638 LEU A O 1
ATOM 4818 N N . ALA A 1 639 ? -6.898 6.062 16.597 1.00 25.05 639 ALA A N 1
ATOM 4819 C CA . ALA A 1 639 ? -6.963 5.314 17.871 1.00 25.05 639 ALA A CA 1
ATOM 4820 C C . ALA A 1 639 ? -5.981 4.124 17.998 1.00 25.05 639 ALA A C 1
ATOM 4822 O O . ALA A 1 639 ? -5.600 3.769 19.109 1.00 25.05 639 ALA A O 1
ATOM 4823 N N . GLY A 1 640 ? -5.599 3.467 16.894 1.00 26.27 640 GLY A N 1
ATOM 4824 C CA . GLY A 1 640 ? -5.064 2.090 16.939 1.00 26.27 640 GLY A CA 1
ATOM 4825 C C . GLY A 1 640 ? -3.542 1.889 16.864 1.00 26.27 640 GLY A C 1
ATOM 4826 O O . GLY A 1 640 ? -3.097 0.748 16.968 1.00 26.27 640 GLY A O 1
ATOM 4827 N N . ILE A 1 641 ? -2.736 2.936 16.635 1.00 25.69 641 ILE A N 1
ATOM 4828 C CA . ILE A 1 641 ? -1.317 2.779 16.226 1.00 25.69 641 ILE A CA 1
ATOM 4829 C C . ILE A 1 641 ? -0.307 3.313 17.265 1.00 25.69 641 ILE A C 1
ATOM 4831 O O . ILE A 1 641 ? 0.831 2.848 17.316 1.00 25.69 641 ILE A O 1
ATOM 4835 N N . THR A 1 642 ? -0.710 4.199 18.178 1.00 25.28 642 THR A N 1
ATOM 4836 C CA . THR A 1 642 ? 0.182 4.817 19.186 1.00 25.28 642 THR A CA 1
ATOM 4837 C C . THR A 1 642 ? 0.628 3.895 20.330 1.00 25.28 642 THR A C 1
ATOM 4839 O O . THR A 1 642 ? 1.468 4.295 21.130 1.00 25.28 642 THR A O 1
ATOM 4842 N N . LEU A 1 643 ? 0.129 2.655 20.409 1.00 25.72 643 LEU A N 1
ATOM 4843 C CA . LEU A 1 643 ? 0.461 1.688 21.472 1.00 25.72 643 LEU A CA 1
ATOM 4844 C C . LEU A 1 643 ? 1.326 0.494 21.019 1.00 25.72 643 LEU A C 1
ATOM 4846 O O . LEU A 1 643 ? 1.550 -0.432 21.796 1.00 25.72 643 LEU A O 1
ATOM 4850 N N . ALA A 1 644 ? 1.864 0.522 19.793 1.00 25.30 644 ALA A N 1
ATOM 4851 C CA . ALA A 1 644 ? 2.756 -0.526 19.275 1.00 25.30 644 ALA A CA 1
ATOM 4852 C C . ALA A 1 644 ? 4.268 -0.221 19.415 1.00 25.30 644 ALA A C 1
ATOM 4854 O O . ALA A 1 644 ? 5.068 -1.151 19.388 1.00 25.30 644 ALA A O 1
ATOM 4855 N N . TYR A 1 645 ? 4.667 1.045 19.608 1.00 24.25 645 TYR A N 1
ATOM 4856 C CA . TYR A 1 645 ? 6.079 1.487 19.594 1.00 24.25 645 TYR A CA 1
ATOM 4857 C C . TYR A 1 645 ? 6.619 2.007 20.946 1.00 24.25 645 TYR A C 1
ATOM 4859 O O . TYR A 1 645 ? 7.642 2.684 20.998 1.00 24.25 645 TYR A O 1
ATOM 4867 N N . ALA A 1 646 ? 5.973 1.659 22.064 1.00 24.33 646 ALA A N 1
ATOM 4868 C CA . ALA A 1 646 ? 6.331 2.128 23.413 1.00 24.33 646 ALA A CA 1
ATOM 4869 C C . ALA A 1 646 ? 7.138 1.111 24.262 1.00 24.33 646 ALA A C 1
ATOM 4871 O O . ALA A 1 646 ? 7.032 1.116 25.488 1.00 24.33 646 ALA A O 1
ATOM 4872 N N . VAL A 1 647 ? 7.908 0.198 23.645 1.00 23.92 647 VAL A N 1
ATOM 4873 C CA . VAL A 1 647 ? 8.615 -0.887 24.377 1.00 23.92 647 VAL A CA 1
ATOM 4874 C C . VAL A 1 647 ? 10.142 -0.918 24.174 1.00 23.92 647 VAL A C 1
ATOM 4876 O O . VAL A 1 647 ? 10.827 -1.517 25.000 1.00 23.92 647 VAL A O 1
ATOM 4879 N N . GLN A 1 648 ? 10.720 -0.246 23.166 1.00 23.50 648 GLN A N 1
ATOM 4880 C CA . GLN A 1 648 ? 12.181 -0.261 22.940 1.00 23.50 648 GLN A CA 1
ATOM 4881 C C . GLN A 1 648 ? 12.804 1.100 22.562 1.00 23.50 648 GLN A C 1
ATOM 4883 O O . GLN A 1 648 ? 13.330 1.259 21.471 1.00 23.50 648 GLN A O 1
ATOM 4888 N N . ALA A 1 649 ? 12.837 2.058 23.500 1.00 21.89 649 ALA A N 1
ATOM 4889 C CA . ALA A 1 649 ? 13.829 3.150 23.492 1.00 21.89 649 ALA A CA 1
ATOM 4890 C C . ALA A 1 649 ? 13.978 3.817 24.879 1.00 21.89 649 ALA A C 1
ATOM 4892 O O . ALA A 1 649 ? 13.408 4.867 25.167 1.00 21.89 649 ALA A O 1
ATOM 4893 N N . GLY A 1 650 ? 14.769 3.200 25.761 1.00 22.00 650 GLY A N 1
ATOM 4894 C CA . GLY A 1 650 ? 15.120 3.731 27.086 1.00 22.00 650 GLY A CA 1
ATOM 4895 C C . GLY A 1 650 ? 15.502 2.580 28.015 1.00 22.00 650 GLY A C 1
ATOM 4896 O O . GLY A 1 650 ? 14.648 1.792 28.397 1.00 22.00 650 GLY A O 1
ATOM 4897 N N . TRP A 1 651 ? 16.762 2.366 28.395 1.00 20.03 651 TRP A N 1
ATOM 4898 C CA . TRP A 1 651 ? 17.867 3.302 28.659 1.00 20.03 651 TRP A CA 1
ATOM 4899 C C . TRP A 1 651 ? 19.132 2.863 27.884 1.00 20.03 651 TRP A C 1
ATOM 4901 O O . TRP A 1 651 ? 19.287 1.681 27.607 1.00 20.03 651 TRP A O 1
ATOM 4911 N N . ILE A 1 652 ? 20.089 3.717 27.497 1.00 22.06 652 ILE A N 1
ATOM 4912 C CA . ILE A 1 652 ? 21.112 4.410 28.320 1.00 22.06 652 ILE A CA 1
ATOM 4913 C C . ILE A 1 652 ? 21.784 5.443 27.370 1.00 22.06 652 ILE A C 1
ATOM 4915 O O . ILE A 1 652 ? 22.277 5.060 26.318 1.00 22.06 652 ILE A O 1
ATOM 4919 N N . SER A 1 653 ? 21.905 6.749 27.636 1.00 24.00 653 SER A N 1
ATOM 4920 C CA . SER A 1 653 ? 22.790 7.323 28.665 1.00 24.00 653 SER A CA 1
ATOM 4921 C C . SER A 1 653 ? 22.663 8.853 28.770 1.00 24.00 653 SER A C 1
ATOM 4923 O O . SER A 1 653 ? 22.798 9.568 27.783 1.00 24.00 653 SER A O 1
ATOM 4925 N N . GLY A 1 654 ? 22.584 9.376 29.998 1.00 22.70 654 GLY A N 1
ATOM 4926 C CA . GLY A 1 654 ? 22.966 10.759 30.307 1.00 22.70 654 GLY A CA 1
ATOM 4927 C C . GLY A 1 654 ? 24.375 10.806 30.904 1.00 22.70 654 GLY A C 1
ATOM 4928 O O . GLY A 1 654 ? 24.537 10.668 32.116 1.00 22.70 654 GLY A O 1
ATOM 4929 N N . ALA A 1 655 ? 25.414 10.978 30.083 1.00 23.06 655 ALA A N 1
ATOM 4930 C CA . ALA A 1 655 ? 26.797 11.058 30.568 1.00 23.06 655 ALA A CA 1
ATOM 4931 C C . ALA A 1 655 ? 27.115 12.466 31.116 1.00 23.06 655 ALA A C 1
ATOM 4933 O O . ALA A 1 655 ? 27.203 13.421 30.348 1.00 23.06 655 ALA A O 1
ATOM 4934 N N . GLY A 1 656 ? 27.292 12.603 32.442 1.00 20.88 656 GLY A N 1
ATOM 4935 C CA . GLY A 1 656 ? 27.281 13.932 33.081 1.00 20.88 656 GLY A CA 1
ATOM 4936 C C . GLY A 1 656 ? 28.182 14.206 34.295 1.00 20.88 656 GLY A C 1
ATOM 4937 O O . GLY A 1 656 ? 28.209 15.352 34.734 1.00 20.88 656 GLY A O 1
ATOM 4938 N N . SER A 1 657 ? 28.923 13.246 34.869 1.00 22.91 657 SER A N 1
ATOM 4939 C CA . SER A 1 657 ? 30.142 13.528 35.674 1.00 22.91 657 SER A CA 1
ATOM 4940 C C . SER A 1 657 ? 30.879 12.264 36.142 1.00 22.91 657 SER A C 1
ATOM 4942 O O . SER A 1 657 ? 30.322 11.175 36.223 1.00 22.91 657 SER A O 1
ATOM 4944 N N . VAL A 1 658 ? 32.180 12.420 36.409 1.00 27.30 658 VAL A N 1
ATOM 4945 C CA . VAL A 1 658 ? 33.152 11.330 36.590 1.00 27.30 658 VAL A CA 1
ATOM 4946 C C . VAL A 1 658 ? 33.438 11.056 38.071 1.00 27.30 658 VAL A C 1
ATOM 4948 O O . VAL A 1 658 ? 34.129 11.857 38.697 1.00 27.30 658 VAL A O 1
ATOM 4951 N N . ALA A 1 659 ? 32.995 9.905 38.592 1.00 25.39 659 ALA A N 1
ATOM 4952 C CA . ALA A 1 659 ? 33.646 9.099 39.646 1.00 25.39 659 ALA A CA 1
ATOM 4953 C C . ALA A 1 659 ? 32.766 7.888 40.026 1.00 25.39 659 ALA A C 1
ATOM 4955 O O . ALA A 1 659 ? 31.556 8.042 40.118 1.00 25.39 659 ALA A O 1
ATOM 4956 N N . GLY A 1 660 ? 33.361 6.726 40.344 1.00 25.55 660 GLY A N 1
ATOM 4957 C CA . GLY A 1 660 ? 32.653 5.686 41.122 1.00 25.55 660 GLY A CA 1
ATOM 4958 C C . GLY A 1 660 ? 32.409 4.316 40.474 1.00 25.55 660 GLY A C 1
ATOM 4959 O O . GLY A 1 660 ? 31.353 3.729 40.681 1.00 25.55 660 GLY A O 1
ATOM 4960 N N . GLY A 1 661 ? 33.382 3.740 39.762 1.00 33.06 661 GLY A N 1
ATOM 4961 C CA . GLY A 1 661 ? 33.349 2.300 39.462 1.00 33.06 661 GLY A CA 1
ATOM 4962 C C . GLY A 1 661 ? 33.576 1.457 40.726 1.00 33.06 661 GLY A C 1
ATOM 4963 O O . GLY A 1 661 ? 34.713 1.065 40.979 1.00 33.06 661 GLY A O 1
ATOM 4964 N N . ALA A 1 662 ? 32.528 1.227 41.531 1.00 27.39 662 ALA A N 1
ATOM 4965 C CA . ALA A 1 662 ? 32.595 0.407 42.753 1.00 27.39 662 ALA A CA 1
ATOM 4966 C C . ALA A 1 662 ? 31.255 -0.185 43.259 1.00 27.39 662 ALA A C 1
ATOM 4968 O O . ALA A 1 662 ? 31.279 -1.242 43.886 1.00 27.39 662 ALA A O 1
ATOM 4969 N N . GLU A 1 663 ? 30.098 0.456 43.036 1.00 26.11 663 GLU A N 1
ATOM 4970 C CA . GLU A 1 663 ? 28.874 0.127 43.805 1.00 26.11 663 GLU A CA 1
ATOM 4971 C C . GLU A 1 663 ? 27.957 -0.948 43.189 1.00 26.11 663 GLU A C 1
ATOM 4973 O O . GLU A 1 663 ? 27.224 -1.611 43.923 1.00 26.11 663 GLU A O 1
ATOM 4978 N N . SER A 1 664 ? 28.046 -1.229 41.884 1.00 28.81 664 SER A N 1
ATOM 4979 C CA . SER A 1 664 ? 27.205 -2.241 41.209 1.00 28.81 664 SER A CA 1
ATOM 4980 C C . SER A 1 664 ? 27.487 -3.700 41.613 1.00 28.81 664 SER A C 1
ATOM 4982 O O . SER A 1 664 ? 26.782 -4.605 41.179 1.00 28.81 664 SER A O 1
ATOM 4984 N N . ILE A 1 665 ? 28.485 -3.944 42.470 1.00 31.02 665 ILE A N 1
ATOM 4985 C CA . ILE A 1 665 ? 28.828 -5.276 43.000 1.00 31.02 665 ILE A CA 1
ATOM 4986 C C . ILE A 1 665 ? 28.168 -5.527 44.376 1.00 31.02 665 ILE A C 1
ATOM 4988 O O . ILE A 1 665 ? 28.056 -6.672 44.807 1.00 31.02 665 ILE A O 1
ATOM 4992 N N . ALA A 1 666 ? 27.688 -4.485 45.068 1.00 31.58 666 ALA A N 1
ATOM 4993 C CA . ALA A 1 666 ? 27.168 -4.610 46.435 1.00 31.58 666 ALA A CA 1
ATOM 4994 C C . ALA A 1 666 ? 25.721 -5.142 46.513 1.00 31.58 666 ALA A C 1
ATOM 4996 O O . ALA A 1 666 ? 25.393 -5.871 47.449 1.00 31.58 666 ALA A O 1
ATOM 4997 N N . ALA A 1 667 ? 24.862 -4.821 45.536 1.00 31.12 667 ALA A N 1
ATOM 4998 C CA . ALA A 1 667 ? 23.446 -5.207 45.563 1.00 31.12 667 ALA A CA 1
ATOM 4999 C C . ALA A 1 667 ? 23.245 -6.736 45.496 1.00 31.12 667 ALA A C 1
ATOM 5001 O O . ALA A 1 667 ? 22.558 -7.308 46.340 1.00 31.12 667 ALA A O 1
ATOM 5002 N N . GLY A 1 668 ? 23.935 -7.415 44.570 1.00 33.91 668 GLY A N 1
ATOM 5003 C CA . GLY A 1 668 ? 23.820 -8.870 44.381 1.00 33.91 668 GLY A CA 1
ATOM 5004 C C . GLY A 1 668 ? 24.374 -9.731 45.528 1.00 33.91 668 GLY A C 1
ATOM 5005 O O . GLY A 1 668 ? 24.197 -10.946 45.521 1.00 33.91 668 GLY A O 1
ATOM 5006 N N . ALA A 1 669 ? 25.047 -9.138 46.522 1.00 33.03 669 ALA A N 1
ATOM 5007 C CA . ALA A 1 669 ? 25.583 -9.864 47.676 1.00 33.03 669 ALA A CA 1
ATOM 5008 C C . ALA A 1 669 ? 24.599 -9.950 48.861 1.00 33.03 669 ALA A C 1
ATOM 5010 O O . ALA A 1 669 ? 24.674 -10.894 49.651 1.00 33.03 669 ALA A O 1
ATOM 5011 N N . ALA A 1 670 ? 23.676 -8.991 48.998 1.00 31.22 670 ALA A N 1
ATOM 5012 C CA . ALA A 1 670 ? 22.736 -8.949 50.122 1.00 31.22 670 ALA A CA 1
ATOM 5013 C C . ALA A 1 670 ? 21.647 -10.033 50.019 1.00 31.22 670 ALA A C 1
ATOM 5015 O O . ALA A 1 670 ? 21.265 -10.639 51.024 1.00 31.22 670 ALA A O 1
ATOM 5016 N N . GLU A 1 671 ? 21.199 -10.312 48.795 1.00 31.28 671 GLU A N 1
ATOM 5017 C CA . GLU A 1 671 ? 20.047 -11.168 48.491 1.00 31.28 671 GLU A CA 1
ATOM 5018 C C . GLU A 1 671 ? 20.278 -12.658 48.811 1.00 31.28 671 GLU A C 1
ATOM 5020 O O . GLU A 1 671 ? 19.330 -13.398 49.061 1.00 31.28 671 GLU A O 1
ATOM 5025 N N . PHE A 1 672 ? 21.541 -13.095 48.902 1.00 30.56 672 PHE A N 1
ATOM 5026 C CA . PHE A 1 672 ? 21.902 -14.495 49.175 1.00 30.56 672 PHE A CA 1
ATOM 5027 C C . PHE A 1 672 ? 22.395 -14.783 50.607 1.00 30.56 672 PHE A C 1
ATOM 5029 O O . PHE A 1 672 ? 22.596 -15.950 50.954 1.00 30.56 672 PHE A O 1
ATOM 5036 N N . ALA A 1 673 ? 22.630 -13.757 51.439 1.00 35.03 673 ALA A N 1
ATOM 5037 C CA . ALA A 1 673 ? 23.312 -13.916 52.736 1.00 35.03 673 ALA A CA 1
ATOM 5038 C C . ALA A 1 673 ? 22.699 -13.143 53.922 1.00 35.03 673 ALA A C 1
ATOM 5040 O O . ALA A 1 673 ? 23.017 -13.459 55.071 1.00 35.03 673 ALA A O 1
ATOM 5041 N N . GLY A 1 674 ? 21.808 -12.176 53.681 1.00 36.44 674 GLY A N 1
ATOM 5042 C CA . GLY A 1 674 ? 21.158 -11.394 54.737 1.00 36.44 674 GLY A CA 1
ATOM 5043 C C . GLY A 1 674 ? 21.987 -10.210 55.276 1.00 36.44 674 GLY A C 1
ATOM 5044 O O . GLY A 1 674 ? 23.139 -10.012 54.884 1.00 36.44 674 GLY A O 1
ATOM 5045 N N . PRO A 1 675 ? 21.405 -9.383 56.172 1.00 34.72 675 PRO A N 1
ATOM 5046 C CA . PRO A 1 675 ? 21.858 -7.999 56.375 1.00 34.72 675 PRO A CA 1
ATOM 5047 C C . PRO A 1 675 ? 23.263 -7.838 56.971 1.00 34.72 675 PRO A C 1
ATOM 5049 O O . PRO A 1 675 ? 23.966 -6.890 56.635 1.00 34.72 675 PRO A O 1
ATOM 5052 N N . GLU A 1 676 ? 23.704 -8.771 57.820 1.00 34.97 676 GLU A N 1
ATOM 5053 C CA . GLU A 1 676 ? 25.015 -8.695 58.488 1.00 34.97 676 GLU A CA 1
ATOM 5054 C C . GLU A 1 676 ? 26.200 -8.862 57.511 1.00 34.97 676 GLU A C 1
ATOM 5056 O O . GLU A 1 676 ? 27.323 -8.471 57.827 1.00 34.97 676 GLU A O 1
ATOM 5061 N N . ALA A 1 677 ? 25.964 -9.402 56.307 1.00 36.53 677 ALA A N 1
ATOM 5062 C CA . ALA A 1 677 ? 26.984 -9.526 55.264 1.00 36.53 677 ALA A CA 1
ATOM 5063 C C . ALA A 1 677 ? 27.201 -8.222 54.468 1.00 36.53 677 ALA A C 1
ATOM 5065 O O . ALA A 1 677 ? 28.303 -7.994 53.966 1.00 36.53 677 ALA A O 1
ATOM 5066 N N . ALA A 1 678 ? 26.186 -7.353 54.376 1.00 37.72 678 ALA A N 1
ATOM 5067 C CA . ALA A 1 678 ? 26.277 -6.085 53.650 1.00 37.72 678 ALA A CA 1
ATOM 5068 C C . ALA A 1 678 ? 27.150 -5.058 54.399 1.00 37.72 678 ALA A C 1
ATOM 5070 O O . ALA A 1 678 ? 28.037 -4.446 53.801 1.00 37.72 678 ALA A O 1
ATOM 5071 N N . ASP A 1 679 ? 26.984 -4.948 55.723 1.00 35.81 679 ASP A N 1
ATOM 5072 C CA . ASP A 1 679 ? 27.808 -4.072 56.574 1.00 35.81 679 ASP A CA 1
ATOM 5073 C C . ASP A 1 679 ? 29.300 -4.459 56.546 1.00 35.81 679 ASP A C 1
ATOM 5075 O O . ASP A 1 679 ? 30.173 -3.593 56.608 1.00 35.81 679 ASP A O 1
ATOM 5079 N N . ALA A 1 680 ? 29.618 -5.748 56.384 1.00 37.03 680 ALA A N 1
ATOM 5080 C CA . ALA A 1 680 ? 30.998 -6.212 56.237 1.00 37.03 680 ALA A CA 1
ATOM 5081 C C . ALA A 1 680 ? 31.635 -5.812 54.890 1.00 37.03 680 ALA A C 1
ATOM 5083 O O . ALA A 1 680 ? 32.854 -5.664 54.812 1.00 37.03 680 ALA A O 1
ATOM 5084 N N . PHE A 1 681 ? 30.833 -5.622 53.836 1.00 33.25 681 PHE A N 1
ATOM 5085 C CA . PHE A 1 681 ? 31.316 -5.229 52.508 1.00 33.25 681 PHE A CA 1
ATOM 5086 C C . PHE A 1 681 ? 31.590 -3.719 52.412 1.00 33.25 681 PHE A C 1
ATOM 5088 O O . PHE A 1 681 ? 32.550 -3.297 51.764 1.00 33.25 681 PHE A O 1
ATOM 5095 N N . LEU A 1 682 ? 30.783 -2.908 53.105 1.00 30.31 682 LEU A N 1
ATOM 5096 C CA . LEU A 1 682 ? 30.898 -1.445 53.129 1.00 30.31 682 LEU A CA 1
ATOM 5097 C C . LEU A 1 682 ? 31.981 -0.916 54.089 1.00 30.31 682 LEU A C 1
ATOM 5099 O O . LEU A 1 682 ? 32.371 0.247 53.987 1.00 30.31 682 LEU A O 1
ATOM 5103 N N . ALA A 1 683 ? 32.488 -1.740 55.012 1.00 38.50 683 ALA A N 1
ATOM 5104 C CA . ALA A 1 683 ? 33.368 -1.272 56.084 1.00 38.50 683 ALA A CA 1
ATOM 5105 C C . ALA A 1 683 ? 34.843 -1.036 55.691 1.00 38.50 683 ALA A C 1
ATOM 5107 O O . ALA A 1 683 ? 35.491 -0.203 56.327 1.00 38.50 683 ALA A O 1
ATOM 5108 N N . GLU A 1 684 ? 35.415 -1.757 54.711 1.00 29.19 684 GLU A N 1
ATOM 5109 C CA . GLU A 1 684 ? 36.887 -1.790 54.574 1.00 29.19 684 GLU A CA 1
ATOM 5110 C C . GLU A 1 684 ? 37.444 -1.999 53.147 1.00 29.19 684 GLU A C 1
ATOM 5112 O O . GLU A 1 684 ? 38.286 -2.860 52.906 1.00 29.19 684 GLU A O 1
ATOM 5117 N N . HIS A 1 685 ? 37.089 -1.118 52.202 1.00 33.81 685 HIS A N 1
ATOM 5118 C CA . HIS A 1 685 ? 37.917 -0.864 51.002 1.00 33.81 685 HIS A CA 1
ATOM 5119 C C . HIS A 1 685 ? 38.903 0.307 51.205 1.00 33.81 685 HIS A C 1
ATOM 5121 O O . HIS A 1 685 ? 39.149 1.123 50.318 1.00 33.81 685 HIS A O 1
ATOM 5127 N N . ALA A 1 686 ? 39.528 0.353 52.386 1.00 32.41 686 ALA A N 1
ATOM 5128 C CA . ALA A 1 686 ? 40.611 1.273 52.740 1.00 32.41 686 ALA A CA 1
ATOM 5129 C C . ALA A 1 686 ? 41.996 0.587 52.719 1.00 32.41 686 ALA A C 1
ATOM 5131 O O . ALA A 1 686 ? 42.823 0.778 53.610 1.00 32.41 686 ALA A O 1
ATOM 5132 N N . GLY A 1 687 ? 42.280 -0.178 51.661 1.00 30.88 687 GLY A N 1
ATOM 5133 C CA . GLY A 1 687 ? 43.615 -0.718 51.381 1.00 30.88 687 GLY A CA 1
ATOM 5134 C C . GLY A 1 687 ? 43.871 -2.161 51.853 1.00 30.88 687 GLY A C 1
ATOM 5135 O O . GLY A 1 687 ? 43.018 -2.781 52.479 1.00 30.88 687 GLY A O 1
ATOM 5136 N N . PRO A 1 688 ? 45.021 -2.756 51.470 1.00 38.34 688 PRO A N 1
ATOM 5137 C CA . PRO A 1 688 ? 45.075 -4.199 51.244 1.00 38.34 688 PRO A CA 1
ATOM 5138 C C . PRO A 1 688 ? 45.786 -5.012 52.338 1.00 38.34 688 PRO A C 1
ATOM 5140 O O . PRO A 1 688 ? 46.939 -4.745 52.685 1.00 38.34 688 PRO A O 1
ATOM 5143 N N . GLY A 1 689 ? 45.173 -6.127 52.749 1.00 36.12 689 GLY A N 1
ATOM 5144 C CA . GLY A 1 689 ? 45.885 -7.236 53.390 1.00 36.12 689 GLY A CA 1
ATOM 5145 C C . GLY A 1 689 ? 44.998 -8.263 54.104 1.00 36.12 689 GLY A C 1
ATOM 5146 O O . GLY A 1 689 ? 43.933 -7.928 54.592 1.00 36.12 689 GLY A O 1
ATOM 5147 N N . LEU A 1 690 ? 45.533 -9.489 54.251 1.00 27.05 690 LEU A N 1
ATOM 5148 C CA . LEU A 1 690 ? 45.095 -10.578 55.158 1.00 27.05 690 LEU A CA 1
ATOM 5149 C C . LEU A 1 690 ? 44.039 -11.585 54.645 1.00 27.05 690 LEU A C 1
ATOM 5151 O O . LEU A 1 690 ? 42.923 -11.682 55.147 1.00 27.05 690 LEU A O 1
ATOM 5155 N N . GLY A 1 691 ? 44.473 -12.507 53.777 1.00 43.53 691 GLY A N 1
ATOM 5156 C CA . GLY A 1 691 ? 43.715 -13.706 53.366 1.00 43.53 691 GLY A CA 1
ATOM 5157 C C . GLY A 1 691 ? 43.501 -14.791 54.444 1.00 43.53 691 GLY A C 1
ATOM 5158 O O . GLY A 1 691 ? 43.464 -15.972 54.110 1.00 43.53 691 GLY A O 1
ATOM 5159 N N . ALA A 1 692 ? 43.388 -14.435 55.728 1.00 39.31 692 ALA A N 1
ATOM 5160 C CA . ALA A 1 692 ? 43.281 -15.391 56.840 1.00 39.31 692 ALA A CA 1
ATOM 5161 C C . ALA A 1 692 ? 41.853 -15.917 57.099 1.00 39.31 692 ALA A C 1
ATOM 5163 O O . ALA A 1 692 ? 41.704 -17.017 57.630 1.00 39.31 692 ALA A O 1
ATOM 5164 N N . TYR A 1 693 ? 40.811 -15.180 56.695 1.00 38.12 693 TYR A N 1
ATOM 5165 C CA . TYR A 1 693 ? 39.405 -15.588 56.875 1.00 38.12 693 TYR A CA 1
ATOM 5166 C C . TYR A 1 693 ? 38.791 -16.251 55.632 1.00 38.12 693 TYR A C 1
ATOM 5168 O O . TYR A 1 693 ? 37.920 -17.113 55.760 1.00 38.12 693 TYR A O 1
ATOM 5176 N N . ALA A 1 694 ? 39.327 -15.961 54.441 1.00 39.19 694 ALA A N 1
ATOM 5177 C CA . ALA A 1 694 ? 38.942 -16.628 53.195 1.00 39.19 694 ALA A CA 1
ATOM 5178 C C . ALA A 1 694 ? 39.147 -18.155 53.254 1.00 39.19 694 ALA A C 1
ATOM 5180 O O . ALA A 1 694 ? 38.361 -18.902 52.679 1.00 39.19 694 ALA A O 1
ATOM 5181 N N . GLY A 1 695 ? 40.161 -18.631 53.991 1.00 44.41 695 GLY A N 1
ATOM 5182 C CA . GLY A 1 695 ? 40.449 -20.060 54.145 1.00 44.41 695 GLY A CA 1
ATOM 5183 C C . GLY A 1 695 ? 39.292 -20.848 54.763 1.00 44.41 695 GLY A C 1
ATOM 5184 O O . GLY A 1 695 ? 38.895 -21.872 54.214 1.00 44.41 695 GLY A O 1
ATOM 5185 N N . ALA A 1 696 ? 38.706 -20.366 55.865 1.00 39.09 696 ALA A N 1
ATOM 5186 C CA . ALA A 1 696 ? 37.592 -21.046 56.530 1.00 39.09 696 ALA A CA 1
ATOM 5187 C C . ALA A 1 696 ? 36.306 -21.023 55.682 1.00 39.09 696 ALA A C 1
ATOM 5189 O O . ALA A 1 696 ? 35.637 -22.049 55.565 1.00 39.09 696 ALA A O 1
ATOM 5190 N N . ALA A 1 697 ? 35.994 -19.894 55.034 1.00 39.47 697 ALA A N 1
ATOM 5191 C CA . ALA A 1 697 ? 34.828 -19.770 54.157 1.00 39.47 697 ALA A CA 1
ATOM 5192 C C . ALA A 1 697 ? 34.948 -20.648 52.896 1.00 39.47 697 ALA A C 1
ATOM 5194 O O . ALA A 1 697 ? 34.056 -21.446 52.606 1.00 39.47 697 ALA A O 1
ATOM 5195 N N . ALA A 1 698 ? 36.083 -20.583 52.189 1.00 43.03 698 ALA A N 1
ATOM 5196 C CA . ALA A 1 698 ? 36.348 -21.430 51.026 1.00 43.03 698 ALA A CA 1
ATOM 5197 C C . ALA A 1 698 ? 36.392 -22.917 51.408 1.00 43.03 698 ALA A C 1
ATOM 5199 O O . ALA A 1 698 ? 35.831 -23.754 50.705 1.00 43.03 698 ALA A O 1
ATOM 5200 N N . GLY A 1 699 ? 36.994 -23.248 52.554 1.00 41.03 699 GLY A N 1
ATOM 5201 C CA . GLY A 1 699 ? 36.985 -24.598 53.107 1.00 41.03 699 GLY A CA 1
ATOM 5202 C C . GLY A 1 699 ? 35.565 -25.118 53.335 1.00 41.03 699 GLY A C 1
ATOM 5203 O O . GLY A 1 699 ? 35.253 -26.223 52.893 1.00 41.03 699 GLY A O 1
ATOM 5204 N N . ALA A 1 700 ? 34.689 -24.324 53.962 1.00 41.88 700 ALA A N 1
ATOM 5205 C CA . ALA A 1 700 ? 33.280 -24.673 54.157 1.00 41.88 700 ALA A CA 1
ATOM 5206 C C . ALA A 1 700 ? 32.542 -24.903 52.836 1.00 41.88 700 ALA A C 1
ATOM 5208 O O . ALA A 1 700 ? 31.892 -25.936 52.672 1.00 41.88 700 ALA A O 1
ATOM 5209 N N . LEU A 1 701 ? 32.677 -23.985 51.880 1.00 40.75 701 LEU A N 1
ATOM 5210 C CA . LEU A 1 701 ? 32.039 -24.103 50.569 1.00 40.75 701 LEU A CA 1
ATOM 5211 C C . LEU A 1 701 ? 32.520 -25.355 49.820 1.00 40.75 701 LEU A C 1
ATOM 5213 O O . LEU A 1 701 ? 31.701 -26.111 49.302 1.00 40.75 701 LEU A O 1
ATOM 5217 N N . ILE A 1 702 ? 33.824 -25.647 49.840 1.00 42.97 702 ILE A N 1
ATOM 5218 C CA . ILE A 1 702 ? 34.397 -26.859 49.233 1.00 42.97 702 ILE A CA 1
ATOM 5219 C C . ILE A 1 702 ? 33.920 -28.124 49.961 1.00 42.97 702 ILE A C 1
ATOM 5221 O O . ILE A 1 702 ? 33.597 -29.118 49.312 1.00 42.97 702 ILE A O 1
ATOM 5225 N N . GLY A 1 703 ? 33.834 -28.115 51.293 1.00 38.59 703 GLY A N 1
ATOM 5226 C CA . GLY A 1 703 ? 33.341 -29.245 52.085 1.00 38.59 703 GLY A CA 1
ATOM 5227 C C . GLY A 1 703 ? 31.856 -29.546 51.845 1.00 38.59 703 GLY A C 1
ATOM 5228 O O . GLY A 1 703 ? 31.475 -30.703 51.663 1.00 38.59 703 GLY A O 1
ATOM 5229 N N . ALA A 1 704 ? 31.024 -28.506 51.761 1.00 40.53 704 ALA A N 1
ATOM 5230 C CA . ALA A 1 704 ? 29.614 -28.613 51.395 1.00 40.53 704 ALA A CA 1
ATOM 5231 C C . ALA A 1 704 ? 29.448 -29.128 49.957 1.00 40.53 704 ALA A C 1
ATOM 5233 O O . ALA A 1 704 ? 28.735 -30.106 49.714 1.00 40.53 704 ALA A O 1
ATOM 5234 N N . ALA A 1 705 ? 30.159 -28.511 49.008 1.00 43.16 705 ALA A N 1
ATOM 5235 C CA . ALA A 1 705 ? 30.116 -28.870 47.597 1.00 43.16 705 ALA A CA 1
ATOM 5236 C C . ALA A 1 705 ? 30.612 -30.300 47.353 1.00 43.16 705 ALA A C 1
ATOM 5238 O O . ALA A 1 705 ? 29.981 -31.031 46.600 1.00 43.16 705 ALA A O 1
ATOM 5239 N N . THR A 1 706 ? 31.686 -30.748 48.011 1.00 38.19 706 THR A N 1
ATOM 5240 C CA . THR A 1 706 ? 32.211 -32.117 47.840 1.00 38.19 706 THR A CA 1
ATOM 5241 C C . THR A 1 706 ? 31.307 -33.186 48.445 1.00 38.19 706 THR A C 1
ATOM 5243 O O . THR A 1 706 ? 31.161 -34.239 47.827 1.00 38.19 706 THR A O 1
ATOM 5246 N N . VAL A 1 707 ? 30.642 -32.940 49.582 1.00 39.66 707 VAL A N 1
ATOM 5247 C CA . VAL A 1 707 ? 29.640 -33.884 50.115 1.00 39.66 707 VAL A CA 1
ATOM 5248 C C . VAL A 1 707 ? 28.374 -33.895 49.254 1.00 39.66 707 VAL A C 1
ATOM 5250 O O . VAL A 1 707 ? 27.877 -34.975 48.936 1.00 39.66 707 VAL A O 1
ATOM 5253 N N . SER A 1 708 ? 27.902 -32.732 48.796 1.00 40.88 708 SER A N 1
ATOM 5254 C CA . SER A 1 708 ? 26.799 -32.625 47.828 1.00 40.88 708 SER A CA 1
ATOM 5255 C C . SER A 1 708 ? 27.119 -33.384 46.532 1.00 40.88 708 SER A C 1
ATOM 5257 O O . SER A 1 708 ? 26.342 -34.230 46.081 1.00 40.88 708 SER A O 1
ATOM 5259 N N . LEU A 1 709 ? 28.324 -33.184 45.987 1.00 37.62 709 LEU A N 1
ATOM 5260 C CA . LEU A 1 709 ? 28.812 -33.887 44.806 1.00 37.62 709 LEU A CA 1
ATOM 5261 C C . LEU A 1 709 ? 28.910 -35.395 45.063 1.00 37.62 709 LEU A C 1
ATOM 5263 O O . LEU A 1 709 ? 28.417 -36.162 44.248 1.00 37.62 709 LEU A O 1
ATOM 5267 N N . LEU A 1 710 ? 29.469 -35.843 46.194 1.00 37.72 710 LEU A N 1
ATOM 5268 C CA . LEU A 1 710 ? 29.570 -37.267 46.547 1.00 37.72 710 LEU A CA 1
ATOM 5269 C C . LEU A 1 710 ? 28.199 -37.935 46.705 1.00 37.72 710 LEU A C 1
ATOM 5271 O O . LEU A 1 710 ? 28.018 -39.046 46.205 1.00 37.72 710 LEU A O 1
ATOM 5275 N N . LEU A 1 711 ? 27.219 -37.279 47.331 1.00 42.59 711 LEU A N 1
ATOM 5276 C CA . LEU A 1 711 ? 25.839 -37.779 47.417 1.00 42.59 711 LEU A CA 1
ATOM 5277 C C . LEU A 1 711 ? 25.210 -37.930 46.023 1.00 42.59 711 LEU A C 1
ATOM 5279 O O . LEU A 1 711 ? 24.571 -38.950 45.745 1.00 42.59 711 LEU A O 1
ATOM 5283 N N . LYS A 1 712 ? 25.455 -36.957 45.135 1.00 41.59 712 LYS A N 1
ATOM 5284 C CA . LYS A 1 712 ? 24.962 -36.920 43.748 1.00 41.59 712 LYS A CA 1
ATOM 5285 C C . LYS A 1 712 ? 25.687 -37.913 42.821 1.00 41.59 712 LYS A C 1
ATOM 5287 O O . LYS A 1 712 ? 25.066 -38.457 41.915 1.00 41.59 712 LYS A O 1
ATOM 5292 N N . TYR A 1 713 ? 26.973 -38.199 43.055 1.00 38.19 713 TYR A N 1
ATOM 5293 C CA . TYR A 1 713 ? 27.804 -39.092 42.223 1.00 38.19 713 TYR A CA 1
ATOM 5294 C C . TYR A 1 713 ? 27.762 -40.563 42.662 1.00 38.19 713 TYR A C 1
ATOM 5296 O O . TYR A 1 713 ? 27.891 -41.455 41.827 1.00 38.19 713 TYR A O 1
ATOM 5304 N N . THR A 1 714 ? 27.592 -40.837 43.960 1.00 39.62 714 THR A N 1
ATOM 5305 C CA . THR A 1 714 ? 27.462 -42.214 44.484 1.00 39.62 714 THR A CA 1
ATOM 5306 C C . THR A 1 714 ? 26.032 -42.751 44.400 1.00 39.62 714 THR A C 1
ATOM 5308 O O . THR A 1 714 ? 25.816 -43.942 44.610 1.00 39.62 714 THR A O 1
ATOM 5311 N N . GLY A 1 715 ? 25.047 -41.890 44.115 1.00 39.88 715 GLY A N 1
ATOM 5312 C CA . GLY A 1 715 ? 23.626 -42.242 44.029 1.00 39.88 715 GLY A CA 1
ATOM 5313 C C . GLY A 1 715 ? 22.946 -42.503 45.379 1.00 39.88 715 GLY A C 1
ATOM 5314 O O . GLY A 1 715 ? 21.733 -42.692 45.421 1.00 39.88 715 GLY A O 1
ATOM 5315 N N . VAL A 1 716 ? 23.694 -42.476 46.489 1.00 39.78 716 VAL A N 1
ATOM 5316 C CA . VAL A 1 716 ? 23.186 -42.758 47.844 1.00 39.78 716 VAL A CA 1
ATOM 5317 C C . VAL A 1 716 ? 22.134 -41.731 48.287 1.00 39.78 716 VAL A C 1
ATOM 5319 O O . VAL A 1 716 ? 21.217 -42.080 49.028 1.00 39.78 716 VAL A O 1
ATOM 5322 N N . GLY A 1 717 ? 22.211 -40.489 47.789 1.00 40.31 717 GLY A N 1
ATOM 5323 C CA . GLY A 1 717 ? 21.244 -39.431 48.101 1.00 40.31 717 GLY A CA 1
ATOM 5324 C C . GLY A 1 717 ? 19.794 -39.770 47.732 1.00 40.31 717 GLY A C 1
ATOM 5325 O O . GLY A 1 717 ? 18.885 -39.393 48.461 1.00 40.31 717 GLY A O 1
ATOM 5326 N N . ALA A 1 718 ? 19.558 -40.550 46.671 1.00 38.31 718 ALA A N 1
ATOM 5327 C CA . ALA A 1 718 ? 18.206 -40.845 46.176 1.00 38.31 718 ALA A CA 1
ATOM 5328 C C . ALA A 1 718 ? 17.334 -41.686 47.139 1.00 38.31 718 ALA A C 1
ATOM 5330 O O . ALA A 1 718 ? 16.131 -41.803 46.922 1.00 38.31 718 ALA A O 1
ATOM 5331 N N . GLY A 1 719 ? 17.922 -42.271 48.191 1.00 40.06 719 GLY A N 1
ATOM 5332 C CA . GLY A 1 719 ? 17.209 -42.999 49.250 1.00 40.06 719 GLY A CA 1
ATOM 5333 C C . GLY A 1 719 ? 17.134 -42.270 50.599 1.00 40.06 719 GLY A C 1
ATOM 5334 O O . GLY A 1 719 ? 16.724 -42.880 51.584 1.00 40.06 719 GLY A O 1
ATOM 5335 N N . LEU A 1 720 ? 17.569 -41.007 50.675 1.00 38.09 720 LEU A N 1
ATOM 5336 C CA . LEU A 1 720 ? 17.638 -40.207 51.904 1.00 38.09 720 LEU A CA 1
ATOM 5337 C C . LEU A 1 720 ? 16.667 -39.022 51.827 1.00 38.09 720 LEU A C 1
ATOM 5339 O O . LEU A 1 720 ? 16.554 -38.390 50.777 1.00 38.09 720 LEU A O 1
ATOM 5343 N N . SER A 1 721 ? 16.000 -38.681 52.934 1.00 39.34 721 SER A N 1
ATOM 5344 C CA . SER A 1 721 ? 15.139 -37.491 52.981 1.00 39.34 721 SER A CA 1
ATOM 5345 C C . SER A 1 721 ? 15.966 -36.203 52.846 1.00 39.34 721 SER A C 1
ATOM 5347 O O . SER A 1 721 ? 17.168 -36.193 53.144 1.00 39.34 721 SER A O 1
ATOM 5349 N N . LYS A 1 722 ? 15.341 -35.118 52.368 1.00 42.97 722 LYS A N 1
ATOM 5350 C CA . LYS A 1 722 ? 16.045 -33.865 52.040 1.00 42.97 722 LYS A CA 1
ATOM 5351 C C . LYS A 1 722 ? 16.781 -33.298 53.260 1.00 42.97 722 LYS A C 1
ATOM 5353 O O . LYS A 1 722 ? 17.913 -32.845 53.140 1.00 42.97 722 LYS A O 1
ATOM 5358 N N . GLU A 1 723 ? 16.205 -33.439 54.448 1.00 42.41 723 GLU A N 1
ATOM 5359 C CA . GLU A 1 723 ? 16.747 -32.957 55.724 1.00 42.41 723 GLU A CA 1
ATOM 5360 C C . GLU A 1 723 ? 18.061 -33.671 56.087 1.00 42.41 723 GLU A C 1
ATOM 5362 O O . GLU A 1 723 ? 19.009 -33.037 56.550 1.00 42.41 723 GLU A O 1
ATOM 5367 N N . ILE A 1 724 ? 18.164 -34.982 55.824 1.00 43.66 724 ILE A N 1
ATOM 5368 C CA . ILE A 1 724 ? 19.392 -35.756 56.075 1.00 43.66 724 ILE A CA 1
ATOM 5369 C C . ILE A 1 724 ? 20.464 -35.431 55.025 1.00 43.66 724 ILE A C 1
ATOM 5371 O O . ILE A 1 724 ? 21.650 -35.371 55.356 1.00 43.66 724 ILE A O 1
ATOM 5375 N N . GLN A 1 725 ? 20.066 -35.172 53.774 1.00 44.66 725 GLN A N 1
ATOM 5376 C CA . GLN A 1 725 ? 20.988 -34.695 52.740 1.00 44.66 725 GLN A CA 1
ATOM 5377 C C . GLN A 1 725 ? 21.572 -33.323 53.117 1.00 44.66 725 GLN A C 1
ATOM 5379 O O . GLN A 1 725 ? 22.793 -33.161 53.101 1.00 44.66 725 GLN A O 1
ATOM 5384 N N . TYR A 1 726 ? 20.738 -32.371 53.548 1.00 43.66 726 TYR A N 1
ATOM 5385 C CA . TYR A 1 726 ? 21.198 -31.060 54.014 1.00 43.66 726 TYR A CA 1
ATOM 5386 C C . TYR A 1 726 ? 22.056 -31.151 55.284 1.00 43.66 726 TYR A C 1
ATOM 5388 O O . TYR A 1 726 ? 23.085 -30.484 55.357 1.00 43.66 726 TYR A O 1
ATOM 5396 N N . ALA A 1 727 ? 21.732 -32.030 56.240 1.00 42.78 727 ALA A N 1
ATOM 5397 C CA . ALA A 1 727 ? 22.565 -32.254 57.426 1.00 42.78 727 ALA A CA 1
ATOM 5398 C C . ALA A 1 727 ? 23.960 -32.822 57.087 1.00 42.78 727 ALA A C 1
ATOM 5400 O O . ALA A 1 727 ? 24.954 -32.439 57.706 1.00 42.78 727 ALA A O 1
ATOM 5401 N N . LEU A 1 728 ? 24.063 -33.702 56.083 1.00 45.00 728 LEU A N 1
ATOM 5402 C CA . LEU A 1 728 ? 25.349 -34.213 55.590 1.00 45.00 728 LEU A CA 1
ATOM 5403 C C . LEU A 1 728 ? 26.154 -33.131 54.859 1.00 45.00 728 LEU A C 1
ATOM 5405 O O . LEU A 1 728 ? 27.358 -33.015 55.086 1.00 45.00 728 LEU A O 1
ATOM 5409 N N . ILE A 1 729 ? 25.499 -32.309 54.035 1.00 48.50 729 ILE A N 1
ATOM 5410 C CA . ILE A 1 729 ? 26.123 -31.172 53.339 1.00 48.50 729 ILE A CA 1
ATOM 5411 C C . ILE A 1 729 ? 26.620 -30.123 54.352 1.00 48.50 729 ILE A C 1
ATOM 5413 O O . ILE A 1 729 ? 27.756 -29.666 54.245 1.00 48.50 729 ILE A O 1
ATOM 5417 N N . ALA A 1 730 ? 25.839 -29.821 55.394 1.00 42.47 730 ALA A N 1
ATOM 5418 C CA . ALA A 1 730 ? 26.245 -28.952 56.501 1.00 42.47 730 ALA A CA 1
ATOM 5419 C C . ALA A 1 730 ? 27.397 -29.553 57.333 1.00 42.47 730 ALA A C 1
ATOM 5421 O O . ALA A 1 730 ? 28.329 -28.842 57.707 1.00 42.47 730 ALA A O 1
ATOM 5422 N N . GLY A 1 731 ? 27.402 -30.869 57.570 1.00 45.94 731 GLY A N 1
ATOM 5423 C CA . GLY A 1 731 ? 28.539 -31.568 58.180 1.00 45.94 731 GLY A CA 1
ATOM 5424 C C . GLY A 1 731 ? 29.815 -31.477 57.332 1.00 45.94 731 GLY A C 1
ATOM 5425 O O . GLY A 1 731 ? 30.904 -31.271 57.871 1.00 45.94 731 GLY A O 1
ATOM 5426 N N . GLY A 1 732 ? 29.670 -31.549 56.005 1.00 49.09 732 GLY A N 1
ATOM 5427 C CA . GLY A 1 732 ? 30.727 -31.248 55.039 1.00 49.09 732 GLY A CA 1
ATOM 5428 C C . GLY A 1 732 ? 31.231 -29.811 55.163 1.00 49.09 732 GLY A C 1
ATOM 5429 O O . GLY A 1 732 ? 32.440 -29.601 55.236 1.00 49.09 732 GLY A O 1
ATOM 5430 N N . ALA A 1 733 ? 30.325 -28.835 55.276 1.00 45.56 733 ALA A N 1
ATOM 5431 C CA . ALA A 1 733 ? 30.669 -27.428 55.478 1.00 45.56 733 ALA A CA 1
ATOM 5432 C C . ALA A 1 733 ? 31.474 -27.200 56.769 1.00 45.56 733 ALA A C 1
ATOM 5434 O O . ALA A 1 733 ? 32.507 -26.536 56.754 1.00 45.56 733 ALA A O 1
ATOM 5435 N N . ILE A 1 734 ? 31.057 -27.803 57.884 1.00 40.41 734 ILE A N 1
ATOM 5436 C CA . ILE A 1 734 ? 31.738 -27.659 59.180 1.00 40.41 734 ILE A CA 1
ATOM 5437 C C . ILE A 1 734 ? 33.134 -28.303 59.146 1.00 40.41 734 ILE A C 1
ATOM 5439 O O . ILE A 1 734 ? 34.111 -27.688 59.577 1.00 40.41 734 ILE A O 1
ATOM 5443 N N . ALA A 1 735 ? 33.267 -29.512 58.589 1.00 44.44 735 ALA A N 1
ATOM 5444 C CA . ALA A 1 735 ? 34.568 -30.167 58.427 1.00 44.44 735 ALA A CA 1
ATOM 5445 C C . ALA A 1 735 ? 35.494 -29.387 57.472 1.00 44.44 735 ALA A C 1
ATOM 5447 O O . ALA A 1 735 ? 36.693 -29.249 57.728 1.00 44.44 735 ALA A O 1
ATOM 5448 N N . GLY A 1 736 ? 34.918 -28.835 56.403 1.00 47.53 736 GLY A N 1
ATOM 5449 C CA . GLY A 1 736 ? 35.590 -27.967 55.447 1.00 47.53 736 GLY A CA 1
ATOM 5450 C C . GLY A 1 736 ? 36.103 -26.671 56.074 1.00 47.53 736 GLY A C 1
ATOM 5451 O O . GLY A 1 736 ? 37.259 -26.317 55.856 1.00 47.53 736 GLY A O 1
ATOM 5452 N N . ALA A 1 737 ? 35.305 -26.001 56.912 1.00 42.47 737 ALA A N 1
ATOM 5453 C CA . ALA A 1 737 ? 35.717 -24.788 57.626 1.00 42.47 737 ALA A CA 1
ATOM 5454 C C . ALA A 1 737 ? 36.934 -25.032 58.531 1.00 42.47 737 ALA A C 1
ATOM 5456 O O . ALA A 1 737 ? 37.893 -24.258 58.522 1.00 42.47 737 ALA A O 1
ATOM 5457 N N . ILE A 1 738 ? 36.922 -26.145 59.272 1.00 42.31 738 ILE A N 1
ATOM 5458 C CA . ILE A 1 738 ? 38.007 -26.546 60.181 1.00 42.31 738 ILE A CA 1
ATOM 5459 C C . ILE A 1 738 ? 39.303 -26.845 59.400 1.00 42.31 738 ILE A C 1
ATOM 5461 O O . ILE A 1 738 ? 40.395 -26.439 59.812 1.00 42.31 738 ILE A O 1
ATOM 5465 N N . ALA A 1 739 ? 39.197 -27.512 58.246 1.00 45.47 739 ALA A N 1
ATOM 5466 C CA . ALA A 1 739 ? 40.335 -27.760 57.360 1.00 45.47 739 ALA A CA 1
ATOM 5467 C C . ALA A 1 739 ? 40.859 -26.467 56.708 1.00 45.47 739 ALA A C 1
ATOM 5469 O O . ALA A 1 739 ? 42.069 -26.242 56.657 1.00 45.47 739 ALA A O 1
ATOM 5470 N N . GLY A 1 740 ? 39.954 -25.591 56.269 1.00 44.38 740 GLY A N 1
ATOM 5471 C CA . GLY A 1 740 ? 40.263 -24.304 55.652 1.00 44.38 740 GLY A CA 1
ATOM 5472 C C . GLY A 1 740 ? 40.983 -23.328 56.585 1.00 44.38 740 GLY A C 1
ATOM 5473 O O . GLY A 1 740 ? 41.925 -22.655 56.169 1.00 44.38 740 GLY A O 1
ATOM 5474 N N . TRP A 1 741 ? 40.622 -23.314 57.872 1.00 38.75 741 TRP A N 1
ATOM 5475 C CA . TRP A 1 741 ? 41.326 -22.524 58.891 1.00 38.75 741 TRP A CA 1
ATOM 5476 C C . TRP A 1 741 ? 42.768 -23.016 59.126 1.00 38.75 741 TRP A C 1
ATOM 5478 O O . TRP A 1 741 ? 43.667 -22.225 59.412 1.00 38.75 741 TRP A O 1
ATOM 5488 N N . SER A 1 742 ? 43.020 -24.314 58.925 1.00 40.91 742 SER A N 1
ATOM 5489 C CA . SER A 1 742 ? 44.332 -24.944 59.136 1.00 40.91 742 SER A CA 1
ATOM 5490 C C . SER A 1 742 ? 45.343 -24.700 58.002 1.00 40.91 742 SER A C 1
ATOM 5492 O O . SER A 1 742 ? 46.518 -25.028 58.161 1.00 40.91 742 SER A O 1
ATOM 5494 N N . LEU A 1 743 ? 44.920 -24.143 56.859 1.00 39.16 743 LEU A N 1
ATOM 5495 C CA . LEU A 1 743 ? 45.750 -24.018 55.648 1.00 39.16 743 LEU A CA 1
ATOM 5496 C C . LEU A 1 743 ? 46.401 -22.639 55.437 1.00 39.16 743 LEU A C 1
ATOM 5498 O O . LEU A 1 743 ? 47.250 -22.511 54.558 1.00 39.16 743 LEU A O 1
ATOM 5502 N N . VAL A 1 744 ? 46.070 -21.632 56.256 1.00 39.56 744 VAL A N 1
ATOM 5503 C CA . VAL A 1 744 ? 46.704 -20.291 56.208 1.00 39.56 744 VAL A CA 1
ATOM 5504 C C . VAL A 1 744 ? 47.569 -20.001 57.454 1.00 39.56 744 VAL A C 1
ATOM 5506 O O . VAL A 1 744 ? 48.419 -19.113 57.434 1.00 39.56 744 VAL A O 1
ATOM 5509 N N . GLY A 1 745 ? 47.427 -20.787 58.530 1.00 36.47 745 GLY A N 1
ATOM 5510 C CA . GLY A 1 745 ? 48.158 -20.629 59.797 1.00 36.47 745 GLY A CA 1
ATOM 5511 C C . GLY A 1 745 ? 49.272 -21.660 60.016 1.00 36.47 745 GLY A C 1
ATOM 5512 O O . GLY A 1 745 ? 49.127 -22.582 60.816 1.00 36.47 745 GLY A O 1
ATOM 5513 N N . GLY A 1 746 ? 50.411 -21.509 59.339 1.00 33.69 746 GLY A N 1
ATOM 5514 C CA . GLY A 1 746 ? 51.548 -22.424 59.480 1.00 33.69 746 GLY A CA 1
ATOM 5515 C C . GLY A 1 746 ? 52.402 -22.211 60.741 1.00 33.69 746 GLY A C 1
ATOM 5516 O O . GLY A 1 746 ? 53.454 -21.588 60.655 1.00 33.69 746 GLY A O 1
ATOM 5517 N N . THR A 1 747 ? 52.009 -22.763 61.894 1.00 30.25 747 THR A N 1
ATOM 5518 C CA . THR A 1 747 ? 52.902 -23.404 62.901 1.00 30.25 747 THR A CA 1
ATOM 5519 C C . THR A 1 747 ? 52.072 -24.004 64.040 1.00 30.25 747 THR A C 1
ATOM 5521 O O . THR A 1 747 ? 51.136 -23.390 64.538 1.00 30.25 747 THR A O 1
ATOM 5524 N N . GLY A 1 748 ? 52.371 -25.249 64.419 1.00 35.75 748 GLY A N 1
ATOM 5525 C CA . GLY A 1 748 ? 51.424 -26.075 65.174 1.00 35.75 748 GLY A CA 1
ATOM 5526 C C . GLY A 1 748 ? 51.509 -25.995 66.699 1.00 35.75 748 GLY A C 1
ATOM 5527 O O . GLY A 1 748 ? 52.540 -25.651 67.277 1.00 35.75 748 GLY A O 1
ATOM 5528 N N . ALA A 1 749 ? 50.446 -26.478 67.345 1.00 28.05 749 ALA A N 1
ATOM 5529 C CA . ALA A 1 749 ? 50.482 -26.990 68.709 1.00 28.05 749 ALA A CA 1
ATOM 5530 C C . ALA A 1 749 ? 49.533 -28.195 68.858 1.00 28.05 749 ALA A C 1
ATOM 5532 O O . ALA A 1 749 ? 48.367 -28.112 68.499 1.00 28.05 749 ALA A O 1
ATOM 5533 N N . PHE A 1 750 ? 50.093 -29.301 69.361 1.00 24.52 750 PHE A N 1
ATOM 5534 C CA . PHE A 1 750 ? 49.502 -30.401 70.146 1.00 24.52 750 PHE A CA 1
ATOM 5535 C C . PHE A 1 750 ? 47.991 -30.710 69.986 1.00 24.52 750 PHE A C 1
ATOM 5537 O O . PHE A 1 750 ? 47.139 -29.894 70.296 1.00 24.52 750 PHE A O 1
ATOM 5544 N N . ALA A 1 751 ? 47.586 -31.891 69.502 1.00 28.14 751 ALA A N 1
ATOM 5545 C CA . ALA A 1 751 ? 47.745 -33.228 70.110 1.00 28.14 751 ALA A CA 1
ATOM 5546 C C . ALA A 1 751 ? 46.858 -33.499 71.350 1.00 28.14 751 ALA A C 1
ATOM 5548 O O . ALA A 1 751 ? 46.529 -32.601 72.110 1.00 28.14 751 ALA A O 1
ATOM 5549 N N . ALA A 1 752 ? 46.575 -34.793 71.568 1.00 30.52 752 ALA A N 1
ATOM 5550 C CA . ALA A 1 752 ? 45.808 -35.396 72.671 1.00 30.52 752 ALA A CA 1
ATOM 5551 C C . ALA A 1 752 ? 44.268 -35.231 72.629 1.00 30.52 752 ALA A C 1
ATOM 5553 O O . ALA A 1 752 ? 43.699 -34.262 73.113 1.00 30.52 752 ALA A O 1
ATOM 5554 N N . GLY A 1 753 ? 43.591 -36.279 72.137 1.00 32.38 753 GLY A N 1
ATOM 5555 C CA . GLY A 1 753 ? 42.125 -36.428 72.166 1.00 32.38 753 GLY A CA 1
ATOM 5556 C C . GLY A 1 753 ? 41.640 -37.874 71.966 1.00 32.38 753 GLY A C 1
ATOM 5557 O O . GLY A 1 753 ? 40.540 -38.106 71.482 1.00 32.38 753 GLY A O 1
ATOM 5558 N N . PHE A 1 754 ? 42.478 -38.869 72.280 1.00 32.12 754 PHE A N 1
ATOM 5559 C CA . PHE A 1 754 ? 42.145 -40.294 72.147 1.00 32.12 754 PHE A CA 1
ATOM 5560 C C . PHE A 1 754 ? 41.149 -40.740 73.233 1.00 32.12 754 PHE A C 1
ATOM 5562 O O . PHE A 1 754 ? 41.424 -40.536 74.416 1.00 32.12 754 PHE A O 1
ATOM 5569 N N . SER A 1 755 ? 40.086 -41.474 72.870 1.00 31.22 755 SER A N 1
ATOM 5570 C CA . SER A 1 755 ? 39.479 -42.482 73.764 1.00 31.22 755 SER A CA 1
ATOM 5571 C C . SER A 1 755 ? 38.553 -43.496 73.063 1.00 31.22 755 SER A C 1
ATOM 5573 O O . SER A 1 755 ? 37.389 -43.184 72.874 1.00 31.22 755 SER A O 1
ATOM 5575 N N . TRP A 1 756 ? 39.089 -44.703 72.780 1.00 35.34 756 TRP A N 1
ATOM 5576 C CA . TRP A 1 756 ? 38.467 -46.064 72.804 1.00 35.34 756 TRP A CA 1
ATOM 5577 C C . TRP A 1 756 ? 37.109 -46.302 72.057 1.00 35.34 756 TRP A C 1
ATOM 5579 O O . TRP A 1 756 ? 36.215 -45.479 72.102 1.00 35.34 756 TRP A O 1
ATOM 5589 N N . VAL A 1 757 ? 36.784 -47.427 71.389 1.00 40.97 757 VAL A N 1
ATOM 5590 C CA . VAL A 1 757 ? 37.313 -48.819 71.317 1.00 40.97 757 VAL A CA 1
ATOM 5591 C C . VAL A 1 757 ? 36.733 -49.528 70.031 1.00 40.97 757 VAL A C 1
ATOM 5593 O O . VAL A 1 757 ? 35.879 -48.928 69.383 1.00 40.97 757 VAL A O 1
ATOM 5596 N N . PRO A 1 758 ? 37.212 -50.707 69.542 1.00 53.50 758 PRO A N 1
ATOM 5597 C CA . PRO A 1 758 ? 37.697 -50.797 68.150 1.00 53.50 758 PRO A CA 1
ATOM 5598 C C . PRO A 1 758 ? 37.307 -52.073 67.325 1.00 53.50 758 PRO A C 1
ATOM 5600 O O . PRO A 1 758 ? 36.430 -52.852 67.682 1.00 53.50 758 PRO A O 1
ATOM 5603 N N . VAL A 1 759 ? 38.060 -52.312 66.233 1.00 47.00 759 VAL A N 1
ATOM 5604 C CA . VAL A 1 759 ? 38.362 -53.602 65.542 1.00 47.00 759 VAL A CA 1
ATOM 5605 C C . VAL A 1 759 ? 37.485 -54.092 64.371 1.00 47.00 759 VAL A C 1
ATOM 5607 O O . VAL A 1 759 ? 38.062 -54.647 63.439 1.00 47.00 759 VAL A O 1
ATOM 5610 N N . VAL A 1 760 ? 36.169 -53.863 64.288 1.00 44.12 760 VAL A N 1
ATOM 5611 C CA . VAL A 1 760 ? 35.382 -54.433 63.151 1.00 44.12 760 VAL A CA 1
ATOM 5612 C C . VAL A 1 760 ? 35.661 -53.740 61.798 1.00 44.12 760 VAL A C 1
ATOM 5614 O O . VAL A 1 760 ? 35.630 -54.382 60.748 1.00 44.12 760 VAL A O 1
ATOM 5617 N N . GLY A 1 761 ? 35.990 -52.444 61.807 1.00 43.69 761 GLY A N 1
ATOM 5618 C CA . GLY A 1 761 ? 36.092 -51.629 60.587 1.00 43.69 761 GLY A CA 1
ATOM 5619 C C . GLY A 1 761 ? 37.221 -52.001 59.615 1.00 43.69 761 GLY A C 1
ATOM 5620 O O . GLY A 1 761 ? 37.053 -51.838 58.411 1.00 43.69 761 GLY A O 1
ATOM 5621 N N . TRP A 1 762 ? 38.352 -52.536 60.088 1.00 38.66 762 TRP A N 1
ATOM 5622 C CA . TRP A 1 762 ? 39.534 -52.749 59.234 1.00 38.66 762 TRP A CA 1
ATOM 5623 C C . TRP A 1 762 ? 39.367 -53.893 58.221 1.00 38.66 762 TRP A C 1
ATOM 5625 O O . TRP A 1 762 ? 39.875 -53.802 57.106 1.00 38.66 762 TRP A O 1
ATOM 5635 N N . VAL A 1 763 ? 38.610 -54.942 58.562 1.00 45.16 763 VAL A N 1
ATOM 5636 C CA . VAL A 1 763 ? 38.352 -56.070 57.644 1.00 45.16 763 VAL A CA 1
ATOM 5637 C C . VAL A 1 763 ? 37.346 -55.677 56.557 1.00 45.16 763 VAL A C 1
ATOM 5639 O O . VAL A 1 763 ? 37.532 -56.024 55.391 1.00 45.16 763 VAL A O 1
ATOM 5642 N N . LEU A 1 764 ? 36.319 -54.898 56.913 1.00 43.09 764 LEU A N 1
ATOM 5643 C CA . LEU A 1 764 ? 35.379 -54.331 55.941 1.00 43.09 764 LEU A CA 1
ATOM 5644 C C . LEU A 1 764 ? 36.055 -53.275 55.060 1.00 43.09 764 LEU A C 1
ATOM 5646 O O . LEU A 1 764 ? 35.859 -53.293 53.851 1.00 43.09 764 LEU A O 1
ATOM 5650 N N . GLY A 1 765 ? 36.911 -52.423 55.634 1.00 45.25 765 GLY A N 1
ATOM 5651 C CA . GLY A 1 765 ? 37.690 -51.432 54.893 1.00 45.25 765 GLY A CA 1
ATOM 5652 C C . GLY A 1 765 ? 38.547 -52.060 53.795 1.00 45.25 765 GLY A C 1
ATOM 5653 O O . GLY A 1 765 ? 38.487 -51.613 52.658 1.00 45.25 765 GLY A O 1
ATOM 5654 N N . ILE A 1 766 ? 39.275 -53.144 54.085 1.00 52.69 766 ILE A N 1
ATOM 5655 C CA . ILE A 1 766 ? 40.111 -53.828 53.080 1.00 52.69 766 ILE A CA 1
ATOM 5656 C C . ILE A 1 766 ? 39.263 -54.479 51.973 1.00 52.69 766 ILE A C 1
ATOM 5658 O O . ILE A 1 766 ? 39.638 -54.404 50.804 1.00 52.69 766 ILE A O 1
ATOM 5662 N N . LEU A 1 767 ? 38.107 -55.071 52.298 1.00 47.47 767 LEU A N 1
ATOM 5663 C CA . LEU A 1 767 ? 37.206 -55.648 51.289 1.00 47.47 767 LEU A CA 1
ATOM 5664 C C . LEU A 1 767 ? 36.535 -54.575 50.418 1.00 47.47 767 LEU A C 1
ATOM 5666 O O . LEU A 1 767 ? 36.432 -54.753 49.207 1.00 47.47 767 LEU A O 1
ATOM 5670 N N . VAL A 1 768 ? 36.129 -53.448 51.008 1.00 51.69 768 VAL A N 1
ATOM 5671 C CA . VAL A 1 768 ? 35.531 -52.312 50.289 1.00 51.69 768 VAL A CA 1
ATOM 5672 C C . VAL A 1 768 ? 36.575 -51.601 49.424 1.00 51.69 768 VAL A C 1
ATOM 5674 O O . VAL A 1 768 ? 36.310 -51.357 48.253 1.00 51.69 768 VAL A O 1
ATOM 5677 N N . ILE A 1 769 ? 37.786 -51.354 49.932 1.00 53.22 769 ILE A N 1
ATOM 5678 C CA . ILE A 1 769 ? 38.903 -50.799 49.146 1.00 53.22 769 ILE A CA 1
ATOM 5679 C C . ILE A 1 769 ? 39.306 -51.762 48.021 1.00 53.22 769 ILE A C 1
ATOM 5681 O O . ILE A 1 769 ? 39.560 -51.318 46.905 1.00 53.22 769 ILE A O 1
ATOM 5685 N N . GLY A 1 770 ? 39.301 -53.076 48.267 1.00 53.72 770 GLY A N 1
ATOM 5686 C CA . GLY A 1 770 ? 39.523 -54.089 47.234 1.00 53.72 770 GLY A CA 1
ATOM 5687 C C . GLY A 1 770 ? 38.449 -54.072 46.141 1.00 53.72 770 GLY A C 1
ATOM 5688 O O . GLY A 1 770 ? 38.781 -54.131 44.960 1.00 53.72 770 GLY A O 1
ATOM 5689 N N . PHE A 1 771 ? 37.173 -53.929 46.510 1.00 57.91 771 PHE A N 1
ATOM 5690 C CA . PHE A 1 771 ? 36.057 -53.852 45.562 1.00 57.91 771 PHE A CA 1
ATOM 5691 C C . PHE A 1 771 ? 36.050 -52.532 44.769 1.00 57.91 771 PHE A C 1
ATOM 5693 O O . PHE A 1 771 ? 35.828 -52.546 43.561 1.00 57.91 771 PHE A O 1
ATOM 5700 N N . ILE A 1 772 ? 36.366 -51.405 45.416 1.00 56.03 772 ILE A N 1
ATOM 5701 C CA . ILE A 1 772 ? 36.523 -50.090 44.772 1.00 56.03 772 ILE A CA 1
ATOM 5702 C C . ILE A 1 772 ? 37.732 -50.095 43.826 1.00 56.03 772 ILE A C 1
ATOM 5704 O O . ILE A 1 772 ? 37.613 -49.660 42.685 1.00 56.03 772 ILE A O 1
ATOM 5708 N N . GLY A 1 773 ? 38.875 -50.641 44.252 1.00 55.84 773 GLY A N 1
ATOM 5709 C CA . GLY A 1 773 ? 40.072 -50.773 43.417 1.00 55.84 773 GLY A CA 1
ATOM 5710 C C . GLY A 1 773 ? 39.856 -51.692 42.211 1.00 55.84 773 GLY A C 1
ATOM 5711 O O . GLY A 1 773 ? 40.301 -51.374 41.108 1.00 55.84 773 GLY A O 1
ATOM 5712 N N . LEU A 1 774 ? 39.107 -52.787 42.388 1.00 58.12 774 LEU A N 1
ATOM 5713 C CA . LEU A 1 774 ? 38.692 -53.663 41.292 1.00 58.12 774 LEU A CA 1
ATOM 5714 C C . LEU A 1 774 ? 37.718 -52.948 40.341 1.00 58.12 774 LEU A C 1
ATOM 5716 O O . LEU A 1 774 ? 37.898 -53.026 39.131 1.00 58.12 774 LEU A O 1
ATOM 5720 N N . GLY A 1 775 ? 36.740 -52.202 40.862 1.00 57.41 775 GLY A N 1
ATOM 5721 C CA . GLY A 1 775 ? 35.818 -51.395 40.057 1.00 57.41 775 GLY A CA 1
ATOM 5722 C C . GLY A 1 775 ? 36.523 -50.296 39.254 1.00 57.41 775 GLY A C 1
ATOM 5723 O O . GLY A 1 775 ? 36.192 -50.081 38.090 1.00 57.41 775 GLY A O 1
ATOM 5724 N N . TRP A 1 776 ? 37.551 -49.664 39.828 1.00 55.81 776 TRP A N 1
ATOM 5725 C CA . TRP A 1 776 ? 38.377 -48.655 39.156 1.00 55.81 776 TRP A CA 1
ATOM 5726 C C . TRP A 1 776 ? 39.227 -49.266 38.027 1.00 55.81 776 TRP A C 1
ATOM 5728 O O . TRP A 1 776 ? 39.264 -48.726 36.919 1.00 55.81 776 TRP A O 1
ATOM 5738 N N . LEU A 1 777 ? 39.823 -50.445 38.262 1.00 55.44 777 LEU A N 1
ATOM 5739 C CA . LEU A 1 777 ? 40.521 -51.241 37.238 1.00 55.44 777 LEU A CA 1
ATOM 5740 C C . LEU A 1 777 ? 39.585 -51.746 36.125 1.00 55.44 777 LEU A C 1
ATOM 5742 O O . LEU A 1 777 ? 39.980 -51.763 34.961 1.00 55.44 777 LEU A O 1
ATOM 5746 N N . LEU A 1 778 ? 38.345 -52.116 36.461 1.00 58.53 778 LEU A N 1
ATOM 5747 C CA . LEU A 1 778 ? 37.310 -52.553 35.512 1.00 58.53 778 LEU A CA 1
ATOM 5748 C C . LEU A 1 778 ? 36.546 -51.387 34.849 1.00 58.53 778 LEU A C 1
ATOM 5750 O O . LEU A 1 778 ? 35.693 -51.620 33.994 1.00 58.53 778 LEU A O 1
ATOM 5754 N N . GLY A 1 779 ? 36.859 -50.135 35.199 1.00 55.09 779 GLY A N 1
ATOM 5755 C CA . GLY A 1 779 ? 36.311 -48.935 34.561 1.00 55.09 779 GLY A CA 1
ATOM 5756 C C . GLY A 1 779 ? 34.881 -48.552 34.958 1.00 55.09 779 GLY A C 1
ATOM 5757 O O . GLY A 1 779 ? 34.272 -47.738 34.262 1.00 55.09 779 GLY A O 1
ATOM 5758 N N . TRP A 1 780 ? 34.341 -49.097 36.051 1.00 56.88 780 TRP A N 1
ATOM 5759 C CA . TRP A 1 780 ? 33.019 -48.719 36.562 1.00 56.88 780 TRP A CA 1
ATOM 5760 C C . TRP A 1 780 ? 33.012 -47.252 37.014 1.00 56.88 780 TRP A C 1
ATOM 5762 O O . TRP A 1 780 ? 33.929 -46.799 37.696 1.00 56.88 780 TRP A O 1
ATOM 5772 N N . GLY A 1 781 ? 31.979 -46.502 36.624 1.00 55.25 781 GLY A N 1
ATOM 5773 C CA . GLY A 1 781 ? 31.835 -45.083 36.968 1.00 55.25 781 GLY A CA 1
ATOM 5774 C C . GLY A 1 781 ? 32.646 -44.105 36.107 1.00 55.25 781 GLY A C 1
ATOM 5775 O O . GLY A 1 781 ? 32.597 -42.905 36.366 1.00 55.25 781 GLY A O 1
ATOM 5776 N N . LYS A 1 782 ? 33.354 -44.564 35.061 1.00 59.59 782 LYS A N 1
ATOM 5777 C CA . LYS A 1 782 ? 33.923 -43.652 34.054 1.00 59.59 782 LYS A CA 1
ATOM 5778 C C . LYS A 1 782 ? 32.784 -42.963 33.298 1.00 59.59 782 LYS A C 1
ATOM 5780 O O . LYS A 1 782 ? 32.090 -43.618 32.519 1.00 59.59 782 LYS A O 1
ATOM 5785 N N . LYS A 1 783 ? 32.612 -41.660 33.532 1.00 66.81 783 LYS A N 1
ATOM 5786 C CA . LYS A 1 783 ? 31.764 -40.802 32.703 1.00 66.81 783 LYS A CA 1
ATOM 5787 C C . LYS A 1 783 ? 32.473 -40.464 31.396 1.00 66.81 783 LYS A C 1
ATOM 5789 O O . LYS A 1 783 ? 33.686 -40.251 31.380 1.00 66.81 783 LYS A O 1
ATOM 5794 N N . LYS A 1 784 ? 31.705 -40.406 30.316 1.00 72.44 784 LYS A N 1
ATOM 5795 C CA . LYS A 1 784 ? 32.060 -39.725 29.074 1.00 72.44 784 LYS A CA 1
ATOM 5796 C C . LYS A 1 784 ? 30.946 -38.740 28.777 1.00 72.44 784 LYS A C 1
ATOM 5798 O O . LYS A 1 784 ? 29.788 -39.141 28.746 1.00 72.44 784 LYS A O 1
ATOM 5803 N N . GLU A 1 785 ? 31.322 -37.492 28.577 1.00 80.62 785 GLU A N 1
ATOM 5804 C CA . GLU A 1 785 ? 30.420 -36.416 28.193 1.00 80.62 785 GLU A CA 1
ATOM 5805 C C . GLU A 1 785 ? 30.760 -36.055 26.745 1.00 80.62 785 GLU A C 1
ATOM 5807 O O . GLU A 1 785 ? 31.938 -36.027 26.372 1.00 80.62 785 GLU A O 1
ATOM 5812 N N . LYS A 1 786 ? 29.737 -35.865 25.914 1.00 81.44 786 LYS A N 1
ATOM 5813 C CA . LYS A 1 786 ? 29.865 -35.287 24.575 1.00 81.44 786 LYS A CA 1
ATOM 5814 C C . LYS A 1 786 ? 28.898 -34.127 24.476 1.00 81.44 786 LYS A C 1
ATOM 5816 O O . LYS A 1 786 ? 27.785 -34.227 24.981 1.00 81.44 786 LYS A O 1
ATOM 5821 N N . GLU A 1 787 ? 29.317 -33.060 23.820 1.00 85.12 787 GLU A N 1
ATOM 5822 C CA . GLU A 1 787 ? 28.551 -31.822 23.754 1.00 85.12 787 GLU A CA 1
ATOM 5823 C C . GLU A 1 787 ? 28.207 -31.516 22.302 1.00 85.12 787 GLU A C 1
ATOM 5825 O O . GLU A 1 787 ? 29.102 -31.367 21.467 1.00 85.12 787 GLU A O 1
ATOM 5830 N N . VAL A 1 788 ? 26.912 -31.421 22.025 1.00 85.56 788 VAL A N 1
ATOM 5831 C CA . VAL A 1 788 ? 26.375 -30.929 20.761 1.00 85.56 788 VAL A CA 1
ATOM 5832 C C . VAL A 1 788 ? 25.831 -29.531 21.004 1.00 85.56 788 VAL A C 1
ATOM 5834 O O . VAL A 1 788 ? 25.110 -29.299 21.972 1.00 85.56 788 VAL A O 1
ATOM 5837 N N . VAL A 1 789 ? 26.210 -28.594 20.148 1.00 87.88 789 VAL A N 1
ATOM 5838 C CA . VAL A 1 789 ? 25.765 -27.203 20.183 1.00 87.88 789 VAL A CA 1
ATOM 5839 C C . VAL A 1 789 ? 25.092 -26.914 18.855 1.00 87.88 789 VAL A C 1
ATOM 5841 O O . VAL A 1 789 ? 25.721 -27.069 17.807 1.00 87.88 789 VAL A O 1
ATOM 5844 N N . PHE A 1 790 ? 23.826 -26.517 18.926 1.00 92.19 790 PHE A N 1
ATOM 5845 C CA . PHE A 1 790 ? 23.100 -25.892 17.832 1.00 92.19 790 PHE A CA 1
ATOM 5846 C C . PHE A 1 790 ? 23.183 -24.380 18.033 1.00 92.19 790 PHE A C 1
ATOM 5848 O O . PHE A 1 790 ? 22.837 -23.883 19.105 1.00 92.19 790 PHE A O 1
ATOM 5855 N N . THR A 1 791 ? 23.638 -23.658 17.017 1.00 91.88 791 THR A N 1
ATOM 5856 C CA . THR A 1 791 ? 23.650 -22.195 17.000 1.00 91.88 791 THR A CA 1
ATOM 5857 C C . THR A 1 791 ? 22.630 -21.727 15.976 1.00 91.88 791 THR A C 1
ATOM 5859 O O . THR A 1 791 ? 22.776 -22.027 14.792 1.00 91.88 791 THR A O 1
ATOM 5862 N N . CYS A 1 792 ? 21.625 -20.995 16.443 1.00 90.19 792 CYS A N 1
ATOM 5863 C CA . CYS A 1 792 ? 20.671 -20.267 15.616 1.00 90.19 792 CYS A CA 1
ATOM 5864 C C . CYS A 1 792 ? 21.239 -18.874 15.309 1.00 90.19 792 CYS A C 1
ATOM 5866 O O . CYS A 1 792 ? 21.809 -18.237 16.198 1.00 90.19 792 CYS A O 1
ATOM 5868 N N . LYS A 1 793 ? 21.113 -18.421 14.063 1.00 91.06 793 LYS A N 1
ATOM 5869 C CA . LYS A 1 793 ? 21.578 -17.118 13.569 1.00 91.06 793 LYS A CA 1
ATOM 5870 C C . LYS A 1 793 ? 20.484 -16.491 12.688 1.00 91.06 793 LYS A C 1
ATOM 5872 O O . LYS A 1 793 ? 19.560 -17.215 12.302 1.00 91.06 793 LYS A O 1
ATOM 5877 N N . PRO A 1 794 ? 20.599 -15.199 12.334 1.00 91.75 794 PRO A N 1
ATOM 5878 C CA . PRO A 1 794 ? 19.814 -14.617 11.250 1.00 91.75 794 PRO A CA 1
ATOM 5879 C C . PRO A 1 794 ? 19.940 -15.446 9.969 1.00 91.75 794 PRO A C 1
ATOM 5881 O O . PRO A 1 794 ? 21.012 -15.978 9.667 1.00 91.75 794 PRO A O 1
ATOM 5884 N N . TRP A 1 795 ? 18.836 -15.586 9.244 1.00 93.75 795 TRP A N 1
ATOM 5885 C CA . TRP A 1 795 ? 18.809 -16.204 7.924 1.00 93.75 795 TRP A CA 1
ATOM 5886 C C . TRP A 1 795 ? 19.587 -15.347 6.911 1.00 93.75 795 TRP A C 1
ATOM 5888 O O . TRP A 1 795 ? 19.702 -14.134 7.070 1.00 93.75 795 TRP A O 1
ATOM 5898 N N . VAL A 1 796 ? 20.142 -15.978 5.872 1.00 91.44 796 VAL A N 1
ATOM 5899 C CA . VAL A 1 796 ? 20.985 -15.311 4.865 1.00 91.44 796 VAL A CA 1
ATOM 5900 C C . VAL A 1 796 ? 20.420 -15.563 3.460 1.00 91.44 796 VAL A C 1
ATOM 5902 O O . VAL A 1 796 ? 20.139 -16.727 3.144 1.00 91.44 796 VAL A O 1
ATOM 5905 N N . PRO A 1 797 ? 20.289 -14.528 2.603 1.00 92.00 797 PRO A N 1
ATOM 5906 C CA . PRO A 1 797 ? 19.847 -14.683 1.218 1.00 92.00 797 PRO A CA 1
ATOM 5907 C C . PRO A 1 797 ? 20.712 -15.636 0.375 1.00 92.00 797 PRO A C 1
ATOM 5909 O O . PRO A 1 797 ? 21.915 -15.767 0.620 1.00 92.00 797 PRO A O 1
ATOM 5912 N N . PRO A 1 798 ? 20.144 -16.275 -0.670 1.00 92.31 798 PRO A N 1
ATOM 5913 C CA . PRO A 1 798 ? 20.918 -17.045 -1.644 1.00 92.31 798 PRO A CA 1
ATOM 5914 C C . PRO A 1 798 ? 22.045 -16.212 -2.273 1.00 92.31 798 PRO A C 1
ATOM 5916 O O . PRO A 1 798 ? 21.864 -15.039 -2.586 1.00 92.31 798 PRO A O 1
ATOM 5919 N N . SER A 1 799 ? 23.221 -16.801 -2.497 1.00 88.50 799 SER A N 1
ATOM 5920 C CA . SER A 1 799 ? 24.349 -16.052 -3.069 1.00 88.50 799 SER A CA 1
ATOM 5921 C C . SER A 1 799 ? 24.091 -15.605 -4.515 1.00 88.50 799 SER A C 1
ATOM 5923 O O . SER A 1 799 ? 23.772 -16.426 -5.377 1.00 88.50 799 SER A O 1
ATOM 5925 N N . GLY A 1 800 ? 24.340 -14.325 -4.801 1.00 86.00 800 GLY A N 1
ATOM 5926 C CA . GLY A 1 800 ? 24.176 -13.721 -6.129 1.00 86.00 800 GLY A CA 1
ATOM 5927 C C . GLY A 1 800 ? 22.801 -13.077 -6.330 1.00 86.00 800 GLY A C 1
ATOM 5928 O O . GLY A 1 800 ? 22.142 -12.712 -5.364 1.00 86.00 800 GLY A O 1
ATOM 5929 N N . GLY A 1 801 ? 22.395 -12.896 -7.591 1.00 86.12 801 GLY A N 1
ATOM 5930 C CA . GLY A 1 801 ? 21.169 -12.170 -7.962 1.00 86.12 801 GLY A CA 1
ATOM 5931 C C . GLY A 1 801 ? 20.332 -12.848 -9.052 1.00 86.12 801 GLY A C 1
ATOM 5932 O O . GLY A 1 801 ? 19.576 -12.191 -9.759 1.00 86.12 801 GLY A O 1
ATOM 5933 N N . ALA A 1 802 ? 20.467 -14.167 -9.228 1.00 86.31 802 ALA A N 1
ATOM 5934 C CA . ALA A 1 802 ? 19.802 -14.900 -10.315 1.00 86.31 802 ALA A CA 1
ATOM 5935 C C . ALA A 1 802 ? 18.261 -14.788 -10.303 1.00 86.31 802 ALA A C 1
ATOM 5937 O O . ALA A 1 802 ? 17.628 -14.961 -11.344 1.00 86.31 802 ALA A O 1
ATOM 5938 N N . ASP A 1 803 ? 17.683 -14.488 -9.138 1.00 91.44 803 ASP A N 1
ATOM 5939 C CA . ASP A 1 803 ? 16.246 -14.492 -8.888 1.00 91.44 803 ASP A CA 1
ATOM 5940 C C . ASP A 1 803 ? 15.638 -13.097 -8.647 1.00 91.44 803 ASP A C 1
ATOM 5942 O O . ASP A 1 803 ? 14.423 -13.016 -8.497 1.00 91.44 803 ASP A O 1
ATOM 5946 N N . CYS A 1 804 ? 16.416 -12.001 -8.666 1.00 90.00 804 CYS A N 1
ATOM 5947 C CA . CYS A 1 804 ? 15.908 -10.647 -8.360 1.00 90.00 804 CYS A CA 1
ATOM 5948 C C . CYS A 1 804 ? 14.711 -10.248 -9.248 1.00 90.00 804 CYS A C 1
ATOM 5950 O O . CYS A 1 804 ? 13.715 -9.705 -8.774 1.00 90.00 804 CYS A O 1
ATOM 5952 N N . GLY A 1 805 ? 14.763 -10.619 -10.533 1.00 86.81 805 GLY A N 1
ATOM 5953 C CA . GLY A 1 805 ? 13.691 -10.366 -11.501 1.00 86.81 805 GLY A CA 1
ATOM 5954 C C . GLY A 1 805 ? 12.377 -11.117 -11.244 1.00 86.81 805 GLY A C 1
ATOM 5955 O O . GLY A 1 805 ? 11.418 -10.865 -11.960 1.00 86.81 805 GLY A O 1
ATOM 5956 N N . LYS A 1 806 ? 12.307 -12.011 -10.244 1.00 90.00 806 LYS A N 1
ATOM 5957 C CA . LYS A 1 806 ? 11.059 -12.662 -9.799 1.00 90.00 806 LYS A CA 1
ATOM 5958 C C . LYS A 1 806 ? 10.247 -11.797 -8.825 1.00 90.00 806 LYS A C 1
ATOM 5960 O O . LYS A 1 806 ? 9.168 -12.205 -8.384 1.00 90.00 806 LYS A O 1
ATOM 5965 N N . CYS A 1 807 ? 10.757 -10.630 -8.419 1.00 89.25 807 CYS A N 1
ATOM 5966 C CA . CYS A 1 807 ? 10.056 -9.762 -7.480 1.00 89.25 807 CYS A CA 1
ATOM 5967 C C . CYS A 1 807 ? 8.769 -9.204 -8.106 1.00 89.25 807 CYS A C 1
ATOM 5969 O O . CYS A 1 807 ? 8.813 -8.330 -8.965 1.00 89.25 807 CYS A O 1
ATOM 5971 N N . GLY A 1 808 ? 7.619 -9.711 -7.657 1.00 81.31 808 GLY A N 1
ATOM 5972 C CA . GLY A 1 808 ? 6.301 -9.305 -8.156 1.00 81.31 808 GLY A CA 1
ATOM 5973 C C . GLY A 1 808 ? 5.641 -10.285 -9.132 1.00 81.31 808 GLY A C 1
ATOM 5974 O O . GLY A 1 808 ? 4.477 -10.089 -9.476 1.00 81.31 808 GLY A O 1
ATOM 5975 N N . ASP A 1 809 ? 6.303 -11.395 -9.490 1.00 82.81 809 ASP A N 1
ATOM 5976 C CA . ASP A 1 809 ? 5.736 -12.472 -10.331 1.00 82.81 809 ASP A CA 1
ATOM 5977 C C . ASP A 1 809 ? 4.412 -13.049 -9.783 1.00 82.81 809 ASP A C 1
ATOM 5979 O O . ASP A 1 809 ? 3.615 -13.633 -10.520 1.00 82.81 809 ASP A O 1
ATOM 5983 N N . ASN A 1 810 ? 4.168 -12.897 -8.478 1.00 73.00 810 ASN A N 1
ATOM 5984 C CA . ASN A 1 810 ? 2.949 -13.312 -7.784 1.00 73.00 810 ASN A CA 1
ATOM 5985 C C . ASN A 1 810 ? 1.769 -12.325 -7.921 1.00 73.00 810 ASN A C 1
ATOM 5987 O O . ASN A 1 810 ? 0.701 -12.589 -7.368 1.00 73.00 810 ASN A O 1
ATOM 5991 N N . GLY A 1 811 ? 1.940 -11.210 -8.640 1.00 77.50 811 GLY A N 1
ATOM 5992 C CA . GLY A 1 811 ? 0.926 -10.161 -8.796 1.00 77.50 811 GLY A CA 1
ATOM 5993 C C . GLY A 1 811 ? 0.778 -9.239 -7.580 1.00 77.50 811 GLY A C 1
ATOM 5994 O O . GLY A 1 811 ? -0.166 -8.455 -7.531 1.00 77.50 811 GLY A O 1
ATOM 5995 N N . LEU A 1 812 ? 1.691 -9.332 -6.608 1.00 84.19 812 LEU A N 1
ATOM 5996 C CA . LEU A 1 812 ? 1.774 -8.449 -5.442 1.00 84.19 812 LEU A CA 1
ATOM 5997 C C . LEU A 1 812 ? 2.995 -7.527 -5.590 1.00 84.19 812 LEU A C 1
ATOM 5999 O O . LEU A 1 812 ? 4.019 -8.004 -6.090 1.00 84.19 812 LEU A O 1
ATOM 6003 N N . PRO A 1 813 ? 2.928 -6.253 -5.153 1.00 83.69 813 PRO A N 1
ATOM 6004 C CA . PRO A 1 813 ? 4.028 -5.297 -5.291 1.00 83.69 813 PRO A CA 1
ATOM 6005 C C . PRO A 1 813 ? 5.395 -5.836 -4.842 1.00 83.69 813 PRO A C 1
ATOM 6007 O O . PRO A 1 813 ? 5.505 -6.719 -3.984 1.00 83.69 813 PRO A O 1
ATOM 6010 N N . CYS A 1 814 ? 6.455 -5.328 -5.465 1.00 87.44 814 CYS A N 1
ATOM 6011 C CA . CYS A 1 814 ? 7.813 -5.512 -4.965 1.00 87.44 814 CYS A CA 1
ATOM 6012 C C . CYS A 1 814 ? 8.102 -4.467 -3.873 1.00 87.44 814 CYS A C 1
ATOM 6014 O O . CYS A 1 814 ? 7.448 -3.432 -3.823 1.00 87.44 814 CYS A O 1
ATOM 6016 N N . ASN A 1 815 ? 9.065 -4.748 -3.002 1.00 85.69 815 ASN A N 1
ATOM 6017 C CA . ASN A 1 815 ? 9.630 -3.805 -2.038 1.00 85.69 815 ASN A CA 1
ATOM 6018 C C . ASN A 1 815 ? 11.081 -4.216 -1.741 1.00 85.69 815 ASN A C 1
ATOM 6020 O O . ASN A 1 815 ? 11.512 -5.297 -2.162 1.00 85.69 815 ASN A O 1
ATOM 6024 N N . GLU A 1 816 ? 11.816 -3.382 -1.006 1.00 87.25 816 GLU A N 1
ATOM 6025 C CA . GLU A 1 816 ? 13.215 -3.620 -0.632 1.00 87.25 816 GLU A CA 1
ATOM 6026 C C . GLU A 1 816 ? 13.423 -4.987 0.044 1.00 87.25 816 GLU A C 1
ATOM 6028 O O . GLU A 1 816 ? 14.069 -5.862 -0.528 1.00 87.25 816 GLU A O 1
ATOM 6033 N N . TYR A 1 817 ? 12.797 -5.234 1.196 1.00 88.88 817 TYR A N 1
ATOM 6034 C CA . TYR A 1 817 ? 12.939 -6.482 1.963 1.00 88.88 817 TYR A CA 1
ATOM 6035 C C . TYR A 1 817 ? 12.645 -7.757 1.141 1.00 88.88 817 TYR A C 1
ATOM 6037 O O . TYR A 1 817 ? 13.385 -8.745 1.199 1.00 88.88 817 TYR A O 1
ATOM 6045 N N . LYS A 1 818 ? 11.591 -7.736 0.315 1.00 91.62 818 LYS A N 1
ATOM 6046 C CA . LYS A 1 818 ? 11.256 -8.822 -0.619 1.00 91.62 818 LYS A CA 1
ATOM 6047 C C . LYS A 1 818 ? 12.342 -8.989 -1.679 1.00 91.62 818 LYS A C 1
ATOM 6049 O O . LYS A 1 818 ? 12.748 -10.122 -1.941 1.00 91.62 818 LYS A O 1
ATOM 6054 N N . CYS A 1 819 ? 12.828 -7.891 -2.257 1.00 92.69 819 CYS A N 1
ATOM 6055 C CA . CYS A 1 819 ? 13.904 -7.897 -3.241 1.00 92.69 819 CYS A CA 1
ATOM 6056 C C . CYS A 1 819 ? 15.195 -8.502 -2.669 1.00 92.69 819 CYS A C 1
ATOM 6058 O O . CYS A 1 819 ? 15.764 -9.416 -3.261 1.00 92.69 819 CYS A O 1
ATOM 6060 N N . GLU A 1 820 ? 15.620 -8.071 -1.484 1.00 91.38 820 GLU A N 1
ATOM 6061 C CA . GLU A 1 820 ? 16.844 -8.548 -0.831 1.00 91.38 820 GLU A CA 1
ATOM 6062 C C . GLU A 1 820 ? 16.790 -10.031 -0.454 1.00 91.38 820 GLU A C 1
ATOM 6064 O O . GLU A 1 820 ? 17.797 -10.738 -0.529 1.00 91.38 820 GLU A O 1
ATOM 6069 N N . SER A 1 821 ? 15.601 -10.550 -0.134 1.00 93.38 821 SER A N 1
ATOM 6070 C CA . SER A 1 821 ? 15.410 -11.982 0.122 1.00 93.38 821 SER A CA 1
ATOM 6071 C C . SER A 1 821 ? 15.694 -12.873 -1.097 1.00 93.38 821 SER A C 1
ATOM 6073 O O . SER A 1 821 ? 15.966 -14.067 -0.936 1.00 93.38 821 SER A O 1
ATOM 6075 N N . LEU A 1 822 ? 15.638 -12.331 -2.321 1.00 94.50 822 LEU A N 1
ATOM 6076 C CA . LEU A 1 822 ? 15.858 -13.088 -3.559 1.00 94.50 822 LEU A CA 1
ATOM 6077 C C . LEU A 1 822 ? 17.337 -13.424 -3.781 1.00 94.50 822 LEU A C 1
ATOM 6079 O O . LEU A 1 822 ? 17.637 -14.421 -4.442 1.00 94.50 822 LEU A O 1
ATOM 6083 N N . GLY A 1 823 ? 18.255 -12.652 -3.195 1.00 92.06 823 GLY A N 1
ATOM 6084 C CA . GLY A 1 823 ? 19.675 -12.972 -3.192 1.00 92.06 823 GLY A CA 1
ATOM 6085 C C . GLY A 1 823 ? 20.580 -11.834 -2.728 1.00 92.06 823 GLY A C 1
ATOM 6086 O O . GLY A 1 823 ? 20.210 -10.664 -2.747 1.00 92.06 823 GLY A O 1
ATOM 6087 N N . THR A 1 824 ? 21.810 -12.178 -2.339 1.00 88.25 824 THR A N 1
ATOM 6088 C CA . THR A 1 824 ? 22.790 -11.238 -1.760 1.00 88.25 824 THR A CA 1
ATOM 6089 C C . THR A 1 824 ? 23.213 -10.102 -2.695 1.00 88.25 824 THR A C 1
ATOM 6091 O O . THR A 1 824 ? 23.845 -9.160 -2.234 1.00 88.25 824 THR A O 1
ATOM 6094 N N . ALA A 1 825 ? 22.943 -10.218 -3.998 1.00 87.81 825 ALA A N 1
ATOM 6095 C CA . ALA A 1 825 ? 23.218 -9.186 -4.996 1.00 87.81 825 ALA A CA 1
ATOM 6096 C C . ALA A 1 825 ? 21.940 -8.480 -5.487 1.00 87.81 825 ALA A C 1
ATOM 6098 O O . ALA A 1 825 ? 21.991 -7.795 -6.500 1.00 87.81 825 ALA A O 1
ATOM 6099 N N . CYS A 1 826 ? 20.788 -8.672 -4.837 1.00 89.38 826 CYS A N 1
ATOM 6100 C CA . CYS A 1 826 ? 19.563 -7.971 -5.210 1.00 89.38 826 CYS A CA 1
ATOM 6101 C C . CYS A 1 826 ? 19.490 -6.577 -4.561 1.00 89.38 826 CYS A C 1
ATOM 6103 O O . CYS A 1 826 ? 19.704 -6.409 -3.355 1.00 89.38 826 CYS A O 1
ATOM 6105 N N . GLU A 1 827 ? 19.172 -5.574 -5.377 1.00 88.00 827 GLU A N 1
ATOM 6106 C CA . GLU A 1 827 ? 18.955 -4.183 -4.973 1.00 88.00 827 GLU A CA 1
ATOM 6107 C C . GLU A 1 827 ? 17.616 -3.697 -5.544 1.00 88.00 827 GLU A C 1
ATOM 6109 O O . GLU A 1 827 ? 17.279 -3.973 -6.702 1.00 88.00 827 GLU A O 1
ATOM 6114 N N . PHE A 1 828 ? 16.843 -2.993 -4.716 1.00 88.19 828 PHE A N 1
ATOM 6115 C CA . PHE A 1 828 ? 15.598 -2.350 -5.115 1.00 88.19 828 PHE A CA 1
ATOM 6116 C C . PHE A 1 828 ? 15.913 -0.929 -5.592 1.00 88.19 828 PHE A C 1
ATOM 6118 O O . PHE A 1 828 ? 16.571 -0.161 -4.894 1.00 88.19 828 PHE A O 1
ATOM 6125 N N . LEU A 1 829 ? 15.509 -0.596 -6.817 1.00 83.88 829 LEU A N 1
ATOM 6126 C CA . LEU A 1 829 ? 15.841 0.664 -7.480 1.00 83.88 829 LEU A CA 1
ATOM 6127 C C . LEU A 1 829 ? 14.583 1.460 -7.825 1.00 83.88 829 LEU A C 1
ATOM 6129 O O . LEU A 1 829 ? 13.532 0.895 -8.120 1.00 83.88 829 LEU A O 1
ATOM 6133 N N . ASN A 1 830 ? 14.752 2.783 -7.890 1.00 78.50 830 ASN A N 1
ATOM 6134 C CA . ASN A 1 830 ? 13.707 3.767 -8.193 1.00 78.50 830 ASN A CA 1
ATOM 6135 C C . ASN A 1 830 ? 12.528 3.764 -7.189 1.00 78.50 830 ASN A C 1
ATOM 6137 O O . ASN A 1 830 ? 11.398 4.035 -7.591 1.00 78.50 830 ASN A O 1
ATOM 6141 N N . GLU A 1 831 ? 12.787 3.475 -5.910 1.00 75.00 831 GLU A N 1
ATOM 6142 C CA . GLU A 1 831 ? 11.807 3.589 -4.815 1.00 75.00 831 GLU A CA 1
ATOM 6143 C C . GLU A 1 831 ? 11.088 4.950 -4.820 1.00 75.00 831 GLU A C 1
ATOM 6145 O O . GLU A 1 831 ? 11.709 5.993 -5.055 1.00 75.00 831 GLU A O 1
ATOM 6150 N N . GLY A 1 832 ? 9.772 4.934 -4.590 1.00 58.97 832 GLY A N 1
ATOM 6151 C CA . GLY A 1 832 ? 8.919 6.122 -4.619 1.00 58.97 832 GLY A CA 1
ATOM 6152 C C . GLY A 1 832 ? 8.589 6.616 -6.032 1.00 58.97 832 GLY A C 1
ATOM 6153 O O . GLY A 1 832 ? 8.235 7.782 -6.207 1.00 58.97 832 GLY A O 1
ATOM 6154 N N . THR A 1 833 ? 8.722 5.770 -7.062 1.00 64.81 833 THR A N 1
ATOM 6155 C CA . THR A 1 833 ? 8.422 6.130 -8.463 1.00 64.81 833 THR A CA 1
ATOM 6156 C C . THR A 1 833 ? 7.556 5.087 -9.172 1.00 64.81 833 THR A C 1
ATOM 6158 O O . THR A 1 833 ? 7.396 3.962 -8.715 1.00 64.81 833 THR A O 1
ATOM 6161 N N . ASP A 1 834 ? 7.055 5.423 -10.365 1.00 67.69 834 ASP A N 1
ATOM 6162 C CA . ASP A 1 834 ? 6.321 4.498 -11.245 1.00 67.69 834 ASP A CA 1
ATOM 6163 C C . ASP A 1 834 ? 7.186 3.371 -11.860 1.00 67.69 834 ASP A C 1
ATOM 6165 O O . ASP A 1 834 ? 6.703 2.598 -12.690 1.00 67.69 834 ASP A O 1
ATOM 6169 N N . ALA A 1 835 ? 8.471 3.301 -11.497 1.00 70.12 835 ALA A N 1
ATOM 6170 C CA . ALA A 1 835 ? 9.495 2.475 -12.134 1.00 70.12 835 ALA A CA 1
ATOM 6171 C C . ALA A 1 835 ? 10.286 1.601 -11.153 1.00 70.12 835 ALA A C 1
ATOM 6173 O O . ALA A 1 835 ? 11.415 1.202 -11.462 1.00 70.12 835 ALA A O 1
ATOM 6174 N N . GLU A 1 836 ? 9.723 1.352 -9.975 1.00 82.69 836 GLU A N 1
ATOM 6175 C CA . GLU A 1 836 ? 10.282 0.460 -8.964 1.00 82.69 836 GLU A CA 1
ATOM 6176 C C . GLU A 1 836 ? 10.637 -0.911 -9.549 1.00 82.69 836 GLU A C 1
ATOM 6178 O O . GLU A 1 836 ? 9.829 -1.556 -10.223 1.00 82.69 836 GLU A O 1
ATOM 6183 N N . ILE A 1 837 ? 11.873 -1.358 -9.317 1.00 85.25 837 ILE A N 1
ATOM 6184 C CA . ILE A 1 837 ? 12.382 -2.606 -9.889 1.00 85.25 837 ILE A CA 1
ATOM 6185 C C . ILE A 1 837 ? 13.406 -3.269 -8.965 1.00 85.25 837 ILE A C 1
ATOM 6187 O O . ILE A 1 837 ? 14.288 -2.613 -8.417 1.00 85.25 837 ILE A O 1
ATOM 6191 N N . CYS A 1 838 ? 13.316 -4.591 -8.825 1.00 89.88 838 CYS A N 1
ATOM 6192 C CA . CYS A 1 838 ? 14.340 -5.403 -8.173 1.00 89.88 838 CYS A CA 1
ATOM 6193 C C . CYS A 1 838 ? 15.295 -5.984 -9.216 1.00 89.88 838 CYS A C 1
ATOM 6195 O O . CYS A 1 838 ? 14.861 -6.687 -10.134 1.00 89.88 838 CYS A O 1
ATOM 6197 N N . VAL A 1 839 ? 16.593 -5.716 -9.082 1.00 88.81 839 VAL A N 1
ATOM 6198 C CA . VAL A 1 839 ? 17.610 -6.160 -10.048 1.00 88.81 839 VAL A CA 1
ATOM 6199 C C . VAL A 1 839 ? 18.851 -6.710 -9.365 1.00 88.81 839 VAL A C 1
ATOM 6201 O O . VAL A 1 839 ? 19.120 -6.419 -8.203 1.00 88.81 839 VAL A O 1
ATOM 6204 N N . ALA A 1 840 ? 19.611 -7.514 -10.107 1.00 86.44 840 ALA A N 1
ATOM 6205 C CA . ALA A 1 840 ? 20.934 -7.942 -9.686 1.00 86.44 840 ALA A CA 1
ATOM 6206 C C . ALA A 1 840 ? 21.942 -6.804 -9.897 1.00 86.44 840 ALA A C 1
ATOM 6208 O O . ALA A 1 840 ? 22.057 -6.282 -11.006 1.00 86.44 840 ALA A O 1
ATOM 6209 N N . VAL A 1 841 ? 22.685 -6.461 -8.850 1.00 79.38 841 VAL A N 1
ATOM 6210 C CA . VAL A 1 841 ? 23.788 -5.499 -8.857 1.00 79.38 841 VAL A CA 1
ATOM 6211 C C . VAL A 1 841 ? 25.025 -6.217 -8.325 1.00 79.38 841 VAL A C 1
ATOM 6213 O O . VAL A 1 841 ? 25.092 -6.590 -7.155 1.00 79.38 841 VAL A O 1
ATOM 6216 N N . GLU A 1 842 ? 26.010 -6.464 -9.189 1.00 70.88 842 GLU A N 1
ATOM 6217 C CA . GLU A 1 842 ? 27.270 -7.084 -8.775 1.00 70.88 842 GLU A CA 1
ATOM 6218 C C . GLU A 1 842 ? 28.307 -6.010 -8.405 1.00 70.88 842 GLU A C 1
ATOM 6220 O O . GLU A 1 842 ? 28.761 -5.263 -9.268 1.00 70.88 842 GLU A O 1
ATOM 6225 N N . ASP A 1 843 ? 28.804 -6.015 -7.158 1.00 60.06 843 ASP A N 1
ATOM 6226 C CA . ASP A 1 843 ? 29.915 -5.158 -6.665 1.00 60.06 843 ASP A CA 1
ATOM 6227 C C . ASP A 1 843 ? 31.211 -5.218 -7.507 1.00 60.06 843 ASP A C 1
ATOM 6229 O O . ASP A 1 843 ? 32.194 -4.515 -7.246 1.00 60.06 843 ASP A O 1
ATOM 6233 N N . LYS A 1 844 ? 31.280 -6.167 -8.444 1.00 58.91 844 LYS A N 1
ATOM 6234 C CA . LYS A 1 844 ? 32.427 -6.453 -9.306 1.00 58.91 844 LYS A CA 1
ATOM 6235 C C . LYS A 1 844 ? 32.030 -6.576 -10.770 1.00 58.91 844 LYS A C 1
ATOM 6237 O O . LYS A 1 844 ? 32.770 -7.219 -11.522 1.00 58.91 844 LYS A O 1
ATOM 6242 N N . ASP A 1 845 ? 30.920 -5.961 -11.177 1.00 67.69 845 ASP A N 1
ATOM 6243 C CA . ASP A 1 845 ? 30.704 -5.768 -12.601 1.00 67.69 845 ASP A CA 1
ATOM 6244 C C . ASP A 1 845 ? 31.861 -4.940 -13.180 1.00 67.69 845 ASP A C 1
ATOM 6246 O O . ASP A 1 845 ? 32.292 -3.923 -12.631 1.00 67.69 845 ASP A O 1
ATOM 6250 N N . ALA A 1 846 ? 32.419 -5.457 -14.265 1.00 67.19 846 ALA A N 1
ATOM 6251 C CA . ALA A 1 846 ? 33.563 -4.911 -14.977 1.00 67.19 846 ALA A CA 1
ATOM 6252 C C . ALA A 1 846 ? 33.219 -4.591 -16.441 1.00 67.19 846 ALA A C 1
ATOM 6254 O O . ALA A 1 846 ? 34.115 -4.236 -17.215 1.00 67.19 846 ALA A O 1
ATOM 6255 N N . GLY A 1 847 ? 31.959 -4.786 -16.842 1.00 82.38 847 GLY A N 1
ATOM 6256 C CA . GLY A 1 847 ? 31.428 -4.476 -18.159 1.00 82.38 847 GLY A CA 1
ATOM 6257 C C . GLY A 1 847 ? 30.336 -3.404 -18.076 1.00 82.38 847 GLY A C 1
ATOM 6258 O O . GLY A 1 847 ? 29.722 -3.243 -17.034 1.00 82.38 847 GLY A O 1
ATOM 6259 N N . PRO A 1 848 ? 30.114 -2.634 -19.151 1.00 88.75 848 PRO A N 1
ATOM 6260 C CA . PRO A 1 848 ? 28.952 -1.761 -19.276 1.00 88.75 848 PRO A CA 1
ATOM 6261 C C . PRO A 1 848 ? 27.779 -2.461 -19.997 1.00 88.75 848 PRO A C 1
ATOM 6263 O O . PRO A 1 848 ? 28.025 -3.410 -20.758 1.00 88.75 848 PRO A O 1
ATOM 6266 N N . PRO A 1 849 ? 26.549 -1.907 -19.929 1.00 91.19 849 PRO A N 1
ATOM 6267 C CA . PRO A 1 849 ? 25.353 -2.580 -20.437 1.00 91.19 849 PRO A CA 1
ATOM 6268 C C . PRO A 1 849 ? 25.405 -2.898 -21.929 1.00 91.19 849 PRO A C 1
ATOM 6270 O O . PRO A 1 849 ? 25.758 -2.050 -22.754 1.00 91.19 849 PRO A O 1
ATOM 6273 N N . ILE A 1 850 ? 25.008 -4.112 -22.320 1.00 93.06 850 ILE A N 1
ATOM 6274 C CA . ILE A 1 850 ? 24.946 -4.502 -23.733 1.00 93.06 850 ILE A CA 1
ATOM 6275 C C . ILE A 1 850 ? 23.610 -4.053 -24.328 1.00 93.06 850 ILE A C 1
ATOM 6277 O O . ILE A 1 850 ? 22.568 -4.645 -24.055 1.00 93.06 850 ILE A O 1
ATOM 6281 N N . ILE A 1 851 ? 23.668 -3.049 -25.204 1.00 95.38 851 ILE A N 1
ATOM 6282 C CA . ILE A 1 851 ? 22.504 -2.467 -25.886 1.00 95.38 851 ILE A CA 1
ATOM 6283 C C . ILE A 1 851 ? 22.044 -3.337 -27.072 1.00 95.38 851 ILE A C 1
ATOM 6285 O O . ILE A 1 851 ? 22.857 -3.815 -27.874 1.00 95.38 851 ILE A O 1
ATOM 6289 N N . LYS A 1 852 ? 20.724 -3.499 -27.215 1.00 95.38 852 LYS A N 1
ATOM 6290 C CA . LYS A 1 852 ? 20.025 -4.116 -28.356 1.00 95.38 852 LYS A CA 1
ATOM 6291 C C . LYS A 1 852 ? 18.801 -3.288 -28.763 1.00 95.38 852 LYS A C 1
ATOM 6293 O O . LYS A 1 852 ? 18.335 -2.449 -28.003 1.00 95.38 852 LYS A O 1
ATOM 6298 N N . SER A 1 853 ? 18.259 -3.544 -29.950 1.00 93.81 853 SER A N 1
ATOM 6299 C CA . SER A 1 853 ? 16.974 -3.005 -30.406 1.00 93.81 853 SER A CA 1
ATOM 6300 C C . SER A 1 853 ? 15.792 -3.662 -29.682 1.00 93.81 853 SER A C 1
ATOM 6302 O O . SER A 1 853 ? 15.692 -4.887 -29.669 1.00 93.81 853 SER A O 1
ATOM 6304 N N . ASP A 1 854 ? 14.865 -2.854 -29.161 1.00 92.94 854 ASP A N 1
ATOM 6305 C CA . ASP A 1 854 ? 13.586 -3.317 -28.599 1.00 92.94 854 ASP A CA 1
ATOM 6306 C C . ASP A 1 854 ? 12.444 -3.019 -29.581 1.00 92.94 854 ASP A C 1
ATOM 6308 O O . ASP A 1 854 ? 12.212 -1.865 -29.957 1.00 92.94 854 ASP A O 1
ATOM 6312 N N . ARG A 1 855 ? 11.770 -4.075 -30.051 1.00 91.38 855 ARG A N 1
ATOM 6313 C CA . ARG A 1 855 ? 10.730 -4.030 -31.093 1.00 91.38 855 ARG A CA 1
ATOM 6314 C C . ARG A 1 855 ? 9.321 -3.814 -30.541 1.00 91.38 855 ARG A C 1
ATOM 6316 O O . ARG A 1 855 ? 8.471 -3.365 -31.306 1.00 91.38 855 ARG A O 1
ATOM 6323 N N . ASP A 1 856 ? 9.072 -4.082 -29.264 1.00 89.06 856 ASP A N 1
ATOM 6324 C CA . ASP A 1 856 ? 7.743 -3.954 -28.656 1.00 89.06 856 ASP A CA 1
ATOM 6325 C C . ASP A 1 856 ? 7.186 -2.510 -28.650 1.00 89.06 856 ASP A C 1
ATOM 6327 O O . ASP A 1 856 ? 5.995 -2.338 -28.922 1.00 89.06 856 ASP A O 1
ATOM 6331 N N . PRO A 1 857 ? 7.985 -1.440 -28.434 1.00 87.94 857 PRO A N 1
ATOM 6332 C CA . PRO A 1 857 ? 7.505 -0.060 -28.511 1.00 87.94 857 PRO A CA 1
ATOM 6333 C C . PRO A 1 857 ? 7.443 0.499 -29.943 1.00 87.94 857 PRO A C 1
ATOM 6335 O O . PRO A 1 857 ? 7.145 1.686 -30.110 1.00 87.94 857 PRO A O 1
ATOM 6338 N N . LEU A 1 858 ? 7.764 -0.292 -30.975 1.00 90.75 858 LEU A N 1
ATOM 6339 C CA . LEU A 1 858 ? 7.823 0.195 -32.353 1.00 90.75 858 LEU A CA 1
ATOM 6340 C C . LEU A 1 858 ? 6.428 0.565 -32.874 1.00 90.75 858 LEU A C 1
ATOM 6342 O O . LEU A 1 858 ? 5.466 -0.190 -32.754 1.00 90.75 858 LEU A O 1
ATOM 6346 N N . THR A 1 859 ? 6.312 1.746 -33.481 1.00 85.88 859 THR A N 1
ATOM 6347 C CA . THR A 1 859 ? 5.041 2.206 -34.065 1.00 85.88 859 THR A CA 1
ATOM 6348 C C . THR A 1 859 ? 4.602 1.314 -35.230 1.00 85.88 859 THR A C 1
ATOM 6350 O O . THR A 1 859 ? 5.414 0.932 -36.072 1.00 85.88 859 THR A O 1
ATOM 6353 N N . GLU A 1 860 ? 3.305 1.000 -35.302 1.00 83.44 860 GLU A N 1
ATOM 6354 C CA . GLU A 1 860 ? 2.742 0.181 -36.380 1.00 83.44 860 GLU A CA 1
ATOM 6355 C C . GLU A 1 860 ? 3.020 0.817 -37.755 1.00 83.44 860 GLU A C 1
ATOM 6357 O O . GLU A 1 860 ? 2.783 2.006 -37.970 1.00 83.44 860 GLU A O 1
ATOM 6362 N N . GLY A 1 861 ? 3.536 0.019 -38.696 1.00 81.62 861 GLY A N 1
ATOM 6363 C CA . GLY A 1 861 ? 3.956 0.498 -40.018 1.00 81.62 861 GLY A CA 1
ATOM 6364 C C . GLY A 1 861 ? 5.422 0.942 -40.124 1.00 81.62 861 GLY A C 1
ATOM 6365 O O . GLY A 1 861 ? 5.802 1.539 -41.133 1.00 81.62 861 GLY A O 1
ATOM 6366 N N . PHE A 1 862 ? 6.238 0.626 -39.118 1.00 89.25 862 PHE A N 1
ATOM 6367 C CA . PHE A 1 862 ? 7.694 0.771 -39.134 1.00 89.25 862 PHE A CA 1
ATOM 6368 C C . PHE A 1 862 ? 8.368 -0.578 -38.836 1.00 89.25 862 PHE A C 1
ATOM 6370 O O . PHE A 1 862 ? 7.746 -1.481 -38.276 1.00 89.25 862 PHE A O 1
ATOM 6377 N N . ASP A 1 863 ? 9.634 -0.735 -39.229 1.00 92.12 863 ASP A N 1
ATOM 6378 C CA . ASP A 1 863 ? 10.425 -1.955 -38.991 1.00 92.12 863 ASP A CA 1
ATOM 6379 C C . ASP A 1 863 ? 11.884 -1.607 -38.647 1.00 92.12 863 ASP A C 1
ATOM 6381 O O . ASP A 1 863 ? 12.374 -0.517 -38.963 1.00 92.12 863 ASP A O 1
ATOM 6385 N N . TYR A 1 864 ? 12.597 -2.541 -38.017 1.00 93.75 864 TYR A N 1
ATOM 6386 C CA . TYR A 1 864 ? 14.043 -2.456 -37.820 1.00 93.75 864 TYR A CA 1
ATOM 6387 C C . TYR A 1 864 ? 14.789 -3.313 -38.834 1.00 93.75 864 TYR A C 1
ATOM 6389 O O . TYR A 1 864 ? 14.438 -4.462 -39.105 1.00 93.75 864 TYR A O 1
ATOM 6397 N N . THR A 1 865 ? 15.889 -2.774 -39.351 1.00 92.06 865 THR A N 1
ATOM 6398 C CA . THR A 1 865 ? 16.802 -3.487 -40.248 1.00 92.06 865 THR A CA 1
ATOM 6399 C C . THR A 1 865 ? 18.255 -3.284 -39.837 1.00 92.06 865 THR A C 1
ATOM 6401 O O . THR A 1 865 ? 18.590 -2.342 -39.125 1.00 92.06 865 THR A O 1
ATOM 6404 N N . GLN A 1 866 ? 19.141 -4.170 -40.305 1.00 90.75 866 GLN A N 1
ATOM 6405 C CA . GLN A 1 866 ? 20.582 -4.136 -39.996 1.00 90.75 866 GLN A CA 1
ATOM 6406 C C . GLN A 1 866 ? 20.903 -4.194 -38.488 1.00 90.75 866 GLN A C 1
ATOM 6408 O O . GLN A 1 866 ? 21.932 -3.679 -38.058 1.00 90.75 866 GLN A O 1
ATOM 6413 N N . GLU A 1 867 ? 20.039 -4.844 -37.702 1.00 92.75 867 GLU A N 1
ATOM 6414 C CA . GLU A 1 867 ? 20.221 -5.040 -36.262 1.00 92.75 867 GLU A CA 1
ATOM 6415 C C . GLU A 1 867 ? 21.556 -5.739 -35.960 1.00 92.75 867 GLU A C 1
ATOM 6417 O O . GLU A 1 867 ? 21.897 -6.780 -36.530 1.00 92.75 867 GLU A O 1
ATOM 6422 N N . SER A 1 868 ? 22.336 -5.128 -35.072 1.00 92.38 868 SER A N 1
ATOM 6423 C CA . SER A 1 868 ? 23.682 -5.552 -34.702 1.00 92.38 868 SER A CA 1
ATOM 6424 C C . SER A 1 868 ? 24.017 -5.110 -33.276 1.00 92.38 868 SER A C 1
ATOM 6426 O O . SER A 1 868 ? 23.340 -4.264 -32.693 1.00 92.38 868 SER A O 1
ATOM 6428 N N . ASN A 1 869 ? 25.128 -5.610 -32.734 1.00 88.25 869 ASN A N 1
ATOM 6429 C CA . ASN A 1 869 ? 25.679 -5.166 -31.449 1.00 88.25 869 ASN A CA 1
ATOM 6430 C C . ASN A 1 869 ? 26.289 -3.746 -31.482 1.00 88.25 869 ASN A C 1
ATOM 6432 O O . ASN A 1 869 ? 26.897 -3.327 -30.504 1.00 88.25 869 ASN A O 1
ATOM 6436 N N . LEU A 1 870 ? 26.187 -3.034 -32.609 1.00 90.81 870 LEU A N 1
ATOM 6437 C CA . LEU A 1 870 ? 26.656 -1.657 -32.785 1.00 90.81 870 LEU A CA 1
ATOM 6438 C C . LEU A 1 870 ? 25.535 -0.706 -33.222 1.00 90.81 870 LEU A C 1
ATOM 6440 O O . LEU A 1 870 ? 25.822 0.458 -33.502 1.00 90.81 870 LEU A O 1
ATOM 6444 N N . GLY A 1 871 ? 24.288 -1.171 -33.329 1.00 93.19 871 GLY A N 1
ATOM 6445 C CA . GLY A 1 871 ? 23.175 -0.351 -33.799 1.00 93.19 871 GLY A CA 1
ATOM 6446 C C . GLY A 1 871 ? 22.174 -1.066 -34.701 1.00 93.19 871 GLY A C 1
ATOM 6447 O O . GLY A 1 871 ? 22.349 -2.237 -35.050 1.00 93.19 871 GLY A O 1
ATOM 6448 N N . PHE A 1 872 ? 21.156 -0.314 -35.115 1.00 95.50 872 PHE A N 1
ATOM 6449 C CA . PHE A 1 872 ? 20.097 -0.721 -36.040 1.00 95.50 872 PHE A CA 1
ATOM 6450 C C . PHE A 1 872 ? 19.561 0.485 -36.827 1.00 95.50 872 PHE A C 1
ATOM 6452 O O . PHE A 1 872 ? 19.779 1.642 -36.455 1.00 95.50 872 PHE A O 1
ATOM 6459 N N . ASN A 1 873 ? 18.838 0.213 -37.914 1.00 93.56 873 ASN A N 1
ATOM 6460 C CA . ASN A 1 873 ? 18.153 1.227 -38.710 1.00 93.56 873 ASN A CA 1
ATOM 6461 C C . ASN A 1 873 ? 16.631 1.114 -38.520 1.00 93.56 873 ASN A C 1
ATOM 6463 O O . ASN A 1 873 ? 16.090 0.022 -38.696 1.00 93.56 873 ASN A O 1
ATOM 6467 N N . VAL A 1 874 ? 15.941 2.228 -38.274 1.00 91.00 874 VAL A N 1
ATOM 6468 C CA . VAL A 1 874 ? 14.473 2.332 -38.327 1.00 91.00 874 VAL A CA 1
ATOM 6469 C C . VAL A 1 874 ? 14.053 2.704 -39.750 1.00 91.00 874 VAL A C 1
ATOM 6471 O O . VAL A 1 874 ? 14.587 3.658 -40.323 1.00 91.00 874 VAL A O 1
ATOM 6474 N N . ILE A 1 875 ? 13.112 1.952 -40.322 1.00 90.31 875 ILE A N 1
ATOM 6475 C CA . ILE A 1 875 ? 12.558 2.185 -41.663 1.00 90.31 875 ILE A CA 1
ATOM 6476 C C . ILE A 1 875 ? 11.035 2.337 -41.620 1.00 90.31 875 ILE A C 1
ATOM 6478 O O . ILE A 1 875 ? 10.374 1.746 -40.767 1.00 90.31 875 ILE A O 1
ATOM 6482 N N . GLY A 1 876 ? 10.490 3.131 -42.542 1.00 84.12 876 GLY A N 1
ATOM 6483 C CA . GLY A 1 876 ? 9.051 3.364 -42.691 1.00 84.12 876 GLY A CA 1
ATOM 6484 C C . GLY A 1 876 ? 8.447 2.718 -43.939 1.00 84.12 876 GLY A C 1
ATOM 6485 O O . GLY A 1 876 ? 9.150 2.200 -44.805 1.00 84.12 876 GLY A O 1
ATOM 6486 N N . ASN A 1 877 ? 7.120 2.795 -44.043 1.00 74.69 877 ASN A N 1
ATOM 6487 C CA . ASN A 1 877 ? 6.322 2.256 -45.153 1.00 74.69 877 ASN A CA 1
ATOM 6488 C C . ASN A 1 877 ? 6.429 3.029 -46.493 1.00 74.69 877 ASN A C 1
ATOM 6490 O O . ASN A 1 877 ? 5.704 2.708 -47.439 1.00 74.69 877 ASN A O 1
ATOM 6494 N N . THR A 1 878 ? 7.275 4.058 -46.601 1.00 72.00 878 THR A N 1
ATOM 6495 C CA . THR A 1 878 ? 7.453 4.827 -47.846 1.00 72.00 878 THR A CA 1
ATOM 6496 C C . THR A 1 878 ? 8.195 4.013 -48.914 1.00 72.00 878 THR A C 1
ATOM 6498 O O . THR A 1 878 ? 8.871 3.022 -48.634 1.00 72.00 878 THR A O 1
ATOM 6501 N N . SER A 1 879 ? 8.115 4.444 -50.178 1.00 69.94 879 SER A N 1
ATOM 6502 C CA . SER A 1 879 ? 8.762 3.726 -51.291 1.00 69.94 879 SER A CA 1
ATOM 6503 C C . SER A 1 879 ? 10.302 3.745 -51.262 1.00 69.94 879 SER A C 1
ATOM 6505 O O . SER A 1 879 ? 10.935 2.901 -51.901 1.00 69.94 879 SER A O 1
ATOM 6507 N N . ASP A 1 880 ? 10.900 4.671 -50.507 1.00 74.31 880 ASP A N 1
ATOM 6508 C CA . ASP A 1 880 ? 12.341 4.801 -50.252 1.00 74.31 880 ASP A CA 1
ATOM 6509 C C . ASP A 1 880 ? 12.786 4.218 -48.889 1.00 74.31 880 ASP A C 1
ATOM 6511 O O . ASP A 1 880 ? 13.986 4.185 -48.600 1.00 74.31 880 ASP A O 1
ATOM 6515 N N . GLY A 1 881 ? 11.840 3.723 -48.078 1.00 78.38 881 GLY A N 1
ATOM 6516 C CA . GLY A 1 881 ? 12.066 3.152 -46.746 1.00 78.38 881 GLY A CA 1
ATOM 6517 C C . GLY A 1 881 ? 12.364 4.173 -45.643 1.00 78.38 881 GLY A C 1
ATOM 6518 O O . GLY A 1 881 ? 12.713 3.777 -44.531 1.00 78.38 881 GLY A O 1
ATOM 6519 N N . CYS A 1 882 ? 12.265 5.472 -45.924 1.00 83.88 882 CYS A N 1
ATOM 6520 C CA . CYS A 1 882 ? 12.455 6.519 -44.928 1.00 83.88 882 CYS A CA 1
ATOM 6521 C C . CYS A 1 882 ? 11.215 6.721 -44.039 1.00 83.88 882 CYS A C 1
ATOM 6523 O O . CYS A 1 882 ? 10.117 6.235 -44.306 1.00 83.88 882 CYS A O 1
ATOM 6525 N N . LEU A 1 883 ? 11.397 7.443 -42.938 1.00 84.06 883 LEU A N 1
ATOM 6526 C CA . LEU A 1 883 ? 10.297 7.916 -42.112 1.00 84.06 883 LEU A CA 1
ATOM 6527 C C . LEU A 1 883 ? 9.578 9.046 -42.879 1.00 84.06 883 LEU A C 1
ATOM 6529 O O . LEU A 1 883 ? 10.257 9.931 -43.420 1.00 84.06 883 LEU A O 1
ATOM 6533 N N . PRO A 1 884 ? 8.235 9.046 -42.961 1.00 75.56 884 PRO A N 1
ATOM 6534 C CA . PRO A 1 884 ? 7.512 10.175 -43.527 1.00 75.56 884 PRO A CA 1
ATOM 6535 C C . PRO A 1 884 ? 7.687 11.410 -42.635 1.00 75.56 884 PRO A C 1
ATOM 6537 O O . PRO A 1 884 ? 7.745 11.300 -41.407 1.00 75.56 884 PRO A O 1
ATOM 6540 N N . ALA A 1 885 ? 7.737 12.591 -43.249 1.00 71.94 885 ALA A N 1
ATOM 6541 C CA . ALA A 1 885 ? 7.714 13.846 -42.508 1.00 71.94 885 ALA A CA 1
ATOM 6542 C C . ALA A 1 885 ? 6.450 13.952 -41.634 1.00 71.94 885 ALA A C 1
ATOM 6544 O O . ALA A 1 885 ? 5.405 13.375 -41.942 1.00 71.94 885 ALA A O 1
ATOM 6545 N N . TYR A 1 886 ? 6.565 14.678 -40.523 1.00 69.12 886 TYR A N 1
ATOM 6546 C CA . TYR A 1 886 ? 5.497 14.956 -39.558 1.00 69.12 886 TYR A CA 1
ATOM 6547 C C . TYR A 1 886 ? 4.822 13.715 -38.942 1.00 69.12 886 TYR A C 1
ATOM 6549 O O . TYR A 1 886 ? 3.764 13.816 -38.321 1.00 69.12 886 TYR A O 1
ATOM 6557 N N . THR A 1 887 ? 5.442 12.537 -39.077 1.00 73.88 887 THR A N 1
ATOM 6558 C CA . THR A 1 887 ? 4.950 11.286 -38.494 1.00 73.88 887 THR A CA 1
ATOM 6559 C C . THR A 1 887 ? 5.732 10.964 -37.216 1.00 73.88 887 THR A C 1
ATOM 6561 O O . THR A 1 887 ? 6.952 10.803 -37.288 1.00 73.88 887 THR A O 1
ATOM 6564 N N . PRO A 1 888 ? 5.080 10.861 -36.040 1.00 73.12 888 PRO A N 1
ATOM 6565 C CA . PRO A 1 888 ? 5.743 10.427 -34.815 1.00 73.12 888 PRO A CA 1
ATOM 6566 C C . PRO A 1 888 ? 6.071 8.932 -34.889 1.00 73.12 888 PRO A C 1
ATOM 6568 O O . PRO A 1 888 ? 5.188 8.107 -35.118 1.00 73.12 888 PRO A O 1
ATOM 6571 N N . VAL A 1 889 ? 7.333 8.583 -34.644 1.00 81.06 889 VAL A N 1
ATOM 6572 C CA . VAL A 1 889 ? 7.828 7.203 -34.645 1.00 81.06 889 VAL A CA 1
ATOM 6573 C C . VAL A 1 889 ? 8.392 6.874 -33.271 1.00 81.06 889 VAL A C 1
ATOM 6575 O O . VAL A 1 889 ? 9.403 7.431 -32.842 1.00 81.06 889 VAL A O 1
ATOM 6578 N N . LYS A 1 890 ? 7.726 5.962 -32.566 1.00 86.94 890 LYS A N 1
ATOM 6579 C CA . LYS A 1 890 ? 8.238 5.329 -31.347 1.00 86.94 890 LYS A CA 1
ATOM 6580 C C . LYS A 1 890 ? 9.164 4.172 -31.702 1.00 86.94 890 LYS A C 1
ATOM 6582 O O . LYS A 1 890 ? 8.859 3.425 -32.630 1.00 86.94 890 LYS A O 1
ATOM 6587 N N . PHE A 1 891 ? 10.264 4.041 -30.967 1.00 90.06 891 PHE A N 1
ATOM 6588 C CA . PHE A 1 891 ? 11.212 2.927 -31.031 1.00 90.06 891 PHE A CA 1
ATOM 6589 C C . PHE A 1 891 ? 11.988 2.832 -29.708 1.00 90.06 891 PHE A C 1
ATOM 6591 O O . PHE A 1 891 ? 12.031 3.795 -28.942 1.00 90.06 891 PHE A O 1
ATOM 6598 N N . GLY A 1 892 ? 12.609 1.690 -29.423 1.00 91.88 892 GLY A N 1
ATOM 6599 C CA . GLY A 1 892 ? 13.269 1.454 -28.137 1.00 91.88 892 GLY A CA 1
ATOM 6600 C C . GLY A 1 892 ? 14.568 0.668 -28.228 1.00 91.88 892 GLY A C 1
ATOM 6601 O O . GLY A 1 892 ? 14.941 0.145 -29.283 1.00 91.88 892 GLY A O 1
ATOM 6602 N N . ILE A 1 893 ? 15.243 0.597 -27.085 1.00 94.44 893 ILE A N 1
ATOM 6603 C CA . ILE A 1 893 ? 16.390 -0.275 -26.835 1.00 94.44 893 ILE A CA 1
ATOM 6604 C C . ILE A 1 893 ? 16.187 -1.066 -25.541 1.00 94.44 893 ILE A C 1
ATOM 6606 O O . ILE A 1 893 ? 15.624 -0.554 -24.574 1.00 94.44 893 ILE A O 1
ATOM 6610 N N . GLU A 1 894 ? 16.701 -2.289 -25.534 1.00 93.81 894 GLU A N 1
ATOM 6611 C CA . GLU A 1 894 ? 16.836 -3.158 -24.360 1.00 93.81 894 GLU A CA 1
ATOM 6612 C C . GLU A 1 894 ? 18.321 -3.190 -23.959 1.00 93.81 894 GLU A C 1
ATOM 6614 O O . GLU A 1 894 ? 19.200 -3.239 -24.830 1.00 93.81 894 GLU A O 1
ATOM 6619 N N . ILE A 1 895 ? 18.610 -3.183 -22.657 1.00 92.06 895 ILE A N 1
ATOM 6620 C CA . ILE A 1 895 ? 19.951 -3.401 -22.094 1.00 92.06 895 ILE A CA 1
ATOM 6621 C C . ILE A 1 895 ? 19.994 -4.623 -21.168 1.00 92.06 895 ILE A C 1
ATOM 6623 O O . ILE A 1 895 ? 18.972 -5.070 -20.657 1.00 92.06 895 ILE A O 1
ATOM 6627 N N . THR A 1 896 ? 21.184 -5.210 -20.991 1.00 88.19 896 THR A N 1
ATOM 6628 C CA . THR A 1 896 ? 21.377 -6.466 -20.232 1.00 88.19 896 THR A CA 1
ATOM 6629 C C . THR A 1 896 ? 21.316 -6.342 -18.718 1.00 88.19 896 THR A C 1
ATOM 6631 O O . THR A 1 896 ? 21.068 -7.350 -18.059 1.00 88.19 896 THR A O 1
ATOM 6634 N N . GLU A 1 897 ? 21.507 -5.143 -18.183 1.00 86.19 897 GLU A N 1
ATOM 6635 C CA . GLU A 1 897 ? 21.357 -4.815 -16.770 1.00 86.19 897 GLU A CA 1
ATOM 6636 C C . GLU A 1 897 ? 20.718 -3.428 -16.633 1.00 86.19 897 GLU A C 1
ATOM 6638 O O . GLU A 1 897 ? 20.742 -2.635 -17.579 1.00 86.19 897 GLU A O 1
ATOM 6643 N N . ALA A 1 898 ? 20.118 -3.128 -15.479 1.00 86.81 898 ALA A N 1
ATOM 6644 C CA . ALA A 1 898 ? 19.403 -1.871 -15.305 1.00 86.81 898 ALA A CA 1
ATOM 6645 C C . ALA A 1 898 ? 20.376 -0.690 -15.278 1.00 86.81 898 ALA A C 1
ATOM 6647 O O . ALA A 1 898 ? 21.308 -0.622 -14.475 1.00 86.81 898 ALA A O 1
ATOM 6648 N N . GLY A 1 899 ? 20.120 0.266 -16.161 1.00 89.12 899 GLY A N 1
ATOM 6649 C CA . GLY A 1 899 ? 21.014 1.383 -16.401 1.00 89.12 899 GLY A CA 1
ATOM 6650 C C . GLY A 1 899 ? 20.270 2.639 -16.813 1.00 89.12 899 GLY A C 1
ATOM 6651 O O . GLY A 1 899 ? 19.068 2.624 -17.082 1.00 89.12 899 GLY A O 1
ATOM 6652 N N . GLN A 1 900 ? 21.020 3.730 -16.873 1.00 90.19 900 GLN A N 1
ATOM 6653 C CA . GLN A 1 900 ? 20.610 4.991 -17.475 1.00 90.19 900 GLN A CA 1
ATOM 6654 C C . GLN A 1 900 ? 21.177 5.045 -18.893 1.00 90.19 900 GLN A C 1
ATOM 6656 O O . GLN A 1 900 ? 22.370 4.798 -19.080 1.00 90.19 900 GLN A O 1
ATOM 6661 N N . CYS A 1 901 ? 20.363 5.393 -19.887 1.00 90.12 901 CYS A N 1
ATOM 6662 C CA . CYS A 1 901 ? 20.809 5.547 -21.269 1.00 90.12 901 CYS A CA 1
ATOM 6663 C C . CYS A 1 901 ? 20.777 7.017 -21.693 1.00 90.12 901 CYS A C 1
ATOM 6665 O O . CYS A 1 901 ? 19.843 7.754 -21.391 1.00 90.12 901 CYS A O 1
ATOM 6667 N N . LYS A 1 902 ? 21.803 7.446 -22.427 1.00 89.69 902 LYS A N 1
ATOM 6668 C CA . LYS A 1 902 ? 21.936 8.784 -23.006 1.00 89.69 902 LYS A CA 1
ATOM 6669 C C . LYS A 1 902 ? 22.283 8.689 -24.478 1.00 89.69 902 LYS A C 1
ATOM 6671 O O . LYS A 1 902 ? 22.829 7.685 -24.935 1.00 89.69 902 LYS A O 1
ATOM 6676 N N . TYR A 1 903 ? 21.989 9.747 -25.221 1.00 89.75 903 TYR A N 1
ATOM 6677 C CA . TYR A 1 903 ? 22.392 9.866 -26.611 1.00 89.75 903 TYR A CA 1
ATOM 6678 C C . TYR A 1 903 ? 22.901 11.258 -26.964 1.00 89.75 903 TYR A C 1
ATOM 6680 O O . TYR A 1 903 ? 22.643 12.260 -26.293 1.00 89.75 903 TYR A O 1
ATOM 6688 N N . ASP A 1 904 ? 23.631 11.311 -28.071 1.00 87.31 904 ASP A N 1
ATOM 6689 C CA . ASP A 1 904 ? 24.044 12.551 -28.703 1.00 87.31 904 ASP A CA 1
ATOM 6690 C C . ASP A 1 904 ? 23.996 12.427 -30.231 1.00 87.31 904 ASP A C 1
ATOM 6692 O O . ASP A 1 904 ? 23.969 11.327 -30.787 1.00 87.31 904 ASP A O 1
ATOM 6696 N N . ILE A 1 905 ? 24.003 13.567 -30.919 1.00 78.19 905 ILE A N 1
ATOM 6697 C CA . ILE A 1 905 ? 24.132 13.639 -32.384 1.00 78.19 905 ILE A CA 1
ATOM 6698 C C . ILE A 1 905 ? 25.599 13.767 -32.827 1.00 78.19 905 ILE A C 1
ATOM 6700 O O . ILE A 1 905 ? 25.906 13.668 -34.014 1.00 78.19 905 ILE A O 1
ATOM 6704 N N . VAL A 1 906 ? 26.519 13.973 -31.879 1.00 80.69 906 VAL A N 1
ATOM 6705 C CA . VAL A 1 906 ? 27.968 14.000 -32.097 1.00 80.69 906 VAL A CA 1
ATOM 6706 C C . VAL A 1 906 ? 28.591 12.698 -31.595 1.00 80.69 906 VAL A C 1
ATOM 6708 O O . VAL A 1 906 ? 28.492 12.362 -30.417 1.00 80.69 906 VAL A O 1
ATOM 6711 N N . GLN A 1 907 ? 29.275 11.990 -32.494 1.00 88.19 907 GLN A N 1
ATOM 6712 C CA . GLN A 1 907 ? 29.947 10.723 -32.201 1.00 88.19 907 GLN A CA 1
ATOM 6713 C C . GLN A 1 907 ? 31.053 10.869 -31.138 1.00 88.19 907 GLN A C 1
ATOM 6715 O O . GLN A 1 907 ? 31.800 11.851 -31.146 1.00 88.19 907 GLN A O 1
ATOM 6720 N N . GLY A 1 908 ? 31.226 9.849 -30.291 1.00 88.12 908 GLY A N 1
ATOM 6721 C CA . GLY A 1 908 ? 32.402 9.696 -29.432 1.00 88.12 908 GLY A CA 1
ATOM 6722 C C . GLY A 1 908 ? 32.449 10.577 -28.181 1.00 88.12 908 GLY A C 1
ATOM 6723 O O . GLY A 1 908 ? 33.539 10.793 -27.654 1.00 88.12 908 GLY A O 1
ATOM 6724 N N . LYS A 1 909 ? 31.310 11.101 -27.711 1.00 88.38 909 LYS A N 1
ATOM 6725 C CA . LYS A 1 909 ? 31.211 11.763 -26.399 1.00 88.38 909 LYS A CA 1
ATOM 6726 C C . LYS A 1 909 ? 31.148 10.744 -25.261 1.00 88.38 909 LYS A C 1
ATOM 6728 O O . LYS A 1 909 ? 30.474 9.726 -25.382 1.00 88.38 909 LYS A O 1
ATOM 6733 N N . ASP A 1 910 ? 31.769 11.065 -24.131 1.00 91.19 910 ASP A N 1
ATOM 6734 C CA . ASP A 1 910 ? 31.632 10.284 -22.898 1.00 91.19 910 ASP A CA 1
ATOM 6735 C C . ASP A 1 910 ? 30.219 10.433 -22.314 1.00 91.19 910 ASP A C 1
ATOM 6737 O O . ASP A 1 910 ? 29.618 11.505 -22.428 1.00 91.19 910 ASP A O 1
ATOM 6741 N N . PHE A 1 911 ? 29.709 9.391 -21.647 1.00 91.75 911 PHE A N 1
ATOM 6742 C CA . PHE A 1 911 ? 28.332 9.316 -21.126 1.00 91.75 911 PHE A CA 1
ATOM 6743 C C . PHE A 1 911 ? 27.915 10.549 -20.302 1.00 91.75 911 PHE A C 1
ATOM 6745 O O . PHE A 1 911 ? 26.863 11.136 -20.547 1.00 91.75 911 PHE A O 1
ATOM 6752 N N . GLU A 1 912 ? 28.770 11.009 -19.383 1.00 89.38 912 GLU A N 1
ATOM 6753 C CA . GLU A 1 912 ? 28.502 12.191 -18.542 1.00 89.38 912 GLU A CA 1
ATOM 6754 C C . GLU A 1 912 ? 28.405 13.510 -19.333 1.00 89.38 912 GLU A C 1
ATOM 6756 O O . GLU A 1 912 ? 27.898 14.507 -18.825 1.00 89.38 912 GLU A O 1
ATOM 6761 N N . THR A 1 913 ? 28.889 13.526 -20.578 1.00 89.81 913 THR A N 1
ATOM 6762 C CA . THR A 1 913 ? 28.905 14.697 -21.472 1.00 89.81 913 THR A CA 1
ATOM 6763 C C . THR A 1 913 ? 27.897 14.611 -22.620 1.00 89.81 913 THR A C 1
ATOM 6765 O O . THR A 1 913 ? 27.791 15.555 -23.410 1.00 89.81 913 THR A O 1
ATOM 6768 N N . MET A 1 914 ? 27.166 13.496 -22.734 1.00 81.25 914 MET A N 1
ATOM 6769 C CA . MET A 1 914 ? 26.064 13.359 -23.685 1.00 81.25 914 MET A CA 1
ATOM 6770 C C . MET A 1 914 ? 24.893 14.256 -23.281 1.00 81.25 914 MET A C 1
ATOM 6772 O O . MET A 1 914 ? 24.584 14.411 -22.098 1.00 81.25 914 MET A O 1
ATOM 6776 N N . SER A 1 915 ? 24.274 14.879 -24.284 1.00 80.44 915 SER A N 1
ATOM 6777 C CA . SER A 1 915 ? 23.405 16.046 -24.072 1.00 80.44 915 SER A CA 1
ATOM 6778 C C . SER A 1 915 ? 21.940 15.699 -23.778 1.00 80.44 915 SER A C 1
ATOM 6780 O O . SER A 1 915 ? 21.204 16.579 -23.338 1.00 80.44 915 SER A O 1
ATOM 6782 N N . TYR A 1 916 ? 21.509 14.461 -24.047 1.00 76.19 916 TYR A N 1
ATOM 6783 C CA . TYR A 1 916 ? 20.106 14.044 -23.992 1.00 76.19 916 TYR A CA 1
ATOM 6784 C C . TYR A 1 916 ? 19.962 12.657 -23.360 1.00 76.19 916 TYR A C 1
ATOM 6786 O O . TYR A 1 916 ? 20.740 11.753 -23.668 1.00 76.19 916 TYR A O 1
ATOM 6794 N N . ASP A 1 917 ? 18.944 12.468 -22.524 1.00 78.56 917 ASP A N 1
ATOM 6795 C CA . ASP A 1 917 ? 18.579 11.154 -21.989 1.00 78.56 917 ASP A CA 1
ATOM 6796 C C . ASP A 1 917 ? 17.782 10.351 -23.032 1.00 78.56 917 ASP A C 1
ATOM 6798 O O . ASP A 1 917 ? 16.937 10.891 -23.751 1.00 78.56 917 ASP A O 1
ATOM 6802 N N . PHE A 1 918 ? 18.044 9.048 -23.126 1.00 80.81 918 PHE A N 1
ATOM 6803 C CA . PHE A 1 918 ? 17.338 8.125 -24.012 1.00 80.81 918 PHE A CA 1
ATOM 6804 C C . PHE A 1 918 ? 16.318 7.348 -23.174 1.00 80.81 918 PHE A C 1
ATOM 6806 O O . PHE A 1 918 ? 16.687 6.424 -22.466 1.00 80.81 918 PHE A O 1
ATOM 6813 N N . GLY A 1 919 ? 15.039 7.724 -23.241 1.00 70.12 919 GLY A N 1
ATOM 6814 C CA . GLY A 1 919 ? 13.968 7.055 -22.483 1.00 70.12 919 GLY A CA 1
ATOM 6815 C C . GLY A 1 919 ? 13.830 7.461 -21.009 1.00 70.12 919 GLY A C 1
ATOM 6816 O O . GLY A 1 919 ? 13.012 6.875 -20.303 1.00 70.12 919 GLY A O 1
ATOM 6817 N N . GLY A 1 920 ? 14.563 8.487 -20.563 1.00 78.25 920 GLY A N 1
ATOM 6818 C CA . GLY A 1 920 ? 14.518 9.027 -19.200 1.00 78.25 920 GLY A CA 1
ATOM 6819 C C . GLY A 1 920 ? 15.804 8.775 -18.407 1.00 78.25 920 GLY A C 1
ATOM 6820 O O . GLY A 1 920 ? 16.773 8.230 -18.925 1.00 78.25 920 GLY A O 1
ATOM 6821 N N . ASN A 1 921 ? 15.813 9.198 -17.142 1.00 77.50 921 ASN A N 1
ATOM 6822 C CA . ASN A 1 921 ? 16.976 9.140 -16.246 1.00 77.50 921 ASN A CA 1
ATOM 6823 C C . ASN A 1 921 ? 16.854 8.087 -15.122 1.00 77.50 921 ASN A C 1
ATOM 6825 O O . ASN A 1 921 ? 17.717 8.032 -14.245 1.00 77.50 921 ASN A O 1
ATOM 6829 N N . LEU A 1 922 ? 15.797 7.273 -15.119 1.00 80.06 922 LEU A N 1
ATOM 6830 C CA . LEU A 1 922 ? 15.601 6.185 -14.155 1.00 80.06 922 LEU A CA 1
ATOM 6831 C C . LEU A 1 922 ? 16.376 4.932 -14.588 1.00 80.06 922 LEU A C 1
ATOM 6833 O O . LEU A 1 922 ? 16.613 4.725 -15.779 1.00 80.06 922 LEU A O 1
ATOM 6837 N N . PHE A 1 923 ? 16.757 4.084 -13.630 1.00 84.31 923 PHE A N 1
ATOM 6838 C CA . PHE A 1 923 ? 17.436 2.822 -13.930 1.00 84.31 923 PHE A CA 1
ATOM 6839 C C . PHE A 1 923 ? 16.414 1.819 -14.466 1.00 84.31 923 PHE A C 1
ATOM 6841 O O . PHE A 1 923 ? 15.546 1.362 -13.726 1.00 84.31 923 PHE A O 1
ATOM 6848 N N . ARG A 1 924 ? 16.479 1.500 -15.763 1.00 85.94 924 ARG A N 1
ATOM 6849 C CA . ARG A 1 924 ? 15.511 0.621 -16.445 1.00 85.94 924 ARG A CA 1
ATOM 6850 C C . ARG A 1 924 ? 16.231 -0.372 -17.361 1.00 85.94 924 ARG A C 1
ATOM 6852 O O . ARG A 1 924 ? 17.352 -0.113 -17.791 1.00 85.94 924 ARG A O 1
ATOM 6859 N N . MET A 1 925 ? 15.574 -1.492 -17.668 1.00 86.00 925 MET A N 1
ATOM 6860 C CA . MET A 1 925 ? 16.035 -2.474 -18.669 1.00 86.00 925 MET A CA 1
ATOM 6861 C C . MET A 1 925 ? 15.650 -2.053 -20.096 1.00 86.00 925 MET A C 1
ATOM 6863 O O . MET A 1 925 ? 16.435 -2.201 -21.028 1.00 86.00 925 MET A O 1
ATOM 6867 N N . ASN A 1 926 ? 14.449 -1.485 -20.250 1.00 88.56 926 ASN A N 1
ATOM 6868 C CA . ASN A 1 926 ? 13.900 -1.040 -21.528 1.00 88.56 926 ASN A CA 1
ATOM 6869 C C . ASN A 1 926 ? 13.800 0.483 -21.545 1.00 88.56 926 ASN A C 1
ATOM 6871 O O . ASN A 1 926 ? 13.213 1.089 -20.644 1.00 88.56 926 ASN A O 1
ATOM 6875 N N . HIS A 1 927 ? 14.340 1.092 -22.596 1.00 88.62 927 HIS A N 1
ATOM 6876 C CA . HIS A 1 927 ? 14.341 2.536 -22.793 1.00 88.62 927 HIS A CA 1
ATOM 6877 C C . HIS A 1 927 ? 13.618 2.863 -24.094 1.00 88.62 927 HIS A C 1
ATOM 6879 O O . HIS A 1 927 ? 14.059 2.491 -25.183 1.00 88.62 927 HIS A O 1
ATOM 6885 N N . VAL A 1 928 ? 12.490 3.563 -23.984 1.00 85.94 928 VAL A N 1
ATOM 6886 C CA . VAL A 1 928 ? 11.633 3.904 -25.124 1.00 85.94 928 VAL A CA 1
ATOM 6887 C C . VAL A 1 928 ? 11.804 5.371 -25.469 1.00 85.94 928 VAL A C 1
ATOM 6889 O O . VAL A 1 928 ? 11.583 6.244 -24.634 1.00 85.94 928 VAL A O 1
ATOM 6892 N N . MET A 1 929 ? 12.124 5.652 -26.728 1.00 78.88 929 MET A N 1
ATOM 6893 C CA . MET A 1 929 ? 12.122 7.002 -27.266 1.00 78.88 929 MET A CA 1
ATOM 6894 C C . MET A 1 929 ? 11.000 7.157 -28.289 1.00 78.88 929 MET A C 1
ATOM 6896 O O . MET A 1 929 ? 10.454 6.208 -28.851 1.00 78.88 929 MET A O 1
ATOM 6900 N N . SER A 1 930 ? 10.599 8.395 -28.514 1.00 77.94 930 SER A N 1
ATOM 6901 C CA . SER A 1 930 ? 9.693 8.749 -29.590 1.00 77.94 930 SER A CA 1
ATOM 6902 C C . SER A 1 930 ? 10.314 9.923 -30.332 1.00 77.94 930 SER A C 1
ATOM 6904 O O . SER A 1 930 ? 10.833 10.846 -29.707 1.00 77.94 930 SER A O 1
ATOM 6906 N N . VAL A 1 931 ? 10.313 9.862 -31.658 1.00 72.94 931 VAL A N 1
ATOM 6907 C CA . VAL A 1 931 ? 10.957 10.845 -32.528 1.00 72.94 931 VAL A CA 1
ATOM 6908 C C . VAL A 1 931 ? 9.913 11.419 -33.472 1.00 72.94 931 VAL A C 1
ATOM 6910 O O . VAL A 1 931 ? 9.147 10.682 -34.086 1.00 72.94 931 VAL A O 1
ATOM 6913 N N . PHE A 1 932 ? 9.892 12.742 -33.596 1.00 69.38 932 PHE A N 1
ATOM 6914 C CA . PHE A 1 932 ? 9.067 13.465 -34.554 1.00 69.38 932 PHE A CA 1
ATOM 6915 C C . PHE A 1 932 ? 10.001 14.229 -35.494 1.00 69.38 932 PHE A C 1
ATOM 6917 O O . PHE A 1 932 ? 10.861 14.974 -35.028 1.00 69.38 932 PHE A O 1
ATOM 6924 N N . MET A 1 933 ? 9.868 14.016 -36.804 1.00 68.94 933 MET A N 1
ATOM 6925 C CA . MET A 1 933 ? 10.760 14.608 -37.805 1.00 68.94 933 MET A CA 1
ATOM 6926 C C . MET A 1 933 ? 10.000 15.584 -38.706 1.00 68.94 933 MET A C 1
ATOM 6928 O O . MET A 1 933 ? 9.042 15.168 -39.358 1.00 68.94 933 MET A O 1
ATOM 6932 N N . PRO A 1 934 ? 10.404 16.863 -38.782 1.00 62.03 934 PRO A N 1
ATOM 6933 C CA . PRO A 1 934 ? 9.786 17.824 -39.685 1.00 62.03 934 PRO A CA 1
ATOM 6934 C C . PRO A 1 934 ? 10.188 17.566 -41.145 1.00 62.03 934 PRO A C 1
ATOM 6936 O O . PRO A 1 934 ? 11.189 16.900 -41.418 1.00 62.03 934 PRO A O 1
ATOM 6939 N N . ALA A 1 935 ? 9.433 18.114 -42.103 1.00 64.19 935 ALA A N 1
ATOM 6940 C CA . ALA A 1 935 ? 9.812 18.031 -43.514 1.00 64.19 935 ALA A CA 1
ATOM 6941 C C . ALA A 1 935 ? 11.133 18.768 -43.782 1.00 64.19 935 ALA A C 1
ATOM 6943 O O . ALA A 1 935 ? 11.422 19.808 -43.187 1.00 64.19 935 ALA A O 1
ATOM 6944 N N . LEU A 1 936 ? 11.924 18.263 -44.733 1.00 63.00 936 LEU A N 1
ATOM 6945 C CA . LEU A 1 936 ? 13.265 18.788 -45.026 1.00 63.00 936 LEU A CA 1
ATOM 6946 C C . LEU A 1 936 ? 13.254 20.243 -45.529 1.00 63.00 936 LEU A C 1
ATOM 6948 O O . LEU A 1 936 ? 14.203 20.993 -45.305 1.00 63.00 936 LEU A O 1
ATOM 6952 N N . SER A 1 937 ? 12.148 20.667 -46.142 1.00 57.56 937 SER A N 1
ATOM 6953 C CA . SER A 1 937 ? 11.873 22.054 -46.531 1.00 57.56 937 SER A CA 1
ATOM 6954 C C . SER A 1 937 ? 11.784 23.022 -45.339 1.00 57.56 937 SER A C 1
ATOM 6956 O O . SER A 1 937 ? 12.158 24.188 -45.475 1.00 57.56 937 SER A O 1
ATOM 6958 N N . ALA A 1 938 ? 11.356 22.551 -44.163 1.00 55.78 938 ALA A N 1
ATOM 6959 C CA . ALA A 1 938 ? 11.200 23.358 -42.951 1.00 55.78 938 ALA A CA 1
ATOM 6960 C C . ALA A 1 938 ? 12.509 23.556 -42.155 1.00 55.78 938 ALA A C 1
ATOM 6962 O O . ALA A 1 938 ? 12.535 24.357 -41.222 1.00 55.78 938 ALA A O 1
ATOM 6963 N N . LEU A 1 939 ? 13.600 22.858 -42.507 1.00 58.91 939 LEU A N 1
ATOM 6964 C CA . LEU A 1 939 ? 14.859 22.888 -41.744 1.00 58.91 939 LEU A CA 1
ATOM 6965 C C . LEU A 1 939 ? 15.770 24.100 -42.038 1.00 58.91 939 LEU A C 1
ATOM 6967 O O . LEU A 1 939 ? 16.648 24.376 -41.234 1.00 58.91 939 LEU A O 1
ATOM 6971 N N . GLN A 1 940 ? 15.574 24.820 -43.153 1.00 53.53 940 GLN A N 1
ATOM 6972 C CA . GLN A 1 940 ? 16.234 26.097 -43.532 1.00 53.53 940 GLN A CA 1
ATOM 6973 C C . GLN A 1 940 ? 17.765 26.273 -43.289 1.00 53.53 940 GLN A C 1
ATOM 6975 O O . GLN A 1 940 ? 18.254 27.403 -43.306 1.00 53.53 940 GLN A O 1
ATOM 6980 N N . GLU A 1 941 ? 18.562 25.211 -43.136 1.00 51.00 941 GLU A N 1
ATOM 6981 C CA . GLU A 1 941 ? 20.025 25.328 -42.994 1.00 51.00 941 GLU A CA 1
ATOM 6982 C C . GLU A 1 941 ? 20.780 25.387 -44.338 1.00 51.00 941 GLU A C 1
ATOM 6984 O O . GLU A 1 941 ? 20.487 24.643 -45.279 1.00 51.00 941 GLU A O 1
ATOM 6989 N N . GLU A 1 942 ? 21.827 26.224 -44.410 1.00 41.44 942 GLU A N 1
ATOM 6990 C CA . GLU A 1 942 ? 22.773 26.264 -45.537 1.00 41.44 942 GLU A CA 1
ATOM 6991 C C . GLU A 1 942 ? 23.597 24.963 -45.622 1.00 41.44 942 GLU A C 1
ATOM 6993 O O . GLU A 1 942 ? 24.709 24.864 -45.105 1.00 41.44 942 GLU A O 1
ATOM 6998 N N . GLY A 1 943 ? 23.068 23.957 -46.320 1.00 49.03 943 GLY A N 1
ATOM 6999 C CA . GLY A 1 943 ? 23.790 22.713 -46.609 1.00 49.03 943 GLY A CA 1
ATOM 7000 C C . GLY A 1 943 ? 22.902 21.492 -46.834 1.00 49.03 943 GLY A C 1
ATOM 7001 O O . GLY A 1 943 ? 23.337 20.544 -47.488 1.00 49.03 943 GLY A O 1
ATOM 7002 N N . ILE A 1 944 ? 21.656 21.521 -46.354 1.00 49.22 944 ILE A N 1
ATOM 7003 C CA . ILE A 1 944 ? 20.683 20.448 -46.580 1.00 49.22 944 ILE A CA 1
ATOM 7004 C C . ILE A 1 944 ? 20.033 20.668 -47.950 1.00 49.22 944 ILE A C 1
ATOM 7006 O O . ILE A 1 944 ? 19.367 21.676 -48.184 1.00 49.22 944 ILE A O 1
ATOM 7010 N N . ASN A 1 945 ? 20.232 19.730 -48.879 1.00 52.47 945 ASN A N 1
ATOM 7011 C CA . ASN A 1 945 ? 19.543 19.772 -50.164 1.00 52.47 945 ASN A CA 1
ATOM 7012 C C . ASN A 1 945 ? 18.086 19.332 -49.961 1.00 52.47 945 ASN A C 1
ATOM 7014 O O . ASN A 1 945 ? 17.833 18.160 -49.704 1.00 52.47 945 ASN A O 1
ATOM 7018 N N . GLN A 1 946 ? 17.150 20.275 -50.074 1.00 49.78 946 GLN A N 1
ATOM 7019 C CA . GLN A 1 946 ? 15.731 20.074 -49.756 1.00 49.78 946 GLN A CA 1
ATOM 7020 C C . GLN A 1 946 ? 15.033 19.042 -50.666 1.00 49.78 946 GLN A C 1
ATOM 7022 O O . GLN A 1 946 ? 14.020 18.480 -50.263 1.00 49.78 946 GLN A O 1
ATOM 7027 N N . ASP A 1 947 ? 15.613 18.727 -51.832 1.00 52.03 947 ASP A N 1
ATOM 7028 C CA . ASP A 1 947 ? 15.148 17.672 -52.748 1.00 52.03 947 ASP A CA 1
ATOM 7029 C C . ASP A 1 947 ? 15.718 16.268 -52.418 1.00 52.03 947 ASP A C 1
ATOM 7031 O O . ASP A 1 947 ? 15.548 15.323 -53.194 1.00 52.03 947 ASP A O 1
ATOM 7035 N N . VAL A 1 948 ? 16.477 16.109 -51.324 1.00 58.97 948 VAL A N 1
ATOM 7036 C CA . VAL A 1 948 ? 17.250 14.888 -51.034 1.00 58.97 948 VAL A CA 1
ATOM 7037 C C . VAL A 1 948 ? 17.033 14.410 -49.602 1.00 58.97 948 VAL A C 1
ATOM 7039 O O . VAL A 1 948 ? 17.259 15.150 -48.652 1.00 58.97 948 VAL A O 1
ATOM 7042 N N . ARG A 1 949 ? 16.696 13.119 -49.478 1.00 65.56 949 ARG A N 1
ATOM 7043 C CA . ARG A 1 949 ? 16.780 12.288 -48.264 1.00 65.56 949 ARG A CA 1
ATOM 7044 C C . ARG A 1 949 ? 17.860 12.771 -47.283 1.00 65.56 949 ARG A C 1
ATOM 7046 O O . ARG A 1 949 ? 19.047 12.733 -47.612 1.00 65.56 949 ARG A O 1
ATOM 7053 N N . ALA A 1 950 ? 17.457 13.112 -46.061 1.00 68.38 950 ALA A N 1
ATOM 7054 C CA . ALA A 1 950 ? 18.381 13.335 -44.950 1.00 68.38 950 ALA A CA 1
ATOM 7055 C C . ALA A 1 950 ? 18.528 12.055 -44.116 1.00 68.38 950 ALA A C 1
ATOM 7057 O O . ALA A 1 950 ? 17.525 11.430 -43.772 1.00 68.38 950 ALA A O 1
ATOM 7058 N N . ASP A 1 951 ? 19.768 11.677 -43.794 1.00 77.19 951 ASP A N 1
ATOM 7059 C CA . ASP A 1 951 ? 20.103 10.552 -42.916 1.00 77.19 951 ASP A CA 1
ATOM 7060 C C . ASP A 1 951 ? 20.493 11.068 -41.520 1.00 77.19 951 ASP A C 1
ATOM 7062 O O . ASP A 1 951 ? 21.375 11.918 -41.388 1.00 77.19 951 ASP A O 1
ATOM 7066 N N . PHE A 1 952 ? 19.883 10.510 -40.476 1.00 81.25 952 PHE A N 1
ATOM 7067 C CA . PHE A 1 952 ? 20.149 10.820 -39.072 1.00 81.25 952 PHE A CA 1
ATOM 7068 C C . PHE A 1 952 ? 20.846 9.643 -38.381 1.00 81.25 952 PHE A C 1
ATOM 7070 O O . PHE A 1 952 ? 20.562 8.477 -38.664 1.00 81.25 952 PHE A O 1
ATOM 7077 N N . ASN A 1 953 ? 21.756 9.953 -37.455 1.00 83.50 953 ASN A N 1
ATOM 7078 C CA . ASN A 1 953 ? 22.438 8.981 -36.602 1.00 83.50 953 ASN A CA 1
ATOM 7079 C C . ASN A 1 953 ? 22.383 9.479 -35.155 1.00 83.50 953 ASN A C 1
ATOM 7081 O O . ASN A 1 953 ? 22.795 10.606 -34.887 1.00 83.50 953 ASN A O 1
ATOM 7085 N N . LEU A 1 954 ? 21.907 8.636 -34.243 1.00 87.69 954 LEU A N 1
ATOM 7086 C CA . LEU A 1 954 ? 21.943 8.868 -32.803 1.00 87.69 954 LEU A CA 1
ATOM 7087 C C . LEU A 1 954 ? 22.994 7.941 -32.194 1.00 87.69 954 LEU A C 1
ATOM 7089 O O . LEU A 1 954 ? 22.961 6.729 -32.422 1.00 87.69 954 LEU A O 1
ATOM 7093 N N . PHE A 1 955 ? 23.924 8.517 -31.440 1.00 92.62 955 PHE A N 1
ATOM 7094 C CA . PHE A 1 955 ? 25.009 7.809 -30.770 1.00 92.62 955 PHE A CA 1
ATOM 7095 C C . PHE A 1 955 ? 24.609 7.586 -29.316 1.00 92.62 955 PHE A C 1
ATOM 7097 O O . PHE A 1 955 ? 24.620 8.528 -28.528 1.00 92.62 955 PHE A O 1
ATOM 7104 N N . VAL A 1 956 ? 24.206 6.361 -28.986 1.00 93.50 956 VAL A N 1
ATOM 7105 C CA . VAL A 1 956 ? 23.678 5.977 -27.672 1.00 93.50 956 VAL A CA 1
ATOM 7106 C C . VAL A 1 956 ? 24.771 5.323 -26.829 1.00 93.50 956 VAL A C 1
ATOM 7108 O O . VAL A 1 956 ? 25.554 4.515 -27.335 1.00 93.50 956 VAL A O 1
ATOM 7111 N N . ARG A 1 957 ? 24.798 5.645 -25.535 1.00 95.62 957 ARG A N 1
ATOM 7112 C CA . ARG A 1 957 ? 25.569 4.948 -24.498 1.00 95.62 957 ARG A CA 1
ATOM 7113 C C . ARG A 1 957 ? 24.702 4.775 -23.264 1.00 95.62 957 ARG A C 1
ATOM 7115 O O . ARG A 1 957 ? 23.961 5.685 -22.903 1.00 95.62 957 ARG A O 1
ATOM 7122 N N . CYS A 1 958 ? 24.853 3.653 -22.586 1.00 94.44 958 CYS A N 1
ATOM 7123 C CA . CYS A 1 958 ? 24.227 3.394 -21.303 1.00 94.44 958 CYS A CA 1
ATOM 7124 C C . CYS A 1 958 ? 25.295 3.210 -20.220 1.00 94.44 958 CYS A C 1
ATOM 7126 O O . CYS A 1 958 ? 26.463 2.927 -20.516 1.00 94.44 958 CYS A O 1
ATOM 7128 N N . LYS A 1 959 ? 24.887 3.430 -18.971 1.00 92.31 959 LYS A N 1
ATOM 7129 C CA . LYS A 1 959 ? 25.690 3.256 -17.762 1.00 92.31 959 LYS A CA 1
ATOM 7130 C C . LYS A 1 959 ? 24.870 2.488 -16.730 1.00 92.31 959 LYS A C 1
ATOM 7132 O O . LYS A 1 959 ? 23.713 2.840 -16.504 1.00 92.31 959 LYS A O 1
ATOM 7137 N N . ASP A 1 960 ? 25.461 1.456 -16.147 1.00 88.62 960 ASP A N 1
ATOM 7138 C CA . ASP A 1 960 ? 24.852 0.625 -15.102 1.00 88.62 960 ASP A CA 1
ATOM 7139 C C . ASP A 1 960 ? 24.789 1.345 -13.730 1.00 88.62 960 ASP A C 1
ATOM 7141 O O . ASP A 1 960 ? 25.118 2.531 -13.589 1.00 88.62 960 ASP A O 1
ATOM 7145 N N . ARG A 1 961 ? 24.372 0.604 -12.694 1.00 82.00 961 ARG A N 1
ATOM 7146 C CA . ARG A 1 961 ? 24.399 1.033 -11.285 1.00 82.00 961 ARG A CA 1
ATOM 7147 C C . ARG A 1 961 ? 25.822 1.133 -10.708 1.00 82.00 961 ARG A C 1
ATOM 7149 O O . ARG A 1 961 ? 26.063 2.018 -9.889 1.00 82.00 961 ARG A O 1
ATOM 7156 N N . ALA A 1 962 ? 26.757 0.282 -11.141 1.00 80.62 962 ALA A N 1
ATOM 7157 C CA . ALA A 1 962 ? 28.142 0.247 -10.651 1.00 80.62 962 ALA A CA 1
ATOM 7158 C C . ALA A 1 962 ? 29.037 1.382 -11.208 1.00 80.62 962 ALA A C 1
ATOM 7160 O O . ALA A 1 962 ? 30.123 1.642 -10.685 1.00 80.62 962 ALA A O 1
ATOM 7161 N N . GLY A 1 963 ? 28.576 2.097 -12.238 1.00 84.50 963 GLY A N 1
ATOM 7162 C CA . GLY A 1 963 ? 29.265 3.203 -12.901 1.00 84.50 963 GLY A CA 1
ATOM 7163 C C . GLY A 1 963 ? 29.967 2.839 -14.217 1.00 84.50 963 GLY A C 1
ATOM 7164 O O . GLY A 1 963 ? 30.607 3.711 -14.812 1.00 84.50 963 GLY A O 1
ATOM 7165 N N . ASN A 1 964 ? 29.848 1.601 -14.702 1.00 88.69 964 ASN A N 1
ATOM 7166 C CA . ASN A 1 964 ? 30.386 1.160 -15.983 1.00 88.69 964 ASN A CA 1
ATOM 7167 C C . ASN A 1 964 ? 29.548 1.730 -17.138 1.00 88.69 964 ASN A C 1
ATOM 7169 O O . ASN A 1 964 ? 28.385 1.379 -17.327 1.00 88.69 964 ASN A O 1
ATOM 7173 N N . ALA A 1 965 ? 30.152 2.603 -17.948 1.00 91.69 965 ALA A N 1
ATOM 7174 C CA . ALA A 1 965 ? 29.517 3.207 -19.120 1.00 91.69 965 ALA A CA 1
ATOM 7175 C C . ALA A 1 965 ? 30.084 2.648 -20.433 1.00 91.69 965 ALA A C 1
ATOM 7177 O O . ALA A 1 965 ? 31.271 2.328 -20.523 1.00 91.69 965 ALA A O 1
ATOM 7178 N N . ASN A 1 966 ? 29.267 2.569 -21.489 1.00 94.06 966 ASN A N 1
ATOM 7179 C CA . ASN A 1 966 ? 29.762 2.129 -22.796 1.00 94.06 966 ASN A CA 1
ATOM 7180 C C . ASN A 1 966 ? 30.845 3.085 -23.341 1.00 94.06 966 ASN A C 1
ATOM 7182 O O . ASN A 1 966 ? 30.612 4.282 -23.515 1.00 94.06 966 ASN A O 1
ATOM 7186 N N . GLU A 1 967 ? 32.018 2.549 -23.693 1.00 90.75 967 GLU A N 1
ATOM 7187 C CA . GLU A 1 967 ? 33.080 3.309 -24.380 1.00 90.75 967 GLU A CA 1
ATOM 7188 C C . GLU A 1 967 ? 32.823 3.480 -25.893 1.00 90.75 967 GLU A C 1
ATOM 7190 O O . GLU A 1 967 ? 33.398 4.363 -26.536 1.00 90.75 967 GLU A O 1
ATOM 7195 N N . VAL A 1 968 ? 31.967 2.629 -26.470 1.00 91.19 968 VAL A N 1
ATOM 7196 C CA . VAL A 1 968 ? 31.649 2.568 -27.904 1.00 91.19 968 VAL A CA 1
ATOM 7197 C C . VAL A 1 968 ? 30.183 2.927 -28.120 1.00 91.19 968 VAL A C 1
ATOM 7199 O O . VAL A 1 968 ? 29.311 2.397 -27.439 1.00 91.19 968 VAL A O 1
ATOM 7202 N N . ASP A 1 969 ? 29.920 3.797 -29.094 1.00 93.50 969 ASP A N 1
ATOM 7203 C CA . ASP A 1 969 ? 28.570 4.272 -29.398 1.00 93.50 969 ASP A CA 1
ATOM 7204 C C . ASP A 1 969 ? 27.722 3.186 -30.081 1.00 93.50 969 ASP A C 1
ATOM 7206 O O . ASP A 1 969 ? 28.122 2.621 -31.107 1.00 93.50 969 ASP A O 1
ATOM 7210 N N . TYR A 1 970 ? 26.513 2.961 -29.567 1.00 95.50 970 TYR A N 1
ATOM 7211 C CA . TYR A 1 970 ? 25.475 2.171 -30.223 1.00 95.50 970 TYR A CA 1
ATOM 7212 C C . TYR A 1 970 ? 24.637 3.081 -31.134 1.00 95.50 970 TYR A C 1
ATOM 7214 O O . TYR A 1 970 ? 24.157 4.129 -30.713 1.00 95.50 970 TYR A O 1
ATOM 7222 N N . ASN A 1 971 ? 24.503 2.727 -32.413 1.00 94.38 971 ASN A N 1
ATOM 7223 C CA . ASN A 1 971 ? 24.059 3.650 -33.460 1.00 94.38 971 ASN A CA 1
ATOM 7224 C C . ASN A 1 971 ? 22.599 3.394 -33.851 1.00 94.38 971 ASN A C 1
ATOM 7226 O O . ASN A 1 971 ? 22.318 2.409 -34.535 1.00 94.38 971 ASN A O 1
ATOM 7230 N N . VAL A 1 972 ? 21.680 4.300 -33.521 1.00 91.50 972 VAL A N 1
ATOM 7231 C CA . VAL A 1 972 ? 20.317 4.254 -34.081 1.00 91.50 972 VAL A CA 1
ATOM 7232 C C . VAL A 1 972 ? 20.259 5.148 -35.312 1.00 91.50 972 VAL A C 1
ATOM 7234 O O . VAL A 1 972 ? 20.595 6.331 -35.236 1.00 91.50 972 VAL A O 1
ATOM 7237 N N . ARG A 1 973 ? 19.869 4.593 -36.462 1.00 91.00 973 ARG A N 1
ATOM 7238 C CA . ARG A 1 973 ? 19.856 5.313 -37.745 1.00 91.00 973 ARG A CA 1
ATOM 7239 C C . ARG A 1 973 ? 18.473 5.349 -38.361 1.00 91.00 973 ARG A C 1
ATOM 7241 O O . ARG A 1 973 ? 17.730 4.381 -38.272 1.00 91.00 973 ARG A O 1
ATOM 7248 N N . PHE A 1 974 ? 18.151 6.427 -39.054 1.00 88.31 974 PHE A N 1
ATOM 7249 C CA . PHE A 1 974 ? 16.935 6.534 -39.859 1.00 88.31 974 PHE A CA 1
ATOM 7250 C C . PHE A 1 974 ? 17.116 7.619 -40.918 1.00 88.31 974 PHE A C 1
ATOM 7252 O O . PHE A 1 974 ? 18.083 8.377 -40.885 1.00 88.31 974 PHE A O 1
ATOM 7259 N N . CYS A 1 975 ? 16.195 7.693 -41.872 1.00 84.56 975 CYS A N 1
ATOM 7260 C CA . CYS A 1 975 ? 16.161 8.768 -42.856 1.00 84.56 975 CYS A CA 1
ATOM 7261 C C . CYS A 1 975 ? 14.771 9.383 -42.947 1.00 84.56 975 CYS A C 1
ATOM 7263 O O . CYS A 1 975 ? 13.805 8.755 -42.525 1.00 84.56 975 CYS A O 1
ATOM 7265 N N . VAL A 1 976 ? 14.666 10.592 -43.495 1.00 76.06 976 VAL A N 1
ATOM 7266 C CA . VAL A 1 976 ? 13.390 11.304 -43.682 1.00 76.06 976 VAL A CA 1
ATOM 7267 C C . VAL A 1 976 ? 13.152 11.541 -45.174 1.00 76.06 976 VAL A C 1
ATOM 7269 O O . VAL A 1 976 ? 14.077 11.931 -45.893 1.00 76.06 976 VAL A O 1
ATOM 7272 N N . SER A 1 977 ? 11.932 11.257 -45.641 1.00 69.62 977 SER A N 1
ATOM 7273 C CA . SER A 1 977 ? 11.552 11.352 -47.060 1.00 69.62 977 SER A CA 1
ATOM 7274 C C . SER A 1 977 ? 11.157 12.791 -47.467 1.00 69.62 977 SER A C 1
ATOM 7276 O O . SER A 1 977 ? 10.579 13.503 -46.643 1.00 69.62 977 SER A O 1
ATOM 7278 N N . PRO A 1 978 ? 11.441 13.245 -48.707 1.00 60.91 978 PRO A N 1
ATOM 7279 C CA . PRO A 1 978 ? 11.192 14.621 -49.162 1.00 60.91 978 PRO A CA 1
ATOM 7280 C C . PRO A 1 978 ? 9.829 14.855 -49.862 1.00 60.91 978 PRO A C 1
ATOM 7282 O O . PRO A 1 978 ? 9.728 15.779 -50.666 1.00 60.91 978 PRO A O 1
ATOM 7285 N N . GLU A 1 979 ? 8.801 14.020 -49.655 1.00 56.22 979 GLU A N 1
ATOM 7286 C CA . GLU A 1 979 ? 7.522 14.142 -50.392 1.00 56.22 979 GLU A CA 1
ATOM 7287 C C . GLU A 1 979 ? 6.815 15.507 -50.195 1.00 56.22 979 GLU A C 1
ATOM 7289 O O . GLU A 1 979 ? 6.824 16.082 -49.106 1.00 56.22 979 GLU A O 1
ATOM 7294 N N . ASP A 1 980 ? 6.197 16.024 -51.271 1.00 60.12 980 ASP A N 1
ATOM 7295 C CA . ASP A 1 980 ? 5.391 17.256 -51.255 1.00 60.12 980 ASP A CA 1
ATOM 7296 C C . ASP A 1 980 ? 4.157 17.073 -50.353 1.00 60.12 980 ASP A C 1
ATOM 7298 O O . ASP A 1 980 ? 3.348 16.168 -50.564 1.00 60.12 980 ASP A O 1
ATOM 7302 N N . ASP A 1 981 ? 3.984 17.976 -49.392 1.00 62.38 981 ASP A N 1
ATOM 7303 C CA . ASP A 1 981 ? 2.814 18.034 -48.518 1.00 62.38 981 ASP A CA 1
ATOM 7304 C C . ASP A 1 981 ? 1.563 18.510 -49.292 1.00 62.38 981 ASP A C 1
ATOM 7306 O O . ASP A 1 981 ? 1.544 19.573 -49.923 1.00 62.38 981 ASP A O 1
ATOM 7310 N N . LEU A 1 982 ? 0.525 17.668 -49.273 1.00 66.62 982 LEU A N 1
ATOM 7311 C CA . LEU A 1 982 ? -0.746 17.834 -49.992 1.00 66.62 982 LEU A CA 1
ATOM 7312 C C . LEU A 1 982 ? -1.950 17.962 -49.043 1.00 66.62 982 LEU A C 1
ATOM 7314 O O . LEU A 1 982 ? -3.100 17.882 -49.491 1.00 66.62 982 LEU A O 1
ATOM 7318 N N . THR A 1 983 ? -1.707 18.098 -47.741 1.00 71.56 983 THR A N 1
ATOM 7319 C CA . THR A 1 983 ? -2.742 18.128 -46.705 1.00 71.56 983 THR A CA 1
ATOM 7320 C C . THR A 1 983 ? -2.867 19.521 -46.089 1.00 71.56 983 THR A C 1
ATOM 7322 O O . THR A 1 983 ? -1.903 20.268 -46.060 1.00 71.56 983 THR A O 1
ATOM 7325 N N . PRO A 1 984 ? -4.066 19.939 -45.642 1.00 80.75 984 PRO A N 1
ATOM 7326 C CA . PRO A 1 984 ? -4.189 21.087 -44.754 1.00 80.75 984 PRO A CA 1
ATOM 7327 C C . PRO A 1 984 ? -3.833 20.684 -43.309 1.00 80.75 984 PRO A C 1
ATOM 7329 O O . PRO A 1 984 ? -4.066 19.523 -42.947 1.00 80.75 984 PRO A O 1
ATOM 7332 N N . PRO A 1 985 ? -3.433 21.636 -42.444 1.00 86.38 985 PRO A N 1
ATOM 7333 C CA . PRO A 1 985 ? -2.943 21.302 -41.113 1.00 86.38 985 PRO A CA 1
ATOM 7334 C C . PRO A 1 985 ? -3.985 20.591 -40.254 1.00 86.38 985 PRO A C 1
ATOM 7336 O O . PRO A 1 985 ? -5.143 21.012 -40.150 1.00 86.38 985 PRO A O 1
ATOM 7339 N N . ILE A 1 986 ? -3.562 19.525 -39.586 1.00 82.50 986 ILE A N 1
ATOM 7340 C CA . ILE A 1 986 ? -4.368 18.764 -38.639 1.00 82.50 98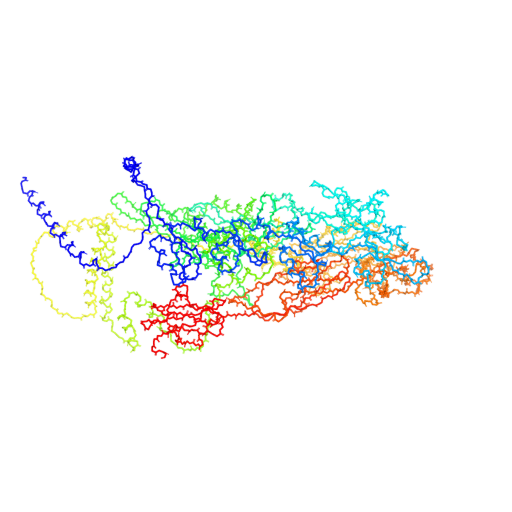6 ILE A CA 1
ATOM 7341 C C . ILE A 1 986 ? -4.185 19.377 -37.251 1.00 82.50 986 ILE A C 1
ATOM 7343 O O . ILE A 1 986 ? -3.206 19.111 -36.555 1.00 82.50 986 ILE A O 1
ATOM 7347 N N . ILE A 1 987 ? -5.166 20.179 -36.837 1.00 85.62 987 ILE A N 1
ATOM 7348 C CA . ILE A 1 987 ? -5.292 20.660 -35.459 1.00 85.62 987 ILE A CA 1
ATOM 7349 C C . ILE A 1 987 ? -5.678 19.478 -34.562 1.00 85.62 987 ILE A C 1
ATOM 7351 O O . ILE A 1 987 ? -6.690 18.812 -34.794 1.00 85.62 987 ILE A O 1
ATOM 7355 N N . SER A 1 988 ? -4.894 19.218 -33.520 1.00 76.38 988 SER A N 1
ATOM 7356 C CA . SER A 1 988 ? -5.123 18.111 -32.593 1.00 76.38 988 SER A CA 1
ATOM 7357 C C . SER A 1 988 ? -4.661 18.440 -31.169 1.00 76.38 988 SER A C 1
ATOM 7359 O O . SER A 1 988 ? -4.021 19.460 -30.926 1.00 76.38 988 SER A O 1
ATOM 7361 N N . ARG A 1 989 ? -4.986 17.552 -30.215 1.00 66.56 989 ARG A N 1
ATOM 7362 C CA . ARG A 1 989 ? -4.445 17.569 -28.839 1.00 66.56 989 ARG A CA 1
ATOM 7363 C C . ARG A 1 989 ? -4.566 18.934 -28.138 1.00 66.56 989 ARG A C 1
ATOM 7365 O O . ARG A 1 989 ? -3.583 19.468 -27.634 1.00 66.56 989 ARG A O 1
ATOM 7372 N N . PHE A 1 990 ? -5.784 19.472 -28.090 1.00 73.44 990 PHE A N 1
ATOM 7373 C CA . PHE A 1 990 ? -6.090 20.634 -27.254 1.00 73.44 990 PHE A CA 1
ATOM 7374 C C . PHE A 1 990 ? -5.795 20.348 -25.772 1.00 73.44 990 PHE A C 1
ATOM 7376 O O . PHE A 1 990 ? -6.097 19.261 -25.271 1.00 73.44 990 PHE A O 1
ATOM 7383 N N . SER A 1 991 ? -5.235 21.344 -25.091 1.00 69.62 991 SER A N 1
ATOM 7384 C CA . SER A 1 991 ? -5.034 21.423 -23.648 1.00 69.62 991 SER A CA 1
ATOM 7385 C C . SER A 1 991 ? -5.468 22.820 -23.163 1.00 69.62 991 SER A C 1
ATOM 7387 O O . SER A 1 991 ? -4.798 23.805 -23.498 1.00 69.62 991 SER A O 1
ATOM 7389 N N . PRO A 1 992 ? -6.578 22.949 -22.402 1.00 67.81 992 PRO A N 1
ATOM 7390 C CA . PRO A 1 992 ? -7.516 21.889 -22.002 1.00 67.81 992 PRO A CA 1
ATOM 7391 C C . PRO A 1 992 ? -8.128 21.119 -23.179 1.00 67.81 992 PRO A C 1
ATOM 7393 O O . PRO A 1 992 ? -8.168 21.615 -24.301 1.00 67.81 992 PRO A O 1
ATOM 7396 N N . ALA A 1 993 ? -8.615 19.902 -22.933 1.00 67.62 993 ALA A N 1
ATOM 7397 C CA . ALA A 1 993 ? -9.334 19.143 -23.954 1.00 67.62 993 ALA A CA 1
ATOM 7398 C C . ALA A 1 993 ? -10.602 19.890 -24.415 1.00 67.62 993 ALA A C 1
ATOM 7400 O O . ALA A 1 993 ? -11.166 20.697 -23.679 1.00 67.62 993 ALA A O 1
ATOM 7401 N N . ASN A 1 994 ? -11.076 19.608 -25.631 1.00 73.12 994 ASN A N 1
ATOM 7402 C CA . ASN A 1 994 ? -12.303 20.215 -26.151 1.00 73.12 994 ASN A CA 1
ATOM 7403 C C . ASN A 1 994 ? -13.526 19.812 -25.302 1.00 73.12 994 ASN A C 1
ATOM 7405 O O . ASN A 1 994 ? -13.726 18.624 -25.047 1.00 73.12 994 ASN A O 1
ATOM 7409 N N . GLY A 1 995 ? -14.324 20.791 -24.869 1.00 70.94 995 GLY A N 1
ATOM 7410 C CA . GLY A 1 995 ? -15.384 20.616 -23.871 1.00 70.94 995 GLY A CA 1
ATOM 7411 C C . GLY A 1 995 ? -14.884 20.651 -22.422 1.00 70.94 995 GLY A C 1
ATOM 7412 O O . GLY A 1 995 ? -15.679 20.433 -21.509 1.00 70.94 995 GLY A O 1
ATOM 7413 N N . GLY A 1 996 ? -13.590 20.905 -22.211 1.00 68.62 996 GLY A N 1
ATOM 7414 C CA . GLY A 1 996 ? -12.957 21.013 -20.903 1.00 68.62 996 GLY A CA 1
ATOM 7415 C C . GLY A 1 996 ? -13.305 22.303 -20.164 1.00 68.62 996 GLY A C 1
ATOM 7416 O O . GLY A 1 996 ? -13.869 23.251 -20.716 1.00 68.62 996 GLY A O 1
ATOM 7417 N N . PHE A 1 997 ? -12.951 22.330 -18.886 1.00 79.31 997 PHE A N 1
ATOM 7418 C CA . PHE A 1 997 ? -13.309 23.411 -17.979 1.00 79.31 997 PHE A CA 1
ATOM 7419 C C . PHE A 1 997 ? -12.223 24.492 -17.892 1.00 79.31 997 PHE A C 1
ATOM 7421 O O . PHE A 1 997 ? -11.029 24.233 -18.061 1.00 79.31 997 PHE A O 1
ATOM 7428 N N . THR A 1 998 ? -12.640 25.715 -17.574 1.00 80.69 998 THR A N 1
ATOM 7429 C CA . THR A 1 998 ? -11.756 26.784 -17.102 1.00 80.69 998 THR A CA 1
ATOM 7430 C C . THR A 1 998 ? -12.013 27.058 -15.627 1.00 80.69 998 THR A C 1
ATOM 7432 O O . THR A 1 998 ? -13.152 26.958 -15.171 1.00 80.69 998 THR A O 1
ATOM 7435 N N . ALA A 1 999 ? -10.960 27.415 -14.892 1.00 80.62 999 ALA A N 1
ATOM 7436 C CA . ALA A 1 999 ? -11.032 27.760 -13.477 1.00 80.62 999 ALA A CA 1
ATOM 7437 C C . ALA A 1 999 ? -11.980 28.947 -13.211 1.00 80.62 999 ALA A C 1
ATOM 7439 O O . ALA A 1 999 ? -12.135 29.847 -14.047 1.00 80.62 999 ALA A O 1
ATOM 7440 N N . PHE A 1 1000 ? -12.595 28.947 -12.033 1.00 81.56 1000 PHE A N 1
ATOM 7441 C CA . PHE A 1 1000 ? -13.514 29.968 -11.551 1.00 81.56 1000 PHE A CA 1
ATOM 7442 C C . PHE A 1 1000 ? -12.883 31.370 -11.567 1.00 81.56 1000 PHE A C 1
ATOM 7444 O O . PHE A 1 1000 ? -11.735 31.567 -11.172 1.00 81.56 1000 PHE A O 1
ATOM 7451 N N . GLY A 1 1001 ? -13.642 32.362 -12.041 1.00 79.31 1001 GLY A N 1
ATOM 7452 C CA . GLY A 1 1001 ? -13.193 33.757 -12.131 1.00 79.31 1001 GLY A CA 1
ATOM 7453 C C . GLY A 1 1001 ? -12.154 34.057 -13.223 1.00 79.31 1001 GLY A C 1
ATOM 7454 O O . GLY A 1 1001 ? -11.719 35.204 -13.330 1.00 79.31 1001 GLY A O 1
ATOM 7455 N N . ALA A 1 1002 ? -11.760 33.082 -14.050 1.00 80.19 1002 ALA A N 1
ATOM 7456 C CA . ALA A 1 1002 ? -10.851 33.318 -15.171 1.00 80.19 1002 ALA A CA 1
ATOM 7457 C C . ALA A 1 1002 ? -11.496 34.212 -16.250 1.00 80.19 1002 ALA A C 1
ATOM 7459 O O . ALA A 1 1002 ? -12.553 33.885 -16.783 1.00 80.19 1002 ALA A O 1
ATOM 7460 N N . THR A 1 1003 ? -10.831 35.315 -16.609 1.00 85.38 1003 THR A N 1
ATOM 7461 C CA . THR A 1 1003 ? -11.236 36.222 -17.708 1.00 85.38 1003 THR A CA 1
ATOM 7462 C C . THR A 1 1003 ? -10.625 35.846 -19.060 1.00 85.38 1003 THR A C 1
ATOM 7464 O O . THR A 1 1003 ? -11.052 36.320 -20.109 1.00 85.38 1003 THR A O 1
ATOM 7467 N N . GLU A 1 1004 ? -9.593 35.010 -19.047 1.00 87.19 1004 GLU A N 1
ATOM 7468 C CA . GLU A 1 1004 ? -8.950 34.430 -20.221 1.00 87.19 1004 GLU A CA 1
ATOM 7469 C C . GLU A 1 1004 ? -8.474 33.015 -19.877 1.00 87.19 1004 GLU A C 1
ATOM 7471 O O . GLU A 1 1004 ? -8.167 32.722 -18.718 1.00 87.19 1004 GLU A O 1
ATOM 7476 N N . ARG A 1 1005 ? -8.397 32.134 -20.876 1.00 84.56 1005 ARG A N 1
ATOM 7477 C CA . ARG A 1 1005 ? -7.775 30.815 -20.735 1.00 84.56 1005 ARG A CA 1
ATOM 7478 C C . ARG A 1 1005 ? -6.706 30.653 -21.800 1.00 84.56 1005 ARG A C 1
ATOM 7480 O O . ARG A 1 1005 ? -6.973 30.826 -22.986 1.00 84.56 1005 ARG A O 1
ATOM 7487 N N . ASN A 1 1006 ? -5.507 30.287 -21.365 1.00 86.00 1006 ASN A N 1
ATOM 7488 C CA . ASN A 1 1006 ? -4.466 29.809 -22.259 1.00 86.00 1006 ASN A CA 1
ATOM 7489 C C . ASN A 1 1006 ? -4.877 28.433 -22.799 1.00 86.00 1006 ASN A C 1
ATOM 7491 O O . ASN A 1 1006 ? -5.148 27.510 -22.025 1.00 86.00 1006 ASN A O 1
ATOM 7495 N N . VAL A 1 1007 ? -4.969 28.327 -24.119 1.00 84.25 1007 VAL A N 1
ATOM 7496 C CA . VAL A 1 1007 ? -5.295 27.104 -24.846 1.00 84.25 1007 VAL A CA 1
ATOM 7497 C C . VAL A 1 1007 ? -4.086 26.758 -25.690 1.00 84.25 1007 VAL A C 1
ATOM 7499 O O . VAL A 1 1007 ? -3.673 27.523 -26.562 1.00 84.25 1007 VAL A O 1
ATOM 7502 N N . ASN A 1 1008 ? -3.533 25.584 -25.420 1.00 83.44 1008 ASN A N 1
ATOM 7503 C CA . ASN A 1 1008 ? -2.491 24.991 -26.236 1.00 83.44 1008 ASN A CA 1
ATOM 7504 C C . ASN A 1 1008 ? -3.122 23.935 -27.130 1.00 83.44 1008 ASN A C 1
ATOM 7506 O O . ASN A 1 1008 ? -4.009 23.202 -26.703 1.00 83.44 1008 ASN A O 1
ATOM 7510 N N . PHE A 1 1009 ? -2.656 23.828 -28.359 1.00 82.31 1009 PHE A N 1
ATOM 7511 C CA . PHE A 1 1009 ? -2.970 22.712 -29.238 1.00 82.31 1009 PHE A CA 1
ATOM 7512 C C . PHE A 1 1009 ? -1.782 22.456 -30.152 1.00 82.31 1009 PHE A C 1
ATOM 7514 O O . PHE A 1 1009 ? -0.856 23.263 -30.220 1.00 82.31 1009 PHE A O 1
ATOM 7521 N N . PHE A 1 1010 ? -1.797 21.328 -30.848 1.00 82.94 1010 PHE A N 1
ATOM 7522 C CA . PHE A 1 1010 ? -0.707 20.953 -31.731 1.00 82.94 1010 PHE A CA 1
ATOM 7523 C C . PHE A 1 1010 ? -1.193 20.837 -33.165 1.00 82.94 1010 PHE A C 1
ATOM 7525 O O . PHE A 1 1010 ? -2.244 20.251 -33.438 1.00 82.94 1010 PHE A O 1
ATOM 7532 N N . VAL A 1 1011 ? -0.402 21.391 -34.075 1.00 84.44 1011 VAL A N 1
ATOM 7533 C CA . VAL A 1 1011 ? -0.535 21.174 -35.515 1.00 84.44 1011 VAL A CA 1
ATOM 7534 C C . VAL A 1 1011 ? 0.598 20.270 -35.981 1.00 84.44 1011 VAL A C 1
ATOM 7536 O O . VAL A 1 1011 ? 1.731 20.373 -35.510 1.00 84.44 1011 VAL A O 1
ATOM 7539 N N . ASN A 1 1012 ? 0.295 19.350 -36.890 1.00 73.38 1012 ASN A N 1
ATOM 7540 C CA . ASN A 1 1012 ? 1.276 18.405 -37.426 1.00 73.38 1012 ASN A CA 1
ATOM 7541 C C . ASN A 1 1012 ? 2.398 19.098 -38.229 1.00 73.38 1012 ASN A C 1
ATOM 7543 O O . ASN A 1 1012 ? 3.512 18.589 -38.263 1.00 73.38 1012 ASN A O 1
ATOM 7547 N N . GLU A 1 1013 ? 2.142 20.264 -38.824 1.00 77.19 1013 GLU A N 1
ATOM 7548 C CA . GLU A 1 1013 ? 3.071 20.977 -39.715 1.00 77.19 1013 GLU A CA 1
ATOM 7549 C C . GLU A 1 1013 ? 3.129 22.492 -39.410 1.00 77.19 1013 GLU A C 1
ATOM 7551 O O . GLU A 1 1013 ? 2.165 23.038 -38.859 1.00 77.19 1013 GLU A O 1
ATOM 7556 N N . PRO A 1 1014 ? 4.221 23.209 -39.766 1.00 83.31 1014 PRO A N 1
ATOM 7557 C CA . PRO A 1 1014 ? 4.329 24.650 -39.540 1.00 83.31 1014 PRO A CA 1
ATOM 7558 C C . PRO A 1 1014 ? 3.146 25.378 -40.174 1.00 83.31 1014 PRO A C 1
ATOM 7560 O O . PRO A 1 1014 ? 2.906 25.239 -41.373 1.00 83.31 1014 PRO A O 1
ATOM 7563 N N . SER A 1 1015 ? 2.421 26.161 -39.378 1.00 87.69 1015 SER A N 1
ATOM 7564 C CA . SER A 1 1015 ? 1.147 26.752 -39.791 1.00 87.69 1015 SER A CA 1
ATOM 7565 C C . SER A 1 1015 ? 0.978 28.182 -39.288 1.00 87.69 1015 SER A C 1
ATOM 7567 O O . SER A 1 1015 ? 1.453 28.532 -38.207 1.00 87.69 1015 SER A O 1
ATOM 7569 N N . ASP A 1 1016 ? 0.228 28.984 -40.043 1.00 91.38 1016 ASP A N 1
ATOM 7570 C CA . ASP A 1 1016 ? -0.444 30.168 -39.507 1.00 91.38 1016 ASP A CA 1
ATOM 7571 C C . ASP A 1 1016 ? -1.861 29.753 -39.102 1.00 91.38 1016 ASP A C 1
ATOM 7573 O O . ASP A 1 1016 ? -2.633 29.268 -39.934 1.00 91.38 1016 ASP A O 1
ATOM 7577 N N . CYS A 1 1017 ? -2.208 29.921 -37.830 1.00 94.44 1017 CYS A N 1
ATOM 7578 C CA . CYS A 1 1017 ? -3.522 29.565 -37.303 1.00 94.44 1017 CYS A CA 1
ATOM 7579 C C . CYS A 1 1017 ? -4.293 30.809 -36.858 1.00 94.44 1017 CYS A C 1
ATOM 7581 O O . CYS A 1 1017 ? -3.721 31.801 -36.402 1.00 94.44 1017 CYS A O 1
ATOM 7583 N N . ARG A 1 1018 ? -5.615 30.754 -37.006 1.00 95.00 1018 ARG A N 1
ATOM 7584 C CA . ARG A 1 1018 ? -6.548 31.825 -36.653 1.00 95.00 1018 ARG A CA 1
ATOM 7585 C C . ARG A 1 1018 ? -7.772 31.264 -35.952 1.00 95.00 1018 ARG A C 1
ATOM 7587 O O . ARG A 1 1018 ? -8.100 30.085 -36.106 1.00 95.00 1018 ARG A O 1
ATOM 7594 N N . TRP A 1 1019 ? -8.441 32.124 -35.195 1.00 95.00 1019 TRP A N 1
ATOM 7595 C CA . TRP A 1 1019 ? -9.675 31.786 -34.504 1.00 95.00 1019 TRP A CA 1
ATOM 7596 C C . TRP A 1 1019 ? -10.690 32.930 -34.530 1.00 95.00 1019 TRP A C 1
ATOM 7598 O O . TRP A 1 1019 ? -10.345 34.106 -34.678 1.00 95.00 1019 TRP A O 1
ATOM 7608 N N . ASP A 1 1020 ? -11.962 32.587 -34.355 1.00 95.38 1020 ASP A N 1
ATOM 7609 C CA . ASP A 1 1020 ? -13.024 33.557 -34.097 1.00 95.38 1020 ASP A CA 1
ATOM 7610 C C . ASP A 1 1020 ? -14.113 32.957 -33.189 1.00 95.38 1020 ASP A C 1
ATOM 7612 O O . ASP A 1 1020 ? -14.199 31.744 -33.003 1.00 95.38 1020 ASP A O 1
ATOM 7616 N N . SER A 1 1021 ? -14.944 33.820 -32.616 1.00 90.25 1021 SER A N 1
ATOM 7617 C CA . SER A 1 1021 ? -16.156 33.481 -31.856 1.00 90.25 1021 SER A CA 1
ATOM 7618 C C . SER A 1 1021 ? -17.323 33.009 -32.742 1.00 90.25 1021 SER A C 1
ATOM 7620 O O . SER A 1 1021 ? -18.327 32.504 -32.242 1.00 90.25 1021 SER A O 1
ATOM 7622 N N . GLN A 1 1022 ? -17.207 33.180 -34.064 1.00 90.75 1022 GLN A N 1
ATOM 7623 C CA . GLN A 1 1022 ? -18.193 32.767 -35.066 1.00 90.75 1022 GLN A CA 1
ATOM 7624 C C . GLN A 1 1022 ? -17.528 31.910 -36.150 1.00 90.75 1022 GLN A C 1
ATOM 7626 O O . GLN A 1 1022 ? -16.381 32.158 -36.517 1.00 90.75 1022 GLN A O 1
ATOM 7631 N N . ASP A 1 1023 ? -18.241 30.923 -36.701 1.00 93.00 1023 ASP A N 1
ATOM 7632 C CA . ASP A 1 1023 ? -17.703 30.098 -37.788 1.00 93.00 1023 ASP A CA 1
ATOM 7633 C C . ASP A 1 1023 ? -17.653 30.891 -39.103 1.00 93.00 1023 ASP A C 1
ATOM 7635 O O . ASP A 1 1023 ? -18.646 31.025 -39.822 1.00 93.00 1023 ASP A O 1
ATOM 7639 N N . VAL A 1 1024 ? -16.479 31.444 -39.401 1.00 92.81 1024 VAL A N 1
ATOM 7640 C CA . VAL A 1 1024 ? -16.192 32.220 -40.612 1.00 92.81 1024 VAL A CA 1
ATOM 7641 C C . VAL A 1 1024 ? -14.989 31.642 -41.358 1.00 92.81 1024 VAL A C 1
ATOM 7643 O O . VAL A 1 1024 ? -14.218 30.844 -40.823 1.00 92.81 1024 VAL A O 1
ATOM 7646 N N . ASP A 1 1025 ? -14.811 32.028 -42.621 1.00 90.69 1025 ASP A N 1
ATOM 7647 C CA . ASP A 1 1025 ? -13.666 31.566 -43.408 1.00 90.69 1025 ASP A CA 1
ATOM 7648 C C . ASP A 1 1025 ? -12.330 32.111 -42.886 1.00 90.69 1025 ASP A C 1
ATOM 7650 O O . ASP A 1 1025 ? -12.250 33.234 -42.392 1.00 90.69 1025 ASP A O 1
ATOM 7654 N N . TYR A 1 1026 ? -11.259 31.326 -43.055 1.00 89.56 1026 TYR A N 1
ATOM 7655 C CA . TYR A 1 1026 ? -9.906 31.629 -42.559 1.00 89.56 1026 TYR A CA 1
ATOM 7656 C C . TYR A 1 1026 ? -9.424 33.050 -42.905 1.00 89.56 1026 TYR A C 1
ATOM 7658 O O . TYR A 1 1026 ? -8.843 33.733 -42.067 1.00 89.56 1026 TYR A O 1
ATOM 7666 N N . ASP A 1 1027 ? -9.693 33.521 -44.129 1.00 89.25 1027 ASP A N 1
ATOM 7667 C CA . ASP A 1 1027 ? -9.264 34.849 -44.597 1.00 89.25 1027 ASP A CA 1
ATOM 7668 C C . ASP A 1 1027 ? -10.084 36.010 -43.986 1.00 89.25 1027 ASP A C 1
ATOM 7670 O O . ASP A 1 1027 ? -9.756 37.177 -44.199 1.00 89.25 1027 ASP A O 1
ATOM 7674 N N . VAL A 1 1028 ? -11.163 35.695 -43.257 1.00 92.25 1028 VAL A N 1
ATOM 7675 C CA . VAL A 1 1028 ? -12.065 36.633 -42.564 1.00 92.25 1028 VAL A CA 1
ATOM 7676 C C . VAL A 1 1028 ? -11.840 36.618 -41.045 1.00 92.25 1028 VAL A C 1
ATOM 7678 O O . VAL A 1 1028 ? -12.104 37.630 -40.399 1.00 92.25 1028 VAL A O 1
ATOM 7681 N N . MET A 1 1029 ? -11.320 35.518 -40.483 1.00 91.25 1029 MET A N 1
ATOM 7682 C CA . MET A 1 1029 ? -10.981 35.406 -39.058 1.00 91.25 1029 MET A CA 1
ATOM 7683 C C . MET A 1 1029 ? -10.004 36.510 -38.633 1.00 91.25 1029 MET A C 1
ATOM 7685 O O . MET A 1 1029 ? -8.941 36.688 -39.244 1.00 91.25 1029 MET A O 1
ATOM 7689 N N . LEU A 1 1030 ? -10.375 37.246 -37.580 1.00 87.38 1030 LEU A N 1
ATOM 7690 C CA . LEU A 1 1030 ? -9.655 38.442 -37.133 1.00 87.38 1030 LEU A CA 1
ATOM 7691 C C . LEU A 1 1030 ? -8.581 38.168 -36.075 1.00 87.38 1030 LEU A C 1
ATOM 7693 O O . LEU A 1 1030 ? -7.661 38.974 -35.942 1.00 87.38 1030 LEU A O 1
ATOM 7697 N N . ASN A 1 1031 ? -8.694 37.070 -35.326 1.00 92.50 1031 ASN A N 1
ATOM 7698 C CA . ASN A 1 1031 ? -7.794 36.768 -34.217 1.00 92.50 1031 ASN A CA 1
ATOM 7699 C C . ASN A 1 1031 ? -6.756 35.728 -34.650 1.00 92.50 1031 ASN A C 1
ATOM 7701 O O . ASN A 1 1031 ? -7.086 34.708 -35.258 1.00 92.50 1031 ASN A O 1
ATOM 7705 N N . GLU A 1 1032 ? -5.494 35.991 -34.333 1.00 92.69 1032 GLU A N 1
ATOM 7706 C CA . GLU A 1 1032 ? -4.359 35.149 -34.712 1.00 92.69 1032 GLU A CA 1
ATOM 7707 C C . GLU A 1 1032 ? -3.937 34.259 -33.533 1.00 92.69 1032 GLU A C 1
ATOM 7709 O O . GLU A 1 1032 ? -4.154 34.599 -32.368 1.00 92.69 1032 GLU A O 1
ATOM 7714 N N . VAL A 1 1033 ? -3.364 33.096 -33.841 1.00 93.50 1033 VAL A N 1
ATOM 7715 C CA . VAL A 1 1033 ? -2.799 32.151 -32.869 1.00 93.50 1033 VAL A CA 1
ATOM 7716 C C . VAL A 1 1033 ? -1.281 32.157 -33.012 1.00 93.50 1033 VAL A C 1
ATOM 7718 O O . VAL A 1 1033 ? -0.764 32.134 -34.129 1.00 93.50 1033 VAL A O 1
ATOM 7721 N N . ASN A 1 1034 ? -0.560 32.144 -31.892 1.00 92.69 1034 ASN A N 1
ATOM 7722 C CA . ASN A 1 1034 ? 0.893 32.060 -31.905 1.00 92.69 1034 ASN A CA 1
ATOM 7723 C C . ASN A 1 1034 ? 1.326 30.595 -32.052 1.00 92.69 1034 ASN A C 1
ATOM 7725 O O . ASN A 1 1034 ? 1.320 29.848 -31.076 1.00 92.69 1034 ASN A O 1
ATOM 7729 N N . CYS A 1 1035 ? 1.683 30.180 -33.265 1.00 89.00 1035 CYS A N 1
ATOM 7730 C CA . CYS A 1 1035 ? 2.232 28.852 -33.529 1.00 89.00 1035 CYS A CA 1
ATOM 7731 C C . CYS A 1 1035 ? 3.750 28.898 -33.671 1.00 89.00 1035 CYS A C 1
ATOM 7733 O O . CYS A 1 1035 ? 4.302 29.782 -34.326 1.00 89.00 1035 CYS A O 1
ATOM 7735 N N . GLU A 1 1036 ? 4.430 27.911 -33.100 1.00 85.25 1036 GLU A N 1
ATOM 7736 C CA . GLU A 1 1036 ? 5.843 27.670 -33.355 1.00 85.25 1036 GLU A CA 1
ATOM 7737 C C . GLU A 1 1036 ? 6.035 27.202 -34.805 1.00 85.25 1036 GLU A C 1
ATOM 7739 O O . GLU A 1 1036 ? 5.304 26.346 -35.299 1.00 85.25 1036 GLU A O 1
ATOM 7744 N N . GLN A 1 1037 ? 7.017 27.771 -35.510 1.00 75.38 1037 GLN A N 1
ATOM 7745 C CA . GLN A 1 1037 ? 7.247 27.495 -36.939 1.00 75.38 1037 GLN A CA 1
ATOM 7746 C C . GLN A 1 1037 ? 8.658 26.953 -37.230 1.00 75.38 1037 GLN A C 1
ATOM 7748 O O . GLN A 1 1037 ? 8.919 26.451 -38.322 1.00 75.38 1037 GLN A O 1
ATOM 7753 N N . SER A 1 1038 ? 9.571 27.018 -36.257 1.00 67.50 1038 SER A N 1
ATOM 7754 C CA . SER A 1 1038 ? 10.939 26.502 -36.355 1.00 67.50 1038 SER A CA 1
ATOM 7755 C C . SER A 1 1038 ? 11.014 25.002 -36.072 1.00 67.50 1038 SER A C 1
ATOM 7757 O O . SER A 1 1038 ? 10.487 24.521 -35.073 1.00 67.50 1038 SER A O 1
ATOM 7759 N N . ALA A 1 1039 ? 11.763 24.272 -36.900 1.00 59.62 1039 ALA A N 1
ATOM 7760 C CA . ALA A 1 1039 ? 12.027 22.841 -36.726 1.00 59.62 1039 ALA A CA 1
ATOM 7761 C C . ALA A 1 1039 ? 12.685 22.474 -35.375 1.00 59.62 1039 ALA A C 1
ATOM 7763 O O . ALA A 1 1039 ? 12.476 21.380 -34.865 1.00 59.62 1039 ALA A O 1
ATOM 7764 N N . GLY A 1 1040 ? 13.452 23.391 -34.772 1.00 55.31 1040 GLY A N 1
ATOM 7765 C CA . GLY A 1 1040 ? 14.038 23.213 -33.434 1.00 55.31 1040 GLY A CA 1
ATOM 7766 C C . GLY A 1 1040 ? 13.067 23.425 -32.263 1.00 55.31 1040 GLY A C 1
ATOM 7767 O O . GLY A 1 1040 ? 13.474 23.268 -31.117 1.00 55.31 1040 GLY A O 1
ATOM 7768 N N . SER A 1 1041 ? 11.815 23.805 -32.534 1.00 54.69 1041 SER A N 1
ATOM 7769 C CA . SER A 1 1041 ? 10.747 23.982 -31.534 1.00 54.69 1041 SER A CA 1
ATOM 7770 C C . SER A 1 1041 ? 9.735 22.833 -31.552 1.00 54.69 1041 SER A C 1
ATOM 7772 O O . SER A 1 1041 ? 8.919 22.700 -30.649 1.00 54.69 1041 SER A O 1
ATOM 7774 N N . THR A 1 1042 ? 9.774 21.992 -32.584 1.00 57.72 1042 THR A N 1
ATOM 7775 C CA . THR A 1 1042 ? 8.794 20.934 -32.806 1.00 57.72 1042 THR A CA 1
ATOM 7776 C C . THR A 1 1042 ? 8.807 19.903 -31.677 1.00 57.72 1042 THR A C 1
ATOM 7778 O O . THR A 1 1042 ? 9.848 19.344 -31.337 1.00 57.72 1042 THR A O 1
ATOM 7781 N N . THR A 1 1043 ? 7.634 19.622 -31.111 1.00 55.25 1043 THR A N 1
ATOM 7782 C CA . THR A 1 1043 ? 7.465 18.632 -30.041 1.00 55.25 1043 THR A CA 1
ATOM 7783 C C . THR A 1 1043 ? 7.051 17.273 -30.604 1.00 55.25 1043 THR A C 1
ATOM 7785 O O . THR A 1 1043 ? 6.670 17.148 -31.768 1.00 55.25 1043 THR A O 1
ATOM 7788 N N . LEU A 1 1044 ? 7.017 16.249 -29.748 1.00 49.97 1044 LEU A N 1
ATOM 7789 C CA . LEU A 1 1044 ? 6.509 14.926 -30.116 1.00 49.97 1044 LEU A CA 1
ATOM 7790 C C . LEU A 1 1044 ? 5.040 14.921 -30.584 1.00 49.97 1044 LEU A C 1
ATOM 7792 O O . LEU A 1 1044 ? 4.610 14.007 -31.286 1.00 49.97 1044 LEU A O 1
ATOM 7796 N N . LEU A 1 1045 ? 4.265 15.926 -30.177 1.00 48.94 1045 LEU A N 1
ATOM 7797 C CA . LEU A 1 1045 ? 2.850 16.066 -30.517 1.00 48.94 1045 LEU A CA 1
ATOM 7798 C C . LEU A 1 1045 ? 2.628 16.918 -31.779 1.00 48.94 1045 LEU A C 1
ATOM 7800 O O . LEU A 1 1045 ? 1.486 17.053 -32.212 1.00 48.94 1045 LEU A O 1
ATOM 7804 N N . GLY A 1 1046 ? 3.698 17.468 -32.365 1.00 70.69 1046 GLY A N 1
ATOM 7805 C CA . GLY A 1 1046 ? 3.672 18.449 -33.448 1.00 70.69 1046 GLY A CA 1
ATOM 7806 C C . GLY A 1 1046 ? 4.213 19.813 -33.008 1.00 70.69 1046 GLY A C 1
ATOM 7807 O O . GLY A 1 1046 ? 4.859 19.952 -31.964 1.00 70.69 1046 GLY A O 1
ATOM 7808 N N . TYR A 1 1047 ? 3.940 20.840 -33.803 1.00 80.88 1047 TYR A N 1
ATOM 7809 C CA . TYR A 1 1047 ? 4.261 22.229 -33.481 1.00 80.88 1047 TYR A CA 1
ATOM 7810 C C . TYR A 1 1047 ? 3.247 22.773 -32.484 1.00 80.88 1047 TYR A C 1
ATOM 7812 O O . TYR A 1 1047 ? 2.037 22.633 -32.690 1.00 80.88 1047 TYR A O 1
ATOM 7820 N N . ARG A 1 1048 ? 3.730 23.388 -31.402 1.00 81.94 1048 ARG A N 1
ATOM 7821 C CA . ARG A 1 1048 ? 2.854 23.968 -30.390 1.00 81.94 1048 ARG A CA 1
ATOM 7822 C C . ARG A 1 1048 ? 2.244 25.263 -30.919 1.00 81.94 1048 ARG A C 1
ATOM 7824 O O . ARG A 1 1048 ? 2.950 26.167 -31.359 1.00 81.94 1048 ARG A O 1
ATOM 7831 N N . CYS A 1 1049 ? 0.927 25.352 -30.834 1.00 90.44 1049 CYS A N 1
ATOM 7832 C CA . CYS A 1 1049 ? 0.159 26.570 -31.017 1.00 90.44 1049 CYS A CA 1
ATOM 7833 C C . CYS A 1 1049 ? -0.426 26.993 -29.672 1.00 90.44 1049 CYS A C 1
ATOM 7835 O O . CYS A 1 1049 ? -0.997 26.174 -28.951 1.00 90.44 1049 CYS A O 1
ATOM 7837 N N . GLU A 1 1050 ? -0.283 28.271 -29.344 1.00 89.94 1050 GLU A N 1
ATOM 7838 C CA . GLU A 1 1050 ? -0.697 28.859 -28.077 1.00 89.94 1050 GLU A CA 1
ATOM 7839 C C . GLU A 1 1050 ? -1.553 30.105 -28.328 1.00 89.94 1050 GLU A C 1
ATOM 7841 O O . GLU A 1 1050 ? -1.221 30.976 -29.140 1.00 89.94 1050 GLU A O 1
ATOM 7846 N N . VAL A 1 1051 ? -2.686 30.189 -27.631 1.00 93.56 1051 VAL A N 1
ATOM 7847 C CA . VAL A 1 1051 ? -3.603 31.327 -27.702 1.00 93.56 1051 VAL A CA 1
ATOM 7848 C C . VAL A 1 1051 ? -4.280 31.559 -26.357 1.00 93.56 1051 VAL A C 1
ATOM 7850 O O . VAL A 1 1051 ? -4.782 30.626 -25.734 1.00 93.56 1051 VAL A O 1
ATOM 7853 N N . ASN A 1 1052 ? -4.345 32.817 -25.923 1.00 90.25 1052 ASN A N 1
ATOM 7854 C CA . ASN A 1 1052 ? -5.241 33.219 -24.844 1.00 90.25 1052 ASN A CA 1
ATOM 7855 C C . ASN A 1 1052 ? -6.603 33.561 -25.447 1.00 90.25 1052 ASN A C 1
ATOM 7857 O O . ASN A 1 1052 ? -6.722 34.524 -26.207 1.00 90.25 1052 ASN A O 1
ATOM 7861 N N . VAL A 1 1053 ? -7.623 32.771 -25.116 1.00 91.56 1053 VAL A N 1
ATOM 7862 C CA . VAL A 1 1053 ? -9.006 33.040 -25.526 1.00 91.56 1053 VAL A CA 1
ATOM 7863 C C . VAL A 1 1053 ? -9.777 33.739 -24.395 1.00 91.56 1053 VAL A C 1
ATOM 7865 O O . VAL A 1 1053 ? -9.605 33.365 -23.230 1.00 91.56 1053 VAL A O 1
ATOM 7868 N N . PRO A 1 1054 ? -10.599 34.763 -24.693 1.00 91.31 1054 PRO A N 1
ATOM 7869 C CA . PRO A 1 1054 ? -11.315 35.538 -23.684 1.00 91.31 1054 PRO A CA 1
ATOM 7870 C C . PRO A 1 1054 ? -12.514 34.755 -23.143 1.00 91.31 1054 PRO A C 1
ATOM 7872 O O . PRO A 1 1054 ? -13.449 34.452 -23.880 1.00 91.31 1054 PRO A O 1
ATOM 7875 N N . VAL A 1 1055 ? -12.510 34.470 -21.843 1.00 87.75 1055 VAL A N 1
ATOM 7876 C CA . VAL A 1 1055 ? -13.594 33.751 -21.168 1.00 87.75 1055 VAL A CA 1
ATOM 7877 C C . VAL A 1 1055 ? -14.640 34.755 -20.698 1.00 87.75 1055 VAL A C 1
ATOM 7879 O O . VAL A 1 1055 ? -14.341 35.664 -19.924 1.00 87.75 1055 VAL A O 1
ATOM 7882 N N . ASN A 1 1056 ? -15.884 34.571 -21.133 1.00 85.81 1056 ASN A N 1
ATOM 7883 C CA . ASN A 1 1056 ? -17.032 35.257 -20.564 1.00 85.81 1056 ASN A CA 1
ATOM 7884 C C . ASN A 1 1056 ? -17.596 34.429 -19.397 1.00 85.81 1056 ASN A C 1
ATOM 7886 O O . ASN A 1 1056 ? -18.078 33.313 -19.603 1.00 85.81 1056 ASN A O 1
ATOM 7890 N N . SER A 1 1057 ? -17.548 34.991 -18.186 1.00 72.88 1057 SER A N 1
ATOM 7891 C CA . SER A 1 1057 ? -18.082 34.394 -16.952 1.00 72.88 1057 SER A CA 1
ATOM 7892 C C . SER A 1 1057 ? -19.598 34.202 -16.963 1.00 72.88 1057 SER A C 1
ATOM 7894 O O . SER A 1 1057 ? -20.118 33.360 -16.231 1.00 72.88 1057 SER A O 1
ATOM 7896 N N . ASP A 1 1058 ? -20.299 34.979 -17.789 1.00 76.88 1058 ASP A N 1
ATOM 7897 C CA . ASP A 1 1058 ? -21.760 35.002 -17.856 1.00 76.88 1058 ASP A CA 1
ATOM 7898 C C . ASP A 1 1058 ? -22.310 33.912 -18.802 1.00 76.88 1058 ASP A C 1
ATOM 7900 O O . ASP A 1 1058 ? -23.523 33.749 -18.917 1.00 76.88 1058 ASP A O 1
ATOM 7904 N N . LEU A 1 1059 ? -21.432 33.165 -19.488 1.00 78.69 1059 LEU A N 1
ATOM 7905 C CA . LEU A 1 1059 ? -21.783 32.070 -20.396 1.00 78.69 1059 LEU A CA 1
ATOM 7906 C C . LEU A 1 1059 ? -21.362 30.715 -19.812 1.00 78.69 1059 LEU A C 1
ATOM 7908 O O . LEU A 1 1059 ? -20.214 30.539 -19.409 1.00 78.69 1059 LEU A O 1
ATOM 7912 N N . GLU A 1 1060 ? -22.271 29.734 -19.841 1.00 76.38 1060 GLU A N 1
ATOM 7913 C CA . GLU A 1 1060 ? -21.963 28.337 -19.485 1.00 76.38 1060 GLU A CA 1
ATOM 7914 C C . GLU A 1 1060 ? -20.910 27.723 -20.420 1.00 76.38 1060 GLU A C 1
ATOM 7916 O O . GLU A 1 1060 ? -19.973 27.062 -19.971 1.00 76.38 1060 GLU A O 1
ATOM 7921 N N . GLU A 1 1061 ? -21.043 27.990 -21.724 1.00 85.94 1061 GLU A N 1
ATOM 7922 C CA . GLU A 1 1061 ? -20.135 27.531 -22.773 1.00 85.94 1061 GLU A CA 1
ATOM 7923 C C . GLU A 1 1061 ? -19.567 28.715 -23.563 1.00 85.94 1061 GLU A C 1
ATOM 7925 O O . GLU A 1 1061 ? -20.297 29.508 -24.160 1.00 85.94 1061 GLU A O 1
ATOM 7930 N N . ASN A 1 1062 ? -18.241 28.796 -23.620 1.00 89.38 1062 ASN A N 1
ATOM 7931 C CA . ASN A 1 1062 ? -17.500 29.731 -24.453 1.00 89.38 1062 ASN A CA 1
ATOM 7932 C C . ASN A 1 1062 ? -16.997 28.984 -25.697 1.00 89.38 1062 ASN A C 1
ATOM 7934 O O . ASN A 1 1062 ? -16.233 28.025 -25.573 1.00 89.38 1062 ASN A O 1
ATOM 7938 N N . LYS A 1 1063 ? -17.447 29.399 -26.888 1.00 92.88 1063 LYS A N 1
ATOM 7939 C CA . LYS A 1 1063 ? -17.199 28.699 -28.160 1.00 92.88 1063 LYS A CA 1
ATOM 7940 C C . LYS A 1 1063 ? -16.246 29.463 -29.073 1.00 92.88 1063 LYS A C 1
ATOM 7942 O O . LYS A 1 1063 ? -16.381 30.673 -29.249 1.00 92.88 1063 LYS A O 1
ATOM 7947 N N . TYR A 1 1064 ? -15.338 28.725 -29.703 1.00 94.12 1064 TYR A N 1
ATOM 7948 C CA . TYR A 1 1064 ? -14.307 29.245 -30.594 1.00 94.12 1064 TYR A CA 1
ATOM 7949 C C . TYR A 1 1064 ? -14.169 28.342 -31.818 1.00 94.12 1064 TYR A C 1
ATOM 7951 O O . TYR A 1 1064 ? -14.237 27.122 -31.706 1.00 94.12 1064 TYR A O 1
ATOM 7959 N N . TYR A 1 1065 ? -13.931 28.927 -32.985 1.00 94.44 1065 TYR A N 1
ATOM 7960 C CA . TYR A 1 1065 ? -13.757 28.206 -34.242 1.00 94.44 1065 TYR A CA 1
ATOM 7961 C C . TYR A 1 1065 ? -12.340 28.441 -34.742 1.00 94.44 1065 TYR A C 1
ATOM 7963 O O . TYR A 1 1065 ? -11.976 29.584 -35.008 1.00 94.44 1065 TYR A O 1
ATOM 7971 N N . LEU A 1 1066 ? -11.542 27.379 -34.864 1.00 94.62 1066 LEU A N 1
ATOM 7972 C CA . LEU A 1 1066 ? -10.141 27.459 -35.278 1.00 94.62 1066 LEU A CA 1
ATOM 7973 C C . LEU A 1 1066 ? -9.946 26.939 -36.704 1.00 94.62 1066 LEU A C 1
ATOM 7975 O O . LEU A 1 1066 ? -10.541 25.931 -37.095 1.00 94.62 1066 LEU A O 1
ATOM 7979 N N . ARG A 1 1067 ? -9.090 27.613 -37.478 1.00 94.62 1067 ARG A N 1
ATOM 7980 C CA . ARG A 1 1067 ? -8.629 27.180 -38.809 1.00 94.62 1067 ARG A CA 1
ATOM 7981 C C . ARG A 1 1067 ? -7.155 27.551 -38.990 1.00 94.62 1067 ARG A C 1
ATOM 7983 O O . ARG A 1 1067 ? -6.724 28.617 -38.557 1.00 94.62 1067 ARG A O 1
ATOM 7990 N N . CYS A 1 1068 ? -6.400 26.702 -39.673 1.00 93.81 1068 CYS A N 1
ATOM 7991 C CA . CYS A 1 1068 ? -4.979 26.876 -39.956 1.00 93.81 1068 CYS A CA 1
ATOM 7992 C C . CYS A 1 1068 ? -4.679 26.829 -41.461 1.00 93.81 1068 CYS A C 1
ATOM 7994 O O . CYS A 1 1068 ? -5.502 26.406 -42.284 1.00 93.81 1068 CYS A O 1
ATOM 7996 N N . LYS A 1 1069 ? -3.480 27.295 -41.809 1.00 90.38 1069 LYS A N 1
ATOM 7997 C CA . LYS A 1 1069 ? -2.927 27.342 -43.161 1.00 90.38 1069 LYS A CA 1
ATOM 7998 C C . LYS A 1 1069 ? -1.448 26.949 -43.103 1.00 90.38 1069 LYS A C 1
ATOM 8000 O O . LYS A 1 1069 ? -0.689 27.570 -42.362 1.00 90.38 1069 LYS A O 1
ATOM 8005 N N . ASP A 1 1070 ? -1.064 25.936 -43.868 1.00 85.50 1070 ASP A N 1
ATOM 8006 C CA . ASP A 1 1070 ? 0.259 25.286 -43.853 1.00 85.50 1070 ASP A CA 1
ATOM 8007 C C . ASP A 1 1070 ? 1.412 26.220 -44.279 1.00 85.50 1070 ASP A C 1
ATOM 8009 O O . ASP A 1 1070 ? 1.180 27.356 -44.679 1.00 85.50 1070 ASP A O 1
ATOM 8013 N N . GLN A 1 1071 ? 2.662 25.760 -44.242 1.00 76.25 1071 GLN A N 1
ATOM 8014 C CA . GLN A 1 1071 ? 3.789 26.316 -45.019 1.00 76.25 1071 GLN A CA 1
ATOM 8015 C C . GLN A 1 1071 ? 3.955 27.869 -44.979 1.00 76.25 1071 GLN A C 1
ATOM 8017 O O . GLN A 1 1071 ? 4.095 28.511 -46.030 1.00 76.25 1071 GLN A O 1
ATOM 8022 N N . PRO A 1 1072 ? 3.977 28.517 -43.792 1.00 78.06 1072 PRO A N 1
ATOM 8023 C CA . PRO A 1 1072 ? 4.050 29.979 -43.629 1.00 78.06 1072 PRO A CA 1
ATOM 8024 C C . PRO A 1 1072 ? 5.280 30.614 -44.290 1.00 78.06 1072 PRO A C 1
ATOM 8026 O O . PRO A 1 1072 ? 5.206 31.706 -44.856 1.00 78.06 1072 PRO A O 1
ATOM 8029 N N . TYR A 1 1073 ? 6.400 29.888 -44.324 1.00 70.44 1073 TYR A N 1
ATOM 8030 C CA . TYR A 1 1073 ? 7.642 30.308 -44.976 1.00 70.44 1073 TYR A CA 1
ATOM 8031 C C . TYR A 1 1073 ? 7.495 30.589 -46.484 1.00 70.44 1073 TYR A C 1
ATOM 8033 O O . TYR A 1 1073 ? 8.266 31.382 -47.032 1.00 70.44 1073 TYR A O 1
ATOM 8041 N N . LEU A 1 1074 ? 6.490 30.019 -47.165 1.00 70.06 1074 LEU A N 1
ATOM 8042 C CA . LEU A 1 1074 ? 6.226 30.348 -48.568 1.00 70.06 1074 LEU A CA 1
ATOM 8043 C C . LEU A 1 1074 ? 5.786 31.809 -48.754 1.00 70.06 1074 LEU A C 1
ATOM 8045 O O . LEU A 1 1074 ? 6.052 32.375 -49.808 1.00 70.06 1074 LEU A O 1
ATOM 8049 N N . GLU A 1 1075 ? 5.186 32.483 -47.768 1.00 64.81 1075 GLU A N 1
ATOM 8050 C CA . GLU A 1 1075 ? 4.841 33.907 -47.946 1.00 64.81 1075 GLU A CA 1
ATOM 8051 C C . GLU A 1 1075 ? 6.079 34.817 -48.026 1.00 64.81 1075 GLU A C 1
ATOM 8053 O O . GLU A 1 1075 ? 6.014 35.902 -48.606 1.00 64.81 1075 GLU A O 1
ATOM 8058 N N . ILE A 1 1076 ? 7.225 34.347 -47.522 1.00 60.66 1076 ILE A N 1
ATOM 8059 C CA . ILE A 1 1076 ? 8.510 35.056 -47.553 1.00 60.66 1076 ILE A CA 1
ATOM 8060 C C . ILE A 1 1076 ? 9.291 34.724 -48.836 1.00 60.66 1076 ILE A C 1
ATOM 8062 O O . ILE A 1 1076 ? 9.924 35.605 -49.424 1.00 60.66 1076 ILE A O 1
ATOM 8066 N N . SER A 1 1077 ? 9.227 33.473 -49.307 1.00 60.31 1077 SER A N 1
ATOM 8067 C CA . SER A 1 1077 ? 9.932 33.020 -50.513 1.00 60.31 1077 SER A CA 1
ATOM 8068 C C . SER A 1 1077 ? 9.135 31.983 -51.317 1.00 60.31 1077 SER A C 1
ATOM 8070 O O . SER A 1 1077 ? 9.367 30.782 -51.194 1.00 60.31 1077 SER A O 1
ATOM 8072 N N . ASN A 1 1078 ? 8.246 32.446 -52.203 1.00 60.62 1078 ASN A N 1
ATOM 8073 C CA . ASN A 1 1078 ? 7.535 31.605 -53.180 1.00 60.62 1078 ASN A CA 1
ATOM 8074 C C . ASN A 1 1078 ? 7.950 31.933 -54.630 1.00 60.62 1078 ASN A C 1
ATOM 8076 O O . ASN A 1 1078 ? 7.209 32.620 -55.340 1.00 60.62 1078 ASN A O 1
ATOM 8080 N N . PRO A 1 1079 ? 9.138 31.490 -55.086 1.00 53.56 1079 PRO A N 1
ATOM 8081 C CA . PRO A 1 1079 ? 9.584 31.703 -56.464 1.00 53.56 1079 PRO A CA 1
ATOM 8082 C C . PRO A 1 1079 ? 8.771 30.905 -57.502 1.00 53.56 1079 PRO A C 1
ATOM 8084 O O . PRO A 1 1079 ? 8.677 31.345 -58.647 1.00 53.56 1079 PRO A O 1
ATOM 8087 N N . ASP A 1 1080 ? 8.161 29.780 -57.108 1.00 56.25 1080 ASP A N 1
ATOM 8088 C CA . ASP A 1 1080 ? 7.522 28.817 -58.023 1.00 56.25 1080 ASP A CA 1
ATOM 8089 C C . ASP A 1 1080 ? 5.983 28.890 -58.067 1.00 56.25 1080 ASP A C 1
ATOM 8091 O O . ASP A 1 1080 ? 5.346 28.227 -58.885 1.00 56.25 1080 ASP A O 1
ATOM 8095 N N . GLY A 1 1081 ? 5.362 29.708 -57.213 1.00 59.09 1081 GLY A N 1
ATOM 8096 C CA . GLY A 1 1081 ? 3.908 29.883 -57.162 1.00 59.09 1081 GLY A CA 1
ATOM 8097 C C . GLY A 1 1081 ? 3.139 28.721 -56.520 1.00 59.09 1081 GLY A C 1
ATOM 8098 O O . GLY A 1 1081 ? 1.954 28.560 -56.820 1.00 59.09 1081 GLY A O 1
ATOM 8099 N N . LYS A 1 1082 ? 3.773 27.924 -55.642 1.00 64.56 1082 LYS A N 1
ATOM 8100 C CA . LYS A 1 1082 ? 3.091 26.869 -54.865 1.00 64.56 1082 LYS A CA 1
ATOM 8101 C C . LYS A 1 1082 ? 1.964 27.474 -54.013 1.00 64.56 1082 LYS A C 1
ATOM 8103 O O . LYS A 1 1082 ? 2.105 28.575 -53.475 1.00 64.56 1082 LYS A O 1
ATOM 8108 N N . THR A 1 1083 ? 0.836 26.776 -53.907 1.00 69.00 1083 THR A N 1
ATOM 8109 C CA . THR A 1 1083 ? -0.348 27.223 -53.156 1.00 69.00 1083 THR A CA 1
ATOM 8110 C C . THR A 1 1083 ? -0.421 26.543 -51.795 1.00 69.00 1083 THR A C 1
ATOM 8112 O O . THR A 1 1083 ? -0.581 25.329 -51.751 1.00 69.00 1083 THR A O 1
ATOM 8115 N N . ARG A 1 1084 ? -0.377 27.342 -50.723 1.00 83.81 1084 ARG A N 1
ATOM 8116 C CA . ARG A 1 1084 ? -0.599 26.915 -49.331 1.00 83.81 1084 ARG A CA 1
ATOM 8117 C C . ARG A 1 1084 ? -1.976 26.253 -49.148 1.00 83.81 1084 ARG A C 1
ATOM 8119 O O . ARG A 1 1084 ? -2.978 26.828 -49.596 1.00 83.81 1084 ARG A O 1
ATOM 8126 N N . ASN A 1 1085 ? -2.047 25.107 -48.476 1.00 84.56 1085 ASN A N 1
ATOM 8127 C CA . ASN A 1 1085 ? -3.291 24.450 -48.077 1.00 84.56 1085 ASN A CA 1
ATOM 8128 C C . ASN A 1 1085 ? -3.889 25.128 -46.828 1.00 84.56 1085 ASN A C 1
ATOM 8130 O O . ASN A 1 1085 ? -3.177 25.637 -45.965 1.00 84.56 1085 ASN A O 1
ATOM 8134 N N . LYS A 1 1086 ? -5.225 25.159 -46.717 1.00 89.12 1086 LYS A N 1
ATOM 8135 C CA . LYS A 1 1086 ? -5.938 25.745 -45.564 1.00 89.12 1086 LYS A CA 1
ATOM 8136 C C . LYS A 1 1086 ? -7.138 24.906 -45.153 1.00 89.12 1086 LYS A C 1
ATOM 8138 O O . LYS A 1 1086 ? -7.794 24.317 -46.015 1.00 89.12 1086 LYS A O 1
ATOM 8143 N N . ASN A 1 1087 ? -7.474 24.898 -43.864 1.00 89.44 1087 ASN A N 1
ATOM 8144 C CA . ASN A 1 1087 ? -8.675 24.211 -43.393 1.00 89.44 1087 ASN A CA 1
ATOM 8145 C C . ASN A 1 1087 ? -9.942 24.868 -43.972 1.00 89.44 1087 ASN A C 1
ATOM 8147 O O . ASN A 1 1087 ? -10.184 26.068 -43.819 1.00 89.44 1087 ASN A O 1
ATOM 8151 N N . THR A 1 1088 ? -10.765 24.062 -44.643 1.00 85.12 1088 THR A N 1
ATOM 8152 C CA . THR A 1 1088 ? -12.072 24.464 -45.191 1.00 85.12 1088 THR A CA 1
ATOM 8153 C C . THR A 1 1088 ? -13.218 24.265 -44.202 1.00 85.12 1088 THR A C 1
ATOM 8155 O O . THR A 1 1088 ? -14.259 24.898 -44.345 1.00 85.12 1088 THR A O 1
ATOM 8158 N N . GLN A 1 1089 ? -13.021 23.413 -43.196 1.00 85.38 1089 GLN A N 1
ATOM 8159 C CA . GLN A 1 1089 ? -13.901 23.242 -42.044 1.00 85.38 1089 GLN A CA 1
ATOM 8160 C C . GLN A 1 1089 ? -13.199 23.821 -40.814 1.00 85.38 1089 GLN A C 1
ATOM 8162 O O . GLN A 1 1089 ? -11.980 23.695 -40.689 1.00 85.38 1089 GLN A O 1
ATOM 8167 N N . SER A 1 1090 ? -13.952 24.463 -39.927 1.00 87.62 1090 SER A N 1
ATOM 8168 C CA . SER A 1 1090 ? -13.455 24.870 -38.616 1.00 87.62 1090 SER A CA 1
ATOM 8169 C C . SER A 1 1090 ? -13.376 23.682 -37.666 1.00 87.62 1090 SER A C 1
ATOM 8171 O O . SER A 1 1090 ? -14.151 22.728 -37.756 1.00 87.62 1090 SER A O 1
ATOM 8173 N N . VAL A 1 1091 ? -12.449 23.771 -36.719 1.00 89.62 1091 VAL A N 1
ATOM 8174 C CA . VAL A 1 1091 ? -12.480 22.965 -35.502 1.00 89.62 1091 VAL A CA 1
ATOM 8175 C C . VAL A 1 1091 ? -13.185 23.795 -34.434 1.00 89.62 1091 VAL A C 1
ATOM 8177 O O . VAL A 1 1091 ? -12.648 24.811 -33.994 1.00 89.62 1091 VAL A O 1
ATOM 8180 N N . GLU A 1 1092 ? -14.407 23.399 -34.065 1.00 92.06 1092 GLU A N 1
ATOM 8181 C CA . GLU A 1 1092 ? -15.126 23.977 -32.921 1.00 92.06 1092 GLU A CA 1
ATOM 8182 C C . GLU A 1 1092 ? -14.427 23.535 -31.630 1.00 92.06 1092 GLU A C 1
ATOM 8184 O O . GLU A 1 1092 ? -14.207 22.342 -31.408 1.00 92.06 1092 GLU A O 1
ATOM 8189 N N . TYR A 1 1093 ? -14.085 24.500 -30.784 1.00 88.50 1093 TYR A N 1
ATOM 8190 C CA . TYR A 1 1093 ? -13.497 24.312 -29.468 1.00 88.50 1093 TYR A CA 1
ATOM 8191 C C . TYR A 1 1093 ? -14.380 24.993 -28.416 1.00 88.50 1093 TYR A C 1
ATOM 8193 O O . TYR A 1 1093 ? -14.726 26.168 -28.548 1.00 88.50 1093 TYR A O 1
ATOM 8201 N N . ILE A 1 1094 ? -14.759 24.242 -27.384 1.00 87.62 1094 ILE A N 1
ATOM 8202 C CA . ILE A 1 1094 ? -15.686 24.656 -26.329 1.00 87.62 1094 ILE A CA 1
ATOM 8203 C C . ILE A 1 1094 ? -14.947 24.657 -24.988 1.00 87.62 1094 ILE A C 1
ATOM 8205 O O . ILE A 1 1094 ? -14.314 23.662 -24.632 1.00 87.62 1094 ILE A O 1
ATOM 8209 N N . LEU A 1 1095 ? -15.068 25.751 -24.233 1.00 83.50 1095 LEU A N 1
ATOM 8210 C CA . LEU A 1 1095 ? -14.656 25.854 -22.831 1.00 83.50 1095 LEU A CA 1
ATOM 8211 C C . LEU A 1 1095 ? -15.874 26.054 -21.931 1.00 83.50 1095 LEU A C 1
ATOM 8213 O O . LEU A 1 1095 ? -16.664 26.972 -22.154 1.00 83.50 1095 LEU A O 1
ATOM 8217 N N . LYS A 1 1096 ? -15.987 25.235 -20.887 1.00 83.88 1096 LYS A N 1
ATOM 8218 C CA . LYS A 1 1096 ? -17.041 25.329 -19.871 1.00 83.88 1096 LYS A CA 1
ATOM 8219 C C . LYS A 1 1096 ? -16.573 26.103 -18.646 1.00 83.88 1096 LYS A C 1
ATOM 8221 O O . LYS A 1 1096 ? -15.409 25.986 -18.256 1.00 83.88 1096 LYS A O 1
ATOM 8226 N N . LYS A 1 1097 ? -17.463 26.867 -18.011 1.00 81.06 1097 LYS A N 1
ATOM 8227 C CA . LYS A 1 1097 ? -17.165 27.477 -16.704 1.00 81.06 1097 LYS A CA 1
ATOM 8228 C C . LYS A 1 1097 ? -17.172 26.414 -15.590 1.00 81.06 1097 LYS A C 1
ATOM 8230 O O . LYS A 1 1097 ? -17.791 25.366 -15.740 1.00 81.06 1097 LYS A O 1
ATOM 8235 N N . SER A 1 1098 ? -16.491 26.685 -14.479 1.00 83.00 1098 SER A N 1
ATOM 8236 C CA . SER A 1 1098 ? -16.496 25.845 -13.269 1.00 83.00 1098 SER A CA 1
ATOM 8237 C C . SER A 1 1098 ? -16.798 26.683 -12.025 1.00 83.00 1098 SER A C 1
ATOM 8239 O O . SER A 1 1098 ? -16.737 27.916 -12.079 1.00 83.00 1098 SER A O 1
ATOM 8241 N N . ASN A 1 1099 ? -17.139 26.026 -10.915 1.00 83.31 1099 ASN A N 1
ATOM 8242 C CA . ASN A 1 1099 ? -17.341 26.683 -9.626 1.00 83.31 1099 ASN A CA 1
ATOM 8243 C C . ASN A 1 1099 ? -16.015 26.803 -8.861 1.00 83.31 1099 ASN A C 1
ATOM 8245 O O . ASN A 1 1099 ? -15.027 26.145 -9.173 1.00 83.31 1099 ASN A O 1
ATOM 8249 N N . GLU A 1 1100 ? -15.995 27.646 -7.832 1.00 87.94 1100 GLU A N 1
ATOM 8250 C CA . GLU A 1 1100 ? -14.865 27.762 -6.907 1.00 87.94 1100 GLU A CA 1
ATOM 8251 C C . GLU A 1 1100 ? -14.631 26.421 -6.183 1.00 87.94 1100 GLU A C 1
ATOM 8253 O O . GLU A 1 1100 ? -15.570 25.869 -5.609 1.00 87.94 1100 GLU A O 1
ATOM 8258 N N . LEU A 1 1101 ? -13.404 25.889 -6.208 1.00 90.81 1101 LEU A N 1
ATOM 8259 C CA . LEU A 1 1101 ? -13.008 24.718 -5.413 1.00 90.81 1101 LEU A CA 1
ATOM 8260 C C . LEU A 1 1101 ? -12.630 25.166 -3.998 1.00 90.81 1101 LEU A C 1
ATOM 8262 O O . LEU A 1 1101 ? -11.887 26.135 -3.836 1.00 90.81 1101 LEU A O 1
ATOM 8266 N N . LYS A 1 1102 ? -13.115 24.458 -2.976 1.00 91.19 1102 LYS A N 1
ATOM 8267 C CA . LYS A 1 1102 ? -12.861 24.764 -1.561 1.00 91.19 1102 LYS A CA 1
ATOM 8268 C C . LYS A 1 1102 ? -12.476 23.511 -0.802 1.00 91.19 1102 LYS A C 1
ATOM 8270 O O . LYS A 1 1102 ? -13.096 22.472 -0.987 1.00 91.19 1102 LYS A O 1
ATOM 8275 N N . ILE A 1 1103 ? -11.509 23.639 0.101 1.00 89.44 1103 ILE A N 1
ATOM 8276 C CA . ILE A 1 1103 ? -11.342 22.697 1.208 1.00 89.44 1103 ILE A CA 1
ATOM 8277 C C . ILE A 1 1103 ? -12.302 23.152 2.310 1.00 89.44 1103 ILE A C 1
ATOM 8279 O O . ILE A 1 1103 ? -12.231 24.302 2.747 1.00 89.44 1103 ILE A O 1
ATOM 8283 N N . VAL A 1 1104 ? -13.218 22.277 2.723 1.00 87.19 1104 VAL A N 1
ATOM 8284 C CA . VAL A 1 1104 ? -14.228 22.582 3.754 1.00 87.19 1104 VAL A CA 1
ATOM 8285 C C . VAL A 1 1104 ? -13.821 22.089 5.140 1.00 87.19 1104 VAL A C 1
ATOM 8287 O O . VAL A 1 1104 ? -14.232 22.677 6.139 1.00 87.19 1104 VAL A O 1
ATOM 8290 N N . SER A 1 1105 ? -12.966 21.067 5.214 1.00 84.75 1105 SER A N 1
ATOM 8291 C CA . SER A 1 1105 ? -12.359 20.591 6.458 1.00 84.75 1105 SER A CA 1
ATOM 8292 C C . SER A 1 1105 ? -10.988 19.954 6.209 1.00 84.75 1105 SER A C 1
ATOM 8294 O O . SER A 1 1105 ? -10.715 19.420 5.132 1.00 84.75 1105 SER A O 1
ATOM 8296 N N . ILE A 1 1106 ? -10.122 20.048 7.221 1.00 87.94 1106 ILE A N 1
ATOM 8297 C CA . ILE A 1 1106 ? -8.815 19.390 7.316 1.00 87.94 1106 ILE A CA 1
ATOM 8298 C C . ILE A 1 1106 ? -8.724 18.819 8.733 1.00 87.94 1106 ILE A C 1
ATOM 8300 O O . ILE A 1 1106 ? -9.056 19.523 9.689 1.00 87.94 1106 ILE A O 1
ATOM 8304 N N . SER A 1 1107 ? -8.282 17.571 8.857 1.00 81.44 1107 SER A N 1
ATOM 8305 C CA . SER A 1 1107 ? -7.983 16.900 10.122 1.00 81.44 1107 SER A CA 1
ATOM 8306 C C . SER A 1 1107 ? -6.633 16.177 9.995 1.00 81.44 1107 SER A C 1
ATOM 8308 O O . SER A 1 1107 ? -6.476 15.448 9.017 1.00 81.44 1107 SER A O 1
ATOM 8310 N N . PRO A 1 1108 ? -5.673 16.324 10.930 1.00 82.38 1108 PRO A N 1
ATOM 8311 C CA . PRO A 1 1108 ? -5.705 17.202 12.104 1.00 82.38 1108 PRO A CA 1
ATOM 8312 C C . PRO A 1 1108 ? -5.888 18.689 11.767 1.00 82.38 1108 PRO A C 1
ATOM 8314 O O . PRO A 1 1108 ? -5.516 19.155 10.683 1.00 82.38 1108 PRO A O 1
ATOM 8317 N N . GLY A 1 1109 ? -6.519 19.416 12.686 1.00 74.12 1109 GLY A N 1
ATOM 8318 C CA . GLY A 1 1109 ? -6.862 20.828 12.548 1.00 74.12 1109 GLY A CA 1
ATOM 8319 C C . GLY A 1 1109 ? -5.663 21.770 12.699 1.00 74.12 1109 GLY A C 1
ATOM 8320 O O . GLY A 1 1109 ? -4.521 21.345 12.846 1.00 74.12 1109 GLY A O 1
ATOM 8321 N N . ASN A 1 1110 ? -5.924 23.080 12.653 1.00 73.69 1110 ASN A N 1
ATOM 8322 C CA . ASN A 1 1110 ? -4.905 24.094 12.945 1.00 73.69 1110 ASN A CA 1
ATOM 8323 C C . ASN A 1 1110 ? -4.748 24.302 14.456 1.00 73.69 1110 ASN A C 1
ATOM 8325 O O . ASN A 1 1110 ? -5.744 24.453 15.163 1.00 73.69 1110 ASN A O 1
ATOM 8329 N N . ASP A 1 1111 ? -3.494 24.390 14.898 1.00 70.38 1111 ASP A N 1
ATOM 8330 C CA . ASP A 1 1111 ? -3.059 24.534 16.291 1.00 70.38 1111 ASP A CA 1
ATOM 8331 C C . ASP A 1 1111 ? -3.531 23.373 17.198 1.00 70.38 1111 ASP A C 1
ATOM 8333 O O . ASP A 1 1111 ? -3.730 23.543 18.403 1.00 70.38 1111 ASP A O 1
ATOM 8337 N N . GLU A 1 1112 ? -3.714 22.178 16.623 1.00 75.81 1112 GLU A N 1
ATOM 8338 C CA . GLU A 1 1112 ? -4.065 20.964 17.364 1.00 75.81 1112 GLU A CA 1
ATOM 8339 C C . GLU A 1 1112 ? -2.809 20.343 18.001 1.00 75.81 1112 GLU A C 1
ATOM 8341 O O . GLU A 1 1112 ? -1.853 19.993 17.311 1.00 75.81 1112 GLU A O 1
ATOM 8346 N N . THR A 1 1113 ? -2.790 20.201 19.329 1.00 69.44 1113 THR A N 1
ATOM 8347 C CA . THR A 1 1113 ? -1.719 19.482 20.035 1.00 69.44 1113 THR A CA 1
ATOM 8348 C C . THR A 1 1113 ? -2.128 18.029 20.231 1.00 69.44 1113 THR A C 1
ATOM 8350 O O . THR A 1 1113 ? -3.000 17.718 21.042 1.00 69.44 1113 THR A O 1
ATOM 8353 N N . ILE A 1 1114 ? -1.469 17.134 19.501 1.00 65.62 1114 ILE A N 1
ATOM 8354 C CA . ILE A 1 1114 ? -1.615 15.687 19.621 1.00 65.62 1114 ILE A CA 1
ATOM 8355 C C . ILE A 1 1114 ? -0.584 15.216 20.650 1.00 65.62 1114 ILE A C 1
ATOM 8357 O O . ILE A 1 1114 ? 0.553 14.886 20.315 1.00 65.62 1114 ILE A O 1
ATOM 8361 N N . THR A 1 1115 ? -0.961 15.240 21.929 1.00 55.66 1115 THR A N 1
ATOM 8362 C CA . THR A 1 1115 ? -0.107 14.727 23.008 1.00 55.66 1115 THR A CA 1
ATOM 8363 C C . THR A 1 1115 ? -0.125 13.201 23.007 1.00 55.66 1115 THR A C 1
ATOM 8365 O O . THR A 1 1115 ? -1.185 12.576 23.069 1.00 55.66 1115 THR A O 1
ATOM 8368 N N . THR A 1 1116 ? 1.059 12.601 22.950 1.00 46.38 1116 THR A N 1
ATOM 8369 C CA . THR A 1 1116 ? 1.271 11.152 22.920 1.00 46.38 1116 THR A CA 1
ATOM 8370 C C . THR A 1 1116 ? 2.200 10.716 24.056 1.00 46.38 1116 THR A C 1
ATOM 8372 O O . THR A 1 1116 ? 2.863 11.540 24.687 1.00 46.38 1116 THR A O 1
ATOM 8375 N N . GLY A 1 1117 ? 2.235 9.413 24.344 1.00 48.75 1117 GLY A N 1
ATOM 8376 C CA . GLY A 1 1117 ? 3.250 8.842 25.233 1.00 48.75 1117 GLY A CA 1
ATOM 8377 C C . GLY A 1 1117 ? 4.636 8.808 24.576 1.00 48.75 1117 GLY A C 1
ATOM 8378 O O . GLY A 1 1117 ? 4.835 9.283 23.462 1.00 48.75 1117 GLY A O 1
ATOM 8379 N N . ASN A 1 1118 ? 5.612 8.203 25.250 1.00 47.47 1118 ASN A N 1
ATOM 8380 C CA . ASN A 1 1118 ? 7.002 8.148 24.786 1.00 47.47 1118 ASN A CA 1
ATOM 8381 C C . ASN A 1 1118 ? 7.212 7.145 23.622 1.00 47.47 1118 ASN A C 1
ATOM 8383 O O . ASN A 1 1118 ? 7.762 6.060 23.831 1.00 47.47 1118 ASN A O 1
ATOM 8387 N N . VAL A 1 1119 ? 6.766 7.512 22.414 1.00 41.56 1119 VAL A N 1
ATOM 8388 C CA . VAL A 1 1119 ? 6.917 6.761 21.150 1.00 41.56 1119 VAL A CA 1
ATOM 8389 C C . VAL A 1 1119 ? 7.705 7.555 20.107 1.00 41.56 1119 VAL A C 1
ATOM 8391 O O . VAL A 1 1119 ? 7.638 8.781 20.065 1.00 41.56 1119 VAL A O 1
ATOM 8394 N N . GLU A 1 1120 ? 8.454 6.857 19.251 1.00 40.81 1120 GLU A N 1
ATOM 8395 C CA . GLU A 1 1120 ? 9.296 7.502 18.232 1.00 40.81 1120 GLU A CA 1
ATOM 8396 C C . GLU A 1 1120 ? 8.507 7.923 16.981 1.00 40.81 1120 GLU A C 1
ATOM 8398 O O . GLU A 1 1120 ? 8.774 8.992 16.441 1.00 40.81 1120 GLU A O 1
ATOM 8403 N N . TYR A 1 1121 ? 7.498 7.139 16.575 1.00 43.47 1121 TYR A N 1
ATOM 8404 C CA . TYR A 1 1121 ? 6.614 7.416 15.435 1.00 43.47 1121 TYR A CA 1
ATOM 8405 C C . TYR A 1 1121 ? 5.132 7.293 15.834 1.00 43.47 1121 TYR A C 1
ATOM 8407 O O . TYR A 1 1121 ? 4.743 6.400 16.587 1.00 43.47 1121 TYR A O 1
ATOM 8415 N N . VAL A 1 1122 ? 4.300 8.179 15.287 1.00 47.56 1122 VAL A N 1
ATOM 8416 C CA . VAL A 1 1122 ? 2.872 8.360 15.574 1.00 47.56 1122 VAL A CA 1
ATOM 8417 C C . VAL A 1 1122 ? 2.076 8.242 14.275 1.00 47.56 1122 VAL A C 1
ATOM 8419 O O . VAL A 1 1122 ? 2.334 8.969 13.318 1.00 47.56 1122 VAL A O 1
ATOM 8422 N N . GLY A 1 1123 ? 1.097 7.336 14.246 1.00 49.72 1123 GLY A N 1
ATOM 8423 C CA . GLY A 1 1123 ? 0.189 7.170 13.109 1.00 49.72 1123 GLY A CA 1
ATOM 8424 C C . GLY A 1 1123 ? -0.881 8.265 13.066 1.00 49.72 1123 GLY A C 1
ATOM 8425 O O . GLY A 1 1123 ? -1.754 8.302 13.933 1.00 49.72 1123 GLY A O 1
ATOM 8426 N N . ILE A 1 1124 ? -0.833 9.123 12.048 1.00 59.44 1124 ILE A N 1
ATOM 8427 C CA . ILE A 1 1124 ? -1.781 10.212 11.781 1.00 59.44 1124 ILE A CA 1
ATOM 8428 C C . ILE A 1 1124 ? -2.534 9.914 10.475 1.00 59.44 1124 ILE A C 1
ATOM 8430 O O . ILE A 1 1124 ? -1.906 9.713 9.437 1.00 59.44 1124 ILE A O 1
ATOM 8434 N N . GLU A 1 1125 ? -3.872 9.917 10.505 1.00 71.94 1125 GLU A N 1
ATOM 8435 C CA . GLU A 1 1125 ? -4.692 9.981 9.282 1.00 71.94 1125 GLU A CA 1
ATOM 8436 C C . GLU A 1 1125 ? -4.906 11.456 8.934 1.00 71.94 1125 GLU A C 1
ATOM 8438 O O . GLU A 1 1125 ? -5.640 12.163 9.627 1.00 71.94 1125 GLU A O 1
ATOM 8443 N N . LEU A 1 1126 ? -4.255 11.920 7.868 1.00 79.88 1126 LEU A N 1
ATOM 8444 C CA . LEU A 1 1126 ? -4.530 13.214 7.265 1.00 79.88 1126 LEU A CA 1
ATOM 8445 C C . LEU A 1 1126 ? -5.778 13.076 6.388 1.00 79.88 1126 LEU A C 1
ATOM 8447 O O . LEU A 1 1126 ? -5.771 12.359 5.387 1.00 79.88 1126 LEU A O 1
ATOM 8451 N N . SER A 1 1127 ? -6.849 13.761 6.772 1.00 84.50 1127 SER A N 1
ATOM 8452 C CA . SER A 1 1127 ? -8.150 13.723 6.110 1.00 84.50 1127 SER A CA 1
ATOM 8453 C C . SER A 1 1127 ? -8.555 15.122 5.657 1.00 84.50 1127 SER A C 1
ATOM 8455 O O . SER A 1 1127 ? -8.462 16.092 6.414 1.00 84.50 1127 SER A O 1
ATOM 8457 N N . VAL A 1 1128 ? -8.985 15.232 4.404 1.00 85.69 1128 VAL A N 1
ATOM 8458 C CA . VAL A 1 1128 ? -9.363 16.489 3.750 1.00 85.69 1128 VAL A CA 1
ATOM 8459 C C . VAL A 1 1128 ? -10.700 16.289 3.059 1.00 85.69 1128 VAL A C 1
ATOM 8461 O O . VAL A 1 1128 ? -10.908 15.279 2.389 1.00 85.69 1128 VAL A O 1
ATOM 8464 N N . GLN A 1 1129 ? -11.597 17.264 3.174 1.00 87.19 1129 GLN A N 1
ATOM 8465 C CA . GLN A 1 1129 ? -12.850 17.281 2.422 1.00 87.19 1129 GLN A CA 1
ATOM 8466 C C . GLN A 1 1129 ? -12.881 18.485 1.480 1.00 87.19 1129 GLN A C 1
ATOM 8468 O O . GLN A 1 1129 ? -12.570 19.608 1.891 1.00 87.19 1129 GLN A O 1
ATOM 8473 N N . THR A 1 1130 ? -13.284 18.264 0.229 1.00 86.12 1130 THR A N 1
ATOM 8474 C CA . THR A 1 1130 ? -13.419 19.303 -0.796 1.00 86.12 1130 THR A CA 1
ATOM 8475 C C . THR A 1 1130 ? -14.847 19.438 -1.317 1.00 86.12 1130 THR A C 1
ATOM 8477 O O . THR A 1 1130 ? -15.576 18.460 -1.454 1.00 86.12 1130 THR A O 1
ATOM 8480 N N . GLU A 1 1131 ? -15.237 20.666 -1.658 1.00 84.25 1131 GLU A N 1
ATOM 8481 C CA . GLU A 1 1131 ? -16.509 20.993 -2.311 1.00 84.25 1131 GLU A CA 1
ATOM 8482 C C . GLU A 1 1131 ? -16.291 21.942 -3.500 1.00 84.25 1131 GLU A C 1
ATOM 8484 O O . GLU A 1 1131 ? -15.343 22.733 -3.526 1.00 84.25 1131 GLU A O 1
ATOM 8489 N N . GLY A 1 1132 ? -17.206 21.901 -4.472 1.00 83.00 1132 GLY A N 1
ATOM 8490 C CA . GLY A 1 1132 ? -17.196 22.785 -5.640 1.00 83.00 1132 GLY A CA 1
ATOM 8491 C C . GLY A 1 1132 ? -16.250 22.326 -6.754 1.00 83.00 1132 GLY A C 1
ATOM 8492 O O . GLY A 1 1132 ? -16.146 21.135 -7.046 1.00 83.00 1132 GLY A O 1
ATOM 8493 N N . GLY A 1 1133 ? -15.589 23.279 -7.413 1.00 83.94 1133 GLY A N 1
ATOM 8494 C CA . GLY A 1 1133 ? -14.788 23.009 -8.611 1.00 83.94 1133 GLY A CA 1
ATOM 8495 C C . GLY A 1 1133 ? -15.629 22.753 -9.870 1.00 83.94 1133 GLY A C 1
ATOM 8496 O O . GLY A 1 1133 ? -16.750 23.250 -10.017 1.00 83.94 1133 GLY A O 1
ATOM 8497 N N . ALA A 1 1134 ? -15.077 21.998 -10.817 1.00 76.25 1134 ALA A N 1
ATOM 8498 C CA . ALA A 1 1134 ? -15.782 21.536 -12.010 1.00 76.25 1134 ALA A CA 1
ATOM 8499 C C . ALA A 1 1134 ? -16.681 20.314 -11.736 1.00 76.25 1134 ALA A C 1
ATOM 8501 O O . ALA A 1 1134 ? -16.258 19.340 -11.115 1.00 76.25 1134 ALA A O 1
ATOM 8502 N N . GLU A 1 1135 ? -17.914 20.365 -12.248 1.00 61.94 1135 GLU A N 1
ATOM 8503 C CA . GLU A 1 1135 ? -18.925 19.305 -12.118 1.00 61.94 1135 GLU A CA 1
ATOM 8504 C C . GLU A 1 1135 ? -18.423 17.987 -12.733 1.00 61.94 1135 GLU A C 1
ATOM 8506 O O . GLU A 1 1135 ? -17.977 17.949 -13.886 1.00 61.94 1135 GLU A O 1
ATOM 8511 N N . GLY A 1 1136 ? -18.466 16.904 -11.952 1.00 57.12 1136 GLY A N 1
ATOM 8512 C CA . GLY A 1 1136 ? -17.9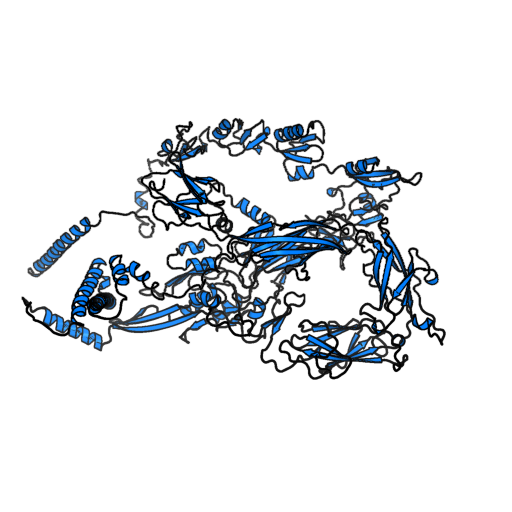53 15.588 -12.349 1.00 57.12 1136 GLY A CA 1
ATOM 8513 C C . GLY A 1 1136 ? -16.439 15.483 -12.622 1.00 57.12 1136 GLY A C 1
ATOM 8514 O O . GLY A 1 1136 ? -16.012 14.456 -13.154 1.00 57.12 1136 GLY A O 1
ATOM 8515 N N . ALA A 1 1137 ? -15.629 16.498 -12.296 1.00 60.41 1137 ALA A N 1
ATOM 8516 C CA . ALA A 1 1137 ? -14.169 16.446 -12.432 1.00 60.41 1137 ALA A CA 1
ATOM 8517 C C . ALA A 1 1137 ? -13.504 15.652 -11.294 1.00 60.41 1137 ALA A C 1
ATOM 8519 O O . ALA A 1 1137 ? -13.979 15.655 -10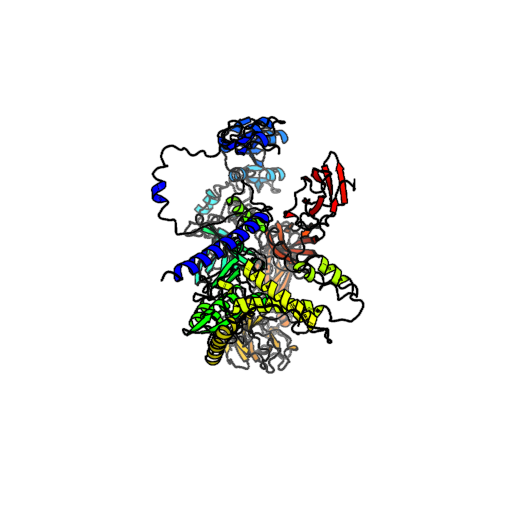.156 1.00 60.41 1137 ALA A O 1
ATOM 8520 N N . ARG A 1 1138 ? -12.359 15.015 -11.573 1.00 69.88 1138 ARG A N 1
ATOM 8521 C CA . ARG A 1 1138 ? -11.511 14.426 -10.529 1.00 69.88 1138 ARG A CA 1
ATOM 8522 C C . ARG A 1 1138 ? -10.907 15.567 -9.713 1.00 69.88 1138 ARG A C 1
ATOM 8524 O O . ARG A 1 1138 ? -10.290 16.475 -10.267 1.00 69.88 1138 ARG A O 1
ATOM 8531 N N . ARG A 1 1139 ? -11.054 15.505 -8.389 1.00 81.81 1139 ARG A N 1
ATOM 8532 C CA . ARG A 1 1139 ? -10.346 16.380 -7.446 1.00 81.81 1139 ARG A CA 1
ATOM 8533 C C . ARG A 1 1139 ? -9.186 15.598 -6.853 1.00 81.81 1139 ARG A C 1
ATOM 8535 O O . ARG A 1 1139 ? -9.401 14.605 -6.163 1.00 81.81 1139 ARG A O 1
ATOM 8542 N N . VAL A 1 1140 ? -7.962 16.011 -7.148 1.00 84.62 1140 VAL A N 1
ATOM 8543 C CA . VAL A 1 1140 ? -6.754 15.401 -6.590 1.00 84.62 1140 VAL A CA 1
ATOM 8544 C C . VAL A 1 1140 ? -6.220 16.329 -5.515 1.00 84.62 1140 VAL A C 1
ATOM 8546 O O . VAL A 1 1140 ? -5.767 17.433 -5.812 1.00 84.62 1140 VAL A O 1
ATOM 8549 N N . CYS A 1 1141 ? -6.312 15.893 -4.262 1.00 88.44 1141 CYS A N 1
ATOM 8550 C CA . CYS A 1 1141 ? -5.518 16.471 -3.190 1.00 88.44 1141 CYS A CA 1
ATOM 8551 C C . CYS A 1 1141 ? -4.149 15.801 -3.133 1.00 88.44 1141 CYS A C 1
ATOM 8553 O O . CYS A 1 1141 ? -4.033 14.581 -3.272 1.00 88.44 1141 CYS A O 1
ATOM 8555 N N . GLU A 1 1142 ? -3.148 16.636 -2.896 1.00 92.56 1142 GLU A N 1
ATOM 8556 C CA . GLU A 1 1142 ? -1.758 16.290 -2.651 1.00 92.56 1142 GLU A CA 1
ATOM 8557 C C . GLU A 1 1142 ? -1.319 16.928 -1.319 1.00 92.56 1142 GLU A C 1
ATOM 8559 O O . GLU A 1 1142 ? -1.851 17.976 -0.926 1.00 92.56 1142 GLU A O 1
ATOM 8564 N N . TYR A 1 1143 ? -0.345 16.334 -0.632 1.00 91.12 1143 TYR A N 1
ATOM 8565 C CA . TYR A 1 1143 ? 0.237 16.851 0.613 1.00 91.12 1143 TYR A CA 1
ATOM 8566 C C . TYR A 1 1143 ? 1.760 16.962 0.504 1.00 91.12 1143 TYR A C 1
ATOM 8568 O O . TYR A 1 1143 ? 2.397 16.160 -0.167 1.00 91.12 1143 TYR A O 1
ATOM 8576 N N . ASP A 1 1144 ? 2.355 17.933 1.194 1.00 88.38 1144 ASP A N 1
ATOM 8577 C CA . ASP A 1 1144 ? 3.810 18.055 1.333 1.00 88.38 1144 ASP A CA 1
ATOM 8578 C C . ASP A 1 1144 ? 4.216 17.698 2.771 1.00 88.38 1144 ASP A C 1
ATOM 8580 O O . ASP A 1 1144 ? 4.110 18.500 3.701 1.00 88.38 1144 ASP A O 1
ATOM 8584 N N . SER A 1 1145 ? 4.658 16.453 2.965 1.00 75.12 1145 SER A N 1
ATOM 8585 C CA . SER A 1 1145 ? 5.038 15.906 4.278 1.00 75.12 1145 SER A CA 1
ATOM 8586 C C . SER A 1 1145 ? 6.316 16.519 4.870 1.00 75.12 1145 SER A C 1
ATOM 8588 O O . SER A 1 1145 ? 6.554 16.434 6.082 1.00 75.12 1145 SER A O 1
ATOM 8590 N N . ALA A 1 1146 ? 7.145 17.137 4.025 1.00 71.12 1146 ALA A N 1
ATOM 8591 C CA . ALA A 1 1146 ? 8.458 17.670 4.373 1.00 71.12 1146 ALA A CA 1
ATOM 8592 C C . ALA A 1 1146 ? 8.513 19.210 4.367 1.00 71.12 1146 ALA A C 1
ATOM 8594 O O . ALA A 1 1146 ? 9.525 19.777 4.785 1.00 71.12 1146 ALA A O 1
ATOM 8595 N N . ASN A 1 1147 ? 7.444 19.869 3.909 1.00 77.62 1147 ASN A N 1
ATOM 8596 C CA . ASN A 1 1147 ? 7.347 21.304 3.634 1.00 77.62 1147 ASN A CA 1
ATOM 8597 C C . ASN A 1 1147 ? 8.528 21.812 2.779 1.00 77.62 1147 ASN A C 1
ATOM 8599 O O . ASN A 1 1147 ? 9.181 22.813 3.093 1.00 77.62 1147 ASN A O 1
ATOM 8603 N N . ASN A 1 1148 ? 8.861 21.054 1.730 1.00 74.38 1148 ASN A N 1
ATOM 8604 C CA . ASN A 1 1148 ? 10.003 21.300 0.843 1.00 74.38 1148 ASN A CA 1
ATOM 8605 C C . ASN A 1 1148 ? 9.597 21.691 -0.597 1.00 74.38 1148 ASN A C 1
ATOM 8607 O O . ASN A 1 1148 ? 10.468 22.003 -1.414 1.00 74.38 1148 ASN A O 1
ATOM 8611 N N . GLY A 1 1149 ? 8.295 21.724 -0.893 1.00 73.44 1149 GLY A N 1
ATOM 8612 C CA . GLY A 1 1149 ? 7.709 22.005 -2.202 1.00 73.44 1149 GLY A CA 1
ATOM 8613 C C . GLY A 1 1149 ? 7.445 20.769 -3.071 1.00 73.44 1149 GLY A C 1
ATOM 8614 O O . GLY A 1 1149 ? 7.021 20.939 -4.216 1.00 73.44 1149 GLY A O 1
ATOM 8615 N N . LEU A 1 1150 ? 7.696 19.557 -2.567 1.00 66.50 1150 LEU A N 1
ATOM 8616 C CA . LEU A 1 1150 ? 7.325 18.291 -3.201 1.00 66.50 1150 LEU A CA 1
ATOM 8617 C C . LEU A 1 1150 ? 5.985 17.822 -2.627 1.00 66.50 1150 LEU A C 1
ATOM 8619 O O . LEU A 1 1150 ? 5.791 17.820 -1.417 1.00 66.50 1150 LEU A O 1
ATOM 8623 N N . PHE A 1 1151 ? 5.059 17.464 -3.510 1.00 82.81 1151 PHE A N 1
ATOM 8624 C CA . PHE A 1 1151 ? 3.683 17.129 -3.161 1.00 82.81 1151 PHE A CA 1
ATOM 8625 C C . PHE A 1 1151 ? 3.378 15.692 -3.595 1.00 82.81 1151 PHE A C 1
ATOM 8627 O O . PHE A 1 1151 ? 3.502 15.374 -4.778 1.00 82.81 1151 PHE A O 1
ATOM 8634 N N . ASP A 1 1152 ? 2.959 14.864 -2.641 1.00 78.44 1152 ASP A N 1
ATOM 8635 C CA . ASP A 1 1152 ? 2.572 13.465 -2.826 1.00 78.44 1152 ASP A CA 1
ATOM 8636 C C . ASP A 1 1152 ? 1.041 13.357 -2.963 1.00 78.44 1152 ASP A C 1
ATOM 8638 O O . ASP A 1 1152 ? 0.300 14.039 -2.252 1.00 78.44 1152 ASP A O 1
ATOM 8642 N N . GLU A 1 1153 ? 0.535 12.508 -3.865 1.00 81.31 1153 GLU A N 1
ATOM 8643 C CA . GLU A 1 1153 ? -0.912 12.283 -4.029 1.00 81.31 1153 GLU A CA 1
ATOM 8644 C C . GLU A 1 1153 ? -1.488 11.476 -2.843 1.00 81.31 1153 GLU A C 1
ATOM 8646 O O . GLU A 1 1153 ? -0.907 10.479 -2.418 1.00 81.31 1153 GLU A O 1
ATOM 8651 N N . PHE A 1 1154 ? -2.650 11.884 -2.314 1.00 80.75 1154 PHE A N 1
ATOM 8652 C CA . PHE A 1 1154 ? -3.344 11.156 -1.239 1.00 80.75 1154 PHE A CA 1
ATOM 8653 C C . PHE A 1 1154 ? -3.769 9.738 -1.685 1.00 80.75 1154 PHE A C 1
ATOM 8655 O O . PHE A 1 1154 ? -4.380 9.576 -2.744 1.00 80.75 1154 PHE A O 1
ATOM 8662 N N . PHE A 1 1155 ? -3.543 8.726 -0.838 1.00 67.69 1155 PHE A N 1
ATOM 8663 C CA . PHE A 1 1155 ? -3.901 7.319 -1.092 1.00 67.69 1155 PHE A CA 1
ATOM 8664 C C . PHE A 1 1155 ? -5.388 7.106 -1.449 1.00 67.69 1155 PHE A C 1
ATOM 8666 O O . PHE A 1 1155 ? -5.720 6.421 -2.426 1.00 67.69 1155 PHE A O 1
ATOM 8673 N N . GLU A 1 1156 ? -6.298 7.733 -0.697 1.00 71.50 1156 GLU A N 1
ATOM 8674 C CA . GLU A 1 1156 ? -7.691 7.923 -1.110 1.00 71.50 1156 GLU A CA 1
ATOM 8675 C C . GLU A 1 1156 ? -7.847 9.343 -1.654 1.00 71.50 1156 GLU A C 1
ATOM 8677 O O . GLU A 1 1156 ? -7.648 10.314 -0.930 1.00 71.50 1156 GLU A O 1
ATOM 8682 N N . THR A 1 1157 ? -8.199 9.486 -2.933 1.00 76.31 1157 THR A N 1
ATOM 8683 C CA . THR A 1 1157 ? -8.394 10.789 -3.583 1.00 76.31 1157 THR A CA 1
ATOM 8684 C C . THR A 1 1157 ? -9.183 10.627 -4.887 1.00 76.31 1157 THR A C 1
ATOM 8686 O O . THR A 1 1157 ? -9.458 9.507 -5.325 1.00 76.31 1157 THR A O 1
ATOM 8689 N N . GLY A 1 1158 ? -9.560 11.735 -5.529 1.00 63.53 1158 GLY A N 1
ATOM 8690 C CA . GLY A 1 1158 ? -10.375 11.739 -6.748 1.00 63.53 1158 GLY A CA 1
ATOM 8691 C C . GLY A 1 1158 ? -11.884 11.878 -6.522 1.00 63.53 1158 GLY A C 1
ATOM 8692 O O . GLY A 1 1158 ? -12.623 11.913 -7.504 1.00 63.53 1158 GLY A O 1
ATOM 8693 N N . GLY A 1 1159 ? -12.332 11.971 -5.266 1.00 71.62 1159 GLY A N 1
ATOM 8694 C CA . GLY A 1 1159 ? -13.715 12.263 -4.867 1.00 71.62 1159 GLY A CA 1
ATOM 8695 C C . GLY A 1 1159 ? -13.820 13.539 -4.023 1.00 71.62 1159 GLY A C 1
ATOM 8696 O O . GLY A 1 1159 ? -12.984 14.428 -4.149 1.00 71.62 1159 GLY A O 1
ATOM 8697 N N . ASP A 1 1160 ? -14.837 13.615 -3.159 1.00 75.81 1160 ASP A N 1
ATOM 8698 C CA . ASP A 1 1160 ? -15.053 14.747 -2.235 1.00 75.81 1160 ASP A CA 1
ATOM 8699 C C . ASP A 1 1160 ? -14.251 14.621 -0.924 1.00 75.81 1160 ASP A C 1
ATOM 8701 O O . ASP A 1 1160 ? -14.087 15.596 -0.194 1.00 75.81 1160 ASP A O 1
ATOM 8705 N N . ILE A 1 1161 ? -13.788 13.412 -0.596 1.00 75.81 1161 ILE A N 1
ATOM 8706 C CA . ILE A 1 1161 ? -13.027 13.083 0.615 1.00 75.81 1161 ILE A CA 1
ATOM 8707 C C . ILE A 1 1161 ? -11.690 12.495 0.176 1.00 75.81 1161 ILE A C 1
ATOM 8709 O O . ILE A 1 1161 ? -11.641 11.670 -0.741 1.00 75.81 1161 ILE A O 1
ATOM 8713 N N . HIS A 1 1162 ? -10.622 12.921 0.843 1.00 83.00 1162 HIS A N 1
ATOM 8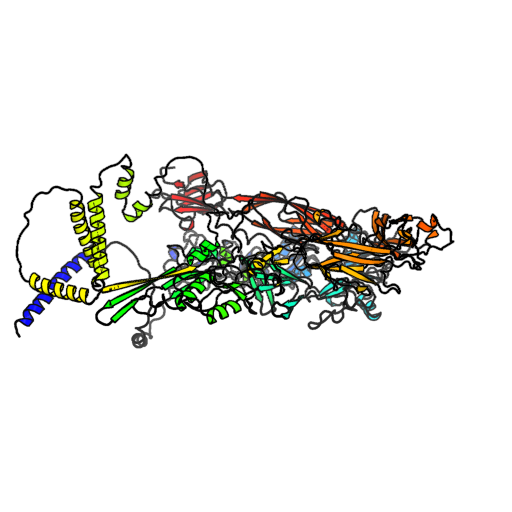714 C CA . HIS A 1 1162 ? -9.253 12.522 0.560 1.00 83.00 1162 HIS A CA 1
ATOM 8715 C C . HIS A 1 1162 ? -8.589 12.080 1.864 1.00 83.00 1162 HIS A C 1
ATOM 8717 O O . HIS A 1 1162 ? -8.688 12.794 2.864 1.00 83.00 1162 HIS A O 1
ATOM 8723 N N . LYS A 1 1163 ? -7.920 10.923 1.866 1.00 68.62 1163 LYS A N 1
ATOM 8724 C CA . LYS A 1 1163 ? -7.253 10.373 3.055 1.00 68.62 1163 LYS A CA 1
ATOM 8725 C C . LYS A 1 1163 ? -5.845 9.876 2.774 1.00 68.62 1163 LYS A C 1
ATOM 8727 O O . LYS A 1 1163 ? -5.592 9.248 1.747 1.00 68.62 1163 LYS A O 1
ATOM 8732 N N . GLN A 1 1164 ? -4.959 10.126 3.730 1.00 80.44 1164 GLN A N 1
ATOM 8733 C CA . GLN A 1 1164 ? -3.593 9.633 3.747 1.00 80.44 1164 GLN A CA 1
ATOM 8734 C C . GLN A 1 1164 ? -3.220 9.176 5.158 1.00 80.44 1164 GLN A C 1
ATOM 8736 O O . GLN A 1 1164 ? -3.347 9.940 6.110 1.00 80.44 1164 GLN A O 1
ATOM 8741 N N . ASN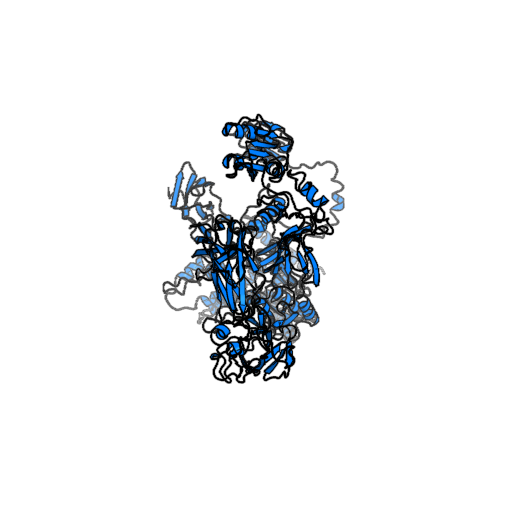 A 1 1165 ? -2.678 7.965 5.286 1.00 69.88 1165 ASN A N 1
ATOM 8742 C CA . ASN A 1 1165 ? -2.050 7.514 6.527 1.00 69.88 1165 ASN A CA 1
ATOM 8743 C C . ASN A 1 1165 ? -0.564 7.897 6.533 1.00 69.88 1165 ASN A C 1
ATOM 8745 O O . ASN A 1 1165 ? 0.139 7.703 5.539 1.00 69.88 1165 ASN A O 1
ATOM 8749 N N . MET A 1 1166 ? -0.086 8.453 7.645 1.00 59.03 1166 MET A N 1
ATOM 8750 C CA . MET A 1 1166 ? 1.279 8.959 7.812 1.00 59.03 1166 MET A CA 1
ATOM 8751 C C . MET A 1 1166 ? 1.862 8.488 9.146 1.00 59.03 1166 MET A C 1
ATOM 8753 O O . MET A 1 1166 ? 1.165 8.507 10.156 1.00 59.03 1166 MET A O 1
ATOM 8757 N N . ASN A 1 1167 ? 3.147 8.129 9.176 1.00 55.91 1167 ASN A N 1
ATOM 8758 C CA . ASN A 1 1167 ? 3.876 7.824 10.413 1.00 55.91 1167 ASN A CA 1
ATOM 8759 C C . ASN A 1 1167 ? 4.860 8.963 10.707 1.00 55.91 1167 ASN A C 1
ATOM 8761 O O . ASN A 1 1167 ? 5.792 9.192 9.938 1.00 55.91 1167 ASN A O 1
ATOM 8765 N N . LEU A 1 1168 ? 4.628 9.705 11.790 1.00 59.06 1168 LEU A N 1
ATOM 8766 C CA . LEU A 1 1168 ? 5.250 11.003 12.068 1.00 59.06 1168 LEU A CA 1
ATOM 8767 C C . LEU A 1 1168 ? 5.942 11.027 13.440 1.00 59.06 1168 LEU A C 1
ATOM 8769 O O . LEU A 1 1168 ? 5.399 10.518 14.411 1.00 59.06 1168 LEU A O 1
ATOM 8773 N N . ILE A 1 1169 ? 7.133 11.617 13.535 1.00 56.41 1169 ILE A N 1
ATOM 8774 C CA . ILE A 1 1169 ? 7.901 11.714 14.791 1.00 56.41 1169 ILE A CA 1
ATOM 8775 C C . ILE A 1 1169 ? 7.418 12.882 15.661 1.00 56.41 1169 ILE A C 1
ATOM 8777 O O . ILE A 1 1169 ? 6.777 13.795 15.159 1.00 56.41 1169 ILE A O 1
ATOM 8781 N N . PHE A 1 1170 ? 7.770 12.931 16.945 1.00 63.59 1170 PHE A N 1
ATOM 8782 C CA . PHE A 1 1170 ? 7.458 14.094 17.791 1.00 63.59 1170 PHE A CA 1
ATOM 8783 C C . PHE A 1 1170 ? 8.120 15.388 17.266 1.00 63.59 1170 PHE A C 1
ATOM 8785 O O . PHE A 1 1170 ? 9.347 15.491 17.192 1.00 63.59 1170 PHE A O 1
ATOM 8792 N N . ARG A 1 1171 ? 7.304 16.369 16.858 1.00 70.75 1171 ARG A N 1
ATOM 8793 C CA . ARG A 1 1171 ? 7.678 17.745 16.471 1.00 70.75 1171 ARG A CA 1
ATOM 8794 C C . ARG A 1 1171 ? 6.431 18.552 16.090 1.00 70.75 1171 ARG A C 1
ATOM 8796 O O . ARG A 1 1171 ? 5.338 18.004 15.951 1.00 70.75 1171 ARG A O 1
ATOM 8803 N N . ASP A 1 1172 ? 6.629 19.838 15.822 1.00 80.75 1172 ASP A N 1
ATOM 8804 C CA . ASP A 1 1172 ? 5.667 20.653 15.079 1.00 80.75 1172 ASP A CA 1
ATOM 8805 C C . ASP A 1 1172 ? 5.604 20.214 13.608 1.00 80.75 1172 ASP A C 1
ATOM 8807 O O . ASP A 1 1172 ? 6.633 20.102 12.929 1.00 80.75 1172 ASP A O 1
ATOM 8811 N N . TYR A 1 1173 ? 4.390 20.009 13.105 1.00 81.56 1173 TYR A N 1
ATOM 8812 C CA . TYR A 1 1173 ? 4.099 19.777 11.698 1.00 81.56 1173 TYR A CA 1
ATOM 8813 C C . TYR A 1 1173 ? 3.368 20.962 11.094 1.00 81.56 1173 TYR A C 1
ATOM 8815 O O . TYR A 1 1173 ? 2.365 21.448 11.610 1.00 81.56 1173 TYR A O 1
ATOM 8823 N N . GLU A 1 1174 ? 3.862 21.377 9.936 1.00 90.06 1174 GLU A N 1
ATOM 8824 C CA . GLU A 1 1174 ? 3.154 22.233 9.005 1.00 90.06 1174 GLU A CA 1
ATOM 8825 C C . GLU A 1 1174 ? 3.148 21.484 7.678 1.00 90.06 1174 GLU A C 1
ATOM 8827 O O . GLU A 1 1174 ? 4.183 21.429 7.017 1.00 90.06 1174 GLU A O 1
ATOM 8832 N N . ILE A 1 1175 ? 2.015 20.857 7.349 1.00 88.88 1175 ILE A N 1
ATOM 8833 C CA . ILE A 1 1175 ? 1.815 20.071 6.127 1.00 88.88 1175 ILE A CA 1
ATOM 8834 C C . ILE A 1 1175 ? 0.954 20.911 5.176 1.00 88.88 1175 ILE A C 1
ATOM 8836 O O . ILE A 1 1175 ? -0.258 21.033 5.399 1.00 88.88 1175 ILE A O 1
ATOM 8840 N N . PRO A 1 1176 ? 1.548 21.532 4.139 1.00 92.81 1176 PRO A N 1
ATOM 8841 C CA . PRO A 1 1176 ? 0.800 22.122 3.041 1.00 92.81 1176 PRO A CA 1
ATOM 8842 C C . PRO A 1 1176 ? -0.049 21.065 2.335 1.00 92.81 1176 PRO A C 1
ATOM 8844 O O . PRO A 1 1176 ? 0.407 19.957 2.059 1.00 92.81 1176 PRO A O 1
ATOM 8847 N N . ILE A 1 1177 ? -1.282 21.435 2.010 1.00 94.38 1177 ILE A N 1
ATOM 8848 C CA . ILE A 1 1177 ? -2.244 20.609 1.285 1.00 94.38 1177 ILE A CA 1
ATOM 8849 C C . ILE A 1 1177 ? -2.683 21.396 0.063 1.00 94.38 1177 ILE A C 1
ATOM 8851 O O . ILE A 1 1177 ? -3.081 22.559 0.166 1.00 94.38 1177 ILE A O 1
ATOM 8855 N N . LYS A 1 1178 ? -2.634 20.759 -1.100 1.00 95.12 1178 LYS A N 1
ATOM 8856 C CA . LYS A 1 1178 ? -3.005 21.370 -2.370 1.00 95.12 1178 LYS A CA 1
ATOM 8857 C C . LYS A 1 1178 ? -3.982 20.460 -3.092 1.00 95.12 1178 LYS A C 1
ATOM 8859 O O . LYS A 1 1178 ? -3.617 19.389 -3.559 1.00 95.12 1178 LYS A O 1
ATOM 8864 N N . CYS A 1 1179 ? -5.223 20.911 -3.199 1.00 92.88 1179 CYS A N 1
ATOM 8865 C CA . CYS A 1 1179 ? -6.268 20.232 -3.944 1.00 92.88 1179 CYS A CA 1
ATOM 8866 C C . CYS A 1 1179 ? -6.485 20.935 -5.279 1.00 92.88 1179 CYS A C 1
ATOM 8868 O O . CYS A 1 1179 ? -6.693 22.151 -5.323 1.00 92.88 1179 CYS A O 1
ATOM 8870 N N . VAL A 1 1180 ? -6.422 20.170 -6.365 1.00 88.44 1180 VAL A N 1
ATOM 8871 C CA . VAL A 1 1180 ? -6.578 20.651 -7.739 1.00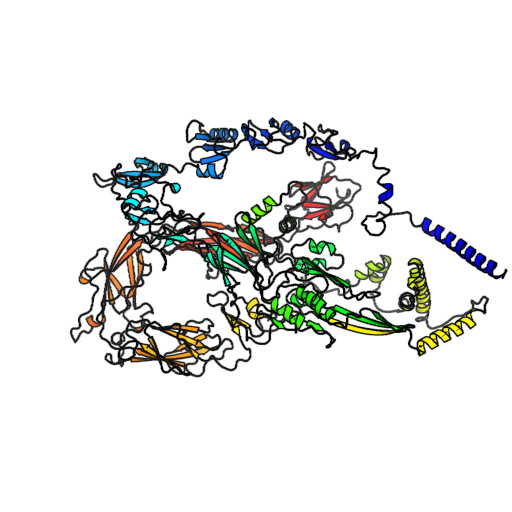 88.44 1180 VAL A CA 1
ATOM 8872 C C . VAL A 1 1180 ? -7.639 19.812 -8.443 1.00 88.44 1180 VAL A C 1
ATOM 8874 O O . VAL A 1 1180 ? -7.648 18.589 -8.313 1.00 88.44 1180 VAL A O 1
ATOM 8877 N N . ASP A 1 1181 ? -8.536 20.457 -9.185 1.00 83.38 1181 ASP A N 1
ATOM 8878 C CA . ASP A 1 1181 ? -9.464 19.764 -10.085 1.00 83.38 1181 ASP A CA 1
ATOM 8879 C C . ASP A 1 1181 ? -8.994 19.803 -11.549 1.00 83.38 1181 ASP A C 1
ATOM 8881 O O . ASP A 1 1181 ? -8.091 20.561 -11.917 1.00 83.38 1181 ASP A O 1
ATOM 8885 N N . ASP A 1 1182 ? -9.644 19.027 -12.419 1.00 71.88 1182 ASP A N 1
ATOM 8886 C CA . ASP A 1 1182 ? -9.315 18.978 -13.854 1.00 71.88 1182 ASP A CA 1
ATOM 8887 C C . ASP A 1 1182 ? -9.473 20.336 -14.592 1.00 71.88 1182 ASP A C 1
ATOM 8889 O O . ASP A 1 1182 ? -8.967 20.504 -15.706 1.00 71.88 1182 ASP A O 1
ATOM 8893 N N . ALA A 1 1183 ? -10.151 21.335 -14.005 1.00 73.19 1183 ALA A N 1
ATOM 8894 C CA . ALA A 1 1183 ? -10.234 22.697 -14.553 1.00 73.19 1183 ALA A CA 1
ATOM 8895 C C . ALA A 1 1183 ? -8.999 23.553 -14.211 1.00 73.19 1183 ALA A C 1
ATOM 8897 O O . ALA A 1 1183 ? -8.723 24.574 -14.866 1.00 73.19 1183 ALA A O 1
ATOM 8898 N N . GLY A 1 1184 ? -8.245 23.142 -13.191 1.00 72.62 1184 GLY A N 1
ATOM 8899 C CA . GLY A 1 1184 ? -7.181 23.912 -12.566 1.00 72.62 1184 GLY A CA 1
ATOM 8900 C C . GLY A 1 1184 ? -7.685 24.894 -11.507 1.00 72.62 1184 GLY A C 1
ATOM 8901 O O . GLY A 1 1184 ? -6.967 25.850 -11.204 1.00 72.62 1184 GLY A O 1
ATOM 8902 N N . ASN A 1 1185 ? -8.888 24.694 -10.951 1.00 83.75 1185 ASN A N 1
ATOM 8903 C CA . ASN A 1 1185 ? -9.232 25.324 -9.680 1.00 83.75 1185 ASN A CA 1
ATOM 8904 C C . ASN A 1 1185 ? -8.303 24.776 -8.603 1.00 83.75 1185 ASN A C 1
ATOM 8906 O O . ASN A 1 1185 ? -7.961 23.594 -8.611 1.00 83.75 1185 ASN A O 1
ATOM 8910 N N . LYS A 1 1186 ? -7.900 25.639 -7.674 1.00 89.56 1186 LYS A N 1
ATOM 8911 C CA . LYS A 1 1186 ? -7.013 25.276 -6.573 1.00 89.56 1186 LYS A CA 1
ATOM 8912 C C . LYS A 1 1186 ? -7.660 25.657 -5.260 1.00 89.56 1186 LYS A C 1
ATOM 8914 O O . LYS A 1 1186 ? -8.045 26.812 -5.088 1.00 89.56 1186 LYS A O 1
ATOM 8919 N N . ALA A 1 1187 ? -7.709 24.705 -4.344 1.00 92.94 1187 ALA A N 1
ATOM 8920 C CA . ALA A 1 1187 ? -7.891 24.976 -2.933 1.00 92.94 1187 ALA A CA 1
ATOM 8921 C C . ALA A 1 1187 ? -6.591 24.610 -2.219 1.00 92.94 1187 ALA A C 1
ATOM 8923 O O . ALA A 1 1187 ? -6.103 23.487 -2.335 1.00 92.94 1187 ALA A O 1
ATOM 8924 N N . GLU A 1 1188 ? -6.020 25.576 -1.511 1.00 93.56 1188 GLU A N 1
ATOM 8925 C CA . GLU A 1 1188 ? -4.823 25.383 -0.701 1.00 93.56 1188 GLU A CA 1
ATOM 8926 C C . GLU A 1 1188 ? -5.227 25.436 0.771 1.00 93.56 1188 GLU A C 1
ATOM 8928 O O . GLU A 1 1188 ? -6.005 26.293 1.198 1.00 93.56 1188 GLU A O 1
ATOM 8933 N N . GLY A 1 1189 ? -4.715 24.479 1.529 1.00 91.06 1189 GLY A N 1
ATOM 8934 C CA . GLY A 1 1189 ? -4.920 24.332 2.956 1.00 91.06 1189 GLY A CA 1
ATOM 8935 C C . GLY A 1 1189 ? -3.592 24.035 3.631 1.00 91.06 1189 GLY A C 1
ATOM 8936 O O . GLY A 1 1189 ? -2.596 23.734 2.977 1.00 91.06 1189 GLY A O 1
ATOM 8937 N N . ILE A 1 1190 ? -3.565 24.128 4.952 1.00 91.00 1190 ILE A N 1
ATOM 8938 C CA . ILE A 1 1190 ? -2.416 23.703 5.744 1.00 91.00 1190 ILE A CA 1
ATOM 8939 C C . ILE A 1 1190 ? -2.974 22.995 6.974 1.00 91.00 1190 ILE A C 1
ATOM 8941 O O . ILE A 1 1190 ? -3.863 23.537 7.634 1.00 91.00 1190 ILE A O 1
ATOM 8945 N N . SER A 1 1191 ? -2.471 21.795 7.256 1.00 89.62 1191 SER A N 1
ATOM 8946 C CA . SER A 1 1191 ? -2.643 21.151 8.558 1.00 89.62 1191 SER A CA 1
ATOM 8947 C C . SER A 1 1191 ? -1.467 21.573 9.441 1.00 89.62 1191 SER A C 1
ATOM 8949 O O . SER A 1 1191 ? -0.308 21.417 9.044 1.00 89.62 1191 SER A O 1
ATOM 8951 N N . LYS A 1 1192 ? -1.761 22.175 10.600 1.00 89.25 1192 LYS A N 1
ATOM 8952 C CA . LYS A 1 1192 ? -0.760 22.639 11.570 1.00 89.25 1192 LYS A CA 1
ATOM 8953 C C . LYS A 1 1192 ? -1.034 22.009 12.921 1.00 89.25 1192 LYS A C 1
ATOM 8955 O O . LYS A 1 1192 ? -1.936 22.456 13.622 1.00 89.25 1192 LYS A O 1
ATOM 8960 N N . PHE A 1 1193 ? -0.241 21.016 13.290 1.00 86.44 1193 PHE A N 1
ATOM 8961 C CA . PHE A 1 1193 ? -0.402 20.303 14.550 1.00 86.44 1193 PHE A CA 1
ATOM 8962 C C . PHE A 1 1193 ? 0.953 20.029 15.194 1.00 86.44 1193 PHE A C 1
ATOM 8964 O O . PHE A 1 1193 ? 1.959 19.835 14.511 1.00 86.44 1193 PHE A O 1
ATOM 8971 N N . THR A 1 1194 ? 0.976 20.004 16.519 1.00 77.31 1194 THR A N 1
ATOM 8972 C CA . THR A 1 1194 ? 2.162 19.656 17.306 1.00 77.31 1194 THR A CA 1
ATOM 8973 C C . THR A 1 1194 ? 1.996 18.236 17.817 1.00 77.31 1194 THR A C 1
ATOM 8975 O O . THR A 1 1194 ? 1.003 17.940 18.479 1.00 77.31 1194 THR A O 1
ATOM 8978 N N . ILE A 1 1195 ? 2.963 17.361 17.538 1.00 69.06 1195 ILE A N 1
ATOM 8979 C CA . ILE A 1 1195 ? 3.075 16.067 18.215 1.00 69.06 1195 ILE A CA 1
ATOM 8980 C C . ILE A 1 1195 ? 3.987 16.257 19.428 1.00 69.06 1195 ILE A C 1
ATOM 8982 O O . ILE A 1 1195 ? 5.207 16.348 19.280 1.00 69.06 1195 ILE A O 1
ATOM 8986 N N . ASP A 1 1196 ? 3.382 16.313 20.614 1.00 67.94 1196 ASP A N 1
ATOM 8987 C CA . ASP A 1 1196 ? 4.082 16.412 21.899 1.00 67.94 1196 ASP A CA 1
ATOM 8988 C C . ASP A 1 1196 ? 4.216 15.031 22.560 1.00 67.94 1196 ASP A C 1
ATOM 8990 O O . ASP A 1 1196 ? 3.352 14.163 22.402 1.00 67.94 1196 ASP A O 1
ATOM 8994 N N . ILE A 1 1197 ? 5.280 14.844 23.347 1.00 57.44 1197 ILE A N 1
ATOM 8995 C CA . ILE A 1 1197 ? 5.471 13.671 24.213 1.00 57.44 1197 ILE A CA 1
ATOM 8996 C C . ILE A 1 1197 ? 5.308 14.094 25.671 1.00 57.44 1197 ILE A C 1
ATOM 8998 O O . ILE A 1 1197 ? 6.086 14.916 26.162 1.00 57.44 1197 ILE A O 1
ATOM 9002 N N . ASP A 1 1198 ? 4.365 13.472 26.379 1.00 60.16 1198 ASP A N 1
ATOM 9003 C CA . ASP A 1 1198 ? 4.311 13.536 27.839 1.00 60.16 1198 ASP A CA 1
ATOM 9004 C C . ASP A 1 1198 ? 5.033 12.331 28.461 1.00 60.16 1198 ASP A C 1
ATOM 9006 O O . ASP A 1 1198 ? 4.678 11.172 28.233 1.00 60.16 1198 ASP A O 1
ATOM 9010 N N . ASN A 1 1199 ? 6.067 12.615 29.255 1.00 58.00 1199 ASN A N 1
ATOM 9011 C CA . ASN A 1 1199 ? 6.856 11.627 29.989 1.00 58.00 1199 ASN A CA 1
ATOM 9012 C C . ASN A 1 1199 ? 7.022 11.963 31.486 1.00 58.00 1199 ASN A C 1
ATOM 9014 O O . ASN A 1 1199 ? 7.896 11.395 32.153 1.00 58.00 1199 ASN A O 1
ATOM 9018 N N . ILE A 1 1200 ? 6.210 12.880 32.036 1.00 57.78 1200 ILE A N 1
ATOM 9019 C CA . ILE A 1 1200 ? 6.337 13.362 33.421 1.00 57.78 1200 ILE A CA 1
ATOM 9020 C C . ILE A 1 1200 ? 5.076 13.034 34.219 1.00 57.78 1200 ILE A C 1
ATOM 9022 O O . ILE A 1 1200 ? 4.105 13.773 34.204 1.00 57.78 1200 ILE A O 1
ATOM 9026 N N . GLY A 1 1201 ? 5.129 11.969 35.021 1.00 67.19 1201 GLY A N 1
ATOM 9027 C CA . GLY A 1 1201 ? 3.961 11.554 35.801 1.00 67.19 1201 GLY A CA 1
ATOM 9028 C C . GLY A 1 1201 ? 3.576 12.483 36.974 1.00 67.19 1201 GLY A C 1
ATOM 9029 O O . GLY A 1 1201 ? 4.435 13.180 37.535 1.00 67.19 1201 GLY A O 1
ATOM 9030 N N . PRO A 1 1202 ? 2.321 12.401 37.466 1.00 76.75 1202 PRO A N 1
ATOM 9031 C CA . PRO A 1 1202 ? 1.718 13.412 38.335 1.00 76.75 1202 PRO A CA 1
ATOM 9032 C C . PRO A 1 1202 ? 2.435 13.752 39.629 1.00 76.75 1202 PRO A C 1
ATOM 9034 O O . PRO A 1 1202 ? 2.503 12.973 40.587 1.00 76.75 1202 PRO A O 1
ATOM 9037 N N . ILE A 1 1203 ? 2.860 15.012 39.718 1.00 76.25 1203 ILE A N 1
ATOM 9038 C CA . ILE A 1 1203 ? 3.407 15.582 40.942 1.00 76.25 1203 ILE A CA 1
ATOM 9039 C C . ILE A 1 1203 ? 2.261 15.904 41.907 1.00 76.25 1203 ILE A C 1
ATOM 9041 O O . ILE A 1 1203 ? 1.415 16.764 41.651 1.00 76.25 1203 ILE A O 1
ATOM 9045 N N . ILE A 1 1204 ? 2.276 15.259 43.076 1.00 82.12 1204 ILE A N 1
ATOM 9046 C CA . ILE A 1 1204 ? 1.428 15.627 44.215 1.00 82.12 1204 ILE A CA 1
ATOM 9047 C C . ILE A 1 1204 ? 1.867 17.009 44.721 1.00 82.12 1204 ILE A C 1
ATOM 9049 O O . ILE A 1 1204 ? 2.891 17.151 45.392 1.00 82.12 1204 ILE A O 1
ATOM 9053 N N . THR A 1 1205 ? 1.078 18.038 44.418 1.00 68.38 1205 THR A N 1
ATOM 9054 C CA . THR A 1 1205 ? 1.339 19.428 44.823 1.00 68.38 1205 THR A CA 1
ATOM 9055 C C . THR A 1 1205 ? 0.966 19.686 46.276 1.00 68.38 1205 THR A C 1
ATOM 9057 O O . THR A 1 1205 ? 1.547 20.558 46.928 1.00 68.38 1205 THR A O 1
ATOM 9060 N N . ARG A 1 1206 ? -0.017 18.945 46.804 1.00 71.69 1206 ARG A N 1
ATOM 9061 C CA . ARG A 1 1206 ? -0.522 19.131 48.165 1.00 71.69 1206 ARG A CA 1
ATOM 9062 C C . ARG A 1 1206 ? -1.164 17.862 48.708 1.00 71.69 1206 ARG A C 1
ATOM 9064 O O . ARG A 1 1206 ? -1.884 17.169 48.002 1.00 71.69 1206 ARG A O 1
ATOM 9071 N N . PHE A 1 1207 ? -1.003 17.627 50.004 1.00 84.38 1207 PHE A N 1
ATOM 9072 C CA . PHE A 1 1207 ? -1.831 16.691 50.760 1.00 84.38 1207 PHE A CA 1
ATOM 9073 C C . PHE A 1 1207 ? -2.254 17.317 52.095 1.00 84.38 1207 PHE A C 1
ATOM 9075 O O . PHE A 1 1207 ? -1.552 18.174 52.633 1.00 84.38 1207 PHE A O 1
ATOM 9082 N N . TYR A 1 1208 ? -3.429 16.952 52.607 1.00 78.00 1208 TYR A N 1
ATOM 9083 C CA . TYR A 1 1208 ? -3.959 17.439 53.887 1.00 78.00 1208 TYR A CA 1
ATOM 9084 C C . TYR A 1 1208 ? -5.015 16.480 54.456 1.00 78.00 1208 TYR A C 1
ATOM 9086 O O . TYR A 1 1208 ? -5.645 15.730 53.714 1.00 78.00 1208 TYR A O 1
ATOM 9094 N N . LYS A 1 1209 ? -5.221 16.513 55.777 1.00 83.50 1209 LYS A N 1
ATOM 9095 C CA . LYS A 1 1209 ? -6.307 15.784 56.442 1.00 83.50 1209 LYS A CA 1
ATOM 9096 C C . LYS A 1 1209 ? -7.526 16.695 56.592 1.00 83.50 1209 LYS A C 1
ATOM 9098 O O . LYS A 1 1209 ? -7.401 17.801 57.115 1.00 83.50 1209 LYS A O 1
ATOM 9103 N N . GLN A 1 1210 ? -8.698 16.224 56.182 1.00 78.19 1210 GLN A N 1
ATOM 9104 C CA . GLN A 1 1210 ? -9.980 16.900 56.395 1.00 78.19 1210 GLN A CA 1
ATOM 9105 C C . GLN A 1 1210 ? -11.057 15.850 56.690 1.00 78.19 1210 GLN A C 1
ATOM 9107 O O . GLN A 1 1210 ? -11.117 14.844 56.001 1.00 78.19 1210 GLN A O 1
ATOM 9112 N N . ASP A 1 1211 ? -11.887 16.068 57.716 1.00 80.94 1211 ASP A N 1
ATOM 9113 C CA . ASP A 1 1211 ? -13.063 15.232 58.030 1.00 80.94 1211 ASP A CA 1
ATOM 9114 C C . ASP A 1 1211 ? -12.776 13.710 58.130 1.00 80.94 1211 ASP A C 1
ATOM 9116 O O . ASP A 1 1211 ? -13.597 12.871 57.782 1.00 80.94 1211 ASP A O 1
ATOM 9120 N N . ASN A 1 1212 ? -11.595 13.359 58.666 1.00 81.38 1212 ASN A N 1
ATOM 9121 C CA . ASN A 1 1212 ? -11.017 12.000 58.732 1.00 81.38 1212 ASN A CA 1
ATOM 9122 C C . ASN A 1 1212 ? -10.644 11.342 57.388 1.00 81.38 1212 ASN A C 1
ATOM 9124 O O . ASN A 1 1212 ? -10.263 10.173 57.367 1.00 81.38 1212 ASN A O 1
ATOM 9128 N N . GLU A 1 1213 ? -10.606 12.106 56.304 1.00 82.31 1213 GLU A N 1
ATOM 9129 C CA . GLU A 1 1213 ? -10.050 11.698 55.017 1.00 82.31 1213 GLU A CA 1
ATOM 9130 C C . GLU A 1 1213 ? -8.673 12.329 54.768 1.00 82.31 1213 GLU A C 1
ATOM 9132 O O . GLU A 1 1213 ? -8.373 13.450 55.193 1.00 82.31 1213 GLU A O 1
ATOM 9137 N N . LEU A 1 1214 ? -7.836 11.596 54.041 1.00 84.25 1214 LEU A N 1
ATOM 9138 C CA . LEU A 1 1214 ? -6.618 12.078 53.410 1.00 84.25 1214 LEU A CA 1
ATOM 9139 C C . LEU A 1 1214 ? -7.010 12.630 52.044 1.00 84.25 1214 LEU A C 1
ATOM 9141 O O . LEU A 1 1214 ? -7.456 11.868 51.192 1.00 84.25 1214 LEU A O 1
ATOM 9145 N N . LYS A 1 1215 ? -6.828 13.935 51.836 1.00 84.12 1215 LYS A N 1
ATOM 9146 C CA . LYS A 1 1215 ? -6.950 14.590 50.532 1.00 84.12 1215 LYS A CA 1
ATOM 9147 C C . LYS A 1 1215 ? -5.563 14.764 49.915 1.00 84.12 1215 LYS A C 1
ATOM 9149 O O . LYS A 1 1215 ? -4.635 15.202 50.597 1.00 84.12 1215 LYS A O 1
ATOM 9154 N N . VAL A 1 1216 ? -5.436 14.437 48.635 1.00 82.44 1216 VAL A N 1
ATOM 9155 C CA . VAL A 1 1216 ? -4.231 14.550 47.799 1.00 82.44 1216 VAL A CA 1
ATOM 9156 C C . VAL A 1 1216 ? -4.611 15.338 46.547 1.00 82.44 1216 VAL A C 1
ATOM 9158 O O . VAL A 1 1216 ? -5.672 15.107 45.981 1.00 82.44 1216 VAL A O 1
ATOM 9161 N N . ILE A 1 1217 ? -3.783 16.295 46.139 1.00 75.94 1217 ILE A N 1
ATOM 9162 C CA . ILE A 1 1217 ? -3.992 17.122 44.947 1.00 75.94 1217 ILE A CA 1
ATOM 9163 C C . ILE A 1 1217 ? -2.745 17.024 44.070 1.00 75.94 1217 ILE A C 1
ATOM 9165 O O . ILE A 1 1217 ? -1.628 17.203 44.565 1.00 75.94 1217 ILE A O 1
ATOM 9169 N N . THR A 1 1218 ? -2.943 16.752 42.786 1.00 76.19 1218 THR A N 1
ATOM 9170 C CA . THR A 1 1218 ? -1.904 16.691 41.746 1.00 76.19 1218 THR A CA 1
ATOM 9171 C C . THR A 1 1218 ? -1.813 18.009 40.972 1.00 76.19 1218 THR A C 1
ATOM 9173 O O . THR A 1 1218 ? -2.644 18.898 41.162 1.00 76.19 1218 THR A O 1
ATOM 9176 N N . HIS A 1 1219 ? -0.771 18.205 40.154 1.00 67.75 1219 HIS A N 1
ATOM 9177 C CA . HIS A 1 1219 ? -0.714 19.372 39.257 1.00 67.75 1219 HIS A CA 1
ATOM 9178 C C . HIS A 1 1219 ? -1.552 19.224 37.986 1.00 67.75 1219 HIS A C 1
ATOM 9180 O O . HIS A 1 1219 ? -1.858 20.231 37.353 1.00 67.75 1219 HIS A O 1
ATOM 9186 N N . GLU A 1 1220 ? -1.955 17.999 37.656 1.00 63.28 1220 GLU A N 1
ATOM 9187 C CA . GLU A 1 1220 ? -2.718 17.665 36.456 1.00 63.28 1220 GLU A CA 1
ATOM 9188 C C . GLU A 1 1220 ? -3.714 16.530 36.716 1.00 63.28 1220 GLU A C 1
ATOM 9190 O O . GLU A 1 1220 ? -3.809 16.003 37.834 1.00 63.28 1220 GLU A O 1
ATOM 9195 N N . ASN A 1 1221 ? -4.432 16.161 35.659 1.00 74.50 1221 ASN A N 1
ATOM 9196 C CA . ASN A 1 1221 ? -5.382 15.065 35.637 1.00 74.50 1221 ASN A CA 1
ATOM 9197 C C . ASN A 1 1221 ? -4.688 13.714 35.841 1.00 74.50 1221 ASN A C 1
ATOM 9199 O O . ASN A 1 1221 ? -3.749 13.359 35.138 1.00 74.50 1221 ASN A O 1
ATOM 9203 N N . SER A 1 1222 ? -5.160 12.956 36.824 1.00 78.12 1222 SER A N 1
ATOM 9204 C CA . SER A 1 1222 ? -4.541 11.716 37.268 1.00 78.12 1222 SER A CA 1
ATOM 9205 C C . SER A 1 1222 ? -5.517 10.805 38.005 1.00 78.12 1222 SER A C 1
ATOM 9207 O O . SER A 1 1222 ? -6.613 11.206 38.396 1.00 78.12 1222 SER A O 1
ATOM 9209 N N . VAL A 1 1223 ? -5.070 9.581 38.261 1.00 85.12 1223 VAL A N 1
ATOM 9210 C CA . VAL A 1 1223 ? -5.613 8.652 39.248 1.00 85.12 1223 VAL A CA 1
ATOM 9211 C C . VAL A 1 1223 ? -4.547 8.451 40.323 1.00 85.12 1223 VAL A C 1
ATOM 9213 O O . VAL A 1 1223 ? -3.387 8.195 40.001 1.00 85.12 1223 VAL A O 1
ATOM 9216 N N . CYS A 1 1224 ? -4.908 8.530 41.605 1.00 82.25 1224 CYS A N 1
ATOM 9217 C CA . CYS A 1 1224 ? -3.993 8.202 42.701 1.00 82.25 1224 CYS A CA 1
ATOM 9218 C C . CYS A 1 1224 ? -4.343 6.861 43.358 1.00 82.25 1224 CYS A C 1
ATOM 9220 O O . CYS A 1 1224 ? -5.508 6.552 43.606 1.00 82.25 1224 CYS A O 1
ATOM 9222 N N . ALA A 1 1225 ? -3.313 6.094 43.706 1.00 86.88 1225 ALA A N 1
ATOM 9223 C CA . ALA A 1 1225 ? -3.406 4.860 44.475 1.00 86.88 1225 ALA A CA 1
ATOM 9224 C C . ALA A 1 1225 ? -2.497 4.945 45.706 1.00 86.88 1225 ALA A C 1
ATOM 9226 O O . ALA A 1 1225 ? -1.451 5.603 45.682 1.00 86.88 1225 ALA A O 1
ATOM 9227 N N . PHE A 1 1226 ? -2.871 4.267 46.789 1.00 86.00 1226 PHE A N 1
ATOM 9228 C CA . PHE A 1 1226 ? -2.068 4.192 48.004 1.00 86.00 1226 PHE A CA 1
ATOM 9229 C C . PHE A 1 1226 ? -1.849 2.753 48.471 1.00 86.00 1226 PHE A C 1
ATOM 9231 O O . PHE A 1 1226 ? -2.705 1.887 48.318 1.00 86.00 1226 PHE A O 1
ATOM 9238 N N . SER A 1 1227 ? -0.704 2.509 49.101 1.00 87.50 1227 SER A N 1
ATOM 9239 C CA . SER A 1 1227 ? -0.419 1.265 49.812 1.00 87.50 1227 SER A CA 1
ATOM 9240 C C . SER A 1 1227 ? 0.004 1.544 51.247 1.00 87.50 1227 SER A C 1
ATOM 9242 O O . SER A 1 1227 ? 0.588 2.586 51.552 1.00 87.50 1227 SER A O 1
ATOM 9244 N N . ASN A 1 1228 ? -0.255 0.577 52.125 1.00 88.31 1228 ASN A N 1
ATOM 9245 C CA . ASN A 1 1228 ? 0.159 0.598 53.528 1.00 88.31 1228 ASN A CA 1
ATOM 9246 C C . ASN A 1 1228 ? 1.352 -0.349 53.778 1.00 88.31 1228 ASN A C 1
ATOM 9248 O O . ASN A 1 1228 ? 1.807 -0.475 54.914 1.00 88.31 1228 ASN A O 1
ATOM 9252 N N . LEU A 1 1229 ? 1.839 -1.036 52.732 1.00 76.50 1229 LEU A N 1
ATOM 9253 C CA . LEU A 1 1229 ? 2.849 -2.098 52.821 1.00 76.50 1229 LEU A CA 1
ATOM 9254 C C . LEU A 1 1229 ? 4.282 -1.604 52.556 1.00 76.50 1229 LEU A C 1
ATOM 9256 O O . LEU A 1 1229 ? 5.218 -2.109 53.172 1.00 76.50 1229 LEU A O 1
ATOM 9260 N N . GLY A 1 1230 ? 4.469 -0.613 51.678 1.00 75.06 1230 GLY A N 1
ATOM 9261 C CA . GLY A 1 1230 ? 5.788 -0.062 51.352 1.00 75.06 1230 GLY A CA 1
ATOM 9262 C C . GLY A 1 1230 ? 5.758 0.953 50.207 1.00 75.06 1230 GLY A C 1
ATOM 9263 O O . GLY A 1 1230 ? 4.746 1.099 49.526 1.00 75.06 1230 GLY A O 1
ATOM 9264 N N . ARG A 1 1231 ? 6.880 1.655 49.985 1.00 76.44 1231 ARG A N 1
ATOM 9265 C CA . ARG A 1 1231 ? 7.030 2.668 48.916 1.00 76.44 1231 ARG A CA 1
ATOM 9266 C C . ARG A 1 1231 ? 7.042 2.051 47.515 1.00 76.44 1231 ARG A C 1
ATOM 9268 O O . ARG A 1 1231 ? 6.590 2.675 46.556 1.00 76.44 1231 ARG A O 1
ATOM 9275 N N . ASP A 1 1232 ? 7.528 0.823 47.419 1.00 73.00 1232 ASP A N 1
ATOM 9276 C CA . ASP A 1 1232 ? 7.841 0.165 46.152 1.00 73.00 1232 ASP A CA 1
ATOM 9277 C C . ASP A 1 1232 ? 6.646 -0.618 45.583 1.00 73.00 1232 ASP A C 1
ATOM 9279 O O . ASP A 1 1232 ? 6.800 -1.393 44.650 1.00 73.00 1232 ASP A O 1
ATOM 9283 N N . PHE A 1 1233 ? 5.434 -0.390 46.111 1.00 74.88 1233 PHE A N 1
ATOM 9284 C CA . PHE A 1 1233 ? 4.209 -0.991 45.582 1.00 74.88 1233 PHE A CA 1
ATOM 9285 C C . PHE A 1 1233 ? 3.981 -0.596 44.117 1.00 74.88 1233 PHE A C 1
ATOM 9287 O O . PHE A 1 1233 ? 4.110 0.576 43.747 1.00 74.88 1233 PHE A O 1
ATOM 9294 N N . GLU A 1 1234 ? 3.621 -1.557 43.277 1.00 69.88 1234 GLU A N 1
ATOM 9295 C CA . GLU A 1 1234 ? 3.154 -1.281 41.919 1.00 69.88 1234 GLU A CA 1
ATOM 9296 C C . GLU A 1 1234 ? 1.789 -0.595 41.973 1.00 69.88 1234 GLU A C 1
ATOM 9298 O O . GLU A 1 1234 ? 0.956 -0.938 42.811 1.00 69.88 1234 GLU A O 1
ATOM 9303 N N . PHE A 1 1235 ? 1.539 0.358 41.072 1.00 68.19 1235 PHE A N 1
ATOM 9304 C CA . PHE A 1 1235 ? 0.315 1.166 41.103 1.00 68.19 1235 PHE A CA 1
ATOM 9305 C C . PHE A 1 1235 ? -0.960 0.303 41.044 1.00 68.19 1235 PHE A C 1
ATOM 9307 O O . PHE A 1 1235 ? -1.895 0.545 41.803 1.00 68.19 1235 PHE A O 1
ATOM 9314 N N . VAL A 1 1236 ? -0.950 -0.755 40.223 1.00 64.75 1236 VAL A N 1
ATOM 9315 C CA . VAL A 1 1236 ? -2.045 -1.739 40.079 1.00 64.75 1236 VAL A CA 1
ATOM 9316 C C . VAL A 1 1236 ? -2.357 -2.522 41.361 1.00 64.75 1236 VAL A C 1
ATOM 9318 O O . VAL A 1 1236 ? -3.474 -2.994 41.536 1.00 64.75 1236 VAL A O 1
ATOM 9321 N N . ASN A 1 1237 ? -1.385 -2.630 42.270 1.00 70.88 1237 ASN A N 1
ATOM 9322 C CA . ASN A 1 1237 ? -1.499 -3.318 43.557 1.00 70.88 1237 ASN A CA 1
ATOM 9323 C C . ASN A 1 1237 ? -1.807 -2.345 44.719 1.00 70.88 1237 ASN A C 1
ATOM 9325 O O . ASN A 1 1237 ? -1.810 -2.743 45.887 1.00 70.88 1237 ASN A O 1
ATOM 9329 N N . GLY A 1 1238 ? -2.027 -1.060 44.421 1.00 75.88 1238 GLY A N 1
ATOM 9330 C CA . GLY A 1 1238 ? -2.453 -0.047 45.383 1.00 75.88 1238 GLY A CA 1
ATOM 9331 C C . GLY A 1 1238 ? -3.974 0.064 45.491 1.00 75.88 1238 GLY A C 1
ATOM 9332 O O . GLY A 1 1238 ? -4.707 -0.130 44.525 1.00 75.88 1238 GLY A O 1
ATOM 9333 N N . THR A 1 1239 ? -4.460 0.451 46.666 1.00 86.44 1239 THR A N 1
ATOM 9334 C CA . THR A 1 1239 ? -5.862 0.823 46.863 1.00 86.44 1239 THR A CA 1
ATOM 9335 C C . THR A 1 1239 ? -6.117 2.167 46.183 1.00 86.44 1239 THR A C 1
ATOM 9337 O O . THR A 1 1239 ? -5.464 3.159 46.512 1.00 86.44 1239 THR A O 1
ATOM 9340 N N . LEU A 1 1240 ? -7.063 2.222 45.246 1.00 83.50 1240 LEU A N 1
ATOM 9341 C CA . LEU A 1 1240 ? -7.431 3.464 44.561 1.00 83.50 1240 LEU A CA 1
ATOM 9342 C C . LEU A 1 1240 ? -8.001 4.510 45.533 1.00 83.50 1240 LEU A C 1
ATOM 9344 O O . LEU A 1 1240 ? -8.700 4.186 46.495 1.00 83.50 1240 LEU A O 1
ATOM 9348 N N . MET A 1 1241 ? -7.697 5.778 45.266 1.00 83.75 1241 MET A N 1
ATOM 9349 C CA . MET A 1 1241 ? -8.277 6.929 45.953 1.00 83.75 1241 MET A CA 1
ATOM 9350 C C . MET A 1 1241 ? -9.511 7.423 45.183 1.00 83.75 1241 MET A C 1
ATOM 9352 O O . MET A 1 1241 ? -9.483 7.552 43.965 1.00 83.75 1241 MET A O 1
ATOM 9356 N N . ASN A 1 1242 ? -10.589 7.737 45.900 1.00 77.94 1242 ASN A N 1
ATOM 9357 C CA . ASN A 1 1242 ? -11.809 8.318 45.340 1.00 77.94 1242 ASN A CA 1
ATOM 9358 C C . ASN A 1 1242 ? -11.606 9.813 45.086 1.00 77.94 1242 ASN A C 1
ATOM 9360 O O . ASN A 1 1242 ? -11.251 10.547 46.011 1.00 77.94 1242 ASN A O 1
ATOM 9364 N N . GLY A 1 1243 ? -11.877 10.301 43.881 1.00 68.00 1243 GLY A N 1
ATOM 9365 C CA . GLY A 1 1243 ? -11.601 11.692 43.536 1.00 68.00 1243 GLY A CA 1
ATOM 9366 C C . GLY A 1 1243 ? -12.268 12.160 42.254 1.00 68.00 1243 GLY A C 1
ATOM 9367 O O . GLY A 1 1243 ? -13.025 11.425 41.624 1.00 68.00 1243 GLY A O 1
ATOM 9368 N N . ASN A 1 1244 ? -11.957 13.397 41.877 1.00 65.56 1244 ASN A N 1
ATOM 9369 C CA . ASN A 1 1244 ? -11.950 13.787 40.471 1.00 65.56 1244 ASN A CA 1
ATOM 9370 C C . ASN A 1 1244 ? -10.502 13.739 39.956 1.00 65.56 1244 ASN A C 1
ATOM 9372 O O . ASN A 1 1244 ? -9.583 13.431 40.711 1.00 65.56 1244 ASN A O 1
ATOM 9376 N N . GLU A 1 1245 ? -10.300 14.077 38.689 1.00 65.69 1245 GLU A N 1
ATOM 9377 C CA . GLU A 1 1245 ? -9.010 13.969 37.998 1.00 65.69 1245 GLU A CA 1
ATOM 9378 C C . GLU A 1 1245 ? -7.853 14.691 38.735 1.00 65.69 1245 GLU A C 1
ATOM 9380 O O . GLU A 1 1245 ? -6.719 14.224 38.715 1.00 65.69 1245 GLU A O 1
ATOM 9385 N N . ILE A 1 1246 ? -8.120 15.785 39.459 1.00 66.75 1246 ILE A N 1
ATOM 9386 C CA . ILE A 1 1246 ? -7.084 16.604 40.124 1.00 66.75 1246 ILE A CA 1
ATOM 9387 C C . ILE A 1 1246 ? -7.034 16.387 41.651 1.00 66.75 1246 ILE A C 1
ATOM 9389 O O . ILE A 1 1246 ? -6.000 16.611 42.285 1.00 66.75 1246 ILE A O 1
ATOM 9393 N N . ALA A 1 1247 ? -8.145 15.985 42.275 1.00 69.31 1247 ALA A N 1
ATOM 9394 C CA . ALA A 1 1247 ? -8.299 15.922 43.727 1.00 69.31 1247 ALA A CA 1
ATOM 9395 C C . ALA A 1 1247 ? -8.794 14.548 44.194 1.00 69.31 1247 ALA A C 1
ATOM 9397 O O . ALA A 1 1247 ? -9.954 14.173 44.020 1.00 69.31 1247 ALA A O 1
ATOM 9398 N N . HIS A 1 1248 ? -7.900 13.851 44.887 1.00 86.69 1248 HIS A N 1
ATOM 9399 C CA . HIS A 1 1248 ? -7.985 12.453 45.291 1.00 86.69 1248 HIS A CA 1
ATOM 9400 C C . HIS A 1 1248 ? -8.203 12.314 46.791 1.00 86.69 1248 HIS A C 1
ATOM 9402 O O . HIS A 1 1248 ? -7.728 13.134 47.582 1.00 86.69 1248 HIS A O 1
ATOM 9408 N N . SER A 1 1249 ? -8.910 11.267 47.216 1.00 84.88 1249 SER A N 1
ATOM 9409 C CA . SER A 1 1249 ? -9.225 11.068 48.626 1.00 84.88 1249 SER A CA 1
ATOM 9410 C C . SER A 1 1249 ? -9.396 9.627 49.087 1.00 84.88 1249 SER A C 1
ATOM 9412 O O . SER A 1 1249 ? -9.828 8.756 48.344 1.00 84.88 1249 SER A O 1
ATOM 9414 N N . THR A 1 1250 ? -9.043 9.370 50.344 1.00 87.19 1250 THR A N 1
ATOM 9415 C CA . THR A 1 1250 ? -9.240 8.070 50.998 1.00 87.19 1250 THR A CA 1
ATOM 9416 C C . THR A 1 1250 ? -9.456 8.250 52.498 1.00 87.19 1250 THR A C 1
ATOM 9418 O O . THR A 1 1250 ? -9.085 9.285 53.059 1.00 87.19 1250 THR A O 1
ATOM 9421 N N . SER A 1 1251 ? -10.032 7.255 53.169 1.00 84.69 1251 SER A N 1
ATOM 9422 C CA . SER A 1 1251 ? -10.151 7.236 54.627 1.00 84.69 1251 SER A CA 1
ATOM 9423 C C . SER A 1 1251 ? -8.764 7.247 55.285 1.00 84.69 1251 SER A C 1
ATOM 9425 O O . SER A 1 1251 ? -7.871 6.477 54.921 1.00 84.69 1251 SER A O 1
ATOM 9427 N N . PHE A 1 1252 ? -8.561 8.138 56.261 1.00 83.00 1252 PHE A N 1
ATOM 9428 C CA . PHE A 1 1252 ? -7.271 8.314 56.929 1.00 83.00 1252 PHE A CA 1
ATOM 9429 C C . PHE A 1 1252 ? -7.292 7.821 58.376 1.00 83.00 1252 PHE A C 1
ATOM 9431 O O . PHE A 1 1252 ? -7.777 8.499 59.289 1.00 83.00 1252 PHE A O 1
ATOM 9438 N N . GLU A 1 1253 ? -6.684 6.658 58.591 1.00 84.44 1253 GLU A N 1
ATOM 9439 C CA . GLU A 1 1253 ? -6.459 6.077 59.908 1.00 84.44 1253 GLU A CA 1
ATOM 9440 C C . GLU A 1 1253 ? -5.067 6.435 60.436 1.00 84.44 1253 GLU A C 1
ATOM 9442 O O . GLU A 1 1253 ? -4.040 6.126 59.830 1.00 84.44 1253 GLU A O 1
ATOM 9447 N N . ASN A 1 1254 ? -5.023 7.041 61.624 1.00 77.38 1254 ASN A N 1
ATOM 9448 C CA . ASN A 1 1254 ? -3.783 7.534 62.230 1.00 77.38 1254 ASN A CA 1
ATOM 9449 C C . ASN A 1 1254 ? -2.743 6.421 62.520 1.00 77.38 1254 ASN A C 1
ATOM 9451 O O . ASN A 1 1254 ? -1.571 6.729 62.723 1.00 77.38 1254 ASN A O 1
ATOM 9455 N N . SER A 1 1255 ? -3.138 5.138 62.544 1.00 78.75 1255 SER A N 1
ATOM 9456 C CA . SER A 1 1255 ? -2.232 3.999 62.775 1.00 78.75 1255 SER A CA 1
ATOM 9457 C C . SER A 1 1255 ? -1.422 3.562 61.551 1.00 78.75 1255 SER A C 1
ATOM 9459 O O . SER A 1 1255 ? -0.508 2.750 61.710 1.00 78.75 1255 SER A O 1
ATOM 9461 N N . PHE A 1 1256 ? -1.721 4.069 60.351 1.00 81.75 1256 PHE A N 1
ATOM 9462 C CA . PHE A 1 1256 ? -1.061 3.646 59.115 1.00 81.75 1256 PHE A CA 1
ATOM 9463 C C . PHE A 1 1256 ? -0.133 4.708 58.513 1.00 81.75 1256 PHE A C 1
ATOM 9465 O O . PHE A 1 1256 ? -0.264 5.912 58.734 1.00 81.75 1256 PHE A O 1
ATOM 9472 N N . THR A 1 1257 ? 0.837 4.232 57.728 1.00 84.38 1257 THR A N 1
ATOM 9473 C CA . THR A 1 1257 ? 1.628 5.058 56.809 1.00 84.38 1257 THR A CA 1
ATOM 9474 C C . THR A 1 1257 ? 1.134 4.783 55.398 1.00 84.38 1257 THR A C 1
ATOM 9476 O O . THR A 1 1257 ? 1.085 3.631 54.983 1.00 84.38 1257 THR A O 1
ATOM 9479 N N . TYR A 1 1258 ? 0.767 5.844 54.692 1.00 87.00 1258 TYR A N 1
ATOM 9480 C CA . TYR A 1 1258 ? 0.226 5.825 53.344 1.00 87.00 1258 TYR A CA 1
ATOM 9481 C C . TYR A 1 1258 ? 1.357 6.162 52.372 1.00 87.00 1258 TYR A C 1
ATOM 9483 O O . TYR A 1 1258 ? 1.920 7.258 52.417 1.00 87.00 1258 TYR A O 1
ATOM 9491 N N . TYR A 1 1259 ? 1.699 5.221 51.504 1.00 88.62 1259 TYR A N 1
ATOM 9492 C CA . TYR A 1 1259 ? 2.579 5.440 50.363 1.00 88.62 1259 TYR A CA 1
ATOM 9493 C C . TYR A 1 1259 ? 1.683 5.731 49.168 1.00 88.62 1259 TYR A C 1
ATOM 9495 O O . TYR A 1 1259 ? 0.998 4.828 48.704 1.00 88.62 1259 TYR A O 1
ATOM 9503 N N . VAL A 1 1260 ? 1.635 6.980 48.710 1.00 87.38 1260 VAL A N 1
ATOM 9504 C CA . VAL A 1 1260 ? 0.777 7.401 47.594 1.00 87.38 1260 VAL A CA 1
ATOM 9505 C C . VAL A 1 1260 ? 1.615 7.496 46.323 1.00 87.38 1260 VAL A C 1
ATOM 9507 O O . VAL A 1 1260 ? 2.753 7.974 46.364 1.00 87.38 1260 VAL A O 1
ATOM 9510 N N . LYS A 1 1261 ? 1.057 7.034 45.206 1.00 89.38 1261 LYS A N 1
ATOM 9511 C CA . LYS A 1 1261 ? 1.529 7.267 43.836 1.00 89.38 1261 LYS A CA 1
ATOM 9512 C C . LYS A 1 1261 ? 0.345 7.781 43.022 1.00 89.38 1261 LYS A C 1
ATOM 9514 O O . LYS A 1 1261 ? -0.791 7.411 43.307 1.00 89.38 1261 LYS A O 1
ATOM 9519 N N . CYS A 1 1262 ? 0.610 8.613 42.028 1.00 82.06 1262 CYS A N 1
ATOM 9520 C CA . CYS A 1 1262 ? -0.403 9.128 41.113 1.00 82.06 1262 CYS A CA 1
ATOM 9521 C C . CYS A 1 1262 ? 0.070 8.909 39.676 1.00 82.06 1262 CYS A C 1
ATOM 9523 O O . CYS A 1 1262 ? 1.275 8.852 39.435 1.00 82.06 1262 CYS A O 1
ATOM 9525 N N . LYS A 1 1263 ? -0.874 8.714 38.763 1.00 80.50 1263 LYS A N 1
ATOM 9526 C CA . LYS A 1 1263 ? -0.654 8.274 37.386 1.00 80.50 1263 LYS A CA 1
ATOM 9527 C C . LYS A 1 1263 ? -1.565 9.079 36.464 1.00 80.50 1263 LYS A C 1
ATOM 9529 O O . LYS A 1 1263 ? -2.739 9.215 36.797 1.00 80.50 1263 LYS A O 1
ATOM 9534 N N . ASP A 1 1264 ? -1.032 9.672 35.404 1.00 71.75 1264 ASP A N 1
ATOM 9535 C CA . ASP A 1 1264 ? -1.796 10.525 34.479 1.00 71.75 1264 ASP A CA 1
ATOM 9536 C C . ASP A 1 1264 ? -2.650 9.696 33.495 1.00 71.75 1264 ASP A C 1
ATOM 9538 O O . ASP A 1 1264 ? -2.771 8.473 33.619 1.00 71.75 1264 ASP A O 1
ATOM 9542 N N . GLY A 1 1265 ? -3.263 10.374 32.520 1.00 55.62 1265 GLY A N 1
ATOM 9543 C CA . GLY A 1 1265 ? -3.957 9.739 31.392 1.00 55.62 1265 GLY A CA 1
ATOM 9544 C C . GLY A 1 1265 ? -3.034 9.148 30.314 1.00 55.62 1265 GLY A C 1
ATOM 9545 O O . GLY A 1 1265 ? -3.537 8.500 29.402 1.00 55.62 1265 GLY A O 1
ATOM 9546 N N . PHE A 1 1266 ? -1.716 9.344 30.420 1.00 55.91 1266 PHE A N 1
ATOM 9547 C CA . PHE A 1 1266 ? -0.678 8.832 29.512 1.00 55.91 1266 PHE A CA 1
ATOM 9548 C C . PHE A 1 1266 ? 0.142 7.688 30.142 1.00 55.91 1266 PHE A C 1
ATOM 9550 O O . PHE A 1 1266 ? 1.160 7.264 29.602 1.00 55.91 1266 PHE A O 1
ATOM 9557 N N . GLU A 1 1267 ? -0.334 7.158 31.272 1.00 58.34 1267 GLU A N 1
ATOM 9558 C CA . GLU A 1 1267 ? 0.256 6.088 32.078 1.00 58.34 1267 GLU A CA 1
ATOM 9559 C C . GLU A 1 1267 ? 1.557 6.440 32.842 1.00 58.34 1267 GLU A C 1
ATOM 9561 O O . GLU A 1 1267 ? 2.071 5.579 33.568 1.00 58.34 1267 GLU A O 1
ATOM 9566 N N . ASN A 1 1268 ? 2.062 7.681 32.795 1.00 60.06 1268 ASN A N 1
ATOM 9567 C CA . ASN A 1 1268 ? 3.271 8.061 33.531 1.00 60.06 1268 ASN A CA 1
ATOM 9568 C C . ASN A 1 1268 ? 3.002 8.093 35.045 1.00 60.06 1268 ASN A C 1
ATOM 9570 O O . ASN A 1 1268 ? 2.052 8.712 35.528 1.00 60.06 1268 ASN A O 1
ATOM 9574 N N . ILE A 1 1269 ? 3.875 7.460 35.836 1.00 75.38 1269 ILE A N 1
ATOM 9575 C CA . ILE A 1 1269 ? 3.724 7.374 37.297 1.00 75.38 1269 ILE A CA 1
ATOM 9576 C C . ILE A 1 1269 ? 4.591 8.430 37.989 1.00 75.38 1269 ILE A C 1
ATOM 9578 O O . ILE A 1 1269 ? 5.821 8.377 37.960 1.00 75.38 1269 ILE A O 1
ATOM 9582 N N . GLY A 1 1270 ? 3.936 9.356 38.686 1.00 73.50 1270 GLY A N 1
ATOM 9583 C CA . GLY A 1 1270 ? 4.576 10.385 39.495 1.00 73.50 1270 GLY A CA 1
ATOM 9584 C C . GLY A 1 1270 ? 5.278 9.848 40.748 1.00 73.50 1270 GLY A C 1
ATOM 9585 O O . GLY A 1 1270 ? 4.997 8.759 41.263 1.00 73.50 1270 GLY A O 1
ATOM 9586 N N . GLY A 1 1271 ? 6.209 10.646 41.276 1.00 72.44 1271 GLY A N 1
ATOM 9587 C CA . GLY A 1 1271 ? 7.043 10.273 42.422 1.00 72.44 1271 GLY A CA 1
ATOM 9588 C C . GLY A 1 1271 ? 6.242 9.932 43.688 1.00 72.44 1271 GLY A C 1
ATOM 9589 O O . GLY A 1 1271 ? 5.333 10.659 44.087 1.00 72.44 1271 GLY A O 1
ATOM 9590 N N . SER A 1 1272 ? 6.608 8.839 44.370 1.00 81.81 1272 SER A N 1
ATOM 9591 C CA . SER A 1 1272 ? 5.858 8.377 45.546 1.00 81.81 1272 SER A CA 1
ATOM 9592 C C . SER A 1 1272 ? 6.046 9.267 46.780 1.00 81.81 1272 SER A C 1
ATOM 9594 O O . SER A 1 1272 ? 7.166 9.468 47.263 1.00 81.81 1272 SER A O 1
ATOM 9596 N N . VAL A 1 1273 ? 4.930 9.722 47.355 1.00 81.62 1273 VAL A N 1
ATOM 9597 C CA . VAL A 1 1273 ? 4.886 10.536 48.579 1.00 81.62 1273 VAL A CA 1
ATOM 9598 C C . VAL A 1 1273 ? 4.487 9.676 49.779 1.00 81.62 1273 VAL A C 1
ATOM 9600 O O . VAL A 1 1273 ? 3.603 8.828 49.694 1.00 81.62 1273 VAL A O 1
ATOM 9603 N N . VAL A 1 1274 ? 5.148 9.893 50.921 1.00 89.00 1274 VAL A N 1
ATOM 9604 C CA . VAL A 1 1274 ? 4.921 9.136 52.164 1.00 89.00 1274 VAL A CA 1
ATOM 9605 C C . VAL A 1 1274 ? 4.198 10.011 53.181 1.00 89.00 1274 VAL A C 1
ATOM 9607 O O . VAL A 1 1274 ? 4.725 11.041 53.598 1.00 89.00 1274 VAL A O 1
ATOM 9610 N N . ILE A 1 1275 ? 3.015 9.578 53.608 1.00 84.81 1275 ILE A N 1
ATOM 9611 C CA . ILE A 1 1275 ? 2.074 10.357 54.415 1.00 84.81 1275 ILE A CA 1
ATOM 9612 C C . ILE A 1 1275 ? 1.713 9.574 55.688 1.00 84.81 1275 ILE A C 1
ATOM 9614 O O . ILE A 1 1275 ? 1.473 8.372 55.655 1.00 84.81 1275 ILE A O 1
ATOM 9618 N N . ARG A 1 1276 ? 1.708 10.244 56.844 1.00 84.31 1276 ARG A N 1
ATOM 9619 C CA . ARG A 1 1276 ? 1.408 9.678 58.177 1.00 84.31 1276 ARG A CA 1
ATOM 9620 C C . ARG A 1 1276 ? 1.023 10.804 59.137 1.00 84.31 1276 ARG A C 1
ATOM 9622 O O . ARG A 1 1276 ? 1.326 11.959 58.853 1.00 84.31 1276 ARG A O 1
ATOM 9629 N N . GLU A 1 1277 ? 0.422 10.472 60.281 1.00 74.25 1277 GLU A N 1
ATOM 9630 C CA . GLU A 1 1277 ? -0.160 11.443 61.231 1.00 74.25 1277 GLU A CA 1
ATOM 9631 C C . GLU A 1 1277 ? 0.772 12.623 61.572 1.00 74.25 1277 GLU A C 1
ATOM 9633 O O . GLU A 1 1277 ? 0.339 13.769 61.551 1.00 74.25 1277 GLU A O 1
ATOM 9638 N N . GLY A 1 1278 ? 2.066 12.369 61.801 1.00 64.62 1278 GLY A N 1
ATOM 9639 C CA . GLY A 1 1278 ? 3.053 13.399 62.159 1.00 64.62 1278 GLY A CA 1
ATOM 9640 C C . GLY A 1 1278 ? 3.458 14.393 61.054 1.00 64.62 1278 GLY A C 1
ATOM 9641 O O . GLY A 1 1278 ? 4.457 15.086 61.237 1.00 64.62 1278 GLY A O 1
ATOM 9642 N N . PHE A 1 1279 ? 2.755 14.431 59.917 1.00 56.06 1279 PHE A N 1
ATOM 9643 C CA . PHE A 1 1279 ? 2.939 15.421 58.844 1.00 56.06 1279 PHE A CA 1
ATOM 9644 C C . PHE A 1 1279 ? 1.785 16.442 58.726 1.00 56.06 1279 PHE A C 1
ATOM 9646 O O . PHE A 1 1279 ? 1.860 17.307 57.853 1.00 56.06 1279 PHE A O 1
ATOM 9653 N N . PHE A 1 1280 ? 0.746 16.354 59.569 1.00 55.47 1280 PHE A N 1
ATOM 9654 C CA . PHE A 1 1280 ? -0.437 17.233 59.552 1.00 55.47 1280 PHE A CA 1
ATOM 9655 C C . PHE A 1 1280 ? -0.466 18.250 60.702 1.00 55.47 1280 PHE A C 1
ATOM 9657 O O . PHE A 1 1280 ? 0.087 17.943 61.782 1.00 55.47 1280 PHE A O 1
#

Sequence (1280 aa):
MESRKKVIVGFEVFLLVSFSVAFAYLIYQENKSVLLPYVDEGKFIGKTRAVILDHLGKNLVSAQEAMNTCTVDINGRFCQEYIASECEEKCDVANEGRCLPSRAEETSLCKLGTCITGDGLSCNPNTPKLRCDDIGGTWDERGAGEIPQCQKGCCFIGSENNFVTSAQCNSLSSSSGIILDGENNRFDPGIRSELQCLLLANPSSEGACVLSSNIPEENDCQFTIKSSCNTLGGDFYEGKLCSNSEINTICEKQSTTGIVDGKDEIYWFDSCGNKENIYEGGSGVARQRSWNNGSILSKAESCILGDERNPLKNQASCGNCNYLDGTKAGLAQSGDTKNSDGGNYVCRDIRCSYTDQFGKRVTRENGEAWCSYESQIGTEGEGNEQRGLDVPGSSHYKNVCLNGEVRIEQCASGRQQICSESRDEEIGFSSAACRPNQWARCFALNQEGSDLSRCEDITDCTLRNIDLTKGGNDNFKFSLCVPKYPPGFDLKPDLDVFGQISGEVRSDAEIACGLASLKCTEVSVGGLGGTKRTNDLCHDKVFTETLNNLCMSLGDCGGGANIVGEYTDDGYSVNFEDIDLQQNYISALRKVARAVEGQRGEPLSADEIASFYNVNTGSADYKPEDAQLALIGTVGGLAGITLAYAVQAGWISGAGSVAGGAESIAAGAAEFAGPEAADAFLAEHAGPGLGAYAGAAAGALIGAATVSLLLKYTGVGAGLSKEIQYALIAGGAIAGAIAGWSLVGGTGAFAAGFSWVPVVGWVLGILVIGFIGLGWLLGWGKKKEKEVVFTCKPWVPPSGGADCGKCGDNGLPCNEYKCESLGTACEFLNEGTDAEICVAVEDKDAGPPIIKSDRDPLTEGFDYTQESNLGFNVIGNTSDGCLPAYTPVKFGIEITEAGQCKYDIVQGKDFETMSYDFGGNLFRMNHVMSVFMPALSALQEEGINQDVRADFNLFVRCKDRAGNANEVDYNVRFCVSPEDDLTPPIISRFSPANGGFTAFGATERNVNFFVNEPSDCRWDSQDVDYDVMLNEVNCEQSAGSTTLLGYRCEVNVPVNSDLEENKYYLRCKDQPYLEISNPDGKTRNKNTQSVEYILKKSNELKIVSISPGNDETITTGNVEYVGIELSVQTEGGAEGARRVCEYDSANNGLFDEFFETGGDIHKQNMNLIFRDYEIPIKCVDDAGNKAEGISKFTIDIDNIGPIITRFYKQDNELKVITHENSVCAFSNLGRDFEFVNGTLMNGNEIAHSTSFENSFTYYVKCKDGFENIGGSVVIREGFF